Protein AF-0000000077280773 (afdb_homodimer)

Organism: Petrolisthes cinctipes (NCBI:txid88211)

Sequence (980 aa):
MGGEGGVEAYSILENDPLLRAMLQSKGYTAFIPTNEAFNSYNGSKDTKLMEYHLVSLAYKVQDLPDELNSMLPGNPLLYVAKIASGDRAVVRGFEDYHTYINNAKIIDGNFESLAADGSKQYLHIVDQVIAPALQYKIPANTPADYKNPTADKLLLRPHLYGLEGQYSISTFEKRVSKLDLMDVFSMEGKHTFFIPVNQALNDSHHANIQDLIDKQVVHGHVIPDHVLFTRTVEKPTDQFESMAFSDNLKVVLFMENVTRPDSNVMTYYVKSNIVAGDVSHEKGTAMARIPKGNIPVKNGVVHLIDRPLMIVASTIISYLQEKDGQLSKFHNLMREHYQDMIHELMVEKDRTLFAPSNTAFRMVNQERLQKVTLNSERLKRLVRMHIVPNRLTTDEIVARTVTQEDTLSPRRNLYFAVNNPNEPVPIVSLEGGGVNATITTPNIAAKNGVIHIINRILGIPSQTVYEKLATDPMLSATFALSEQNTGTSAMGGEGGVEAYSILENDPLLRAMLQSKGYTAFIPTNEAFNSYNGSKDTKLMEYHLVSLAYKVQDLPDELNSMLPGNPLLYVAKIASGDRAVVRGFEDYHTYINNAKIIDGNFESLAADGSKQYLHIVDQVIAPALQYKIPANTPADYKNPTADKLLLRPHLYGLEGQYSISTFEKRVSKLDLMDVFSMEGKHTFFIPVNQALNDSHHANIQDLIDKQVVHGHVIPDHVLFTRTVEKPTDQFESMAFSDNLKVVLFMENVTRPDSNVMTYYVKSNIVAGDVSHEKGTAMARIPKGNIPVKNGVVHLIDRPLMIVASTIISYLQEKDGQLSKFHNLMREHYQDMIHELMVEKDRTLFAPSNTAFRMVNQERLQKVTLNSERLKRLVRMHIVPNRLTTDEIVARTVTQEDTLSPRRNLYFAVNNPNEPVPIVSLEGGGVNATITTPNIAAKNGVIHIINRILGIPSQTVYEKLATDPMLSATFALSEQNTGTSA

pLDDT: mean 87.11, std 14.59, range [20.41, 98.88]

Radius of gyration: 36.1 Å; Cα contacts (8 Å, |Δi|>4): 2108; chains: 2; bounding box: 68×107×115 Å

Secondary structure (DSSP, 8-state):
--SSB-HHHHHHHHH-HHHHHHHHHS--EEEEEBHHHHHH--S--SHHHHHTTEESS---GGG--SEEEBSSTT--EEEEEEEE------SSS-TTEEEEETTEEEEEEEEEEE-TTS-EEEEEEESS----S--S---TT--GGGTS--HHHHHH-GGGGT--GGG--HHHHHHHHHTT-GGGGT-SS-EEEEEE-HHHH--TT-TTHHHH--HHHHHTTEETT----GGG---TT--EE-TT-SSS-EEEEEEEE---TT-SS--EEEEEEEEE--SSS-SEEEEEE-SEEEEEETTEEEEEESS-SSS----HHHHHT-TT-TTHHHHHHHHHH-HHHHHHHHH--SEEEEEEPHHHHHHB-HHHHHHHHH-HHHHHHHHHHTEESS---HHHHHHTT--EEE-SSTT-EEEEEES-TTSSS--EEEEETTEEEEEEEEEEEETTEEEEEESS-TTSPBP-HHHHHHH-HHHHHHHHHHHHTTSTT-/--SSB-HHHHHHHHH-HHHHHHHHHS--EEEEEBHHHHHH--S--SHHHHHTTEESS---GGG--SEEEBSSTT--EEEEEEEE------SSS-TTEEEEETTEEEEEEEEEEE-TTS-EEEEEEESS----S--S---TT--GGGTS--HHHHHH-GGGGT--GGG--HHHHHHHHHTT-GGGGT-SS-EEEEEE-HHHH--TT-TTHHHH--HHHHHTTEETT----GGG---TT--EE-TT-SSS-EEEEEEEE---TT-SS--EEEEEEEEE--SSS-SEEEEEE-SEEEEEETTEEEEEESS-SSS----HHHHHT-TT-TTHHHHHHHHHH-HHHHHHHHH--SEEEEEEPHHHHHHB-HHHHHHHHH-HHHHHHHHHHTEESS---HHHHHHTT--EEE-SSTT-EEEEEES-TTSSS--EEEEETTEEEEEEEEEEEETTEEEEEESS-TTSPBP-HHHHHHH-HHHHHHHHHHHHHHSTT-

Nearest PDB structures (foldseek):
  5yjh-assembly1_A-2  TM=4.665E-01  e=2.276E-23  Homo sapiens
  7asg-assembly1_A  TM=3.524E-01  e=1.270E-22  Homo sapiens
  7as7-assembly1_A  TM=3.654E-01  e=3.089E-22  Homo sapiens
  7asc-assembly1_A  TM=3.429E-01  e=1.624E-21  Homo sapiens
  5nv6-assembly1_A  TM=3.401E-01  e=4.720E-21  Homo sapiens

InterPro domains:
  IPR000782 FAS1 domain [PF02469] (12-132)
  IPR000782 FAS1 domain [PF02469] (169-310)
  IPR000782 FAS1 domain [PF02469] (326-458)
  IPR000782 FAS1 domain [PS50213] (1-130)
  IPR000782 FAS1 domain [PS50213] (156-309)
  IPR000782 FAS1 domain [PS50213] (314-458)
  IPR000782 FAS1 domain [SM00554] (29-133)
  IPR000782 FAS1 domain [SM00554] (192-312)
  IPR000782 FAS1 domain [SM00554] (352-461)
  IPR036378 FAS1 domain superfamily [G3DSA:2.30.180.10] (8-133)
  IPR036378 FAS1 domain superfamily [G3DSA:2.30.180.10] (166-311)
  IPR036378 FAS1 domain superfamily [G3DSA:2.30.180.10] (322-461)
  IPR036378 FAS1 domain superfamily [SSF82153] (18-132)
  IPR036378 FAS1 domain superfamily [SSF82153] (164-311)
  IPR036378 FAS1 domain superfamily [SSF82153] (288-458)
  IPR050904 Cell adhesion and biosynthesis-related protein [PTHR10900] (180-476)

Solvent-accessible surface area (backbone atoms only — not comparable to full-atom values): 50922 Å² total; per-residue (Å²): 120,81,66,85,46,27,58,68,62,47,49,52,45,66,71,32,64,66,60,40,52,51,60,41,47,41,27,26,21,37,55,39,26,24,43,67,24,52,69,70,49,86,68,64,88,50,65,64,46,52,26,49,31,27,28,48,39,40,47,46,77,77,65,55,59,62,58,44,54,22,59,24,66,59,35,46,64,40,43,42,43,76,40,78,50,83,47,82,74,60,82,83,70,42,45,48,34,47,37,21,49,54,71,16,39,55,79,46,64,63,46,73,48,69,20,74,74,57,20,44,25,21,38,28,33,18,64,31,65,60,65,63,43,64,58,56,92,67,66,65,81,56,57,52,64,65,65,40,22,34,53,34,47,43,52,74,45,32,65,68,49,68,30,46,79,89,48,21,37,59,59,49,37,52,52,37,53,74,66,70,46,52,59,74,40,58,47,86,62,38,19,24,37,54,41,36,19,36,71,34,50,52,46,89,88,48,99,51,51,64,75,67,58,45,71,57,39,56,29,52,31,25,34,67,78,36,68,67,31,83,76,65,55,88,48,63,79,48,75,38,60,19,61,34,44,51,96,67,27,33,33,33,34,32,51,36,80,65,46,48,89,91,45,94,57,84,39,39,34,40,34,26,37,28,69,37,46,48,97,89,36,69,62,34,19,16,69,18,45,43,85,49,60,62,36,48,31,64,32,27,30,37,28,32,20,58,30,51,51,71,45,69,81,41,41,60,55,62,61,26,64,31,84,88,33,61,28,24,58,55,39,48,52,33,61,76,70,36,48,66,54,59,55,46,57,69,70,48,67,36,30,18,36,53,41,32,30,45,66,13,66,68,42,32,36,62,68,60,51,49,56,33,62,73,30,61,70,54,34,52,42,43,59,27,52,34,28,28,85,40,70,68,41,65,64,51,33,59,74,64,63,45,47,65,45,66,29,66,16,86,97,39,52,38,34,45,46,75,78,39,75,83,42,88,69,53,46,40,34,37,33,26,68,89,20,78,30,41,50,77,42,65,34,29,46,23,71,36,26,29,35,28,33,21,61,36,45,58,53,43,60,65,41,49,74,68,50,45,32,71,69,35,71,78,50,31,55,57,47,54,54,51,55,59,62,61,62,66,76,111,119,82,66,87,49,26,58,67,60,46,50,52,44,65,71,33,64,66,60,39,52,52,61,43,47,42,29,26,21,37,53,39,26,24,43,67,22,52,68,68,50,85,68,66,89,48,63,63,46,51,26,48,31,25,28,48,40,41,47,46,76,76,64,55,58,63,58,43,52,21,60,25,66,58,34,43,64,40,44,41,45,75,39,77,50,82,45,80,72,58,84,83,69,43,45,48,34,46,38,22,47,53,72,16,39,56,80,44,64,61,44,74,48,69,19,73,73,56,20,44,26,22,40,28,34,18,65,31,65,59,66,62,43,66,57,56,92,66,67,64,82,56,57,50,63,66,65,43,22,33,53,34,47,44,50,75,45,32,66,66,49,68,30,47,79,88,48,21,36,60,61,48,36,51,51,37,53,74,67,69,45,53,61,74,40,55,48,85,62,39,19,25,38,54,43,36,20,36,72,34,49,51,46,89,86,49,99,52,51,63,76,67,57,44,71,57,40,57,28,50,31,26,34,67,78,37,67,66,30,83,76,64,57,87,48,64,78,49,75,37,60,19,60,35,43,52,96,67,27,34,31,33,34,31,52,36,81,65,47,47,90,91,43,94,57,83,38,37,36,40,32,25,35,29,69,38,45,49,98,90,36,68,61,35,20,17,70,20,46,42,86,48,60,62,36,48,32,62,32,27,32,37,28,32,20,58,30,50,51,71,44,69,82,41,39,59,56,61,60,26,64,31,84,89,34,61,29,25,58,55,37,48,53,32,61,77,71,37,49,66,55,58,53,46,56,68,71,46,66,36,30,21,35,53,40,32,30,44,66,14,66,67,44,33,37,63,68,60,51,49,54,31,63,74,32,61,70,54,33,52,43,44,59,28,53,33,26,28,85,40,70,68,41,66,64,51,34,60,75,64,62,46,46,64,47,65,28,65,15,86,97,39,53,37,35,46,48,77,78,38,77,83,40,88,68,53,46,40,33,36,33,25,69,88,20,76,30,40,50,77,42,64,34,30,46,21,72,37,25,31,35,26,33,21,62,34,46,59,53,44,60,64,41,51,76,66,52,46,35,72,68,34,70,76,50,30,53,55,47,53,52,52,56,55,64,64,59,65,79,109

Foldseek 3Di:
DPDQAAPVVVVQCVVDPVSVVLPQAAAKEFAGEGPVQVVPDDFDRHPLLRQQRMARHADWQVRDDQWTFGRRVVRAIWGKFWAQPPDDDQDPNRNRTFIDGLNWTFPAWQPWDAHPVGHIYIYTYTHHRDAAQQRDDDDPPDDSCLVQDFQLSCLVCVVRRVQDDQNAQVLVSVLCVVQVNSCVRVDAAAKEFEGEHPLQQPVVVDPPSSVLDHPLLRQLRMFGRDADFQNRDHDQPDWTWTRSDDPQWTKIKGKDWLDDPPDPDTKMKMKIATLHDDPSFDGFIAMWIFPDWRHGHRRHTYTYTHHGYRDADAFPLRQQCPDVHQQPVVNVLCVVQPVVVSVVSVPAFAKEFAGETPQQVLQFDPVVVVVQSVPNVSVVLQRQLRMARHADFQCNCVVVVPQWGDTSRPPWIKGKDWDCPPDSHTWMWIATLHDIWTFPGTGHDHPRHTYTYIHHRHNTYGQPPVRSLVVDVVNVVVVVVVVVVVPPPD/DPDQAAPVVVVQCVVDPVSVVLPQAAAKEFAGEGPVQVVPDPFDDHPLLRQQRMARHADWQVRDDQWTFGRRVVRAIWGKFWAQPPDDDQDPNRNRTFIDGLNWTFPAWQDWDAHPVGHIYIYTYTHHRDAAQQRDDDDPPDDSCLVQDFQLSCLVCVVRRVCDDQNAQVLQSVLCVVQVNSCVRVDAAAKEFEGEHPLQQPPVVDPPSSVLDHPLLRQLRMFPRDADFQNRDHDQPDWTWTSSDDPQWTKIKGKDWLDDPPDPDTKMKMKIATLHDDPSFDGFIAMWIFPDWRHGHRRHTYTYTHHGYRDADAFPLRQQCPDVHQQPVVNVLCVPQPVVVSVCSVPAFAKEFAGETPLQVLQFDPVVVVVQSVDNVSVVLQRQLRMARHADFQCNCVVVVPQWGDTSRPPWIKGKDWDCPPDSHTWMWIATLHDIWTFPGTGHDHPRHTYTYIHHRHNTDGQPPVRSLVPDPVNVVVVVVVVVVVPPVD

Structure (mmCIF, N/CA/C/O backbone):
data_AF-0000000077280773-model_v1
#
loop_
_entity.id
_entity.type
_entity.pdbx_description
1 polymer 'FAS1 domain-containing protein'
#
loop_
_atom_site.group_PDB
_atom_site.id
_atom_site.type_symbol
_atom_site.label_atom_id
_atom_site.label_alt_id
_atom_site.label_comp_id
_atom_site.label_asym_id
_atom_site.label_entity_id
_atom_site.label_seq_id
_atom_site.pdbx_PDB_ins_code
_atom_site.Cartn_x
_atom_site.Cartn_y
_atom_site.Cartn_z
_atom_site.occupancy
_atom_site.B_iso_or_equiv
_atom_site.auth_seq_id
_atom_site.auth_comp_id
_atom_site.auth_asym_id
_atom_site.auth_atom_id
_atom_site.pdbx_PDB_model_num
ATOM 1 N N . MET A 1 1 ? -30.172 -7.309 -23.719 1 38.09 1 MET A N 1
ATOM 2 C CA . MET A 1 1 ? -29.125 -8.266 -23.406 1 38.09 1 MET A CA 1
ATOM 3 C C . MET A 1 1 ? -29.438 -9.641 -24 1 38.09 1 MET A C 1
ATOM 5 O O . MET A 1 1 ? -29.188 -10.664 -23.359 1 38.09 1 MET A O 1
ATOM 9 N N . GLY A 1 2 ? -30.062 -9.664 -24.953 1 41.72 2 GLY A N 1
ATOM 10 C CA . GLY A 1 2 ? -30.672 -10.836 -25.578 1 41.72 2 GLY A CA 1
ATOM 11 C C . GLY A 1 2 ? -29.641 -11.859 -26.047 1 41.72 2 GLY A C 1
ATOM 12 O O . GLY A 1 2 ? -30 -13 -26.359 1 41.72 2 GLY A O 1
ATOM 13 N N . GLY A 1 3 ? -28.562 -11.445 -26.562 1 44.16 3 GLY A N 1
ATOM 14 C CA . GLY A 1 3 ? -27.781 -12.453 -27.266 1 44.16 3 GLY A CA 1
ATOM 15 C C . GLY A 1 3 ? -27.062 -13.406 -26.328 1 44.16 3 GLY A C 1
ATOM 16 O O . GLY A 1 3 ? -27.531 -13.672 -25.219 1 44.16 3 GLY A O 1
ATOM 17 N N . GLU A 1 4 ? -25.906 -13.961 -26.781 1 51.22 4 GLU A N 1
ATOM 18 C CA . GLU A 1 4 ? -25 -14.977 -26.234 1 51.22 4 GLU A CA 1
ATOM 19 C C . GLU A 1 4 ? -24.594 -14.648 -24.797 1 51.22 4 GLU A C 1
ATOM 21 O O . GLU A 1 4 ? -24 -15.477 -24.109 1 51.22 4 GLU A O 1
ATOM 26 N N . GLY A 1 5 ? -24.641 -13.5 -24.141 1 54.81 5 GLY A N 1
ATOM 27 C CA . GLY A 1 5 ? -24.078 -13.039 -22.875 1 54.81 5 GLY A CA 1
ATOM 28 C C . GLY A 1 5 ? -25.109 -12.945 -21.766 1 54.81 5 GLY A C 1
ATOM 29 O O . GLY A 1 5 ? -26.312 -12.781 -22.031 1 54.81 5 GLY A O 1
ATOM 30 N N . GLY A 1 6 ? -24.859 -13.18 -20.234 1 70.12 6 GLY A N 1
ATOM 31 C CA . GLY A 1 6 ? -24.953 -12.859 -18.828 1 70.12 6 GLY A CA 1
ATOM 32 C C . GLY A 1 6 ? -26.344 -13.039 -18.25 1 70.12 6 GLY A C 1
ATOM 33 O O . GLY A 1 6 ? -26.719 -12.375 -17.281 1 70.12 6 GLY A O 1
ATOM 34 N N . VAL A 1 7 ? -27.172 -13.93 -19.062 1 72.5 7 VAL A N 1
ATOM 35 C CA . VAL A 1 7 ? -28.562 -14.039 -18.609 1 72.5 7 VAL A CA 1
ATOM 36 C C . VAL A 1 7 ? -28.594 -14.562 -17.172 1 72.5 7 VAL A C 1
ATOM 38 O O . VAL A 1 7 ? -29.359 -14.07 -16.344 1 72.5 7 VAL A O 1
ATOM 41 N N . GLU A 1 8 ? -27.828 -15.523 -16.922 1 83.06 8 GLU A N 1
ATOM 42 C CA . GLU A 1 8 ? -27.812 -16.094 -15.57 1 83.06 8 GLU A CA 1
ATOM 43 C C . GLU A 1 8 ? -27.281 -15.078 -14.555 1 83.06 8 GLU A C 1
ATOM 45 O O . GLU A 1 8 ? -27.859 -14.93 -13.469 1 83.06 8 GLU A O 1
ATOM 50 N N . ALA A 1 9 ? -26.234 -14.484 -14.961 1 86.62 9 ALA A N 1
ATOM 51 C CA . ALA A 1 9 ? -25.688 -13.453 -14.078 1 86.62 9 ALA A CA 1
ATOM 52 C C . ALA A 1 9 ? -26.703 -12.336 -13.844 1 86.62 9 ALA A C 1
ATOM 54 O O . ALA A 1 9 ? -26.859 -11.867 -12.719 1 86.62 9 ALA A O 1
ATOM 55 N N . TYR A 1 10 ? -27.391 -11.953 -14.836 1 83.25 10 TYR A N 1
ATOM 56 C CA . TYR A 1 10 ? -28.391 -10.906 -14.75 1 83.25 10 TYR A CA 1
ATOM 57 C C . TYR A 1 10 ? -29.547 -11.336 -13.852 1 83.25 10 TYR A C 1
ATOM 59 O O . TYR A 1 10 ? -30.109 -10.516 -13.117 1 83.25 10 TYR A O 1
ATOM 67 N N . SER A 1 11 ? -29.844 -12.562 -13.961 1 86.19 11 SER A N 1
ATOM 68 C CA . SER A 1 11 ? -30.938 -13.078 -13.141 1 86.19 11 SER A CA 1
ATOM 69 C C . SER A 1 11 ? -30.609 -12.953 -11.648 1 86.19 11 SER A C 1
ATOM 71 O O . SER A 1 11 ? -31.5 -12.625 -10.852 1 86.19 11 SER A O 1
ATOM 73 N N . ILE A 1 12 ? -29.422 -13.18 -11.32 1 88.12 12 ILE A N 1
ATOM 74 C CA . ILE A 1 12 ? -29.016 -13.055 -9.922 1 88.12 12 ILE A CA 1
ATOM 75 C C . ILE A 1 12 ? -29.125 -11.602 -9.484 1 88.12 12 ILE A C 1
ATOM 77 O O . ILE A 1 12 ? -29.609 -11.312 -8.383 1 88.12 12 ILE A O 1
ATOM 81 N N . LEU A 1 13 ? -28.75 -10.68 -10.273 1 86.06 13 LEU A N 1
ATOM 82 C CA . LEU A 1 13 ? -28.781 -9.25 -9.969 1 86.06 13 LEU A CA 1
ATOM 83 C C . LEU A 1 13 ? -30.219 -8.758 -9.828 1 86.06 13 LEU A C 1
ATOM 85 O O . LEU A 1 13 ? -30.516 -7.961 -8.938 1 86.06 13 LEU A O 1
ATOM 89 N N . GLU A 1 14 ? -31.062 -9.32 -10.625 1 83.06 14 GLU A N 1
ATOM 90 C CA . GLU A 1 14 ? -32.438 -8.883 -10.641 1 83.06 14 GLU A CA 1
ATOM 91 C C . GLU A 1 14 ? -33.219 -9.453 -9.461 1 83.06 14 GLU A C 1
ATOM 93 O O . GLU A 1 14 ? -34.188 -8.844 -8.984 1 83.06 14 GLU A O 1
ATOM 98 N N . ASN A 1 15 ? -32.75 -10.5 -9.008 1 87.44 15 ASN A N 1
ATOM 99 C CA . ASN A 1 15 ? -33.5 -11.188 -7.953 1 87.44 15 ASN A CA 1
ATOM 100 C C . ASN A 1 15 ? -33.125 -10.664 -6.566 1 87.44 15 ASN A C 1
ATOM 102 O O . ASN A 1 15 ? -33.75 -10.992 -5.574 1 87.44 15 ASN A O 1
ATOM 106 N N . ASP A 1 16 ? -32.094 -9.883 -6.48 1 88.12 16 ASP A N 1
ATOM 107 C CA . ASP A 1 16 ? -31.719 -9.211 -5.234 1 88.12 16 ASP A CA 1
ATOM 108 C C . ASP A 1 16 ? -32.219 -7.773 -5.215 1 88.12 16 ASP A C 1
ATOM 110 O O . ASP A 1 16 ? -31.641 -6.898 -5.859 1 88.12 16 ASP A O 1
ATOM 114 N N . PRO A 1 17 ? -33.188 -7.512 -4.438 1 85.69 17 PRO A N 1
ATOM 115 C CA . PRO A 1 17 ? -33.844 -6.191 -4.484 1 85.69 17 PRO A CA 1
ATOM 116 C C . PRO A 1 17 ? -32.875 -5.066 -4.086 1 85.69 17 PRO A C 1
ATOM 118 O O . PRO A 1 17 ? -32.938 -3.975 -4.652 1 85.69 17 PRO A O 1
ATOM 121 N N . LEU A 1 18 ? -32.125 -5.352 -3.143 1 85.5 18 LEU A N 1
ATOM 122 C CA . LEU A 1 18 ? -31.188 -4.328 -2.688 1 85.5 18 LEU A CA 1
ATOM 123 C C . LEU A 1 18 ? -30.156 -4.012 -3.768 1 85.5 18 LEU A C 1
ATOM 125 O O . LEU A 1 18 ? -29.891 -2.842 -4.055 1 85.5 18 LEU A O 1
ATOM 129 N N . LEU A 1 19 ? -29.578 -4.996 -4.301 1 86.38 19 LEU A N 1
ATOM 130 C CA . LEU A 1 19 ? -28.578 -4.805 -5.355 1 86.38 19 LEU A CA 1
ATOM 131 C C . LEU A 1 19 ? -29.203 -4.117 -6.566 1 86.38 19 LEU A C 1
ATOM 133 O O . LEU A 1 19 ? -28.578 -3.256 -7.188 1 86.38 19 LEU A O 1
ATOM 137 N N . ARG A 1 20 ? -30.359 -4.496 -6.902 1 86.75 20 ARG A N 1
ATOM 138 C CA . ARG A 1 20 ? -31.078 -3.863 -8.008 1 86.75 20 ARG A CA 1
ATOM 139 C C . ARG A 1 20 ? -31.281 -2.375 -7.75 1 86.75 20 ARG A C 1
ATOM 141 O O . ARG A 1 20 ? -31.078 -1.551 -8.641 1 86.75 20 ARG A O 1
ATOM 148 N N . ALA A 1 21 ? -31.703 -2.088 -6.551 1 85.88 21 ALA A N 1
ATOM 149 C CA . ALA A 1 21 ? -31.938 -0.692 -6.184 1 85.88 21 ALA A CA 1
ATOM 150 C C . ALA A 1 21 ? -30.641 0.108 -6.262 1 85.88 21 ALA A C 1
ATOM 152 O O . ALA A 1 21 ? -30.625 1.256 -6.711 1 85.88 21 ALA A O 1
ATOM 153 N N . MET A 1 22 ? -29.625 -0.489 -5.824 1 85.5 22 MET A N 1
ATOM 154 C CA . MET A 1 22 ? -28.312 0.162 -5.867 1 85.5 22 MET A CA 1
ATOM 155 C C . MET A 1 22 ? -27.906 0.45 -7.305 1 85.5 22 MET A C 1
ATOM 157 O O . MET A 1 22 ? -27.5 1.569 -7.625 1 85.5 22 MET A O 1
ATOM 161 N N . LEU A 1 23 ? -28.078 -0.467 -8.125 1 86 23 LEU A N 1
ATOM 162 C CA . LEU A 1 23 ? -27.641 -0.366 -9.508 1 86 23 LEU A CA 1
ATOM 163 C C . LEU A 1 23 ? -28.453 0.664 -10.273 1 86 23 LEU A C 1
ATOM 165 O O . LEU A 1 23 ? -28 1.196 -11.289 1 86 23 LEU A O 1
ATOM 169 N N . GLN A 1 24 ? -29.531 0.948 -9.797 1 86.25 24 GLN A N 1
ATOM 170 C CA . GLN A 1 24 ? -30.406 1.917 -10.453 1 86.25 24 GLN A CA 1
ATOM 171 C C . GLN A 1 24 ? -30.109 3.334 -9.969 1 86.25 24 GLN A C 1
ATOM 173 O O . GLN A 1 24 ? -30.484 4.309 -10.633 1 86.25 24 GLN A O 1
ATOM 178 N N . SER A 1 25 ? -29.469 3.412 -8.898 1 84 25 SER A N 1
ATOM 179 C CA . SER A 1 25 ? -29.422 4.699 -8.211 1 84 25 SER A CA 1
ATOM 180 C C . SER A 1 25 ? -28.203 5.508 -8.641 1 84 25 SER A C 1
ATOM 182 O O . SER A 1 25 ? -28.281 6.73 -8.773 1 84 25 SER A O 1
ATOM 184 N N . LYS A 1 26 ? -27.031 4.84 -8.805 1 85.75 26 LYS A N 1
ATOM 185 C CA . LYS A 1 26 ? -25.781 5.566 -9.031 1 85.75 26 LYS A CA 1
ATOM 186 C C . LYS A 1 26 ? -24.969 4.922 -10.148 1 85.75 26 LYS A C 1
ATOM 188 O O . LYS A 1 26 ? -25.453 4.02 -10.836 1 85.75 26 LYS A O 1
ATOM 193 N N . GLY A 1 27 ? -23.828 5.551 -10.367 1 87.88 27 GLY A N 1
ATOM 194 C CA . GLY A 1 27 ? -22.953 5.039 -11.406 1 87.88 27 GLY A CA 1
ATOM 195 C C . GLY A 1 27 ? -22.141 3.834 -10.961 1 87.88 27 GLY A C 1
ATOM 196 O O . GLY A 1 27 ? -21.672 3.785 -9.82 1 87.88 27 GLY A O 1
ATOM 197 N N . TYR A 1 28 ? -22.078 2.84 -11.914 1 92.31 28 TYR A N 1
ATOM 198 C CA . TYR A 1 28 ? -21.375 1.592 -11.641 1 92.31 28 TYR A CA 1
ATOM 199 C C . TYR A 1 28 ? -20.719 1.056 -12.906 1 92.31 28 TYR A C 1
ATOM 201 O O . TYR A 1 28 ? -21.031 1.497 -14.016 1 92.31 28 TYR A O 1
ATOM 209 N N . THR A 1 29 ? -19.844 0.212 -12.703 1 96.25 29 THR A N 1
ATOM 210 C CA . THR A 1 29 ? -19.312 -0.657 -13.75 1 96.25 29 THR A CA 1
ATOM 211 C C . THR A 1 29 ? -19.562 -2.123 -13.422 1 96.25 29 THR A C 1
ATOM 213 O O . THR A 1 29 ? -19.312 -2.566 -12.297 1 96.25 29 THR A O 1
ATOM 216 N N . ALA A 1 30 ? -20.094 -2.809 -14.352 1 95.88 30 ALA A N 1
ATOM 217 C CA . ALA A 1 30 ? -20.359 -4.234 -14.18 1 95.88 30 ALA A CA 1
ATOM 218 C C . ALA A 1 30 ? -19.547 -5.07 -15.148 1 95.88 30 ALA A C 1
ATOM 220 O O . ALA A 1 30 ? -19.453 -4.75 -16.344 1 95.88 30 ALA A O 1
ATOM 221 N N . PHE A 1 31 ? -18.875 -6.059 -14.672 1 97.25 31 PHE A N 1
ATOM 222 C CA . PHE A 1 31 ? -18.188 -7.062 -15.469 1 97.25 31 PHE A CA 1
ATOM 223 C C . PHE A 1 31 ? -18.984 -8.359 -15.516 1 97.25 31 PHE A C 1
ATOM 225 O O . PHE A 1 31 ? -18.875 -9.195 -14.617 1 97.25 31 PHE A O 1
ATOM 232 N N . ILE A 1 32 ? -19.703 -8.641 -16.578 1 95.69 32 ILE A N 1
ATOM 233 C CA . ILE A 1 32 ? -20.656 -9.75 -16.641 1 95.69 32 ILE A CA 1
ATOM 234 C C . ILE A 1 32 ? -20.047 -10.906 -17.422 1 95.69 32 ILE A C 1
ATOM 236 O O . ILE A 1 32 ? -19.672 -10.734 -18.594 1 95.69 32 ILE A O 1
ATOM 240 N N . PRO A 1 33 ? -19.938 -12.086 -16.844 1 95.88 33 PRO A N 1
ATOM 241 C CA . PRO A 1 33 ? -19.406 -13.234 -17.578 1 95.88 33 PRO A CA 1
ATOM 242 C C . PRO A 1 33 ? -20.375 -13.742 -18.641 1 95.88 33 PRO A C 1
ATOM 244 O O . PRO A 1 33 ? -21.594 -13.578 -18.516 1 95.88 33 PRO A O 1
ATOM 247 N N . THR A 1 34 ? -19.844 -14.328 -19.625 1 94.12 34 THR A N 1
ATOM 248 C CA . THR A 1 34 ? -20.672 -15.008 -20.625 1 94.12 34 THR A CA 1
ATOM 249 C C . THR A 1 34 ? -21.422 -16.188 -19.984 1 94.12 34 THR A C 1
ATOM 251 O O . THR A 1 34 ? -21.078 -16.625 -18.891 1 94.12 34 THR A O 1
ATOM 254 N N . ASN A 1 35 ? -22.438 -16.625 -20.688 1 92.25 35 ASN A N 1
ATOM 255 C CA . ASN A 1 35 ? -23.172 -17.797 -20.219 1 92.25 35 ASN A CA 1
ATOM 256 C C . ASN A 1 35 ? -22.266 -19.016 -20.094 1 92.25 35 ASN A C 1
ATOM 258 O O . ASN A 1 35 ? -22.375 -19.797 -19.156 1 92.25 35 ASN A O 1
ATOM 262 N N . GLU A 1 36 ? -21.422 -19.172 -21.047 1 91.56 36 GLU A N 1
ATOM 263 C CA . GLU A 1 36 ? -20.469 -20.281 -21.031 1 91.56 36 GLU A CA 1
ATOM 264 C C . GLU A 1 36 ? -19.562 -20.219 -19.812 1 91.56 36 GLU A C 1
ATOM 266 O O . GLU A 1 36 ? -19.359 -21.219 -19.125 1 91.56 36 GLU A O 1
ATOM 271 N N . ALA A 1 37 ? -19.031 -19.016 -19.594 1 93.19 37 ALA A N 1
ATOM 272 C CA . ALA A 1 37 ? -18.172 -18.812 -18.438 1 93.19 37 ALA A CA 1
ATOM 273 C C . ALA A 1 37 ? -18.906 -19.109 -17.141 1 93.19 37 ALA A C 1
ATOM 275 O O . ALA A 1 37 ? -18.375 -19.781 -16.25 1 93.19 37 ALA A O 1
ATOM 276 N N . PHE A 1 38 ? -20.078 -18.625 -17.016 1 92.69 38 PHE A N 1
ATOM 277 C CA . PHE A 1 38 ? -20.891 -18.781 -15.812 1 92.69 38 PHE A CA 1
ATOM 278 C C . PHE A 1 38 ? -21.25 -20.234 -15.586 1 92.69 38 PHE A C 1
ATOM 280 O O . PHE A 1 38 ? -21.203 -20.719 -14.453 1 92.69 38 PHE A O 1
ATOM 287 N N . ASN A 1 39 ? -21.547 -20.969 -16.641 1 90.44 39 ASN A N 1
ATOM 288 C CA . ASN A 1 39 ? -21.906 -22.391 -16.562 1 90.44 39 ASN A CA 1
ATOM 289 C C . ASN A 1 39 ? -20.703 -23.25 -16.172 1 90.44 39 ASN A C 1
ATOM 291 O O . ASN A 1 39 ? -20.859 -24.266 -15.492 1 90.44 39 ASN A O 1
ATOM 295 N N . SER A 1 40 ? -19.547 -22.797 -16.625 1 89.5 40 SER A N 1
ATOM 296 C CA . SER A 1 40 ? -18.344 -23.562 -16.359 1 89.5 40 SER A CA 1
ATOM 297 C C . SER A 1 40 ? -17.828 -23.344 -14.945 1 89.5 40 SER A C 1
ATOM 299 O O . SER A 1 40 ? -17 -24.109 -14.445 1 89.5 40 SER A O 1
ATOM 301 N N . TYR A 1 41 ? -18.359 -22.328 -14.336 1 91.5 41 TYR A N 1
ATOM 302 C CA . TYR A 1 41 ? -17.922 -22 -12.984 1 91.5 41 TYR A CA 1
ATOM 303 C C . TYR A 1 41 ? -18.547 -22.938 -11.969 1 91.5 41 TYR A C 1
ATOM 305 O O . TYR A 1 41 ? -19.766 -23.094 -11.93 1 91.5 41 TYR A O 1
ATOM 313 N N . ASN A 1 42 ? -17.766 -23.531 -11.109 1 86.38 42 ASN A N 1
ATOM 314 C CA . ASN A 1 42 ? -18.219 -24.547 -10.172 1 86.38 42 ASN A CA 1
ATOM 315 C 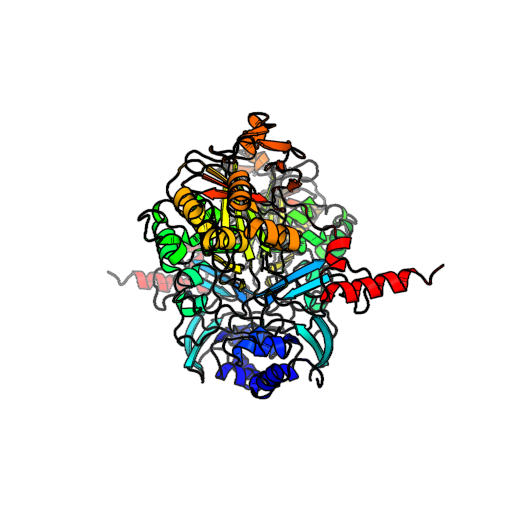C . ASN A 1 42 ? -18.422 -23.984 -8.773 1 86.38 42 ASN A C 1
ATOM 317 O O . ASN A 1 42 ? -18.875 -24.688 -7.867 1 86.38 42 ASN A O 1
ATOM 321 N N . GLY A 1 43 ? -18.203 -22.734 -8.523 1 86.88 43 GLY A N 1
ATOM 322 C CA . GLY A 1 43 ? -18.375 -22.141 -7.207 1 86.88 43 GLY A CA 1
ATOM 323 C C . GLY A 1 43 ? -19.797 -21.656 -6.961 1 86.88 43 GLY A C 1
ATOM 324 O O . GLY A 1 43 ? -20.703 -21.969 -7.734 1 86.88 43 GLY A O 1
ATOM 325 N N . SER A 1 44 ? -20 -20.969 -5.809 1 87.75 44 SER A N 1
ATOM 326 C CA . SER A 1 44 ? -21.312 -20.453 -5.453 1 87.75 44 SER A CA 1
ATOM 327 C C . SER A 1 44 ? -21.719 -19.297 -6.371 1 87.75 44 SER A C 1
ATOM 329 O O . SER A 1 44 ? -20.938 -18.375 -6.59 1 87.75 44 SER A O 1
ATOM 331 N N . LYS A 1 45 ? -22.828 -19.438 -6.902 1 90.5 45 LYS A N 1
ATOM 332 C CA . LYS A 1 45 ? -23.391 -18.422 -7.773 1 90.5 45 LYS A CA 1
ATOM 333 C C . LYS A 1 45 ? -24.469 -17.609 -7.047 1 90.5 45 LYS A C 1
ATOM 335 O O . LYS A 1 45 ? -25.656 -17.891 -7.199 1 90.5 45 LYS A O 1
ATOM 340 N N . ASP A 1 46 ? -24.047 -16.688 -6.246 1 90.25 46 ASP A N 1
ATOM 341 C CA . ASP A 1 46 ? -24.953 -15.898 -5.398 1 90.25 46 ASP A CA 1
ATOM 342 C C . ASP A 1 46 ? -24.688 -14.406 -5.551 1 90.25 46 ASP A C 1
ATOM 344 O O . ASP A 1 46 ? -23.969 -13.984 -6.461 1 90.25 46 ASP A O 1
ATOM 348 N N . THR A 1 47 ? -25.344 -13.664 -4.719 1 89.5 47 THR A N 1
ATOM 349 C CA . THR A 1 47 ? -25.25 -12.211 -4.785 1 89.5 47 THR A CA 1
ATOM 350 C C . THR A 1 47 ? -23.828 -11.734 -4.473 1 89.5 47 THR A C 1
ATOM 352 O O . THR A 1 47 ? -23.359 -10.75 -5.035 1 89.5 47 THR A O 1
ATOM 355 N N . LYS A 1 48 ? -23.188 -12.438 -3.592 1 90 48 LYS A N 1
ATOM 356 C CA . LYS A 1 48 ? -21.828 -12.07 -3.225 1 90 48 LYS A CA 1
ATOM 357 C C . LYS A 1 48 ? -20.891 -12.18 -4.422 1 90 48 LYS A C 1
ATOM 359 O O . LYS A 1 48 ? -20 -11.336 -4.605 1 90 48 LYS A O 1
ATOM 364 N N . LEU A 1 49 ? -21.062 -13.234 -5.156 1 93.62 49 LEU A N 1
ATOM 365 C CA . LEU A 1 49 ? -20.266 -13.383 -6.371 1 93.62 49 LEU A CA 1
ATOM 366 C C . LEU A 1 49 ? -20.469 -12.195 -7.301 1 93.62 49 LEU A C 1
ATOM 368 O O . LEU A 1 49 ? -19.516 -11.656 -7.848 1 93.62 49 LEU A O 1
ATOM 372 N N . MET A 1 50 ? -21.703 -11.766 -7.477 1 93.19 50 MET A N 1
ATOM 373 C CA . MET A 1 50 ? -22 -10.664 -8.383 1 93.19 50 MET A CA 1
ATOM 374 C C . MET A 1 50 ? -21.469 -9.344 -7.84 1 93.19 50 MET A C 1
ATOM 376 O O . MET A 1 50 ? -21.016 -8.492 -8.609 1 93.19 50 MET A O 1
ATOM 380 N N . GLU A 1 51 ? -21.547 -9.195 -6.52 1 94.12 51 GLU A N 1
ATOM 381 C CA . GLU A 1 51 ? -20.984 -7.992 -5.906 1 94.12 51 GLU A CA 1
ATOM 382 C C . GLU A 1 51 ? -19.5 -7.859 -6.191 1 94.12 51 GLU A C 1
ATOM 384 O O . GLU A 1 51 ? -18.984 -6.75 -6.316 1 94.12 51 GLU A O 1
ATOM 389 N N . TYR A 1 52 ? -18.828 -9 -6.352 1 96.56 52 TYR A N 1
ATOM 390 C CA . TYR A 1 52 ? -17.406 -8.984 -6.684 1 96.56 52 TYR A CA 1
ATOM 391 C C . TYR A 1 52 ? -17.203 -8.648 -8.156 1 96.56 52 TYR A C 1
ATOM 393 O O . TYR A 1 52 ? -16.078 -8.352 -8.57 1 96.56 52 TYR A O 1
ATOM 401 N N . HIS A 1 53 ? -18.281 -8.578 -8.914 1 97.19 53 HIS A N 1
ATOM 402 C CA . HIS A 1 53 ? -18.219 -8.227 -10.328 1 97.19 53 HIS A CA 1
ATOM 403 C C . HIS A 1 53 ? -18.625 -6.773 -10.555 1 97.19 53 HIS A C 1
ATOM 405 O O . HIS A 1 53 ? -18.797 -6.348 -11.695 1 97.19 53 HIS A O 1
ATOM 411 N N . LEU A 1 54 ? -18.797 -6.039 -9.469 1 96.56 54 LEU A N 1
ATOM 412 C CA . LEU A 1 54 ? -19.297 -4.672 -9.57 1 96.56 54 LEU A CA 1
ATOM 413 C C . LEU A 1 54 ? -18.328 -3.691 -8.93 1 96.56 54 LEU A C 1
ATOM 415 O O . LEU A 1 54 ? -17.688 -4.012 -7.926 1 96.56 54 LEU A O 1
ATOM 419 N N . VAL A 1 55 ? -18.234 -2.553 -9.531 1 97 55 VAL A N 1
ATOM 420 C CA . VAL A 1 55 ? -17.438 -1.428 -9.047 1 97 55 VAL A CA 1
ATOM 421 C C . VAL A 1 55 ? -18.328 -0.184 -8.945 1 97 55 VAL A C 1
ATOM 423 O O . VAL A 1 55 ? -19.172 0.046 -9.805 1 97 55 VAL A O 1
ATOM 426 N N . SER A 1 56 ? -18.047 0.709 -8.047 1 94.75 56 SER A N 1
ATOM 427 C CA . SER A 1 56 ? -19 1.748 -7.684 1 94.75 56 SER A CA 1
ATOM 428 C C . SER A 1 56 ? -18.766 3.025 -8.484 1 94.75 56 SER A C 1
ATOM 430 O O . SER A 1 56 ? -19.312 4.078 -8.156 1 94.75 56 SER A O 1
ATOM 432 N N . LEU A 1 57 ? -17.969 3.029 -9.445 1 94.25 57 LEU A N 1
ATOM 433 C CA . LEU A 1 57 ? -17.797 4.125 -10.398 1 94.25 57 LEU A CA 1
ATOM 434 C C . LEU A 1 57 ? -17.875 3.611 -11.836 1 94.25 57 LEU A C 1
ATOM 436 O O . LEU A 1 57 ? -17.656 2.424 -12.086 1 94.25 57 LEU A O 1
ATOM 440 N N . ALA A 1 58 ? -18.156 4.504 -12.727 1 94.56 58 ALA A N 1
ATOM 441 C CA . ALA A 1 58 ? -18.281 4.164 -14.141 1 94.56 58 ALA A CA 1
ATOM 442 C C . ALA A 1 58 ? -16.938 4.297 -14.859 1 94.56 58 ALA A C 1
ATOM 444 O O . ALA A 1 58 ? -16.344 5.375 -14.867 1 94.56 58 ALA A O 1
ATOM 445 N N . TYR A 1 59 ? -16.484 3.184 -15.398 1 95.44 59 TYR A N 1
ATOM 446 C CA . TYR A 1 59 ? -15.227 3.176 -16.141 1 95.44 59 TYR A CA 1
ATOM 447 C C . TYR A 1 59 ? -15.414 2.562 -17.531 1 95.44 59 TYR A C 1
ATOM 449 O O . TYR A 1 59 ? -15.914 1.442 -17.656 1 95.44 59 TYR A O 1
ATOM 457 N N . LYS A 1 60 ? -15.031 3.322 -18.516 1 94.44 60 LYS A N 1
ATOM 458 C CA . LYS A 1 60 ? -14.797 2.664 -19.797 1 94.44 60 LYS A CA 1
ATOM 459 C C . LYS A 1 60 ? -13.57 1.757 -19.734 1 94.44 60 LYS A C 1
ATOM 461 O O . LYS A 1 60 ? -12.719 1.922 -18.859 1 94.44 60 LYS A O 1
ATOM 466 N N . VAL A 1 61 ? -13.484 0.803 -20.656 1 95.94 61 VAL A N 1
ATOM 467 C CA . VAL A 1 61 ? -12.398 -0.166 -20.641 1 95.94 61 VAL A CA 1
ATOM 468 C C . VAL A 1 61 ? -11.055 0.564 -20.672 1 95.94 61 VAL A C 1
ATOM 470 O O . VAL A 1 61 ? -10.141 0.246 -19.906 1 95.94 61 VAL A O 1
ATOM 473 N N . GLN A 1 62 ? -10.93 1.585 -21.516 1 92.44 62 GLN A N 1
ATOM 474 C CA . GLN A 1 62 ? -9.664 2.285 -21.734 1 92.44 62 GLN A CA 1
ATOM 475 C C . GLN A 1 62 ? -9.305 3.143 -20.516 1 92.44 62 GLN A C 1
ATOM 477 O O . GLN A 1 62 ? -8.164 3.58 -20.375 1 92.44 62 GLN A O 1
ATOM 482 N N . ASP A 1 63 ? -10.297 3.402 -19.625 1 92.81 63 ASP A N 1
ATOM 483 C CA . ASP A 1 63 ? -10.086 4.309 -18.5 1 92.81 63 ASP A CA 1
ATOM 484 C C . ASP A 1 63 ? -9.883 3.531 -17.203 1 92.81 63 ASP A C 1
ATOM 486 O O . ASP A 1 63 ? -9.734 4.129 -16.141 1 92.81 63 ASP A O 1
ATOM 490 N N . LEU A 1 64 ? -9.898 2.213 -17.297 1 96.25 64 LEU A N 1
ATOM 491 C CA . LEU A 1 64 ? -9.758 1.4 -16.094 1 96.25 64 LEU A CA 1
ATOM 492 C C . LEU A 1 64 ? -8.398 1.641 -15.43 1 96.25 64 LEU A C 1
ATOM 494 O O . LEU A 1 64 ? -7.367 1.62 -16.109 1 96.25 64 LEU A O 1
ATOM 498 N N . PRO A 1 65 ? -8.445 1.961 -14.125 1 94.62 65 PRO A N 1
ATOM 499 C CA . PRO A 1 65 ? -7.164 2.021 -13.414 1 94.62 65 PRO A CA 1
ATOM 500 C C . PRO A 1 65 ? -6.539 0.645 -13.211 1 94.62 65 PRO A C 1
ATOM 502 O O . PRO A 1 65 ? -7.086 -0.362 -13.664 1 94.62 65 PRO A O 1
ATOM 505 N N . ASP A 1 66 ? -5.359 0.568 -12.594 1 94.31 66 ASP A N 1
ATOM 506 C CA . ASP A 1 66 ? -4.621 -0.676 -12.398 1 94.31 66 ASP A CA 1
ATOM 507 C C . ASP A 1 66 ? -5.312 -1.572 -11.375 1 94.31 66 ASP A C 1
ATOM 509 O O . ASP A 1 66 ? -5.078 -2.781 -11.344 1 94.31 66 ASP A O 1
ATOM 513 N N . GLU A 1 67 ? -6.059 -0.958 -10.508 1 95.81 67 GLU A N 1
ATOM 514 C CA . GLU A 1 67 ? -6.809 -1.698 -9.5 1 95.81 67 GLU A CA 1
ATOM 515 C C . GLU A 1 67 ? -8.156 -1.044 -9.227 1 95.81 67 GLU A C 1
ATOM 517 O O . GLU A 1 67 ? -8.312 0.169 -9.383 1 95.81 67 GLU A O 1
ATOM 522 N N . LEU A 1 68 ? -9.094 -1.83 -8.82 1 97.38 68 LEU A N 1
ATOM 523 C CA . LEU A 1 68 ? -10.445 -1.385 -8.5 1 97.38 68 LEU A CA 1
ATOM 524 C C . LEU A 1 68 ? -10.93 -2.004 -7.195 1 97.38 68 LEU A C 1
ATOM 526 O O . LEU A 1 68 ? -10.57 -3.141 -6.871 1 97.38 68 LEU A O 1
ATOM 530 N N . ASN A 1 69 ? -11.711 -1.301 -6.508 1 97.25 69 ASN A N 1
ATOM 531 C CA . ASN A 1 69 ? -12.414 -1.86 -5.355 1 97.25 69 ASN A CA 1
ATOM 532 C C . ASN A 1 69 ? -13.75 -2.465 -5.754 1 97.25 69 ASN A C 1
ATOM 534 O O . ASN A 1 69 ? -14.609 -1.774 -6.312 1 97.25 69 ASN A O 1
ATOM 538 N N . SER A 1 70 ? -13.938 -3.668 -5.434 1 97.56 70 SER A N 1
ATOM 539 C CA . SER A 1 70 ? -15.219 -4.301 -5.723 1 97.56 70 SER A CA 1
ATOM 540 C C . SER A 1 70 ? -16.297 -3.857 -4.734 1 97.56 70 SER A C 1
ATOM 542 O O . SER A 1 70 ? -15.984 -3.207 -3.73 1 97.56 70 SER A O 1
ATOM 544 N N . MET A 1 71 ? -17.484 -4.23 -4.996 1 94.94 71 MET A N 1
ATOM 545 C CA . MET A 1 71 ? -18.594 -3.896 -4.109 1 94.94 71 MET A CA 1
ATOM 546 C C . MET A 1 71 ? -18.844 -5.008 -3.094 1 94.94 71 MET A C 1
ATOM 548 O O . MET A 1 71 ? -19.75 -4.918 -2.27 1 94.94 71 MET A O 1
ATOM 552 N N . LEU A 1 72 ? -18.094 -6.086 -3.219 1 94.31 72 LEU A N 1
ATOM 553 C CA . LEU A 1 72 ? -18.141 -7.113 -2.184 1 94.31 72 LEU A CA 1
ATOM 554 C C . LEU A 1 72 ? -17.734 -6.535 -0.831 1 94.31 72 LEU A C 1
ATOM 556 O O . LEU A 1 72 ? -16.797 -5.742 -0.745 1 94.31 72 LEU A O 1
ATOM 560 N N . PRO A 1 73 ? -18.469 -6.914 0.276 1 91.31 73 PRO A N 1
ATOM 561 C CA . PRO A 1 73 ? -18.109 -6.395 1.595 1 91.31 73 PRO A CA 1
ATOM 562 C C . PRO A 1 73 ? -16.609 -6.547 1.891 1 91.31 73 PRO A C 1
ATOM 564 O O . PRO A 1 73 ? -16.047 -7.621 1.682 1 91.31 73 PRO A O 1
ATOM 567 N N . GLY A 1 74 ? -15.969 -5.457 2.35 1 92.88 74 GLY A N 1
ATOM 568 C CA . GLY A 1 74 ? -14.531 -5.379 2.537 1 92.88 74 GLY A CA 1
ATOM 569 C C . GLY A 1 74 ? -13.805 -4.816 1.332 1 92.88 74 GLY A C 1
ATOM 570 O O . GLY A 1 74 ? -12.617 -4.48 1.416 1 92.88 74 GLY A O 1
ATOM 571 N N . ASN A 1 75 ? -14.469 -4.793 0.215 1 96.38 75 ASN A N 1
ATOM 572 C CA . ASN A 1 75 ? -14.016 -4.215 -1.046 1 96.38 75 ASN A CA 1
ATOM 573 C C . ASN A 1 75 ? -12.727 -4.875 -1.532 1 96.38 75 ASN A C 1
ATOM 575 O O . ASN A 1 75 ? -11.75 -4.188 -1.832 1 96.38 75 ASN A O 1
ATOM 579 N N . PRO A 1 76 ? -12.742 -6.215 -1.557 1 96.75 76 PRO A N 1
ATOM 580 C CA . PRO A 1 76 ? -11.539 -6.836 -2.123 1 96.75 76 PRO A CA 1
ATOM 581 C C . PRO A 1 76 ? -11.211 -6.316 -3.521 1 96.75 76 PRO A C 1
ATOM 583 O O . PRO A 1 76 ? -12.125 -6.031 -4.305 1 96.75 76 PRO A O 1
ATOM 586 N N . LEU A 1 77 ? -10.016 -6.27 -3.805 1 97.31 77 LEU A N 1
ATOM 587 C CA . LEU A 1 77 ? -9.5 -5.625 -5.008 1 97.31 77 LEU A CA 1
ATOM 588 C C . LEU A 1 77 ? -9.766 -6.488 -6.238 1 97.31 77 LEU A C 1
ATOM 590 O O . LEU A 1 77 ? -9.781 -7.719 -6.148 1 97.31 77 LEU A O 1
ATOM 594 N N . LEU A 1 78 ? -10.008 -5.824 -7.305 1 98.38 78 LEU A N 1
ATOM 595 C CA . LEU A 1 78 ? -9.883 -6.34 -8.664 1 98.38 78 LEU A CA 1
ATOM 596 C C . LEU A 1 78 ? -8.633 -5.793 -9.336 1 98.38 78 LEU A C 1
ATOM 598 O O . LEU A 1 78 ? -8.438 -4.578 -9.414 1 98.38 78 LEU A O 1
ATOM 602 N N . TYR A 1 79 ? -7.844 -6.695 -9.781 1 98.25 79 TYR A N 1
ATOM 603 C CA . TYR A 1 79 ? -6.621 -6.285 -10.453 1 98.25 79 TYR A CA 1
ATOM 604 C C . TYR A 1 79 ? -6.836 -6.184 -11.961 1 98.25 79 TYR A C 1
ATOM 606 O O . TYR A 1 79 ? -7.473 -7.051 -12.562 1 98.25 79 TYR A O 1
ATOM 614 N N . VAL A 1 80 ? -6.344 -5.062 -12.539 1 98 80 VAL A N 1
ATOM 615 C CA . VAL A 1 80 ? -6.52 -4.824 -13.969 1 98 80 VAL A CA 1
ATOM 616 C C . VAL A 1 80 ? -5.18 -4.969 -14.688 1 98 80 VAL A C 1
ATOM 618 O O . VAL A 1 80 ? -4.18 -4.387 -14.266 1 98 80 VAL A O 1
ATOM 621 N N . ALA A 1 81 ? -5.137 -5.809 -15.664 1 96.56 81 ALA A N 1
ATOM 622 C CA . ALA A 1 81 ? -3.955 -5.969 -16.5 1 96.56 81 ALA A CA 1
ATOM 623 C C . ALA A 1 81 ? -4.277 -5.645 -17.969 1 96.56 81 ALA A C 1
ATOM 625 O O . ALA A 1 81 ? -5.336 -6.023 -18.469 1 96.56 81 ALA A O 1
ATOM 626 N N . LYS A 1 82 ? -3.51 -4.871 -18.609 1 93.94 82 LYS A N 1
ATOM 627 C CA . LYS A 1 82 ? -3.613 -4.535 -20.031 1 93.94 82 LYS A CA 1
ATOM 628 C C . LYS A 1 82 ? -2.398 -5.035 -20.797 1 93.94 82 LYS A C 1
ATOM 630 O O . LYS A 1 82 ? -1.27 -4.625 -20.531 1 93.94 82 LYS A O 1
ATOM 635 N N . ILE A 1 83 ? -2.633 -5.949 -21.672 1 91.69 83 ILE A N 1
ATOM 636 C CA . ILE A 1 83 ? -1.577 -6.539 -22.484 1 91.69 83 ILE A CA 1
ATOM 637 C C . ILE A 1 83 ? -1.764 -6.129 -23.953 1 91.69 83 ILE A C 1
ATOM 639 O O . ILE A 1 83 ? -2.873 -6.203 -24.484 1 91.69 83 ILE A O 1
ATOM 643 N N . ALA A 1 84 ? -0.702 -5.727 -24.547 1 87.69 84 ALA A N 1
ATOM 644 C CA . ALA A 1 84 ? -0.784 -5.309 -25.953 1 87.69 84 ALA A CA 1
ATOM 645 C C . ALA A 1 84 ? -1.329 -6.43 -26.828 1 87.69 84 ALA A C 1
ATOM 647 O O . ALA A 1 84 ? -0.909 -7.586 -26.703 1 87.69 84 ALA A O 1
ATOM 648 N N . SER A 1 85 ? -2.32 -6.203 -27.578 1 82.38 85 SER A N 1
ATOM 649 C CA . SER A 1 85 ? -2.979 -7.203 -28.406 1 82.38 85 SER A CA 1
ATOM 650 C C . SER A 1 85 ? -2.178 -7.469 -29.688 1 82.38 85 SER A C 1
ATOM 652 O O . SER A 1 85 ? -2.324 -8.523 -30.297 1 82.38 85 SER A O 1
ATOM 654 N N . GLY A 1 86 ? -1.252 -6.695 -29.938 1 71.06 86 GLY A N 1
ATOM 655 C CA . GLY A 1 86 ? -0.556 -6.801 -31.203 1 71.06 86 GLY A CA 1
ATOM 656 C C . GLY A 1 86 ? -1.417 -6.41 -32.406 1 71.06 86 GLY A C 1
ATOM 657 O O . GLY A 1 86 ? -0.918 -6.281 -33.5 1 71.06 86 GLY A O 1
ATOM 658 N N . ASP A 1 87 ? -2.77 -6.379 -32.188 1 66.12 87 ASP A N 1
ATOM 659 C CA . ASP A 1 87 ? -3.691 -6.07 -33.281 1 66.12 87 ASP A CA 1
ATOM 660 C C . ASP A 1 87 ? -3.779 -4.562 -33.5 1 66.12 87 ASP A C 1
ATOM 662 O O . ASP A 1 87 ? -3.742 -3.777 -32.562 1 66.12 87 ASP A O 1
ATOM 666 N N . ARG A 1 88 ? -3.615 -4.121 -34.688 1 60.72 88 ARG A N 1
ATOM 667 C CA . ARG A 1 88 ? -3.574 -2.715 -35.094 1 60.72 88 ARG A CA 1
ATOM 668 C C . ARG A 1 88 ? -4.98 -2.156 -35.281 1 60.72 88 ARG A C 1
ATOM 670 O O . ARG A 1 88 ? -5.188 -0.942 -35.188 1 60.72 88 ARG A O 1
ATOM 677 N N . ALA A 1 89 ? -5.992 -2.928 -35.469 1 55.28 89 ALA A N 1
ATOM 678 C CA . ALA A 1 89 ? -7.27 -2.289 -35.781 1 55.28 89 ALA A CA 1
ATOM 679 C C . ALA A 1 89 ? -8.031 -1.966 -34.5 1 55.28 89 ALA A C 1
ATOM 681 O O . ALA A 1 89 ? -8.305 -2.855 -33.688 1 55.28 89 ALA A O 1
ATOM 682 N N . VAL A 1 90 ? -8.086 -0.656 -34.094 1 56.5 90 VAL A N 1
ATOM 683 C CA . VAL A 1 90 ? -8.805 -0.199 -32.906 1 56.5 90 VAL A CA 1
ATOM 684 C C . VAL A 1 90 ? -10.195 0.303 -33.312 1 56.5 90 VAL A C 1
ATOM 686 O O . VAL A 1 90 ? -10.32 1.356 -33.938 1 56.5 90 VAL A O 1
ATOM 689 N N . VAL A 1 91 ? -11.297 -0.544 -33.25 1 55.44 91 VAL A N 1
ATOM 690 C CA . VAL A 1 91 ? -12.664 -0.131 -33.562 1 55.44 91 VAL A CA 1
ATOM 691 C C . VAL A 1 91 ? -13.344 0.423 -32.312 1 55.44 91 VAL A C 1
ATOM 693 O O . VAL A 1 91 ? -13.969 1.49 -32.375 1 55.44 91 VAL A O 1
ATOM 696 N N . ARG A 1 92 ? -13.211 -0.2 -31.297 1 62.69 92 ARG A N 1
ATOM 697 C CA . ARG A 1 92 ? -13.992 0.173 -30.125 1 62.69 92 ARG A CA 1
ATOM 698 C C . ARG A 1 92 ? -13.148 0.979 -29.141 1 62.69 92 ARG A C 1
ATOM 700 O O . ARG A 1 92 ? -13.594 1.295 -28.031 1 62.69 92 ARG A O 1
ATOM 707 N N . GLY A 1 93 ? -11.977 1.204 -29.484 1 68.88 93 GLY A N 1
ATOM 708 C CA . GLY A 1 93 ? -11.164 2.141 -28.719 1 68.88 93 GLY A CA 1
ATOM 709 C C . GLY A 1 93 ? -10.25 1.46 -27.719 1 68.88 93 GLY A C 1
ATOM 710 O O . GLY A 1 93 ? -9.422 2.113 -27.094 1 68.88 93 GLY A O 1
ATOM 711 N N . PHE A 1 94 ? -10.516 0.145 -27.516 1 75.5 94 PHE A N 1
ATOM 712 C CA . PHE A 1 94 ? -9.656 -0.494 -26.531 1 75.5 94 PHE A CA 1
ATOM 713 C C . PHE A 1 94 ? -9.047 -1.772 -27.078 1 75.5 94 PHE A C 1
ATOM 715 O O . PHE A 1 94 ? -8.414 -2.537 -26.359 1 75.5 94 PHE A O 1
ATOM 722 N N . GLU A 1 95 ? -9.156 -1.932 -28.297 1 75.94 95 GLU A N 1
ATOM 723 C CA . GLU A 1 95 ? -8.766 -3.199 -28.906 1 75.94 95 GLU A CA 1
ATOM 724 C C . GLU A 1 95 ? -7.25 -3.311 -29.031 1 75.94 95 GLU A C 1
ATOM 726 O O . GLU A 1 95 ? -6.719 -4.398 -29.266 1 75.94 95 GLU A O 1
ATOM 731 N N . ASP A 1 96 ? -6.555 -2.211 -28.75 1 82.56 96 ASP A N 1
ATOM 732 C CA . ASP A 1 96 ? -5.098 -2.248 -28.812 1 82.56 96 ASP A CA 1
ATOM 733 C C . ASP A 1 96 ? -4.512 -3.059 -27.672 1 82.56 96 ASP A C 1
ATOM 735 O O . ASP A 1 96 ? -3.359 -3.494 -27.719 1 82.56 96 ASP A O 1
ATOM 739 N N . TYR A 1 97 ? -5.469 -3.303 -26.719 1 89.44 97 TYR A N 1
ATOM 740 C CA . TYR A 1 97 ? -5.027 -4.055 -25.547 1 89.44 97 TYR A CA 1
ATOM 741 C C . TYR A 1 97 ? -6.023 -5.152 -25.203 1 89.44 97 TYR A C 1
ATOM 743 O O . TYR A 1 97 ? -7.234 -4.973 -25.359 1 89.44 97 TYR A O 1
ATOM 751 N N . HIS A 1 98 ? -5.465 -6.281 -24.875 1 92.88 98 HIS A N 1
ATOM 752 C CA . HIS A 1 98 ? -6.262 -7.23 -24.109 1 92.88 98 HIS A CA 1
ATOM 753 C C . HIS A 1 98 ? -6.324 -6.84 -22.641 1 92.88 98 HIS A C 1
ATOM 755 O O . HIS A 1 98 ? -5.297 -6.785 -21.953 1 92.88 98 HIS A O 1
ATOM 761 N N . THR A 1 99 ? -7.508 -6.504 -22.219 1 96.06 99 THR A N 1
ATOM 762 C CA . THR A 1 99 ? -7.68 -6.07 -20.844 1 96.06 99 THR A CA 1
ATOM 763 C C . THR A 1 99 ? -8.266 -7.195 -19.984 1 96.06 99 THR A C 1
ATOM 765 O O . THR A 1 99 ? -9.25 -7.824 -20.375 1 96.06 99 THR A O 1
ATOM 768 N N . TYR A 1 100 ? -7.645 -7.391 -18.875 1 97.56 100 TYR A N 1
ATOM 769 C CA . TYR A 1 100 ? -8.07 -8.453 -17.969 1 97.56 100 TYR A CA 1
ATOM 770 C C . TYR A 1 100 ? -8.477 -7.887 -16.609 1 97.56 100 TYR A C 1
ATOM 772 O O . TYR A 1 100 ? -7.836 -6.965 -16.109 1 97.56 100 TYR A O 1
ATOM 780 N N . ILE A 1 101 ? -9.555 -8.344 -16.047 1 98.62 101 ILE A N 1
ATOM 781 C CA . ILE A 1 101 ? -9.898 -8.195 -14.633 1 98.62 101 ILE A CA 1
ATOM 782 C C . ILE A 1 101 ? -9.57 -9.484 -13.883 1 98.62 101 ILE A C 1
ATOM 784 O O . ILE A 1 101 ? -10.25 -10.492 -14.039 1 98.62 101 ILE A O 1
ATOM 788 N N . ASN A 1 102 ? -8.578 -9.336 -13.008 1 98.31 102 ASN A N 1
ATOM 789 C CA . ASN A 1 102 ? -7.945 -10.547 -12.5 1 98.31 102 ASN A CA 1
ATOM 790 C C . ASN A 1 102 ? -7.508 -11.469 -13.633 1 98.31 102 ASN A C 1
ATOM 792 O O . ASN A 1 102 ? -6.629 -11.109 -14.422 1 98.31 102 ASN A O 1
ATOM 796 N N . ASN A 1 103 ? -8.156 -12.617 -13.789 1 97.38 103 ASN A N 1
ATOM 797 C CA . ASN A 1 103 ? -7.805 -13.555 -14.852 1 97.38 103 ASN A CA 1
ATOM 798 C C . ASN A 1 103 ? -8.852 -13.57 -15.961 1 97.38 103 ASN A C 1
ATOM 800 O O . ASN A 1 103 ? -8.734 -14.32 -16.922 1 97.38 103 ASN A O 1
ATOM 804 N N . ALA A 1 104 ? -9.898 -12.727 -15.922 1 97.81 104 ALA A N 1
ATOM 805 C CA . ALA A 1 104 ? -11 -12.68 -16.875 1 97.81 104 ALA A CA 1
ATOM 806 C C . ALA A 1 104 ? -10.75 -11.609 -17.938 1 97.81 104 ALA A C 1
ATOM 808 O O . ALA A 1 104 ? -10.57 -10.438 -17.625 1 97.81 104 ALA A O 1
ATOM 809 N N . LYS A 1 105 ? -10.789 -11.992 -19.156 1 96.25 105 LYS A N 1
ATOM 810 C CA . LYS A 1 105 ? -10.57 -11.078 -20.281 1 96.25 105 LYS A CA 1
ATOM 811 C C . LYS A 1 105 ? -11.859 -10.352 -20.656 1 96.25 105 LYS A C 1
ATOM 813 O O . LYS A 1 105 ? -12.914 -10.977 -20.75 1 96.25 105 LYS A O 1
ATOM 818 N N . ILE A 1 106 ? -11.773 -9.062 -20.797 1 96.5 106 ILE A N 1
ATOM 819 C CA . ILE A 1 106 ? -12.898 -8.328 -21.359 1 96.5 106 ILE A CA 1
ATOM 820 C C . ILE A 1 106 ? -13 -8.586 -22.859 1 96.5 106 ILE A C 1
ATOM 822 O O . ILE A 1 106 ? -12.07 -8.273 -23.609 1 96.5 106 ILE A O 1
ATOM 826 N N . ILE A 1 107 ? -14.055 -9.133 -23.328 1 94.56 107 ILE A N 1
ATOM 827 C CA . ILE A 1 107 ? -14.172 -9.523 -24.719 1 94.56 107 ILE A CA 1
ATOM 828 C C . ILE A 1 107 ? -15.109 -8.57 -25.453 1 94.56 107 ILE A C 1
ATOM 830 O O . ILE A 1 107 ? -15.125 -8.523 -26.688 1 94.56 107 ILE A O 1
ATOM 834 N N . ASP A 1 108 ? -15.961 -7.895 -24.75 1 92.19 108 ASP A N 1
ATOM 835 C CA . ASP A 1 108 ? -16.844 -6.828 -25.219 1 92.19 108 ASP A CA 1
ATOM 836 C C . ASP A 1 108 ? -17.125 -5.82 -24.109 1 92.19 108 ASP A C 1
ATOM 838 O O . ASP A 1 108 ? -17.047 -6.152 -22.938 1 92.19 108 ASP A O 1
ATOM 842 N N . GLY A 1 109 ? -17.297 -4.555 -24.578 1 93.19 109 GLY A N 1
ATOM 843 C CA . GLY A 1 109 ? -17.469 -3.635 -23.453 1 93.19 109 GLY A CA 1
ATOM 844 C C . GLY A 1 109 ? -17.891 -2.242 -23.891 1 93.19 109 GLY A C 1
ATOM 845 O O . GLY A 1 109 ? -18.234 -2.027 -25.047 1 93.19 109 GLY A O 1
ATOM 846 N N . ASN A 1 110 ? -18.016 -1.422 -22.859 1 93.44 110 ASN A N 1
ATOM 847 C CA . ASN A 1 110 ? -18.391 -0.014 -22.969 1 93.44 110 ASN A CA 1
ATOM 848 C C . ASN A 1 110 ? -19.859 0.155 -23.328 1 93.44 110 ASN A C 1
ATOM 850 O O . ASN A 1 110 ? -20.219 1.06 -24.078 1 93.44 110 ASN A O 1
ATOM 854 N N . PHE A 1 111 ? -20.672 -0.812 -22.969 1 92.69 111 PHE A N 1
ATOM 855 C CA . PHE A 1 111 ? -22.109 -0.612 -23.047 1 92.69 111 PHE A CA 1
ATOM 856 C C . PHE A 1 111 ? -22.578 0.407 -22.016 1 92.69 111 PHE A C 1
ATOM 858 O O . PHE A 1 111 ? -22.453 0.175 -20.812 1 92.69 111 PHE A O 1
ATOM 865 N N . GLU A 1 112 ? -23.094 1.478 -22.422 1 92.5 112 GLU A N 1
ATOM 866 C CA . GLU A 1 112 ? -23.406 2.617 -21.578 1 92.5 112 GLU A CA 1
ATOM 867 C C . GLU A 1 112 ? -24.891 2.645 -21.203 1 92.5 112 GLU A C 1
ATOM 869 O O . GLU A 1 112 ? -25.734 2.338 -22.031 1 92.5 112 GLU A O 1
ATOM 874 N N . SER A 1 113 ? -25.141 2.941 -19.984 1 90.81 113 SER A N 1
ATOM 875 C CA . SER A 1 113 ? -26.469 3.236 -19.484 1 90.81 113 SER A CA 1
ATOM 876 C C . SER A 1 113 ? -26.453 4.387 -18.484 1 90.81 113 SER A C 1
ATOM 878 O O . SER A 1 113 ? -25.375 4.859 -18.109 1 90.81 113 SER A O 1
ATOM 880 N N . LEU A 1 114 ? -27.609 4.895 -18.125 1 90 114 LEU A N 1
ATOM 881 C CA . LEU A 1 114 ? -27.703 6.004 -17.172 1 90 114 LEU A CA 1
ATOM 882 C C . LEU A 1 114 ? -28.5 5.59 -15.938 1 90 114 LEU A C 1
ATOM 884 O O . LEU A 1 114 ? -29.516 4.906 -16.047 1 90 114 LEU A O 1
ATOM 888 N N . ALA A 1 115 ? -27.953 5.988 -14.836 1 88.06 115 ALA A N 1
ATOM 889 C CA . ALA A 1 115 ? -28.656 5.766 -13.57 1 88.06 115 ALA A CA 1
ATOM 890 C C . ALA A 1 115 ? -29.719 6.836 -13.344 1 88.06 115 ALA A C 1
ATOM 892 O O . ALA A 1 115 ? -29.875 7.754 -14.156 1 88.06 115 ALA A O 1
ATOM 893 N N . ALA A 1 116 ? -30.453 6.668 -12.273 1 83.94 116 ALA A N 1
ATOM 894 C CA . ALA A 1 116 ? -31.547 7.586 -11.938 1 83.94 116 ALA A CA 1
ATOM 895 C C . ALA A 1 116 ? -31.016 8.992 -11.672 1 83.94 116 ALA A C 1
ATOM 897 O O . ALA A 1 116 ? -31.672 9.984 -11.977 1 83.94 116 ALA A O 1
ATOM 898 N N . ASP A 1 117 ? -29.859 9.078 -11.148 1 79.56 117 ASP A N 1
ATOM 899 C CA . ASP A 1 117 ? -29.297 10.383 -10.797 1 79.56 117 ASP A CA 1
ATOM 900 C C . ASP A 1 117 ? -28.531 10.984 -11.961 1 79.56 117 ASP A C 1
ATOM 902 O O . ASP A 1 117 ? -27.875 12.016 -11.812 1 79.56 117 ASP A O 1
ATOM 906 N N . GLY A 1 118 ? -28.469 10.281 -13.094 1 83.44 118 GLY A N 1
ATOM 907 C CA . GLY A 1 118 ? -27.828 10.789 -14.289 1 83.44 118 GLY A CA 1
ATOM 908 C C . GLY A 1 118 ? -26.406 10.297 -14.445 1 83.44 118 GLY A C 1
ATOM 909 O O . GLY A 1 118 ? -25.75 10.547 -15.469 1 83.44 118 GLY A O 1
ATOM 910 N N . SER A 1 119 ? -25.953 9.562 -13.516 1 86.56 119 SER A N 1
ATOM 911 C CA . SER A 1 119 ? -24.594 9.039 -13.602 1 86.56 119 SER A CA 1
ATOM 912 C C . SER A 1 119 ? -24.5 7.918 -14.633 1 86.56 119 SER A C 1
ATOM 914 O O . SER A 1 119 ? -25.469 7.176 -14.844 1 86.56 119 SER A O 1
ATOM 916 N N . LYS A 1 120 ? -23.406 7.867 -15.227 1 90.62 120 LYS A N 1
ATOM 917 C CA . LYS A 1 120 ? -23.188 6.836 -16.234 1 90.62 120 LYS A CA 1
ATOM 918 C C . LYS A 1 120 ? -22.906 5.484 -15.586 1 90.62 120 LYS A C 1
ATOM 920 O O . LYS A 1 120 ? -22.422 5.422 -14.445 1 90.62 120 LYS A O 1
ATOM 925 N N . GLN A 1 121 ? -23.25 4.504 -16.297 1 92.81 121 GLN A N 1
ATOM 926 C CA . GLN A 1 121 ? -22.922 3.121 -15.977 1 92.81 121 GLN A CA 1
ATOM 927 C C . GLN A 1 121 ? -22.344 2.402 -17.188 1 92.81 121 GLN A C 1
ATOM 929 O O . GLN A 1 121 ? -22.688 2.711 -18.328 1 92.81 121 GLN A O 1
ATOM 934 N N . TYR A 1 122 ? -21.438 1.536 -16.922 1 94.62 122 TYR A N 1
ATOM 935 C CA . TYR A 1 122 ? -20.875 0.761 -18.016 1 94.62 122 TYR A CA 1
ATOM 936 C C . TYR A 1 122 ? -20.953 -0.733 -17.734 1 94.62 122 TYR A C 1
ATOM 938 O O . TYR A 1 122 ? -20.766 -1.162 -16.594 1 94.62 122 TYR A O 1
ATOM 946 N N . LEU A 1 123 ? -21.234 -1.466 -18.766 1 94.56 123 LEU A N 1
ATOM 947 C CA . LEU A 1 123 ? -21.234 -2.924 -18.734 1 94.56 123 LEU A CA 1
ATOM 948 C C . LEU A 1 123 ? -20.172 -3.488 -19.656 1 94.56 123 LEU A C 1
ATOM 950 O O . LEU A 1 123 ? -20.062 -3.08 -20.812 1 94.56 123 LEU A O 1
ATOM 954 N N . HIS A 1 124 ? -19.359 -4.266 -19.141 1 96 124 HIS A N 1
ATOM 955 C CA . HIS A 1 124 ? -18.344 -5.004 -19.891 1 96 124 HIS A CA 1
ATOM 956 C C . HIS A 1 124 ? -18.578 -6.508 -19.797 1 96 124 HIS A C 1
ATOM 958 O O . HIS A 1 124 ? -19 -7.008 -18.75 1 96 124 HIS A O 1
ATOM 964 N N . ILE A 1 125 ? -18.344 -7.234 -20.859 1 95.44 125 ILE A N 1
ATOM 965 C CA . ILE A 1 125 ? -18.516 -8.68 -20.891 1 95.44 125 ILE A CA 1
ATOM 966 C C . ILE A 1 125 ? -17.172 -9.367 -20.734 1 95.44 125 ILE A C 1
ATOM 968 O O . ILE A 1 125 ? -16.203 -9.023 -21.438 1 95.44 125 ILE A O 1
ATOM 972 N N . VAL A 1 126 ? -17.078 -10.328 -19.844 1 96.62 126 VAL A N 1
ATOM 973 C CA . VAL A 1 126 ? -15.82 -11.039 -19.594 1 96.62 126 VAL A CA 1
ATOM 974 C C . VAL A 1 126 ? -15.992 -12.516 -19.922 1 96.62 126 VAL A C 1
ATOM 976 O O . VAL A 1 126 ? -17.094 -13.055 -19.859 1 96.62 126 VAL A O 1
ATOM 979 N N . ASP A 1 127 ? -14.891 -13.18 -20.188 1 95.06 127 ASP A N 1
ATOM 980 C CA . ASP A 1 127 ? -14.945 -14.547 -20.703 1 95.06 127 ASP A CA 1
ATOM 981 C C . ASP A 1 127 ? -14.766 -15.562 -19.594 1 95.06 127 ASP A C 1
ATOM 983 O O . ASP A 1 127 ? -14.805 -16.766 -19.828 1 95.06 127 ASP A O 1
ATOM 987 N N . GLN A 1 128 ? -14.539 -15.141 -18.375 1 95.62 128 GLN A N 1
ATOM 988 C CA . GLN A 1 128 ? -14.445 -15.992 -17.188 1 95.62 128 GLN A CA 1
ATOM 989 C C . GLN A 1 128 ? -15.109 -15.328 -15.992 1 95.62 128 GLN A C 1
ATOM 991 O O . GLN A 1 128 ? -15.227 -14.102 -15.93 1 95.62 128 GLN A O 1
ATOM 996 N N . VAL A 1 129 ? -15.602 -16.172 -15.062 1 96.25 129 VAL A N 1
ATOM 997 C CA . VAL A 1 129 ? -16.109 -15.672 -13.797 1 96.25 129 VAL A CA 1
ATOM 998 C C . VAL A 1 129 ? -14.961 -15.094 -12.961 1 96.25 129 VAL A C 1
ATOM 1000 O O . VAL A 1 129 ? -13.883 -15.68 -12.906 1 96.25 129 VAL A O 1
ATOM 1003 N N . ILE A 1 130 ? -15.156 -13.945 -12.438 1 97.44 130 ILE A N 1
ATOM 1004 C CA . ILE A 1 130 ? -14.203 -13.336 -11.516 1 97.44 130 ILE A CA 1
ATOM 1005 C C . ILE A 1 130 ? -14.492 -13.797 -10.086 1 97.44 130 ILE A C 1
ATOM 1007 O O . ILE A 1 130 ? -15.367 -13.25 -9.414 1 97.44 130 ILE A O 1
ATOM 1011 N N . ALA A 1 131 ? -13.75 -14.727 -9.664 1 95.81 131 ALA A N 1
ATOM 1012 C CA . ALA A 1 131 ? -14.031 -15.352 -8.375 1 95.81 131 ALA A CA 1
ATOM 1013 C C . ALA A 1 131 ? -13.219 -14.695 -7.258 1 95.81 131 ALA A C 1
ATOM 1015 O O . ALA A 1 131 ? -12.008 -14.484 -7.406 1 95.81 131 ALA A O 1
ATOM 1016 N N . PRO A 1 132 ? -13.906 -14.32 -6.164 1 95.44 132 PRO A N 1
ATOM 1017 C CA . PRO A 1 132 ? -13.148 -13.82 -5.012 1 95.44 132 PRO A CA 1
ATOM 1018 C C . PRO A 1 132 ? -12.438 -14.938 -4.25 1 95.44 132 PRO A C 1
ATOM 1020 O O . PRO A 1 132 ? -12.656 -16.125 -4.523 1 95.44 132 PRO A O 1
ATOM 1023 N N . ALA A 1 133 ? -11.547 -14.531 -3.361 1 93.94 133 ALA A N 1
ATOM 1024 C CA . ALA A 1 133 ? -10.867 -15.516 -2.527 1 93.94 133 ALA A CA 1
ATOM 1025 C C . ALA A 1 133 ? -11.859 -16.281 -1.654 1 93.94 133 ALA A C 1
ATOM 1027 O O . ALA A 1 133 ? -11.758 -17.5 -1.501 1 93.94 133 ALA A O 1
ATOM 1028 N N . LEU A 1 134 ? -12.797 -15.5 -1.092 1 87.25 134 LEU A N 1
ATOM 1029 C CA . LEU A 1 134 ? -13.836 -16.094 -0.261 1 87.25 134 LEU A CA 1
ATOM 1030 C C . LEU A 1 134 ? -15.031 -16.516 -1.109 1 87.25 134 LEU A C 1
ATOM 1032 O O . LEU A 1 134 ? -15.859 -15.688 -1.484 1 87.25 134 LEU A O 1
ATOM 1036 N N . GLN A 1 135 ? -15.133 -17.734 -1.357 1 75.81 135 GLN A N 1
ATOM 1037 C CA . GLN A 1 135 ? -16.141 -18.203 -2.291 1 75.81 135 GLN A CA 1
ATOM 1038 C C . GLN A 1 135 ? -17.297 -18.906 -1.554 1 75.81 135 GLN A C 1
ATOM 1040 O O . GLN A 1 135 ? -18.375 -19.109 -2.117 1 75.81 135 GLN A O 1
ATOM 1045 N N . TYR A 1 136 ? -17.062 -19.125 -0.278 1 73.81 136 TYR A N 1
ATOM 1046 C CA . TYR A 1 136 ? -18.047 -19.906 0.475 1 73.81 136 TYR A CA 1
ATOM 1047 C C . TYR A 1 136 ? -18.562 -19.109 1.668 1 73.81 136 TYR A C 1
ATOM 1049 O O . TYR A 1 136 ? -18.016 -18.047 2.004 1 73.81 136 TYR A O 1
ATOM 1057 N N . LYS A 1 137 ? -19.641 -19.578 2.127 1 76.88 137 LYS A N 1
ATOM 1058 C CA . LYS A 1 137 ? -20.188 -18.984 3.338 1 76.88 137 LYS A CA 1
ATOM 1059 C C . LYS A 1 137 ? -19.281 -19.219 4.531 1 76.88 137 LYS A C 1
ATOM 1061 O O . LYS A 1 137 ? -18.719 -20.297 4.695 1 76.88 137 LYS A O 1
ATOM 1066 N N . ILE A 1 138 ? -19.062 -18.172 5.207 1 80.81 138 ILE A N 1
ATOM 1067 C CA . ILE A 1 138 ? -18.188 -18.25 6.371 1 80.81 138 ILE A CA 1
ATOM 1068 C C . ILE A 1 138 ? -18.969 -17.906 7.633 1 80.81 138 ILE A C 1
ATOM 1070 O O . ILE A 1 138 ? -20.016 -17.266 7.562 1 80.81 138 ILE A O 1
ATOM 1074 N N . PRO A 1 139 ? -18.422 -18.375 8.711 1 79.69 139 PRO A N 1
ATOM 1075 C CA . PRO A 1 139 ? -19.078 -18.031 9.977 1 79.69 139 PRO A CA 1
ATOM 1076 C C . PRO A 1 139 ? -19.203 -16.516 10.18 1 79.69 139 PRO A C 1
ATOM 1078 O O . PRO A 1 139 ? -18.297 -15.766 9.828 1 79.69 139 PRO A O 1
ATOM 1081 N N . ALA A 1 140 ? -20.266 -16.203 10.75 1 74.69 140 ALA A N 1
ATOM 1082 C CA . ALA A 1 140 ? -20.578 -14.797 10.969 1 74.69 140 ALA A CA 1
ATOM 1083 C C . ALA A 1 140 ? -19.531 -14.133 11.852 1 74.69 140 ALA A C 1
ATOM 1085 O O . ALA A 1 140 ? -19.25 -12.938 11.695 1 74.69 140 ALA A O 1
ATOM 1086 N N . ASN A 1 141 ? -18.875 -14.922 12.648 1 78.94 141 ASN A N 1
ATOM 1087 C CA . ASN A 1 141 ? -17.938 -14.359 13.617 1 78.94 141 ASN A CA 1
ATOM 1088 C C . ASN A 1 141 ? -16.516 -14.32 13.078 1 78.94 141 ASN A C 1
ATOM 1090 O O . ASN A 1 141 ? -15.578 -14.016 13.812 1 78.94 141 ASN A O 1
ATOM 1094 N N . THR A 1 142 ? -16.422 -14.594 11.867 1 88.12 142 THR A N 1
ATOM 1095 C CA . THR A 1 142 ? -15.094 -14.508 11.266 1 88.12 142 THR A CA 1
ATOM 1096 C C . THR A 1 142 ? -14.57 -13.07 11.312 1 88.12 142 THR A C 1
ATOM 1098 O O . THR A 1 142 ? -15.273 -12.141 10.922 1 88.12 142 THR A O 1
ATOM 1101 N N . PRO A 1 143 ? -13.344 -12.906 11.812 1 88.62 143 PRO A N 1
ATOM 1102 C CA . PRO A 1 143 ? -12.781 -11.555 11.859 1 88.62 143 PRO A CA 1
ATOM 1103 C C . PRO A 1 143 ? -12.695 -10.898 10.484 1 88.62 143 PRO A C 1
ATOM 1105 O O . PRO A 1 143 ? -12.531 -11.594 9.477 1 88.62 143 PRO A O 1
ATOM 1108 N N . ALA A 1 144 ? -12.789 -9.578 10.477 1 89.81 144 ALA A N 1
ATOM 1109 C CA . ALA A 1 144 ? -12.852 -8.789 9.25 1 89.81 144 ALA A CA 1
ATOM 1110 C C . ALA A 1 144 ? -11.609 -9.023 8.391 1 89.81 144 ALA A C 1
ATOM 1112 O O . ALA A 1 144 ? -11.695 -9.047 7.16 1 89.81 144 ALA A O 1
ATOM 1113 N N . ASP A 1 145 ? -10.445 -9.25 9.031 1 90.62 145 ASP A N 1
ATOM 1114 C CA . ASP A 1 145 ? -9.195 -9.391 8.289 1 90.62 145 ASP A CA 1
ATOM 1115 C C . ASP A 1 145 ? -9.188 -10.664 7.457 1 90.62 145 ASP A C 1
ATOM 1117 O O . ASP A 1 145 ? -8.398 -10.797 6.516 1 90.62 145 ASP A O 1
ATOM 1121 N N . TYR A 1 146 ? -10.047 -11.578 7.734 1 93.81 146 TYR A N 1
ATOM 1122 C CA . TYR A 1 146 ? -10.133 -12.812 6.969 1 93.81 146 TYR A CA 1
ATOM 1123 C C . TYR A 1 146 ? -11.148 -12.688 5.844 1 93.81 146 TYR A C 1
ATOM 1125 O O . TYR A 1 146 ? -11.211 -13.539 4.949 1 93.81 146 TYR A O 1
ATOM 1133 N N . LYS A 1 147 ? -11.938 -11.672 5.824 1 91.94 147 LYS A N 1
ATOM 1134 C CA . LYS A 1 147 ? -12.938 -11.453 4.789 1 91.94 147 LYS A CA 1
ATOM 1135 C C . LYS A 1 147 ? -12.336 -10.742 3.58 1 91.94 147 LYS A C 1
ATOM 1137 O O . LYS A 1 147 ? -12.844 -10.875 2.463 1 91.94 147 LYS A O 1
ATOM 1142 N N . ASN A 1 148 ? -11.383 -9.969 3.73 1 93.62 148 ASN A N 1
ATOM 1143 C CA . ASN A 1 148 ? -10.492 -9.398 2.725 1 93.62 148 ASN A CA 1
ATOM 1144 C C . ASN A 1 148 ? -9.031 -9.711 3.031 1 93.62 148 ASN A C 1
ATOM 1146 O O . ASN A 1 148 ? -8.281 -8.828 3.455 1 93.62 148 ASN A O 1
ATOM 1150 N N . PRO A 1 149 ? -8.664 -10.953 2.748 1 95.94 149 PRO A N 1
ATOM 1151 C CA . PRO A 1 149 ? -7.418 -11.484 3.305 1 95.94 149 PRO A CA 1
ATOM 1152 C C . PRO A 1 149 ? -6.184 -11.031 2.525 1 95.94 149 PRO A C 1
ATOM 1154 O O . PRO A 1 149 ? -6.242 -10.891 1.301 1 95.94 149 PRO A O 1
ATOM 1157 N N . THR A 1 150 ? -5.133 -10.758 3.266 1 97 150 THR A N 1
ATOM 1158 C CA . THR A 1 150 ? -3.797 -10.844 2.686 1 97 150 THR A CA 1
ATOM 1159 C C . THR A 1 150 ? -3.363 -12.305 2.541 1 97 150 THR A C 1
ATOM 1161 O O . THR A 1 150 ? -4.07 -13.211 2.979 1 97 150 THR A O 1
ATOM 1164 N N . ALA A 1 151 ? -2.246 -12.539 1.94 1 98.56 151 ALA A N 1
ATOM 1165 C CA . ALA A 1 151 ? -1.784 -13.898 1.682 1 98.56 151 ALA A CA 1
ATOM 1166 C C . ALA A 1 151 ? -1.557 -14.656 2.986 1 98.56 151 ALA A C 1
ATOM 1168 O O . ALA A 1 151 ? -1.784 -15.867 3.055 1 98.56 151 ALA A O 1
ATOM 1169 N N . ASP A 1 152 ? -1.081 -14.008 4.027 1 98.25 152 ASP A N 1
ATOM 1170 C CA . ASP A 1 152 ? -0.83 -14.68 5.297 1 98.25 152 ASP A CA 1
ATOM 1171 C C . ASP A 1 152 ? -2.127 -15.203 5.91 1 98.25 152 ASP A C 1
ATOM 1173 O O . ASP A 1 152 ? -2.146 -16.281 6.504 1 98.25 152 ASP A O 1
ATOM 1177 N N . LYS A 1 153 ? -3.242 -14.391 5.816 1 96.88 153 LYS A N 1
ATOM 1178 C CA . LYS A 1 153 ? -4.52 -14.836 6.363 1 96.88 153 LYS A CA 1
ATOM 1179 C C . LYS A 1 153 ? -5.02 -16.094 5.645 1 96.88 153 LYS A C 1
ATOM 1181 O O . LYS A 1 153 ? -5.598 -16.984 6.27 1 96.88 153 LYS A O 1
ATOM 1186 N N . LEU A 1 154 ? -4.809 -16.109 4.355 1 96.81 154 LEU A N 1
ATOM 1187 C CA . LEU A 1 154 ? -5.121 -17.297 3.574 1 96.81 154 LEU A CA 1
ATOM 1188 C C . LEU A 1 154 ? -4.312 -18.5 4.059 1 96.81 154 LEU A C 1
ATOM 1190 O O . LEU A 1 154 ? -4.844 -19.609 4.184 1 96.81 154 LEU A O 1
ATOM 1194 N N . LEU A 1 155 ? -3.078 -18.312 4.344 1 97.44 155 LEU A N 1
ATOM 1195 C CA . LEU A 1 155 ? -2.189 -19.375 4.82 1 97.44 155 LEU A CA 1
ATOM 1196 C C . LEU A 1 155 ? -2.631 -19.875 6.191 1 97.44 155 LEU A C 1
ATOM 1198 O O . LEU A 1 155 ? -2.559 -21.078 6.469 1 97.44 155 LEU A O 1
ATOM 1202 N N . LEU A 1 156 ? -3.07 -19 6.977 1 96.62 156 LEU A N 1
ATOM 1203 C CA . LEU A 1 156 ? -3.363 -19.312 8.375 1 96.62 156 LEU A CA 1
ATOM 1204 C C . LEU A 1 156 ? -4.688 -20.062 8.492 1 96.62 156 LEU A C 1
ATOM 1206 O O . LEU A 1 156 ? -4.836 -20.938 9.359 1 96.62 156 LEU A O 1
ATOM 1210 N N . ARG A 1 157 ? -5.629 -19.703 7.648 1 95.12 157 ARG A N 1
ATOM 1211 C CA . ARG A 1 157 ? -6.922 -20.391 7.668 1 95.12 157 ARG A CA 1
ATOM 1212 C C . ARG A 1 157 ? -7.359 -20.766 6.258 1 95.12 157 ARG A C 1
ATOM 1214 O O . ARG A 1 157 ? -8.391 -20.297 5.77 1 95.12 157 ARG A O 1
ATOM 1221 N N . PRO A 1 158 ? -6.633 -21.703 5.695 1 95.69 158 PRO A N 1
ATOM 1222 C CA . PRO A 1 158 ? -6.91 -22.062 4.305 1 95.69 158 PRO A CA 1
ATOM 1223 C C . PRO A 1 158 ? -8.312 -22.641 4.113 1 95.69 158 PRO A C 1
ATOM 1225 O O . PRO A 1 158 ? -8.891 -22.516 3.031 1 95.69 158 PRO A O 1
ATOM 1228 N N . HIS A 1 159 ? -8.945 -23.203 5.078 1 93.06 159 HIS A N 1
ATOM 1229 C CA . HIS A 1 159 ? -10.266 -23.828 4.977 1 93.06 159 HIS A CA 1
ATOM 1230 C C . HIS A 1 159 ? -11.344 -22.781 4.672 1 93.06 159 HIS A C 1
ATOM 1232 O O . HIS A 1 159 ? -12.344 -23.094 4.023 1 93.06 159 HIS A O 1
ATOM 1238 N N . LEU A 1 160 ? -11.164 -21.547 5.133 1 92.69 160 LEU A N 1
ATOM 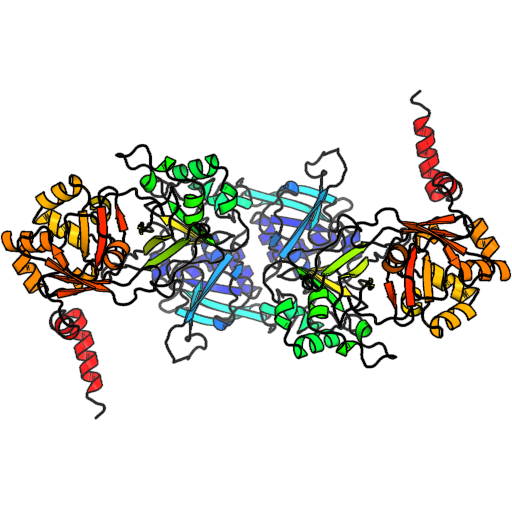1239 C CA . LEU A 1 160 ? -12.117 -20.484 4.863 1 92.69 160 LEU A CA 1
ATOM 1240 C C . LEU A 1 160 ? -12.219 -20.203 3.369 1 92.69 160 LEU A C 1
ATOM 1242 O O . LEU A 1 160 ? -13.234 -19.672 2.898 1 92.69 160 LEU A O 1
ATOM 1246 N N . TYR A 1 161 ? -11.219 -20.641 2.641 1 94.38 161 TYR A N 1
ATOM 1247 C CA . TYR A 1 161 ? -11.133 -20.281 1.229 1 94.38 161 TYR A CA 1
ATOM 1248 C C . TYR A 1 161 ? -11.227 -21.516 0.347 1 94.38 161 TYR A C 1
ATOM 1250 O O . TYR A 1 161 ? -10.812 -21.5 -0.813 1 94.38 161 TYR A O 1
ATOM 1258 N N . GLY A 1 162 ? -11.625 -22.594 0.944 1 91.81 162 GLY A N 1
ATOM 1259 C CA . GLY A 1 162 ? -11.859 -23.828 0.2 1 91.81 162 GLY A CA 1
ATOM 1260 C C . GLY A 1 162 ? -10.586 -24.578 -0.124 1 91.81 162 GLY A C 1
ATOM 1261 O O . GLY A 1 162 ? -10.57 -25.422 -1.021 1 91.81 162 GLY A O 1
ATOM 1262 N N . LEU A 1 163 ? -9.539 -24.266 0.471 1 95.5 163 LEU A N 1
ATOM 1263 C CA . LEU A 1 163 ? -8.266 -24.953 0.226 1 95.5 163 LEU A CA 1
ATOM 1264 C C . LEU A 1 163 ? -8.117 -26.172 1.125 1 95.5 163 LEU A C 1
ATOM 1266 O O . LEU A 1 163 ? -7.305 -26.172 2.051 1 95.5 163 LEU A O 1
ATOM 1270 N N . GLU A 1 164 ? -8.836 -27.188 0.752 1 93.94 164 GLU A N 1
ATOM 1271 C CA . GLU A 1 164 ? -8.883 -28.453 1.474 1 93.94 164 GLU A CA 1
ATOM 1272 C C . GLU A 1 164 ? -8.617 -29.625 0.54 1 93.94 164 GLU A C 1
ATOM 1274 O O . GLU A 1 164 ? -8.445 -29.438 -0.668 1 93.94 164 GLU A O 1
ATOM 1279 N N . GLY A 1 165 ? -8.477 -30.781 1.166 1 94.75 165 GLY A N 1
ATOM 1280 C CA . GLY A 1 165 ? -8.195 -31.953 0.352 1 94.75 165 GLY A CA 1
ATOM 1281 C C . GLY A 1 165 ? -6.895 -31.844 -0.421 1 94.75 165 GLY A C 1
ATOM 1282 O O . GLY A 1 165 ? -5.844 -31.562 0.161 1 94.75 165 GLY A O 1
ATOM 1283 N N . GLN A 1 166 ? -7.07 -31.922 -1.739 1 93.94 166 GLN A N 1
ATOM 1284 C CA . GLN A 1 166 ? -5.891 -31.891 -2.596 1 93.94 166 GLN A CA 1
ATOM 1285 C C . GLN A 1 166 ? -5.266 -30.5 -2.621 1 93.94 166 GLN A C 1
ATOM 1287 O O . GLN A 1 166 ? -4.121 -30.328 -3.057 1 93.94 166 GLN A O 1
ATOM 1292 N N . TYR A 1 167 ? -6 -29.516 -2.082 1 96 167 TYR A N 1
ATOM 1293 C CA . TYR A 1 167 ? -5.508 -28.141 -2.102 1 96 167 TYR A CA 1
ATOM 1294 C C . TYR A 1 167 ? -5.086 -27.703 -0.708 1 96 167 TYR A C 1
ATOM 1296 O O . TYR A 1 167 ? -4.902 -26.5 -0.462 1 96 167 TYR A O 1
ATOM 1304 N N . SER A 1 168 ? -4.922 -28.672 0.205 1 96.75 168 SER A N 1
ATOM 1305 C CA . SER A 1 168 ? -4.457 -28.328 1.547 1 96.75 168 SER A CA 1
ATOM 1306 C C . SER A 1 168 ? -3.033 -27.781 1.519 1 96.75 168 SER A C 1
ATOM 1308 O O . SER A 1 168 ? -2.191 -28.281 0.763 1 96.75 168 SER A O 1
ATOM 1310 N N . ILE A 1 169 ? -2.777 -26.797 2.383 1 97.44 169 ILE A N 1
ATOM 1311 C CA . ILE A 1 169 ? -1.475 -26.125 2.361 1 97.44 169 ILE A CA 1
ATOM 1312 C C . ILE A 1 169 ? -0.925 -26.031 3.781 1 97.44 169 ILE A C 1
ATOM 1314 O O . ILE A 1 169 ? -0.059 -25.188 4.059 1 97.44 169 ILE A O 1
ATOM 1318 N N . SER A 1 170 ? -1.373 -26.828 4.68 1 95.69 170 SER A N 1
ATOM 1319 C CA . SER A 1 170 ? -1.052 -26.734 6.102 1 95.69 170 SER A CA 1
ATOM 1320 C C . SER A 1 170 ? 0.424 -27.031 6.352 1 95.69 170 SER A C 1
ATOM 1322 O O . SER A 1 170 ? 1.035 -26.422 7.242 1 95.69 170 SER A O 1
ATOM 1324 N N . THR A 1 171 ? 1.027 -27.938 5.625 1 94.56 171 THR A N 1
ATOM 1325 C CA . THR A 1 171 ? 2.43 -28.281 5.816 1 94.56 171 THR A CA 1
ATOM 1326 C C . THR A 1 171 ? 3.33 -27.094 5.539 1 94.56 171 THR A C 1
ATOM 1328 O O . THR A 1 171 ? 4.258 -26.812 6.301 1 94.56 171 THR A O 1
ATOM 1331 N N . PHE A 1 172 ? 3.053 -26.453 4.469 1 96.25 172 PHE A N 1
ATOM 1332 C CA . PHE A 1 172 ? 3.826 -25.266 4.145 1 96.25 172 PHE A CA 1
ATOM 1333 C C . PHE A 1 172 ? 3.596 -24.172 5.176 1 96.25 172 PHE A C 1
ATOM 1335 O O . PHE A 1 172 ? 4.539 -23.5 5.602 1 96.25 172 PHE A O 1
ATOM 1342 N N . GLU A 1 173 ? 2.357 -23.922 5.516 1 97.25 173 GLU A N 1
ATOM 1343 C CA . GLU A 1 173 ? 2.016 -22.938 6.539 1 97.25 173 GLU A CA 1
ATOM 1344 C C . GLU A 1 173 ? 2.799 -23.188 7.828 1 97.25 173 GLU A C 1
ATOM 1346 O O . GLU A 1 173 ? 3.344 -22.25 8.414 1 97.25 173 GLU A O 1
ATOM 1351 N N . LYS A 1 174 ? 2.82 -24.422 8.328 1 96 174 LYS A N 1
ATOM 1352 C CA . LYS A 1 174 ? 3.533 -24.781 9.547 1 96 174 LYS A CA 1
ATOM 1353 C C . LYS A 1 174 ? 5.023 -24.469 9.43 1 96 174 LYS A C 1
ATOM 1355 O O . LYS A 1 174 ? 5.645 -24 10.383 1 96 174 LYS A O 1
ATOM 1360 N N . ARG A 1 175 ? 5.566 -24.781 8.305 1 95.94 175 ARG A N 1
ATOM 1361 C CA . ARG A 1 175 ? 6.984 -24.531 8.086 1 95.94 175 ARG A CA 1
ATOM 1362 C C . ARG A 1 175 ? 7.281 -23.031 8.125 1 95.94 175 ARG A C 1
ATOM 1364 O O . ARG A 1 175 ? 8.266 -22.594 8.734 1 95.94 175 ARG A O 1
ATOM 1371 N N . VAL A 1 176 ? 6.5 -22.281 7.418 1 97.81 176 VAL A N 1
ATOM 1372 C CA . VAL A 1 176 ? 6.656 -20.828 7.395 1 97.81 176 VAL A CA 1
ATOM 1373 C C . VAL A 1 176 ? 6.543 -20.281 8.812 1 97.81 176 VAL A C 1
ATOM 1375 O O . VAL A 1 176 ? 7.305 -19.391 9.195 1 97.81 176 VAL A O 1
ATOM 1378 N N . SER A 1 177 ? 5.594 -20.75 9.555 1 97.06 177 SER A N 1
ATOM 1379 C CA . SER A 1 177 ? 5.395 -20.328 10.938 1 97.06 177 SER A CA 1
ATOM 1380 C C . SER A 1 177 ? 6.605 -20.672 11.805 1 97.06 177 SER A C 1
ATOM 1382 O O . SER A 1 177 ? 7.047 -19.844 12.609 1 97.06 177 SER A O 1
ATOM 1384 N N . LYS A 1 178 ? 7.055 -21.891 11.664 1 96.38 178 LYS A N 1
ATOM 1385 C CA . LYS A 1 178 ? 8.227 -22.328 12.422 1 96.38 178 LYS A CA 1
ATOM 1386 C C . LYS A 1 178 ? 9.43 -21.453 12.141 1 96.38 178 LYS A C 1
ATOM 1388 O O . LYS A 1 178 ? 10.25 -21.203 13.031 1 96.38 178 LYS A O 1
ATOM 1393 N N . LEU A 1 179 ? 9.547 -21 10.938 1 97.31 179 LEU A N 1
ATOM 1394 C CA . LEU A 1 179 ? 10.664 -20.156 10.531 1 97.31 179 LEU A CA 1
ATOM 1395 C C . LEU A 1 179 ? 10.406 -18.688 10.891 1 97.31 179 LEU A C 1
ATOM 1397 O O . LEU A 1 179 ? 11.25 -17.828 10.648 1 97.31 179 LEU A O 1
ATOM 1401 N N . ASP A 1 180 ? 9.227 -18.344 11.414 1 97.56 180 ASP A N 1
ATOM 1402 C CA . ASP A 1 180 ? 8.812 -16.984 11.766 1 97.56 180 ASP A CA 1
ATOM 1403 C C . ASP A 1 180 ? 8.859 -16.062 10.547 1 97.56 180 ASP A C 1
ATOM 1405 O O . ASP A 1 180 ? 9.453 -14.984 10.602 1 97.56 180 ASP A O 1
ATOM 1409 N N . LEU A 1 181 ? 8.336 -16.547 9.422 1 98.19 181 LEU A N 1
ATOM 1410 C CA . LEU A 1 181 ? 8.414 -15.797 8.172 1 98.19 181 LEU A CA 1
ATOM 1411 C C . LEU A 1 181 ? 7.02 -15.43 7.668 1 98.19 181 LEU A C 1
ATOM 1413 O O . LEU A 1 181 ? 6.836 -15.164 6.477 1 98.19 181 LEU A O 1
ATOM 1417 N N . MET A 1 182 ? 6.02 -15.383 8.492 1 98 182 MET A N 1
ATOM 1418 C CA . MET A 1 182 ? 4.656 -15.062 8.078 1 98 182 MET A CA 1
ATOM 1419 C C . MET A 1 182 ? 4.57 -13.633 7.547 1 98 182 MET A C 1
ATOM 1421 O O . MET A 1 182 ? 3.721 -13.328 6.711 1 98 182 MET A O 1
ATOM 1425 N N . ASP A 1 183 ? 5.434 -12.781 7.977 1 97.19 183 ASP A N 1
ATOM 1426 C CA . ASP A 1 183 ? 5.465 -11.383 7.547 1 97.19 183 ASP A CA 1
ATOM 1427 C C . ASP A 1 183 ? 5.707 -11.281 6.043 1 97.19 183 ASP A C 1
ATOM 1429 O O . ASP A 1 183 ? 5.301 -10.305 5.41 1 97.19 183 ASP A O 1
ATOM 1433 N N . VAL A 1 184 ? 6.387 -12.25 5.465 1 97.94 184 VAL A N 1
ATOM 1434 C CA . VAL A 1 184 ? 6.629 -12.289 4.023 1 97.94 184 VAL A CA 1
ATOM 1435 C C . VAL A 1 184 ? 5.297 -12.297 3.279 1 97.94 184 VAL A C 1
ATOM 1437 O O . VAL A 1 184 ? 5.18 -11.711 2.199 1 97.94 184 VAL A O 1
ATOM 1440 N N . PHE A 1 185 ? 4.324 -12.883 3.86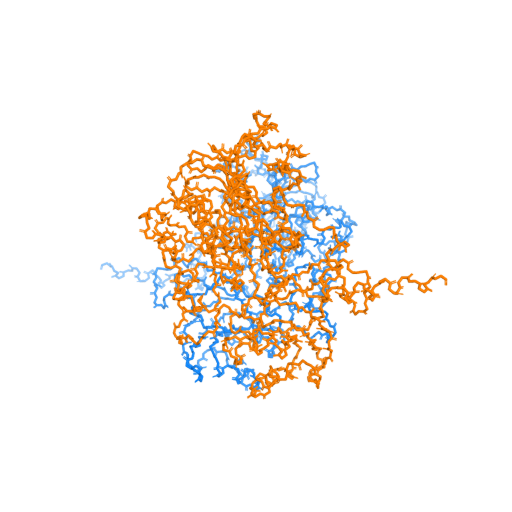7 1 98.44 185 PHE A N 1
ATOM 1441 C CA . PHE A 1 185 ? 3.035 -13.086 3.217 1 98.44 185 PHE A CA 1
ATOM 1442 C C . PHE A 1 185 ? 2.047 -12 3.635 1 98.44 185 PHE A C 1
ATOM 1444 O O . PHE A 1 185 ? 0.918 -11.961 3.143 1 98.44 185 PHE A O 1
ATOM 1451 N N . SER A 1 186 ? 2.406 -11.094 4.508 1 96.69 186 SER A N 1
ATOM 1452 C CA . SER A 1 186 ? 1.561 -9.977 4.926 1 96.69 186 SER A CA 1
ATOM 1453 C C . SER A 1 186 ? 2.152 -8.641 4.488 1 96.69 186 SER A C 1
ATOM 1455 O O . SER A 1 186 ? 1.622 -7.582 4.832 1 96.69 186 SER A O 1
ATOM 1457 N N . MET A 1 187 ? 3.248 -8.688 3.764 1 94.31 187 MET A N 1
ATOM 1458 C CA . MET A 1 187 ? 3.936 -7.461 3.369 1 94.31 187 MET A CA 1
ATOM 1459 C C . MET A 1 187 ? 3.018 -6.562 2.551 1 94.31 187 MET A C 1
ATOM 1461 O O . MET A 1 187 ? 2.217 -7.047 1.749 1 94.31 187 MET A O 1
ATOM 1465 N N . GLU A 1 188 ? 3.158 -5.25 2.764 1 89.31 188 GLU A N 1
ATOM 1466 C CA . GLU A 1 188 ? 2.404 -4.281 1.975 1 89.31 188 GLU A CA 1
ATOM 1467 C C . GLU A 1 188 ? 2.83 -4.309 0.51 1 89.31 188 GLU A C 1
ATOM 1469 O O . GLU A 1 188 ? 3.961 -4.68 0.194 1 89.31 188 GLU A O 1
ATOM 1474 N N . GLY A 1 189 ? 1.923 -3.82 -0.283 1 89.75 189 GLY A N 1
ATOM 1475 C CA . GLY A 1 189 ? 2.184 -3.822 -1.713 1 89.75 189 GLY A CA 1
ATOM 1476 C C . GLY A 1 189 ? 1.395 -4.879 -2.463 1 89.75 189 GLY A C 1
ATOM 1477 O O . GLY A 1 189 ? 0.338 -5.316 -2.002 1 89.75 189 GLY A O 1
ATOM 1478 N N . LYS A 1 190 ? 1.829 -5.191 -3.709 1 95.38 190 LYS A N 1
ATOM 1479 C CA . LYS A 1 190 ? 1.176 -6.152 -4.59 1 95.38 190 LYS A CA 1
ATOM 1480 C C . LYS A 1 190 ? 2.176 -7.176 -5.125 1 95.38 190 LYS A C 1
ATOM 1482 O O . LYS A 1 190 ? 3.131 -6.812 -5.816 1 95.38 190 LYS A O 1
ATOM 1487 N N . HIS A 1 191 ? 1.935 -8.422 -4.812 1 98.06 191 HIS A N 1
ATOM 1488 C CA . HIS A 1 191 ? 2.908 -9.477 -5.066 1 98.06 191 HIS A CA 1
ATOM 1489 C C . HIS A 1 191 ? 2.24 -10.719 -5.648 1 98.06 191 HIS A C 1
ATOM 1491 O O . HIS A 1 191 ? 1.011 -10.781 -5.738 1 98.06 191 HIS A O 1
ATOM 1497 N N . THR A 1 192 ? 3.004 -11.625 -6.105 1 98.75 192 THR A N 1
ATOM 1498 C CA . THR A 1 192 ? 2.555 -12.961 -6.5 1 98.75 192 THR A CA 1
ATOM 1499 C C . THR A 1 192 ? 3.178 -14.023 -5.605 1 98.75 192 THR A C 1
ATOM 1501 O O . THR A 1 192 ? 4.398 -14.055 -5.422 1 98.75 192 THR A O 1
ATOM 1504 N N . PHE A 1 193 ? 2.355 -14.875 -5.043 1 98.81 193 PHE A N 1
ATOM 1505 C CA . PHE A 1 193 ? 2.787 -15.891 -4.09 1 98.81 193 PHE A CA 1
ATOM 1506 C C . PHE A 1 193 ? 2.566 -17.297 -4.656 1 98.81 193 PHE A C 1
ATOM 1508 O O . PHE A 1 193 ? 1.505 -17.578 -5.207 1 98.81 193 PHE A O 1
ATOM 1515 N N . PHE A 1 194 ? 3.547 -18.109 -4.539 1 98.75 194 PHE A N 1
ATOM 1516 C CA . PHE A 1 194 ? 3.436 -19.516 -4.906 1 98.75 194 PHE A CA 1
ATOM 1517 C C . PHE A 1 194 ? 3.5 -20.406 -3.67 1 98.75 194 PHE A C 1
ATOM 1519 O O . PHE A 1 194 ? 4.52 -20.438 -2.979 1 98.75 194 PHE A O 1
ATOM 1526 N N . ILE A 1 195 ? 2.447 -21.156 -3.42 1 98.62 195 ILE A N 1
ATOM 1527 C CA . ILE A 1 195 ? 2.348 -21.938 -2.188 1 98.62 195 ILE A CA 1
ATOM 1528 C C . ILE A 1 195 ? 2.209 -23.422 -2.521 1 98.62 195 ILE A C 1
ATOM 1530 O O . ILE A 1 195 ? 1.245 -23.828 -3.176 1 98.62 195 ILE A O 1
ATOM 1534 N N . PRO A 1 196 ? 3.111 -24.219 -2.07 1 96.81 196 PRO A N 1
ATOM 1535 C CA . PRO A 1 196 ? 3.002 -25.656 -2.332 1 96.81 196 PRO A CA 1
ATOM 1536 C C . PRO A 1 196 ? 1.873 -26.312 -1.545 1 96.81 196 PRO A C 1
ATOM 1538 O O . PRO A 1 196 ? 1.648 -25.984 -0.38 1 96.81 196 PRO A O 1
ATOM 1541 N N . VAL A 1 197 ? 1.173 -27.188 -2.205 1 96.5 197 VAL A N 1
ATOM 1542 C CA . VAL A 1 197 ? 0.172 -28 -1.518 1 96.5 197 VAL A CA 1
ATOM 1543 C C . VAL A 1 197 ? 0.863 -29.062 -0.675 1 96.5 197 VAL A C 1
ATOM 1545 O O . VAL A 1 197 ? 2.057 -29.328 -0.846 1 96.5 197 VAL A O 1
ATOM 1548 N N . ASN A 1 198 ? 0.108 -29.703 0.201 1 94.88 198 ASN A N 1
ATOM 1549 C CA . ASN A 1 198 ? 0.667 -30.688 1.117 1 94.88 198 ASN A CA 1
ATOM 1550 C C . ASN A 1 198 ? 1.336 -31.828 0.364 1 94.88 198 ASN A C 1
ATOM 1552 O O . ASN A 1 198 ? 2.4 -32.312 0.765 1 94.88 198 ASN A O 1
ATOM 1556 N N . GLN A 1 199 ? 0.787 -32.281 -0.679 1 89.25 199 GLN A N 1
ATOM 1557 C CA . GLN A 1 199 ? 1.302 -33.375 -1.454 1 89.25 199 GLN A CA 1
ATOM 1558 C C . GLN A 1 199 ? 2.688 -33.094 -2.016 1 89.25 199 GLN A C 1
ATOM 1560 O O . GLN A 1 199 ? 3.512 -34 -2.176 1 89.25 199 GLN A O 1
ATOM 1565 N N . ALA A 1 200 ? 2.92 -31.812 -2.268 1 89.44 200 ALA A N 1
ATOM 1566 C CA . ALA A 1 200 ? 4.207 -31.375 -2.803 1 89.44 200 ALA A CA 1
ATOM 1567 C C . ALA A 1 200 ? 5.316 -31.547 -1.771 1 89.44 200 ALA A C 1
ATOM 1569 O O . ALA A 1 200 ? 6.496 -31.656 -2.127 1 89.44 200 ALA A O 1
ATOM 1570 N N . LEU A 1 201 ? 4.93 -31.609 -0.557 1 90.19 201 LEU A N 1
ATOM 1571 C CA . LEU A 1 201 ? 5.926 -31.578 0.506 1 90.19 201 LEU A CA 1
ATOM 1572 C C . LEU A 1 201 ? 5.965 -32.906 1.263 1 90.19 201 LEU A C 1
ATOM 1574 O O . LEU A 1 201 ? 6.836 -33.125 2.113 1 90.19 201 LEU A O 1
ATOM 1578 N N . ASN A 1 202 ? 4.938 -33.75 1.096 1 78.69 202 ASN A N 1
ATOM 1579 C CA . ASN A 1 202 ? 4.875 -35.031 1.79 1 78.69 202 ASN A CA 1
ATOM 1580 C C . ASN A 1 202 ? 5.359 -36.156 0.902 1 78.69 202 ASN A C 1
ATOM 1582 O O . ASN A 1 202 ? 5.336 -37.312 1.311 1 78.69 202 ASN A O 1
ATOM 1586 N N . ASP A 1 203 ? 6.191 -35.969 -0.006 1 58.62 203 ASP A N 1
ATOM 1587 C CA . ASP A 1 203 ? 6.512 -37.125 -0.819 1 58.62 203 ASP A CA 1
ATOM 1588 C C . ASP A 1 203 ? 6.93 -38.312 0.057 1 58.62 203 ASP A C 1
ATOM 1590 O O . ASP A 1 203 ? 7.707 -38.156 0.999 1 58.62 203 ASP A O 1
ATOM 1594 N N . SER A 1 204 ? 5.992 -39.375 0.098 1 49.06 204 SER A N 1
ATOM 1595 C CA . SER A 1 204 ? 6.078 -40.656 0.806 1 49.06 204 SER A CA 1
ATOM 1596 C C . SER A 1 204 ? 7.523 -41.125 0.922 1 49.06 204 SER A C 1
ATOM 1598 O O . SER A 1 204 ? 7.871 -41.875 1.853 1 49.06 204 SER A O 1
ATOM 1600 N N . HIS A 1 205 ? 8.266 -40.875 -0.083 1 48.75 205 HIS A N 1
ATOM 1601 C CA . HIS A 1 205 ? 9.531 -41.594 -0.111 1 48.75 205 HIS A CA 1
ATOM 1602 C C . HIS A 1 205 ? 10.641 -40.781 0.559 1 48.75 205 HIS A C 1
ATOM 1604 O O . HIS A 1 205 ? 11.711 -41.312 0.85 1 48.75 205 HIS A O 1
ATOM 1610 N N . HIS A 1 206 ? 10.484 -39.406 0.807 1 51.88 206 HIS A N 1
ATOM 1611 C CA . HIS A 1 206 ? 11.625 -38.719 1.397 1 51.88 206 HIS A CA 1
ATOM 1612 C C . HIS A 1 206 ? 11.18 -37.719 2.457 1 51.88 206 HIS A C 1
ATOM 1614 O O . HIS A 1 206 ? 10.461 -36.75 2.15 1 51.88 206 HIS A O 1
ATOM 1620 N N . ALA A 1 207 ? 11.078 -38.156 3.887 1 53.25 207 ALA A N 1
ATOM 1621 C CA . ALA A 1 207 ? 10.758 -37.594 5.195 1 53.25 207 ALA A CA 1
ATOM 1622 C C . ALA A 1 207 ? 11.359 -36.219 5.352 1 53.25 207 ALA A C 1
ATOM 1624 O O . ALA A 1 207 ? 10.891 -35.406 6.16 1 53.25 207 ALA A O 1
ATOM 1625 N N . ASN A 1 208 ? 11.922 -35.469 4.145 1 74.5 208 ASN A N 1
ATOM 1626 C CA . ASN A 1 208 ? 12.836 -34.406 4.578 1 74.5 208 ASN A CA 1
ATOM 1627 C C . ASN A 1 208 ? 12.742 -33.188 3.68 1 74.5 208 ASN A C 1
ATOM 1629 O O . ASN A 1 208 ? 13.555 -32.281 3.783 1 74.5 208 ASN A O 1
ATOM 1633 N N . ILE A 1 209 ? 11.641 -33.094 2.947 1 84.19 209 ILE A N 1
ATOM 1634 C CA . ILE A 1 209 ? 11.641 -31.953 2.031 1 84.19 209 ILE A CA 1
ATOM 1635 C C . ILE A 1 209 ? 11.352 -30.672 2.801 1 84.19 209 ILE A C 1
ATOM 1637 O O . ILE A 1 209 ? 11.906 -29.609 2.486 1 84.19 209 ILE A O 1
ATOM 1641 N N . GLN A 1 210 ? 10.523 -30.844 3.9 1 86.44 210 GLN A N 1
ATOM 1642 C CA . GLN A 1 210 ? 10.141 -29.672 4.691 1 86.44 210 GLN A CA 1
ATOM 1643 C C . GLN A 1 210 ? 11.367 -29.016 5.32 1 86.44 210 GLN A C 1
ATOM 1645 O O . GLN A 1 210 ? 11.414 -27.781 5.457 1 86.44 210 GLN A O 1
ATOM 1650 N N . ASP A 1 211 ? 12.359 -29.859 5.52 1 87.19 211 ASP A N 1
ATOM 1651 C CA . ASP A 1 211 ? 13.555 -29.344 6.184 1 87.19 211 ASP A CA 1
ATOM 1652 C C . ASP A 1 211 ? 14.422 -28.547 5.211 1 87.19 211 ASP A C 1
ATOM 1654 O O . ASP A 1 211 ? 15.289 -27.781 5.629 1 87.19 211 ASP A O 1
ATOM 1658 N N . LEU A 1 212 ? 14.141 -28.75 3.99 1 89.25 212 LEU A N 1
ATOM 1659 C CA . LEU A 1 212 ? 14.922 -28.062 2.975 1 89.25 212 LEU A CA 1
ATOM 1660 C C . LEU A 1 212 ? 14.375 -26.656 2.736 1 89.25 212 LEU A C 1
ATOM 1662 O O . LEU A 1 212 ? 15.039 -25.828 2.121 1 89.25 212 LEU A O 1
ATOM 1666 N N . ILE A 1 213 ? 13.195 -26.438 3.24 1 93.94 213 ILE A N 1
ATOM 1667 C CA . ILE A 1 213 ? 12.594 -25.125 3.082 1 93.94 213 ILE A CA 1
ATOM 1668 C C . ILE A 1 213 ? 13.141 -24.172 4.141 1 93.94 213 ILE A C 1
ATOM 1670 O O . ILE A 1 213 ? 12.68 -24.172 5.281 1 93.94 213 ILE A O 1
ATOM 1674 N N . ASP A 1 214 ? 14.047 -23.375 3.744 1 95.12 214 ASP A N 1
ATOM 1675 C CA . ASP A 1 214 ? 14.602 -22.344 4.621 1 95.12 214 ASP A CA 1
ATOM 1676 C C . ASP A 1 214 ? 14.102 -20.953 4.215 1 95.12 214 ASP A C 1
ATOM 1678 O O . ASP A 1 214 ? 13.125 -20.844 3.469 1 95.12 214 ASP A O 1
ATOM 1682 N N . LYS A 1 215 ? 14.68 -19.969 4.766 1 96.62 215 LYS A N 1
ATOM 1683 C CA . LYS A 1 215 ? 14.242 -18.594 4.543 1 96.62 215 LYS A CA 1
ATOM 1684 C C . LYS A 1 215 ? 14.336 -18.219 3.068 1 96.62 215 LYS A C 1
ATOM 1686 O O . LYS A 1 215 ? 13.414 -17.609 2.514 1 96.62 215 LYS A O 1
ATOM 1691 N N . GLN A 1 216 ? 15.469 -18.562 2.459 1 96.12 216 GLN A N 1
ATOM 1692 C CA . GLN A 1 216 ? 15.68 -18.219 1.058 1 96.12 216 GLN A CA 1
ATOM 1693 C C . GLN A 1 216 ? 14.672 -18.938 0.158 1 96.12 216 GLN A C 1
ATOM 1695 O O . GLN A 1 216 ? 14.211 -18.359 -0.836 1 96.12 216 GLN A O 1
ATOM 1700 N N . VAL A 1 217 ? 14.367 -20.156 0.504 1 96.31 217 VAL A N 1
ATOM 1701 C CA . VAL A 1 217 ? 13.398 -20.922 -0.279 1 96.31 217 VAL A CA 1
ATOM 1702 C C . VAL A 1 217 ? 12.023 -20.266 -0.174 1 96.31 217 VAL A C 1
ATOM 1704 O O . VAL A 1 217 ? 11.305 -20.141 -1.172 1 96.31 217 VAL A O 1
ATOM 1707 N N . VAL A 1 218 ? 11.656 -19.844 1.007 1 98.06 218 VAL A N 1
ATOM 1708 C CA . VAL A 1 218 ? 10.391 -19.141 1.186 1 98.06 218 VAL A CA 1
ATOM 1709 C C . VAL A 1 218 ? 10.367 -17.875 0.331 1 98.06 218 VAL A C 1
ATOM 1711 O O . VAL A 1 218 ? 9.391 -17.609 -0.369 1 98.06 218 VAL A O 1
ATOM 1714 N N . HIS A 1 219 ? 11.445 -17.109 0.378 1 98.06 219 HIS A N 1
ATOM 1715 C CA . HIS A 1 219 ? 11.57 -15.891 -0.418 1 98.06 219 HIS A CA 1
ATOM 1716 C C . HIS A 1 219 ? 11.508 -16.203 -1.91 1 98.06 219 HIS A C 1
ATOM 1718 O O . HIS A 1 219 ? 10.969 -15.414 -2.691 1 98.06 219 HIS A O 1
ATOM 1724 N N . GLY A 1 220 ? 12.016 -17.344 -2.279 1 97.81 220 GLY A N 1
ATOM 1725 C CA . GLY A 1 220 ? 12.023 -17.766 -3.674 1 97.81 220 GLY A CA 1
ATOM 1726 C C . GLY A 1 220 ? 10.641 -18.125 -4.191 1 97.81 220 GLY A C 1
ATOM 1727 O O . GLY A 1 220 ? 10.461 -18.344 -5.395 1 97.81 220 GLY A O 1
ATOM 1728 N N . HIS A 1 221 ? 9.68 -18.141 -3.346 1 98.56 221 HIS A N 1
ATOM 1729 C CA . HIS A 1 221 ? 8.312 -18.484 -3.719 1 98.56 221 HIS A CA 1
ATOM 1730 C C . HIS A 1 221 ? 7.465 -17.219 -3.898 1 98.56 221 HIS A C 1
ATOM 1732 O O . HIS A 1 221 ? 6.234 -17.297 -3.975 1 98.56 221 HIS A O 1
ATOM 1738 N N . VAL A 1 222 ? 8.125 -16.078 -3.895 1 98.69 222 VAL A N 1
ATOM 1739 C CA . VAL A 1 222 ? 7.387 -14.828 -3.961 1 98.69 222 VAL A CA 1
ATOM 1740 C C . VAL A 1 222 ? 7.984 -13.938 -5.047 1 98.69 222 VAL A C 1
ATOM 1742 O O . VAL A 1 222 ? 9.195 -13.727 -5.09 1 98.69 222 VAL A O 1
ATOM 1745 N N . ILE A 1 223 ? 7.188 -13.445 -5.961 1 98.25 223 ILE A N 1
ATOM 1746 C CA . ILE A 1 223 ? 7.547 -12.367 -6.879 1 98.25 223 ILE A CA 1
ATOM 1747 C C . ILE A 1 223 ? 7.059 -11.031 -6.324 1 98.25 223 ILE A C 1
ATOM 1749 O O . ILE A 1 223 ? 5.852 -10.766 -6.305 1 98.25 223 ILE A O 1
ATOM 1753 N N . PRO A 1 224 ? 7.949 -10.156 -5.91 1 97.62 224 PRO A N 1
ATOM 1754 C CA . PRO A 1 224 ? 7.516 -8.883 -5.324 1 97.62 224 PRO A CA 1
ATOM 1755 C C . PRO A 1 224 ? 7.055 -7.875 -6.375 1 97.62 224 PRO A C 1
ATOM 1757 O O . PRO A 1 224 ? 7.562 -7.879 -7.5 1 97.62 224 PRO A O 1
ATOM 1760 N N . ASP A 1 225 ? 6.031 -7.031 -6.121 1 95 225 ASP A N 1
ATOM 1761 C CA . ASP A 1 225 ? 5.605 -5.816 -6.809 1 95 225 ASP A CA 1
ATOM 1762 C C . ASP A 1 225 ? 4.992 -6.141 -8.164 1 95 225 ASP A C 1
ATOM 1764 O O . ASP A 1 225 ? 4.906 -5.273 -9.039 1 95 225 ASP A O 1
ATOM 1768 N N . HIS A 1 226 ? 4.652 -7.426 -8.359 1 96.06 226 HIS A N 1
ATOM 1769 C CA . HIS A 1 226 ? 3.947 -7.859 -9.562 1 96.06 226 HIS A CA 1
ATOM 1770 C C . HIS A 1 226 ? 2.746 -8.727 -9.203 1 96.06 226 HIS A C 1
ATOM 1772 O O . HIS A 1 226 ? 2.857 -9.648 -8.391 1 96.06 226 HIS A O 1
ATOM 1778 N N . VAL A 1 227 ? 1.72 -8.383 -9.773 1 97.62 227 VAL A N 1
ATOM 1779 C CA . VAL A 1 227 ? 0.545 -9.242 -9.672 1 97.62 227 VAL A CA 1
ATOM 1780 C C . VAL A 1 227 ? 0.349 -10 -10.984 1 97.62 227 VAL A C 1
ATOM 1782 O O . VAL A 1 227 ? -0.087 -9.422 -11.984 1 97.62 227 VAL A O 1
ATOM 1785 N N . LEU A 1 228 ? 0.616 -11.258 -10.945 1 97.5 228 LEU A N 1
ATOM 1786 C CA . LEU A 1 228 ? 0.642 -12.055 -12.172 1 97.5 228 LEU A CA 1
ATOM 1787 C C . LEU A 1 228 ? -0.4 -13.164 -12.117 1 97.5 228 LEU A C 1
ATOM 1789 O O . LEU A 1 228 ? -0.111 -14.273 -11.664 1 97.5 228 LEU A O 1
ATOM 1793 N N . PHE A 1 229 ? -1.547 -12.891 -12.656 1 97.75 229 PHE A N 1
ATOM 1794 C CA . PHE A 1 229 ? -2.484 -13.969 -12.945 1 97.75 229 PHE A CA 1
ATOM 1795 C C . PHE A 1 229 ? -1.999 -14.812 -14.117 1 97.75 229 PHE A C 1
ATOM 1797 O O . PHE A 1 229 ? -1.17 -14.359 -14.914 1 97.75 229 PHE A O 1
ATOM 1804 N N . THR A 1 230 ? -2.531 -15.953 -14.297 1 95.56 230 THR A N 1
ATOM 1805 C CA . THR A 1 230 ? -1.973 -16.906 -15.242 1 95.56 230 THR A CA 1
ATOM 1806 C C . THR A 1 230 ? -2.088 -16.391 -16.672 1 95.56 230 THR A C 1
ATOM 1808 O O . THR A 1 230 ? -1.195 -16.609 -17.5 1 95.56 230 THR A O 1
ATOM 1811 N N . ARG A 1 231 ? -3.107 -15.695 -17 1 93.56 231 ARG A N 1
ATOM 1812 C CA . ARG A 1 231 ? -3.344 -15.242 -18.359 1 93.56 231 ARG A CA 1
ATOM 1813 C C . ARG A 1 231 ? -2.736 -13.859 -18.594 1 93.56 231 ARG A C 1
ATOM 1815 O O . ARG A 1 231 ? -2.795 -13.328 -19.703 1 93.56 231 ARG A O 1
ATOM 1822 N N . THR A 1 232 ? -2.139 -13.289 -17.562 1 94.12 232 THR A N 1
ATOM 1823 C CA . THR A 1 232 ? -1.706 -11.906 -17.719 1 94.12 232 THR A CA 1
ATOM 1824 C C . THR A 1 232 ? -0.191 -11.82 -17.875 1 94.12 232 THR A C 1
ATOM 1826 O O . THR A 1 232 ? 0.382 -10.734 -17.875 1 94.12 232 THR A O 1
ATOM 1829 N N . VAL A 1 233 ? 0.408 -12.922 -17.969 1 89.75 233 VAL A N 1
ATOM 1830 C CA . VAL A 1 233 ? 1.827 -12.961 -18.312 1 89.75 233 VAL A CA 1
ATOM 1831 C C . VAL A 1 233 ? 1.999 -12.844 -19.812 1 89.75 233 VAL A C 1
ATOM 1833 O O . VAL A 1 233 ? 1.467 -13.656 -20.578 1 89.75 233 VAL A O 1
ATOM 1836 N N . GLU A 1 234 ? 2.639 -11.883 -20.266 1 80.69 234 GLU A N 1
ATOM 1837 C CA . GLU A 1 234 ? 2.719 -11.523 -21.688 1 80.69 234 GLU A CA 1
ATOM 1838 C C . GLU A 1 234 ? 3.49 -12.57 -22.484 1 80.69 234 GLU A C 1
ATOM 1840 O O . GLU A 1 234 ? 3.012 -13.047 -23.516 1 80.69 234 GLU A O 1
ATOM 1845 N N . LYS A 1 235 ? 4.734 -12.852 -21.969 1 79.38 235 LYS A N 1
ATOM 1846 C CA . LYS A 1 235 ? 5.598 -13.805 -22.656 1 79.38 235 LYS A CA 1
ATOM 1847 C C . LYS A 1 235 ? 6.09 -14.891 -21.703 1 79.38 235 LYS A C 1
ATOM 1849 O O . LYS A 1 235 ? 6.387 -14.609 -20.547 1 79.38 235 LYS A O 1
ATOM 1854 N N . PRO A 1 236 ? 6.18 -16.062 -22.266 1 76.44 236 PRO A N 1
ATOM 1855 C CA . PRO A 1 236 ? 6.711 -17.141 -21.438 1 76.44 236 PRO A CA 1
ATOM 1856 C C . PRO A 1 236 ? 8.172 -16.938 -21.062 1 76.44 236 PRO A C 1
ATOM 1858 O O . PRO A 1 236 ? 8.68 -17.578 -20.141 1 76.44 236 PRO A O 1
ATOM 1861 N N . THR A 1 237 ? 8.797 -16.094 -21.75 1 76.5 237 THR A N 1
ATOM 1862 C CA . THR A 1 237 ? 10.219 -15.844 -21.516 1 76.5 237 THR A CA 1
ATOM 1863 C C . THR A 1 237 ? 10.414 -14.742 -20.469 1 76.5 237 THR A C 1
ATOM 1865 O O . THR A 1 237 ? 11.539 -14.477 -20.047 1 76.5 237 THR A O 1
ATOM 1868 N N . ASP A 1 238 ? 9.328 -14.172 -20.094 1 85.88 238 ASP A N 1
ATOM 1869 C CA . ASP A 1 238 ? 9.445 -13.117 -19.094 1 85.88 238 ASP A CA 1
ATOM 1870 C C . ASP A 1 238 ? 10 -13.664 -17.781 1 85.88 238 ASP A C 1
ATOM 1872 O O . ASP A 1 238 ? 9.508 -14.672 -17.266 1 85.88 238 ASP A O 1
ATOM 1876 N N . GLN A 1 239 ? 11.047 -13 -17.328 1 89.5 239 GLN A N 1
ATOM 1877 C CA . GLN A 1 239 ? 11.672 -13.375 -16.062 1 89.5 239 GLN A CA 1
ATOM 1878 C C . GLN A 1 239 ? 11.359 -12.359 -14.961 1 89.5 239 GLN A C 1
ATOM 1880 O O . GLN A 1 239 ? 11.352 -11.148 -15.219 1 89.5 239 GLN A O 1
ATOM 1885 N N . PHE A 1 240 ? 11.086 -12.906 -13.812 1 94.75 240 PHE A N 1
ATOM 1886 C CA . PHE A 1 240 ? 10.797 -12.047 -12.672 1 94.75 240 PHE A CA 1
ATOM 1887 C C . PHE A 1 240 ? 11.734 -12.352 -11.508 1 94.75 240 PHE A C 1
ATOM 1889 O O . PHE A 1 240 ? 11.906 -13.508 -11.133 1 94.75 240 PHE A O 1
ATOM 1896 N N . GLU A 1 241 ? 12.297 -11.336 -10.984 1 96.06 241 GLU A N 1
ATOM 1897 C CA . GLU A 1 241 ? 13.141 -11.531 -9.812 1 96.06 241 GLU A CA 1
ATOM 1898 C C . GLU A 1 241 ? 12.305 -11.938 -8.594 1 96.06 241 GLU A C 1
ATOM 1900 O O . GLU A 1 241 ? 11.258 -11.344 -8.328 1 96.06 241 GLU A O 1
ATOM 1905 N N . SER A 1 242 ? 12.734 -13 -7.941 1 97.44 242 SER A N 1
ATOM 1906 C CA . SER A 1 242 ? 12.078 -13.391 -6.699 1 97.44 242 SER A CA 1
ATOM 1907 C C . SER A 1 242 ? 12.586 -12.562 -5.523 1 97.44 242 SER A C 1
ATOM 1909 O O . SER A 1 242 ? 13.523 -11.781 -5.668 1 97.44 242 SER A O 1
ATOM 1911 N N . MET A 1 243 ? 11.953 -12.719 -4.402 1 97.19 243 MET A N 1
ATOM 1912 C CA . MET A 1 243 ? 12.398 -12.039 -3.188 1 97.19 243 MET A CA 1
ATOM 1913 C C . MET A 1 243 ? 13.742 -12.586 -2.721 1 97.19 243 MET A C 1
ATOM 1915 O O . MET A 1 243 ? 14.414 -11.969 -1.894 1 97.19 243 MET A O 1
ATOM 1919 N N . ALA A 1 244 ? 14.141 -13.727 -3.146 1 95.94 244 ALA A N 1
ATOM 1920 C CA . ALA A 1 244 ? 15.43 -14.312 -2.801 1 95.94 244 ALA A CA 1
ATOM 1921 C C . ALA A 1 244 ? 16.547 -13.719 -3.646 1 95.94 244 ALA A C 1
ATOM 1923 O O . ALA A 1 244 ? 17.734 -13.977 -3.396 1 95.94 244 ALA A O 1
ATOM 1924 N N . PHE A 1 245 ? 16.219 -12.906 -4.652 1 94.94 245 PHE A N 1
ATOM 1925 C CA . PHE A 1 245 ? 17.219 -12.32 -5.539 1 94.94 245 PHE A CA 1
ATOM 1926 C C . PHE A 1 245 ? 18.078 -11.297 -4.793 1 94.94 245 PHE A C 1
ATOM 1928 O O . PHE A 1 245 ? 17.578 -10.242 -4.398 1 94.94 245 PHE A O 1
ATOM 1935 N N . SER A 1 246 ? 19.188 -11.531 -4.508 1 92.88 246 SER A N 1
ATOM 1936 C CA . SER A 1 246 ? 20.156 -10.695 -3.82 1 92.88 246 SER A CA 1
ATOM 1937 C C . SER A 1 246 ? 21.531 -10.773 -4.492 1 92.88 246 SER A C 1
ATOM 1939 O O . SER A 1 246 ? 21.656 -11.328 -5.586 1 92.88 246 SER A O 1
ATOM 1941 N N . ASP A 1 247 ? 22.547 -10.164 -3.865 1 88.31 247 ASP A N 1
ATOM 1942 C CA . ASP A 1 247 ? 23.891 -10.18 -4.422 1 88.31 247 ASP A CA 1
ATOM 1943 C C . ASP A 1 247 ? 24.484 -11.586 -4.387 1 88.31 247 ASP A C 1
ATOM 1945 O O . ASP A 1 247 ? 25.234 -11.977 -5.293 1 88.31 247 ASP A O 1
ATOM 1949 N N . ASN A 1 248 ? 24.172 -12.383 -3.455 1 90.62 248 ASN A N 1
ATOM 1950 C CA . ASN A 1 248 ? 24.812 -13.672 -3.246 1 90.62 248 ASN A CA 1
ATOM 1951 C C . ASN A 1 248 ? 23.938 -14.82 -3.76 1 90.62 248 ASN A C 1
ATOM 1953 O O . ASN A 1 248 ? 24.406 -15.953 -3.861 1 90.62 248 ASN A O 1
ATOM 1957 N N . LEU A 1 249 ? 22.797 -14.594 -4.082 1 92.25 249 LEU A N 1
ATOM 1958 C CA . LEU A 1 249 ? 21.828 -15.578 -4.562 1 92.25 249 LEU A CA 1
ATOM 1959 C C . LEU A 1 249 ? 20.844 -14.945 -5.543 1 92.25 249 LEU A C 1
ATOM 1961 O O . LEU A 1 249 ? 20.156 -13.984 -5.199 1 92.25 249 LEU A O 1
ATOM 1965 N N . LYS A 1 250 ? 20.828 -15.43 -6.734 1 92.69 250 LYS A N 1
ATOM 1966 C CA . LYS A 1 250 ? 19.953 -14.867 -7.766 1 92.69 250 LYS A CA 1
ATOM 1967 C C . LYS A 1 250 ? 18.922 -15.891 -8.234 1 92.69 250 LYS A C 1
ATOM 1969 O O . LYS A 1 250 ? 19.266 -16.828 -8.969 1 92.69 250 LYS A O 1
ATOM 1974 N N . VAL A 1 251 ? 17.734 -15.719 -7.844 1 94.75 251 VAL A N 1
ATOM 1975 C CA . VAL A 1 251 ? 16.641 -16.609 -8.18 1 94.75 251 VAL A CA 1
ATOM 1976 C C . VAL A 1 251 ? 15.594 -15.867 -9.008 1 94.75 251 VAL A C 1
ATOM 1978 O O . VAL A 1 251 ? 15.047 -14.859 -8.555 1 94.75 251 VAL A O 1
ATOM 1981 N N . VAL A 1 252 ? 15.312 -16.344 -10.156 1 93.69 252 VAL A N 1
ATOM 1982 C CA . VAL A 1 252 ? 14.297 -15.734 -11.016 1 93.69 252 VAL A CA 1
ATOM 1983 C C . VAL A 1 252 ? 13.172 -16.734 -11.258 1 93.69 252 VAL A C 1
ATOM 1985 O O . VAL A 1 252 ? 13.398 -17.953 -11.242 1 93.69 252 VAL A O 1
ATOM 1988 N N . LEU A 1 253 ? 11.984 -16.25 -11.43 1 94.81 253 LEU A N 1
ATOM 1989 C CA . LEU A 1 253 ? 10.805 -17.078 -11.664 1 94.81 253 LEU A CA 1
ATOM 1990 C C . LEU A 1 253 ? 10.219 -16.812 -13.039 1 94.81 253 LEU A C 1
ATOM 1992 O O . LEU A 1 253 ? 10.336 -15.695 -13.562 1 94.81 253 LEU A O 1
ATOM 1996 N N . PHE A 1 254 ? 9.594 -17.906 -13.562 1 91.69 254 PHE A N 1
ATOM 1997 C CA . PHE A 1 254 ? 8.898 -17.875 -14.844 1 91.69 254 PHE A CA 1
ATOM 1998 C C . PHE A 1 254 ? 7.535 -18.547 -14.727 1 91.69 254 PHE A C 1
ATOM 2000 O O . PHE A 1 254 ? 7.375 -19.531 -14.016 1 91.69 254 PHE A O 1
ATOM 2007 N N . MET A 1 255 ? 6.664 -17.953 -15.438 1 92.31 255 MET A N 1
ATOM 2008 C CA . MET A 1 255 ? 5.371 -18.625 -15.594 1 92.31 255 MET A CA 1
ATOM 2009 C C . MET A 1 255 ? 5.105 -18.953 -17.062 1 92.31 255 MET A C 1
ATOM 2011 O O . MET A 1 255 ? 5.387 -18.141 -17.938 1 92.31 255 MET A O 1
ATOM 2015 N N . GLU A 1 256 ? 4.59 -20.125 -17.266 1 87.75 256 GLU A N 1
ATOM 2016 C CA . GLU A 1 256 ? 4.398 -20.562 -18.641 1 87.75 256 GLU A CA 1
ATOM 2017 C C . GLU A 1 256 ? 3.061 -21.281 -18.812 1 87.75 256 GLU A C 1
ATOM 2019 O O . GLU A 1 256 ? 2.67 -22.094 -17.969 1 87.75 256 GLU A O 1
ATOM 2024 N N . ASN A 1 257 ? 2.402 -20.906 -19.859 1 86.38 257 ASN A N 1
ATOM 2025 C CA . ASN A 1 257 ? 1.21 -21.625 -20.297 1 86.38 257 ASN A CA 1
ATOM 2026 C C . ASN A 1 257 ? 1.564 -22.797 -21.203 1 86.38 257 ASN A C 1
ATOM 2028 O O . ASN A 1 257 ? 2.104 -22.609 -22.297 1 86.38 257 ASN A O 1
ATOM 2032 N N . VAL A 1 258 ? 1.285 -23.984 -20.797 1 80.12 258 VAL A N 1
ATOM 2033 C CA . VAL A 1 258 ? 1.608 -25.156 -21.594 1 80.12 258 VAL A CA 1
ATOM 2034 C C . VAL A 1 258 ? 0.325 -25.891 -21.969 1 80.12 258 VAL A C 1
ATOM 2036 O O . VAL A 1 258 ? 0.336 -27.109 -22.172 1 80.12 258 VAL A O 1
ATOM 2039 N N . THR A 1 259 ? -0.705 -25.188 -22.016 1 77.69 259 THR A N 1
ATOM 2040 C CA . THR A 1 259 ? -2.006 -25.766 -22.328 1 77.69 259 THR A CA 1
ATOM 2041 C C . THR A 1 259 ? -1.979 -26.453 -23.703 1 77.69 259 THR A C 1
ATOM 2043 O O . THR A 1 259 ? -1.463 -25.891 -24.672 1 77.69 259 THR A O 1
ATOM 2046 N N . ARG A 1 260 ? -2.525 -27.656 -23.672 1 73.44 260 ARG A N 1
ATOM 2047 C CA . ARG A 1 260 ? -2.682 -28.406 -24.922 1 73.44 260 ARG A CA 1
ATOM 2048 C C . ARG A 1 260 ? -3.82 -27.844 -25.766 1 73.44 260 ARG A C 1
ATOM 2050 O O . ARG A 1 260 ? -4.887 -27.516 -25.234 1 73.44 260 ARG A O 1
ATOM 2057 N N . PRO A 1 261 ? -3.541 -27.641 -26.984 1 67.81 261 PRO A N 1
ATOM 2058 C CA . PRO A 1 261 ? -4.617 -27.125 -27.828 1 67.81 261 PRO A CA 1
ATOM 2059 C C . PRO A 1 261 ? -5.871 -27.984 -27.797 1 67.81 261 PRO A C 1
ATOM 2061 O O . PRO A 1 261 ? -6.984 -27.484 -27.953 1 67.81 261 PRO A O 1
ATOM 2064 N N . ASP A 1 262 ? -5.711 -29.281 -27.609 1 66 262 ASP A N 1
ATOM 2065 C CA . ASP A 1 262 ? -6.832 -30.219 -27.656 1 66 262 ASP A CA 1
ATOM 2066 C C . ASP A 1 262 ? -7.461 -30.391 -26.281 1 66 262 ASP A C 1
ATOM 2068 O O . ASP A 1 262 ? -8.398 -31.188 -26.109 1 66 262 ASP A O 1
ATOM 2072 N N . SER A 1 263 ? -6.91 -29.672 -25.391 1 69.19 263 SER A N 1
ATOM 2073 C CA . SER A 1 263 ? -7.43 -29.797 -24.031 1 69.19 263 SER A CA 1
ATOM 2074 C C . SER A 1 263 ? -8.25 -28.578 -23.641 1 69.19 263 SER A C 1
ATOM 2076 O O . SER A 1 263 ? -7.945 -27.453 -24.047 1 69.19 263 SER A O 1
ATOM 2078 N N . ASN A 1 264 ? -9.305 -28.844 -22.906 1 68.56 264 ASN A N 1
ATOM 2079 C CA . ASN A 1 264 ? -10.117 -27.766 -22.359 1 68.56 264 ASN A CA 1
ATOM 2080 C C . ASN A 1 264 ? -9.578 -27.297 -21.016 1 68.56 264 ASN A C 1
ATOM 2082 O O . ASN A 1 264 ? -10.094 -26.344 -20.438 1 68.56 264 ASN A O 1
ATOM 2086 N N . VAL A 1 265 ? -8.539 -27.984 -20.641 1 73.94 265 VAL A N 1
ATOM 2087 C CA . VAL A 1 265 ? -7.98 -27.625 -19.344 1 73.94 265 VAL A CA 1
ATOM 2088 C C . VAL A 1 265 ? -6.684 -26.844 -19.547 1 73.94 265 VAL A C 1
ATOM 2090 O O . VAL A 1 265 ? -5.766 -27.312 -20.234 1 73.94 265 VAL A O 1
ATOM 2093 N N . MET A 1 266 ? -6.676 -25.672 -18.953 1 80.81 266 MET A N 1
ATOM 2094 C CA . MET A 1 266 ? -5.465 -24.859 -19.031 1 80.81 266 MET A CA 1
ATOM 2095 C C . MET A 1 266 ? -4.418 -25.359 -18.031 1 80.81 266 MET A C 1
ATOM 2097 O O . MET A 1 266 ? -4.746 -25.656 -16.891 1 80.81 266 MET A O 1
ATOM 2101 N N . THR A 1 267 ? -3.258 -25.562 -18.5 1 87.38 267 THR A N 1
ATOM 2102 C CA . THR A 1 267 ? -2.156 -26.031 -17.672 1 87.38 267 THR A CA 1
ATOM 2103 C C . THR A 1 267 ? -1.05 -24.969 -17.609 1 87.38 267 THR A C 1
ATOM 2105 O O . THR A 1 267 ? -0.527 -24.562 -18.641 1 87.38 267 THR A O 1
ATOM 2108 N N . TYR A 1 268 ? -0.772 -24.594 -16.406 1 91.19 268 TYR A N 1
ATOM 2109 C CA . TYR A 1 268 ? 0.263 -23.594 -16.203 1 91.19 268 TYR A CA 1
ATOM 2110 C C . TYR A 1 268 ? 1.361 -24.109 -15.281 1 91.19 268 TYR A C 1
ATOM 2112 O O . TYR A 1 268 ? 1.088 -24.875 -14.344 1 91.19 268 TYR A O 1
ATOM 2120 N N . TYR A 1 269 ? 2.58 -23.734 -15.625 1 92.81 269 TYR A N 1
ATOM 2121 C CA . TYR A 1 269 ? 3.738 -24.062 -14.797 1 92.81 269 TYR A CA 1
ATOM 2122 C C . TYR A 1 269 ? 4.43 -22.797 -14.305 1 92.81 269 TYR A C 1
ATOM 2124 O O . TYR A 1 269 ? 4.359 -21.75 -14.953 1 92.81 269 TYR A O 1
ATOM 2132 N N . VAL A 1 270 ? 4.957 -22.906 -13.133 1 95.44 270 VAL A N 1
ATOM 2133 C CA . VAL A 1 270 ? 5.93 -21.938 -12.656 1 95.44 270 VAL A CA 1
ATOM 2134 C C . VAL A 1 270 ? 7.293 -22.594 -12.492 1 95.44 270 VAL A C 1
ATOM 2136 O O . VAL A 1 270 ? 7.375 -23.766 -12.102 1 95.44 270 VAL A O 1
ATOM 2139 N N . LYS A 1 271 ? 8.336 -21.828 -12.82 1 93.25 271 LYS A N 1
ATOM 2140 C CA . LYS A 1 271 ? 9.711 -22.312 -12.719 1 93.25 271 LYS A CA 1
ATOM 2141 C C . LYS A 1 271 ? 10.578 -21.359 -11.914 1 93.25 271 LYS A C 1
ATOM 2143 O O . LYS A 1 271 ? 10.414 -20.141 -12.016 1 93.25 271 LYS A O 1
ATOM 2148 N N . SER A 1 272 ? 11.336 -21.922 -11.07 1 94.5 272 SER A N 1
ATOM 2149 C CA . SER A 1 272 ? 12.383 -21.156 -10.422 1 94.5 272 SER A CA 1
ATOM 2150 C C . SER A 1 272 ? 13.766 -21.531 -10.961 1 94.5 272 SER A C 1
ATOM 2152 O O . SER A 1 272 ? 14.086 -22.719 -11.07 1 94.5 272 SER A O 1
ATOM 2154 N N . ASN A 1 273 ? 14.5 -20.547 -11.32 1 90.75 273 ASN A N 1
ATOM 2155 C CA . ASN A 1 273 ? 15.867 -20.75 -11.789 1 90.75 273 ASN A CA 1
ATOM 2156 C C . ASN A 1 273 ? 16.875 -20.047 -10.883 1 90.75 273 ASN A C 1
ATOM 2158 O O . ASN A 1 273 ? 16.844 -18.828 -10.727 1 90.75 273 ASN A O 1
ATOM 2162 N N . ILE A 1 274 ? 17.703 -20.844 -10.258 1 91.69 274 ILE A N 1
ATOM 2163 C CA . ILE A 1 274 ? 18.828 -20.297 -9.516 1 91.69 274 ILE A CA 1
ATOM 2164 C C . ILE A 1 274 ? 20 -20.031 -10.469 1 91.69 274 ILE A C 1
ATOM 2166 O O . ILE A 1 274 ? 20.719 -20.969 -10.836 1 91.69 274 ILE A O 1
ATOM 2170 N N . VAL A 1 275 ? 20.219 -18.844 -10.781 1 85.5 275 VAL A N 1
ATOM 2171 C CA . VAL A 1 275 ? 21.219 -18.469 -11.781 1 85.5 275 VAL A CA 1
ATOM 2172 C C . VAL A 1 275 ? 22.594 -18.344 -11.117 1 85.5 275 VAL A C 1
ATOM 2174 O O . VAL A 1 275 ? 23.625 -18.594 -11.75 1 85.5 275 VAL A O 1
ATOM 2177 N N . ALA A 1 276 ? 22.547 -17.891 -9.906 1 84.56 276 ALA A N 1
ATOM 2178 C CA . ALA A 1 276 ? 23.734 -17.875 -9.039 1 84.56 276 ALA A CA 1
ATOM 2179 C C . ALA A 1 276 ? 23.406 -18.469 -7.672 1 84.56 276 ALA A C 1
ATOM 2181 O O . ALA A 1 276 ? 22.547 -17.953 -6.949 1 84.56 276 ALA A O 1
ATOM 2182 N N . GLY A 1 277 ? 24.094 -19.625 -7.43 1 85.69 277 GLY A N 1
ATOM 2183 C CA . GLY A 1 277 ? 23.781 -20.344 -6.207 1 85.69 277 GLY A CA 1
ATOM 2184 C C . GLY A 1 277 ? 24.672 -19.969 -5.043 1 85.69 277 GLY A C 1
ATOM 2185 O O . GLY A 1 277 ? 25.656 -19.234 -5.215 1 85.69 277 GLY A O 1
ATOM 2186 N N . ASP A 1 278 ? 24.203 -20.406 -3.838 1 85.06 278 ASP A N 1
ATOM 2187 C CA . ASP A 1 278 ? 25.031 -20.312 -2.639 1 85.06 278 ASP A CA 1
ATOM 2188 C C . ASP A 1 278 ? 25.281 -21.703 -2.047 1 85.06 278 ASP A C 1
ATOM 2190 O O . ASP A 1 278 ? 25.125 -22.719 -2.729 1 85.06 278 ASP A O 1
ATOM 2194 N N . VAL A 1 279 ? 25.828 -21.797 -0.871 1 81.25 279 VAL A N 1
ATOM 2195 C CA . VAL A 1 279 ? 26.312 -23.031 -0.264 1 81.25 279 VAL A CA 1
ATOM 2196 C C . VAL A 1 279 ? 25.156 -24.016 -0.122 1 81.25 279 VAL A C 1
ATOM 2198 O O . VAL A 1 279 ? 25.344 -25.219 -0.303 1 81.25 279 VAL A O 1
ATOM 2201 N N . SER A 1 280 ? 23.969 -23.547 0.063 1 83.81 280 SER A N 1
ATOM 2202 C CA . SER A 1 280 ? 22.844 -24.406 0.4 1 83.81 280 SER A CA 1
ATOM 2203 C C . SER A 1 280 ? 21.891 -24.562 -0.777 1 83.81 280 SER A C 1
ATOM 2205 O O . SER A 1 280 ? 21.016 -25.422 -0.771 1 83.81 280 SER A O 1
ATOM 2207 N N . HIS A 1 281 ? 22.109 -23.766 -1.811 1 89.62 281 HIS A N 1
ATOM 2208 C CA . HIS A 1 281 ? 21.188 -23.734 -2.941 1 89.62 281 HIS A CA 1
ATOM 2209 C C . HIS A 1 281 ? 21.938 -23.797 -4.266 1 89.62 281 HIS A C 1
ATOM 2211 O O . HIS A 1 281 ? 22.438 -22.781 -4.758 1 89.62 281 HIS A O 1
ATOM 2217 N N . GLU A 1 282 ? 21.844 -24.938 -4.84 1 84.19 282 GLU A N 1
ATOM 2218 C CA . GLU A 1 282 ? 22.609 -25.172 -6.059 1 84.19 282 GLU A CA 1
ATOM 2219 C C . GLU A 1 282 ? 21.875 -24.625 -7.281 1 84.19 282 GLU A C 1
ATOM 2221 O O . GLU A 1 282 ? 20.641 -24.547 -7.301 1 84.19 282 GLU A O 1
ATOM 2226 N N . LYS A 1 283 ? 22.672 -24.281 -8.258 1 85.88 283 LYS A N 1
ATOM 2227 C CA . LYS A 1 283 ? 22.109 -23.828 -9.523 1 85.88 283 LYS A CA 1
ATOM 2228 C C . LYS A 1 283 ? 21.188 -24.891 -10.133 1 85.88 283 LYS A C 1
ATOM 2230 O O . LYS A 1 283 ? 21.484 -26.078 -10.039 1 85.88 283 LYS A O 1
ATOM 2235 N N . GLY A 1 284 ? 20.125 -24.406 -10.781 1 88.06 284 GLY A N 1
ATOM 2236 C CA . GLY A 1 284 ? 19.172 -25.312 -11.414 1 88.06 284 GLY A CA 1
ATOM 2237 C C . GLY A 1 284 ? 17.766 -24.766 -11.469 1 88.06 284 GLY A C 1
ATOM 2238 O O . GLY A 1 284 ? 17.5 -23.672 -10.961 1 88.06 284 GLY A O 1
ATOM 2239 N N . THR A 1 285 ? 16.984 -25.531 -12.172 1 91.38 285 THR A N 1
ATOM 2240 C CA . THR A 1 285 ? 15.586 -25.141 -12.344 1 91.38 285 THR A CA 1
ATOM 2241 C C . THR A 1 285 ? 14.656 -26.094 -11.617 1 91.38 285 THR A C 1
ATOM 2243 O O . THR A 1 285 ? 14.867 -27.312 -11.641 1 91.38 285 THR A O 1
ATOM 2246 N N . ALA A 1 286 ? 13.852 -25.562 -10.852 1 92.56 286 ALA A N 1
ATOM 2247 C CA . ALA A 1 286 ? 12.719 -26.312 -10.312 1 92.56 286 ALA A CA 1
ATOM 2248 C C . ALA A 1 286 ? 11.43 -25.938 -11.031 1 92.56 286 ALA A C 1
ATOM 2250 O O . ALA A 1 286 ? 11.18 -24.766 -11.305 1 92.56 286 ALA A O 1
ATOM 2251 N N . MET A 1 287 ? 10.656 -26.875 -11.391 1 92.81 287 MET A N 1
ATOM 2252 C CA . MET A 1 287 ? 9.422 -26.656 -12.148 1 92.81 287 MET A CA 1
ATOM 2253 C C . MET A 1 287 ? 8.219 -27.219 -11.398 1 92.81 287 MET A C 1
ATOM 2255 O O . MET A 1 287 ? 8.273 -28.328 -10.875 1 92.81 287 MET A O 1
ATOM 2259 N N . ALA A 1 288 ? 7.18 -26.453 -11.312 1 93.94 288 ALA A N 1
ATOM 2260 C CA . ALA A 1 288 ? 5.977 -26.875 -10.602 1 93.94 288 ALA A CA 1
ATOM 2261 C C . ALA A 1 288 ? 4.723 -26.531 -11.398 1 93.94 288 ALA A C 1
ATOM 2263 O O . ALA A 1 288 ? 4.629 -25.453 -12 1 93.94 288 ALA A O 1
ATOM 2264 N N . ARG A 1 289 ? 3.84 -27.469 -11.461 1 93.25 289 ARG A N 1
ATOM 2265 C CA . ARG A 1 289 ? 2.529 -27.203 -12.047 1 93.25 289 ARG A CA 1
ATOM 2266 C C . ARG A 1 289 ? 1.655 -26.406 -11.094 1 93.25 289 ARG A C 1
ATOM 2268 O O . ARG A 1 289 ? 1.818 -26.484 -9.875 1 93.25 289 ARG A O 1
ATOM 2275 N N . ILE A 1 290 ? 0.699 -25.641 -11.664 1 95.19 290 ILE A N 1
ATOM 2276 C CA . ILE A 1 290 ? -0.256 -24.859 -10.875 1 95.19 290 ILE A CA 1
ATOM 2277 C C . ILE A 1 290 ? -1.623 -25.547 -10.906 1 95.19 290 ILE A C 1
ATOM 2279 O O . ILE A 1 290 ? -2.424 -25.297 -11.812 1 95.19 290 ILE A O 1
ATOM 2283 N N . PRO A 1 291 ? -1.896 -26.344 -9.945 1 93.62 291 PRO A N 1
ATOM 2284 C CA . PRO A 1 291 ? -3.184 -27.031 -9.953 1 93.62 291 PRO A CA 1
ATOM 2285 C C . PRO A 1 291 ? -4.359 -26.109 -9.648 1 93.62 291 PRO A C 1
ATOM 2287 O O . PRO A 1 291 ? -5.48 -26.359 -10.094 1 93.62 291 PRO A O 1
ATOM 2290 N N . LYS A 1 292 ? -4.133 -25.125 -8.836 1 95.31 292 LYS A N 1
ATOM 2291 C CA . LYS A 1 292 ? -5.109 -24.094 -8.523 1 95.31 292 LYS A CA 1
ATOM 2292 C C . LYS A 1 292 ? -4.453 -22.719 -8.461 1 95.31 292 LYS A C 1
ATOM 2294 O O . LYS A 1 292 ? -3.639 -22.453 -7.57 1 95.31 292 LYS A O 1
ATOM 2299 N N . GLY A 1 293 ? -4.777 -21.922 -9.383 1 96.69 293 GLY A N 1
ATOM 2300 C CA . GLY A 1 293 ? -4.191 -20.594 -9.438 1 96.69 293 GLY A CA 1
ATOM 2301 C C . GLY A 1 293 ? -5.219 -19.484 -9.359 1 96.69 293 GLY A C 1
ATOM 2302 O O . GLY A 1 293 ? -6.398 -19.734 -9.117 1 96.69 293 GLY A O 1
ATOM 2303 N N . ASN A 1 294 ? -4.66 -18.234 -9.344 1 97.56 294 ASN A N 1
ATOM 2304 C CA . ASN A 1 294 ? -5.469 -17.031 -9.516 1 97.56 294 ASN A CA 1
ATOM 2305 C C . ASN A 1 294 ? -6.367 -16.781 -8.312 1 97.56 294 ASN A C 1
ATOM 2307 O O . ASN A 1 294 ? -7.551 -16.484 -8.469 1 97.56 294 ASN A O 1
ATOM 2311 N N . ILE A 1 295 ? -5.895 -16.969 -7.121 1 98 295 ILE A N 1
ATOM 2312 C CA . ILE A 1 295 ? -6.602 -16.609 -5.895 1 98 295 ILE A CA 1
ATOM 2313 C C . ILE A 1 295 ? -6.262 -15.172 -5.508 1 98 295 ILE A C 1
ATOM 2315 O O . ILE A 1 295 ? -5.168 -14.906 -5.004 1 98 295 ILE A O 1
ATOM 2319 N N . PRO A 1 296 ? -7.16 -14.305 -5.715 1 98.19 296 PRO A N 1
ATOM 2320 C CA . PRO A 1 296 ? -6.848 -12.906 -5.41 1 98.19 296 PRO A CA 1
ATOM 2321 C C . PRO A 1 296 ? -6.816 -12.625 -3.908 1 98.19 296 PRO A C 1
ATOM 2323 O O . PRO A 1 296 ? -7.656 -13.125 -3.162 1 98.19 296 PRO A O 1
ATOM 2326 N N . VAL A 1 297 ? -5.855 -11.914 -3.428 1 98 297 VAL A N 1
ATOM 2327 C CA . VAL A 1 297 ? -5.75 -11.438 -2.053 1 98 297 VAL A CA 1
ATOM 2328 C C . VAL A 1 297 ? -5.473 -9.938 -2.047 1 98 297 VAL A C 1
ATOM 2330 O O . VAL A 1 297 ? -5.203 -9.344 -3.094 1 98 297 VAL A O 1
ATOM 2333 N N . LYS A 1 298 ? -5.594 -9.383 -0.903 1 96.69 298 LYS A N 1
ATOM 2334 C CA . LYS A 1 298 ? -5.477 -7.934 -0.754 1 96.69 298 LYS A CA 1
ATOM 2335 C C . LYS A 1 298 ? -4.117 -7.441 -1.235 1 96.69 298 LYS A C 1
ATOM 2337 O O . LYS A 1 298 ? -4.008 -6.34 -1.785 1 96.69 298 LYS A O 1
ATOM 2342 N N . ASN A 1 299 ? -3.107 -8.211 -0.979 1 97.19 299 ASN A N 1
ATOM 2343 C CA . ASN A 1 299 ? -1.757 -7.797 -1.349 1 97.19 299 ASN A CA 1
ATOM 2344 C C . ASN A 1 299 ? -1.248 -8.57 -2.562 1 97.19 299 ASN A C 1
ATOM 2346 O O . ASN A 1 299 ? -0.05 -8.836 -2.678 1 97.19 299 ASN A O 1
ATOM 2350 N N . GLY A 1 300 ? -2.176 -9.047 -3.424 1 98.25 300 GLY A N 1
ATOM 2351 C CA . GLY A 1 300 ? -1.73 -9.617 -4.684 1 98.25 300 GLY A CA 1
ATOM 2352 C C . GLY A 1 300 ? -2.516 -10.852 -5.09 1 98.25 300 GLY A C 1
ATOM 2353 O O . GLY A 1 300 ? -3.748 -10.836 -5.09 1 98.25 300 GLY A O 1
ATOM 2354 N N . VAL A 1 301 ? -1.771 -11.906 -5.547 1 98.75 301 VAL A N 1
ATOM 2355 C CA . VAL A 1 301 ? -2.406 -13.125 -6.035 1 98.75 301 VAL A CA 1
ATOM 2356 C C . VAL A 1 301 ? -1.625 -14.344 -5.547 1 98.75 301 VAL A C 1
ATOM 2358 O O . VAL A 1 301 ? -0.399 -14.297 -5.422 1 98.75 301 VAL A O 1
ATOM 2361 N N . VAL A 1 302 ? -2.357 -15.406 -5.281 1 98.75 302 VAL A N 1
ATOM 2362 C CA . VAL A 1 302 ? -1.775 -16.656 -4.805 1 98.75 302 VAL A CA 1
ATOM 2363 C C . VAL A 1 302 ? -2.02 -17.766 -5.824 1 98.75 302 VAL A C 1
ATOM 2365 O O . VAL A 1 302 ? -3.117 -17.891 -6.371 1 98.75 302 VAL A O 1
ATOM 2368 N N . HIS A 1 303 ? -1.011 -18.5 -6.141 1 98.56 303 HIS A N 1
ATOM 2369 C CA . HIS A 1 303 ? -1.076 -19.734 -6.91 1 98.56 303 HIS A CA 1
ATOM 2370 C C . HIS A 1 303 ? -0.617 -20.938 -6.078 1 98.56 303 HIS A C 1
ATOM 2372 O O . HIS A 1 303 ? 0.433 -20.875 -5.434 1 98.56 303 HIS A O 1
ATOM 2378 N N . LEU A 1 304 ? -1.415 -22 -6.066 1 98.38 304 LEU A N 1
ATOM 2379 C CA . LEU A 1 304 ? -0.962 -23.25 -5.469 1 98.38 304 LEU A CA 1
ATOM 2380 C C . LEU A 1 304 ? -0.12 -24.047 -6.457 1 98.38 304 LEU A C 1
ATOM 2382 O O . LEU A 1 304 ? -0.425 -24.094 -7.652 1 98.38 304 LEU A O 1
ATOM 2386 N N . ILE A 1 305 ? 0.912 -24.688 -5.914 1 96.88 305 ILE A N 1
ATOM 2387 C CA . ILE A 1 305 ? 1.816 -25.422 -6.793 1 96.88 305 ILE A CA 1
ATOM 2388 C C . ILE A 1 305 ? 2.031 -26.844 -6.25 1 96.88 305 ILE A C 1
ATOM 2390 O O . ILE A 1 305 ? 1.906 -27.078 -5.047 1 96.88 305 ILE A O 1
ATOM 2394 N N . ASP A 1 306 ? 2.359 -27.766 -7.09 1 93.44 306 ASP A N 1
ATOM 2395 C CA . ASP A 1 306 ? 2.385 -29.172 -6.695 1 93.44 306 ASP A CA 1
ATOM 2396 C C . ASP A 1 306 ? 3.816 -29.656 -6.457 1 93.44 306 ASP A C 1
ATOM 2398 O O . ASP A 1 306 ? 4.051 -30.844 -6.242 1 93.44 306 ASP A O 1
ATOM 2402 N N . ARG A 1 307 ? 4.816 -28.766 -6.566 1 92.19 307 ARG A N 1
ATOM 2403 C CA . ARG A 1 307 ? 6.211 -28.984 -6.188 1 92.19 307 ARG A CA 1
ATOM 2404 C C . ARG A 1 307 ? 6.82 -27.703 -5.617 1 92.19 307 ARG A C 1
ATOM 2406 O O . ARG A 1 307 ? 6.477 -26.594 -6.047 1 92.19 307 ARG A O 1
ATOM 2413 N N . PRO A 1 308 ? 7.691 -27.859 -4.676 1 94.12 308 PRO A N 1
ATOM 2414 C CA . PRO A 1 308 ? 8.328 -26.641 -4.168 1 94.12 308 PRO A CA 1
ATOM 2415 C C . PRO A 1 308 ? 9.328 -26.047 -5.156 1 94.12 308 PRO A C 1
ATOM 2417 O O . PRO A 1 308 ? 9.922 -26.766 -5.961 1 94.12 308 PRO A O 1
ATOM 2420 N N . LEU A 1 309 ? 9.477 -24.797 -5.059 1 95.75 309 LEU A N 1
ATOM 2421 C CA . LEU A 1 309 ? 10.469 -24.109 -5.871 1 95.75 309 LEU A CA 1
ATOM 2422 C C . LEU A 1 309 ? 11.828 -24.094 -5.172 1 95.75 309 LEU A C 1
ATOM 2424 O O . LEU A 1 309 ? 11.898 -24.219 -3.949 1 95.75 309 LEU A O 1
ATOM 2428 N N . MET A 1 310 ? 12.836 -24.062 -5.945 1 93.94 310 MET A N 1
ATOM 2429 C CA . MET A 1 310 ? 14.211 -23.875 -5.508 1 93.94 310 MET A CA 1
ATOM 2430 C C . MET A 1 310 ? 14.758 -25.156 -4.871 1 93.94 310 MET A C 1
ATOM 2432 O O . MET A 1 310 ? 15.922 -25.203 -4.465 1 93.94 310 MET A O 1
ATOM 2436 N N . ILE A 1 311 ? 13.945 -26.156 -4.73 1 89.81 311 ILE A N 1
ATOM 2437 C CA . ILE A 1 311 ? 14.375 -27.391 -4.098 1 89.81 311 ILE A CA 1
ATOM 2438 C C . ILE A 1 311 ? 14.312 -28.531 -5.109 1 89.81 311 ILE A C 1
ATOM 2440 O O . ILE A 1 311 ? 13.391 -28.609 -5.926 1 89.81 311 ILE A O 1
ATOM 2444 N N . VAL A 1 312 ? 15.414 -29.344 -4.969 1 83.44 312 VAL A N 1
ATOM 2445 C CA . VAL A 1 312 ? 15.398 -30.578 -5.75 1 83.44 312 VAL A CA 1
ATOM 2446 C C . VAL A 1 312 ? 14.68 -31.672 -4.973 1 83.44 312 VAL A C 1
ATOM 2448 O O . VAL A 1 312 ? 15.266 -32.312 -4.098 1 83.44 312 VAL A O 1
ATOM 2451 N N . ALA A 1 313 ? 13.445 -31.828 -5.297 1 74.75 313 ALA A N 1
ATOM 2452 C CA . ALA A 1 313 ? 12.633 -32.719 -4.48 1 74.75 313 ALA A CA 1
ATOM 2453 C C . ALA A 1 313 ? 12.133 -33.906 -5.305 1 74.75 313 ALA A C 1
ATOM 2455 O O . ALA A 1 313 ? 11.719 -34.938 -4.746 1 74.75 313 ALA A O 1
ATOM 2456 N N . SER A 1 314 ? 12.32 -33.906 -6.57 1 82.94 314 SER A N 1
ATOM 2457 C CA . SER A 1 314 ? 11.688 -34.906 -7.441 1 82.94 314 SER A CA 1
ATOM 2458 C C . SER A 1 314 ? 12.727 -35.656 -8.273 1 82.94 314 SER A C 1
ATOM 2460 O O . SER A 1 314 ? 13.844 -35.156 -8.469 1 82.94 314 SER A O 1
ATOM 2462 N N . THR A 1 315 ? 12.367 -36.812 -8.625 1 88.5 315 THR A N 1
ATOM 2463 C CA . THR A 1 315 ? 13.188 -37.594 -9.539 1 88.5 315 THR A CA 1
ATOM 2464 C C . THR A 1 315 ? 12.789 -37.344 -10.984 1 88.5 315 THR A C 1
ATOM 2466 O O . THR A 1 315 ? 11.781 -36.656 -11.25 1 88.5 315 THR A O 1
ATOM 2469 N N . ILE A 1 316 ? 13.594 -37.844 -11.852 1 92.38 316 ILE A N 1
ATOM 2470 C CA . ILE A 1 316 ? 13.328 -37.656 -13.281 1 92.38 316 ILE A CA 1
ATOM 2471 C C . ILE A 1 316 ? 11.953 -38.219 -13.625 1 92.38 316 ILE A C 1
ATOM 2473 O O . ILE A 1 316 ? 11.141 -37.562 -14.266 1 92.38 316 ILE A O 1
ATOM 2477 N N . ILE A 1 317 ? 11.688 -39.375 -13.094 1 92.06 317 ILE A N 1
ATOM 2478 C CA . ILE A 1 317 ? 10.453 -40.062 -13.469 1 92.06 317 ILE A CA 1
ATOM 2479 C C . ILE A 1 317 ? 9.25 -39.312 -12.883 1 92.06 317 ILE A C 1
ATOM 2481 O O . ILE A 1 317 ? 8.188 -39.25 -13.5 1 92.06 317 ILE A O 1
ATOM 2485 N N . SER A 1 318 ? 9.422 -38.781 -11.734 1 88.62 318 SER A N 1
ATOM 2486 C CA . SER A 1 318 ? 8.344 -38.031 -11.102 1 88.62 318 SER A CA 1
ATOM 2487 C C . SER A 1 318 ? 7.902 -36.875 -11.984 1 88.62 318 SER A C 1
ATOM 2489 O O . SER A 1 318 ? 6.715 -36.531 -12.039 1 88.62 318 SER A O 1
ATOM 2491 N N . TYR A 1 319 ? 8.844 -36.219 -12.672 1 90.25 319 TYR A N 1
ATOM 2492 C CA . TYR A 1 319 ? 8.516 -35.156 -13.602 1 90.25 319 TYR A CA 1
ATOM 2493 C C . TYR A 1 319 ? 7.797 -35.688 -14.828 1 90.25 319 TYR A C 1
ATOM 2495 O O . TYR A 1 319 ? 6.871 -35.062 -15.344 1 90.25 319 TYR A O 1
ATOM 2503 N N . LEU A 1 320 ? 8.141 -36.844 -15.25 1 92.69 320 LEU A N 1
ATOM 2504 C CA . LEU A 1 320 ? 7.621 -37.406 -16.484 1 92.69 320 LEU A CA 1
ATOM 2505 C C . LEU A 1 320 ? 6.211 -37.938 -16.281 1 92.69 320 LEU A C 1
ATOM 2507 O O . LEU A 1 320 ? 5.379 -37.875 -17.203 1 92.69 320 LEU A O 1
ATOM 2511 N N . GLN A 1 321 ? 5.941 -38.469 -15.172 1 89.44 321 GLN A N 1
ATOM 2512 C CA . GLN A 1 321 ? 4.715 -39.219 -14.945 1 89.44 321 GLN A CA 1
ATOM 2513 C C . GLN A 1 321 ? 3.568 -38.312 -14.539 1 89.44 321 GLN A C 1
ATOM 2515 O O . GLN A 1 321 ? 2.449 -38.781 -14.305 1 89.44 321 GLN A O 1
ATOM 2520 N N . GLU A 1 322 ? 3.793 -37.094 -14.508 1 86.06 322 GLU A N 1
ATOM 2521 C CA . GLU A 1 322 ? 2.732 -36.156 -14.164 1 86.06 322 GLU A CA 1
ATOM 2522 C C . GLU A 1 322 ? 1.544 -36.281 -15.109 1 86.06 322 GLU A C 1
ATOM 2524 O O . GLU A 1 322 ? 1.701 -36.188 -16.328 1 86.06 322 GLU A O 1
ATOM 2529 N N . LYS A 1 323 ? 0.4 -36.5 -14.438 1 80.19 323 LYS A N 1
ATOM 2530 C CA . LYS A 1 323 ? -0.803 -36.625 -15.25 1 80.19 323 LYS A CA 1
ATOM 2531 C C . LYS A 1 323 ? -1.084 -35.344 -16.031 1 80.19 323 LYS A C 1
ATOM 2533 O O . LYS A 1 323 ? -1.164 -34.281 -15.453 1 80.19 323 LYS A O 1
ATOM 2538 N N . ASP A 1 324 ? -1.15 -35.5 -17.328 1 77.44 324 ASP A N 1
ATOM 2539 C CA . ASP A 1 324 ? -1.425 -34.406 -18.25 1 77.44 324 ASP A CA 1
ATOM 2540 C C . ASP A 1 324 ? -0.318 -33.344 -18.188 1 77.44 324 ASP A C 1
ATOM 2542 O O . ASP A 1 324 ? -0.559 -32.188 -18.453 1 77.44 324 ASP A O 1
ATOM 2546 N N . GLY A 1 325 ? 0.799 -33.844 -17.719 1 86.25 325 GLY A N 1
ATOM 2547 C CA . GLY A 1 325 ? 1.953 -32.969 -17.688 1 86.25 325 GLY A CA 1
ATOM 2548 C C . GLY A 1 325 ? 2.557 -32.719 -19.062 1 86.25 325 GLY A C 1
ATOM 2549 O O . GLY A 1 325 ? 2.176 -33.375 -20.031 1 86.25 325 GLY A O 1
ATOM 2550 N N . GLN A 1 326 ? 3.461 -31.781 -19.125 1 87.56 326 GLN A N 1
ATOM 2551 C CA . GLN A 1 326 ? 4.004 -31.359 -20.422 1 87.56 326 GLN A CA 1
ATOM 2552 C C . GLN A 1 326 ? 4.918 -32.438 -21 1 87.56 326 GLN A C 1
ATOM 2554 O O . GLN A 1 326 ? 5.266 -32.375 -22.188 1 87.56 326 GLN A O 1
ATOM 2559 N N . LEU A 1 327 ? 5.258 -33.438 -20.156 1 93.44 327 LEU A N 1
ATOM 2560 C CA . LEU A 1 327 ? 6.129 -34.5 -20.625 1 93.44 327 LEU A CA 1
ATOM 2561 C C . LEU A 1 327 ? 5.395 -35.844 -20.641 1 93.44 327 LEU A C 1
ATOM 2563 O O . LEU A 1 327 ? 6.02 -36.875 -20.766 1 93.44 327 LEU A O 1
ATOM 2567 N N . SER A 1 328 ? 4.137 -35.812 -20.578 1 91 328 SER A N 1
ATOM 2568 C CA . SER A 1 328 ? 3.336 -37.031 -20.391 1 91 328 SER A CA 1
ATOM 2569 C C . SER A 1 328 ? 3.383 -37.938 -21.625 1 91 328 SER A C 1
ATOM 2571 O O . SER A 1 328 ? 3.371 -39.156 -21.5 1 91 328 SER A O 1
ATOM 2573 N N . LYS A 1 329 ? 3.418 -37.406 -22.828 1 92.19 329 LYS A N 1
ATOM 2574 C CA . LYS A 1 329 ? 3.436 -38.25 -24.031 1 92.19 329 LYS A CA 1
ATOM 2575 C C . LYS A 1 329 ? 4.719 -39.062 -24.109 1 92.19 329 LYS A C 1
ATOM 2577 O O . LYS A 1 329 ? 4.688 -40.219 -24.516 1 92.19 329 LYS A O 1
ATOM 2582 N N . PHE A 1 330 ? 5.828 -38.438 -23.75 1 95.38 330 PHE A N 1
ATOM 2583 C CA . PHE A 1 330 ? 7.09 -39.188 -23.719 1 95.38 330 PHE A CA 1
ATOM 2584 C C . PHE A 1 330 ? 7.055 -40.281 -22.688 1 95.38 330 PHE A C 1
ATOM 2586 O O . PHE A 1 330 ? 7.504 -41.406 -22.953 1 95.38 330 PHE A O 1
ATOM 2593 N N . HIS A 1 331 ? 6.598 -39.969 -21.531 1 95.12 331 HIS A N 1
ATOM 2594 C CA . HIS A 1 331 ? 6.438 -40.969 -20.484 1 95.12 331 HIS A CA 1
ATOM 2595 C C . HIS A 1 331 ? 5.555 -42.125 -20.953 1 95.12 331 HIS A C 1
ATOM 2597 O O . HIS A 1 331 ? 5.887 -43.312 -20.75 1 95.12 331 HIS A O 1
ATOM 2603 N N . ASN A 1 332 ? 4.391 -41.812 -21.547 1 94.38 332 ASN A N 1
ATOM 2604 C CA . ASN A 1 332 ? 3.447 -42.812 -22 1 94.38 332 ASN A CA 1
ATOM 2605 C C . ASN A 1 332 ? 4.07 -43.719 -23.062 1 94.38 332 ASN A C 1
ATOM 2607 O O . ASN A 1 332 ? 3.814 -44.938 -23.078 1 94.38 332 ASN A O 1
ATOM 2611 N N . LEU A 1 333 ? 4.824 -43.156 -23.969 1 94.75 333 LEU A N 1
ATOM 2612 C CA . LEU A 1 333 ? 5.527 -43.906 -24.969 1 94.75 333 LEU A CA 1
ATOM 2613 C C . LEU A 1 333 ? 6.402 -45 -24.328 1 94.75 333 LEU A C 1
ATOM 2615 O O . LEU A 1 333 ? 6.375 -46.156 -24.734 1 94.75 333 LEU A O 1
ATOM 2619 N N . MET A 1 334 ? 7.172 -44.594 -23.266 1 95.38 334 MET A N 1
ATOM 2620 C CA . MET A 1 334 ? 8.039 -45.531 -22.578 1 95.38 334 MET A CA 1
ATOM 2621 C C . MET A 1 334 ? 7.223 -46.562 -21.781 1 95.38 334 MET A C 1
ATOM 2623 O O . MET A 1 334 ? 7.531 -47.75 -21.797 1 95.38 334 MET A O 1
ATOM 2627 N N . ARG A 1 335 ? 6.254 -46.062 -21.125 1 94.31 335 ARG A N 1
ATOM 2628 C CA . ARG A 1 335 ? 5.422 -46.938 -20.297 1 94.31 335 ARG A CA 1
ATOM 2629 C C . ARG A 1 335 ? 4.762 -48.031 -21.125 1 94.31 335 ARG A C 1
ATOM 2631 O O . ARG A 1 335 ? 4.695 -49.188 -20.688 1 94.31 335 ARG A O 1
ATOM 2638 N N . GLU A 1 336 ? 4.32 -47.75 -22.297 1 94.56 336 GLU A N 1
ATOM 2639 C CA . GLU A 1 336 ? 3.564 -48.688 -23.141 1 94.56 336 GLU A CA 1
ATOM 2640 C C . GLU A 1 336 ? 4.496 -49.594 -23.922 1 94.56 336 GLU A C 1
ATOM 2642 O O . GLU A 1 336 ? 4.16 -50.75 -24.188 1 94.56 336 GLU A O 1
ATOM 2647 N N . HIS A 1 337 ? 5.738 -49.094 -24.312 1 93.94 337 HIS A N 1
ATOM 2648 C CA . HIS A 1 337 ? 6.492 -49.844 -25.312 1 93.94 337 HIS A CA 1
ATOM 2649 C C . HIS A 1 337 ? 7.906 -50.156 -24.828 1 93.94 337 HIS A C 1
ATOM 2651 O O . HIS A 1 337 ? 8.625 -50.938 -25.453 1 93.94 337 HIS A O 1
ATOM 2657 N N . TYR A 1 338 ? 8.289 -49.531 -23.719 1 95.12 338 TYR A N 1
ATOM 2658 C CA . TYR A 1 338 ? 9.641 -49.719 -23.219 1 95.12 338 TYR A CA 1
ATOM 2659 C C . TYR A 1 338 ? 9.695 -49.562 -21.703 1 95.12 338 TYR A C 1
ATOM 2661 O O . TYR A 1 338 ? 10.469 -48.781 -21.172 1 95.12 338 TYR A O 1
ATOM 2669 N N . GLN A 1 339 ? 9.023 -50.344 -20.938 1 93.69 339 GLN A N 1
ATOM 2670 C CA . GLN A 1 339 ? 8.852 -50.25 -19.484 1 93.69 339 GLN A CA 1
ATOM 2671 C C . GLN A 1 339 ? 10.195 -50.375 -18.766 1 93.69 339 GLN A C 1
ATOM 2673 O O . GLN A 1 339 ? 10.406 -49.781 -17.719 1 93.69 339 GLN A O 1
ATOM 2678 N N . ASP A 1 340 ? 11.07 -51.125 -19.297 1 94.19 340 ASP A N 1
ATOM 2679 C CA . ASP A 1 340 ? 12.383 -51.312 -18.688 1 94.19 340 ASP A CA 1
ATOM 2680 C C . ASP A 1 340 ? 13.133 -50 -18.531 1 94.19 340 ASP A C 1
ATOM 2682 O O . ASP A 1 340 ? 13.906 -49.812 -17.594 1 94.19 340 ASP A O 1
ATOM 2686 N N . MET A 1 341 ? 12.938 -49.188 -19.484 1 94.44 341 MET A N 1
ATOM 2687 C CA . MET A 1 341 ? 13.602 -47.906 -19.422 1 94.44 341 MET A CA 1
ATOM 2688 C C . MET A 1 341 ? 13.094 -47.094 -18.234 1 94.44 341 MET A C 1
ATOM 2690 O O . MET A 1 341 ? 13.852 -46.344 -17.609 1 94.44 341 MET A O 1
ATOM 2694 N N . ILE A 1 342 ? 11.805 -47.094 -17.906 1 94.12 342 ILE A N 1
ATOM 2695 C CA . ILE A 1 342 ? 11.234 -46.406 -16.75 1 94.12 342 ILE A CA 1
ATOM 2696 C C . ILE A 1 342 ? 11.93 -46.875 -15.477 1 94.12 342 ILE A C 1
ATOM 2698 O O . ILE A 1 342 ? 12.328 -46.094 -14.633 1 94.12 342 ILE A O 1
ATOM 2702 N N . HIS A 1 343 ? 12.141 -48.188 -15.391 1 92.69 343 HIS A N 1
ATOM 2703 C CA . HIS A 1 343 ? 12.844 -48.75 -14.242 1 92.69 343 HIS A CA 1
ATOM 2704 C C . HIS A 1 343 ? 14.289 -48.281 -14.18 1 92.69 343 HIS A C 1
ATOM 2706 O O . HIS A 1 343 ? 14.789 -47.969 -13.094 1 92.69 343 HIS A O 1
ATOM 2712 N N . GLU A 1 344 ? 14.883 -48.25 -15.289 1 92.94 344 GLU A N 1
ATOM 2713 C CA . GLU A 1 344 ? 16.266 -47.781 -15.336 1 92.94 344 GLU A CA 1
ATOM 2714 C C . GLU A 1 344 ? 16.391 -46.344 -14.867 1 92.94 344 GLU A C 1
ATOM 2716 O O . GLU A 1 344 ? 17.312 -46 -14.141 1 92.94 344 GLU A O 1
ATOM 2721 N N . LEU A 1 345 ? 15.477 -45.562 -15.297 1 93.25 345 LEU A N 1
ATOM 2722 C CA . LEU A 1 345 ? 15.492 -44.156 -14.945 1 93.25 345 LEU A CA 1
ATOM 2723 C C . LEU A 1 345 ? 15.18 -43.938 -13.469 1 93.25 345 LEU A C 1
ATOM 2725 O O . LEU A 1 345 ? 15.477 -42.906 -12.898 1 93.25 345 LEU A O 1
ATOM 2729 N N . MET A 1 346 ? 14.586 -44.875 -12.836 1 89.81 346 MET A N 1
ATOM 2730 C CA . MET A 1 346 ? 14.266 -44.781 -11.414 1 89.81 346 MET A CA 1
ATOM 2731 C C . MET A 1 346 ? 15.477 -45.156 -10.562 1 89.81 346 MET A C 1
ATOM 2733 O O . MET A 1 346 ? 15.656 -44.656 -9.461 1 89.81 346 MET A O 1
ATOM 2737 N N . VAL A 1 347 ? 16.312 -46.062 -11.086 1 87.94 347 VAL A N 1
ATOM 2738 C CA . VAL A 1 347 ? 17.344 -46.656 -10.258 1 87.94 347 VAL A CA 1
ATOM 2739 C C . VAL A 1 347 ? 18.688 -46 -10.547 1 87.94 347 VAL A C 1
ATOM 2741 O O . VAL A 1 347 ? 19.5 -45.812 -9.641 1 87.94 347 VAL A O 1
ATOM 2744 N N . GLU A 1 348 ? 18.906 -45.625 -11.742 1 84.56 348 GLU A N 1
ATOM 2745 C CA . GLU A 1 348 ? 20.203 -45.094 -12.125 1 84.56 348 GLU A CA 1
ATOM 2746 C C . GLU A 1 348 ? 20.359 -43.656 -11.648 1 84.56 348 GLU A C 1
ATOM 2748 O O . GLU A 1 348 ? 19.375 -42.938 -11.484 1 84.56 348 GLU A O 1
ATOM 2753 N N . LYS A 1 349 ? 21.625 -43.344 -11.438 1 89.88 349 LYS A N 1
ATOM 2754 C CA . LYS A 1 349 ? 21.953 -42 -10.961 1 89.88 349 LYS A CA 1
ATOM 2755 C C . LYS A 1 349 ? 22.719 -41.219 -12.016 1 89.88 349 LYS A C 1
ATOM 2757 O O . LYS A 1 349 ? 23.328 -41.812 -12.914 1 89.88 349 LYS A O 1
ATOM 2762 N N . ASP A 1 350 ? 22.609 -39.906 -11.938 1 91.44 350 ASP A N 1
ATOM 2763 C CA . ASP A 1 350 ? 23.406 -38.938 -12.703 1 91.44 350 ASP A CA 1
ATOM 2764 C C . ASP A 1 350 ? 23.141 -39.094 -14.203 1 91.44 350 ASP A C 1
ATOM 2766 O O . ASP A 1 350 ? 24.062 -39.281 -14.984 1 91.44 350 ASP A O 1
ATOM 2770 N N . ARG A 1 351 ? 21.922 -39.031 -14.555 1 94.88 351 ARG A N 1
ATOM 2771 C CA . ARG A 1 351 ? 21.5 -39.031 -15.953 1 94.88 351 ARG A CA 1
ATOM 2772 C C . ARG A 1 351 ? 21.031 -37.656 -16.406 1 94.88 351 ARG A C 1
ATOM 2774 O O . ARG A 1 351 ? 20.578 -36.844 -15.586 1 94.88 351 ARG A O 1
ATOM 2781 N N . THR A 1 352 ? 21.25 -37.375 -17.609 1 96.94 352 THR A N 1
ATOM 2782 C CA . THR A 1 352 ? 20.641 -36.219 -18.25 1 96.94 352 THR A CA 1
ATOM 2783 C C . THR A 1 352 ? 19.625 -36.625 -19.297 1 96.94 352 THR A C 1
ATOM 2785 O O . THR A 1 352 ? 19.953 -37.344 -20.234 1 96.94 352 THR A O 1
ATOM 2788 N N . LEU A 1 353 ? 18.484 -36.312 -19.031 1 97.56 353 LEU A N 1
ATOM 2789 C CA . LEU A 1 353 ? 17.406 -36.625 -19.953 1 97.56 353 LEU A CA 1
ATOM 2790 C C . LEU A 1 353 ? 17.031 -35.438 -20.797 1 97.56 353 LEU A C 1
ATOM 2792 O O . LEU A 1 353 ? 16.688 -34.375 -20.266 1 97.56 353 LEU A O 1
ATOM 2796 N N . PHE A 1 354 ? 17.141 -35.5 -22.078 1 97.56 354 PHE A N 1
ATOM 2797 C CA . PHE A 1 354 ? 16.578 -34.531 -23.016 1 97.56 354 PHE A CA 1
ATOM 2798 C C . PHE A 1 354 ? 15.164 -34.938 -23.422 1 97.56 354 PHE A C 1
ATOM 2800 O O . PHE A 1 354 ? 14.977 -35.656 -24.406 1 97.56 354 PHE A O 1
ATOM 2807 N N . ALA A 1 355 ? 14.242 -34.406 -22.719 1 97.25 355 ALA A N 1
ATOM 2808 C CA . ALA A 1 355 ? 12.859 -34.875 -22.797 1 97.25 355 ALA A CA 1
ATOM 2809 C C . ALA A 1 355 ? 12.062 -34.031 -23.797 1 97.25 355 ALA A C 1
ATOM 2811 O O . ALA A 1 355 ? 11.914 -32.812 -23.609 1 97.25 355 ALA A O 1
ATOM 2812 N N . PRO A 1 356 ? 11.523 -34.656 -24.875 1 96.44 356 PRO A N 1
ATOM 2813 C CA . PRO A 1 356 ? 10.641 -33.875 -25.75 1 96.44 356 PRO A CA 1
ATOM 2814 C C . PRO A 1 356 ? 9.312 -33.531 -25.094 1 96.44 356 PRO A C 1
ATOM 2816 O O . PRO A 1 356 ? 8.734 -34.344 -24.359 1 96.44 356 PRO A O 1
ATOM 2819 N N . SER A 1 357 ? 8.883 -32.375 -25.328 1 93.25 357 SER A N 1
ATOM 2820 C CA . SER A 1 357 ? 7.613 -31.906 -24.781 1 93.25 357 SER A CA 1
ATOM 2821 C C . SER A 1 357 ? 6.434 -32.531 -25.531 1 93.25 357 SER A C 1
ATOM 2823 O O . SER A 1 357 ? 6.609 -33.156 -26.578 1 93.25 357 SER A O 1
ATOM 2825 N N . ASN A 1 358 ? 5.242 -32.344 -24.969 1 90.56 358 ASN A N 1
ATOM 2826 C CA . ASN A 1 358 ? 4.027 -32.75 -25.656 1 90.56 358 ASN A CA 1
ATOM 2827 C C . ASN A 1 358 ? 3.873 -32.031 -27 1 90.56 358 ASN A C 1
ATOM 2829 O O . ASN A 1 358 ? 3.348 -32.625 -27.953 1 90.56 358 ASN A O 1
ATOM 2833 N N . THR A 1 359 ? 4.312 -30.859 -27.062 1 88.06 359 THR A N 1
ATOM 2834 C CA . THR A 1 359 ? 4.27 -30.109 -28.297 1 88.06 359 THR A CA 1
ATOM 2835 C C . THR A 1 359 ? 5.152 -30.766 -29.359 1 88.06 359 THR A C 1
ATOM 2837 O O . THR A 1 359 ? 4.777 -30.828 -30.531 1 88.06 359 THR A O 1
ATOM 2840 N N . ALA A 1 360 ? 6.293 -31.234 -28.969 1 91.56 360 ALA A N 1
ATOM 2841 C CA . ALA A 1 360 ? 7.18 -31.938 -29.891 1 91.56 360 ALA A CA 1
ATOM 2842 C C . ALA A 1 360 ? 6.48 -33.156 -30.484 1 91.56 360 ALA A C 1
ATOM 2844 O O . ALA A 1 360 ? 6.648 -33.469 -31.656 1 91.56 360 ALA A O 1
ATOM 2845 N N . PHE A 1 361 ? 5.727 -33.812 -29.688 1 91.88 361 PHE A N 1
ATOM 2846 C CA . PHE A 1 361 ? 5.004 -35 -30.125 1 91.88 361 PHE A CA 1
ATOM 2847 C C . PHE A 1 361 ? 3.895 -34.656 -31.094 1 91.88 361 PHE A C 1
ATOM 2849 O O . PHE A 1 361 ? 3.504 -35.469 -31.938 1 91.88 361 PHE A O 1
ATOM 2856 N N . ARG A 1 362 ? 3.418 -33.469 -31.016 1 87.88 362 ARG A N 1
ATOM 2857 C CA . ARG A 1 362 ? 2.383 -33 -31.922 1 87.88 362 ARG A CA 1
ATOM 2858 C C . ARG A 1 362 ? 2.982 -32.594 -33.281 1 87.88 362 ARG A C 1
ATOM 2860 O O . ARG A 1 362 ? 2.338 -32.719 -34.312 1 87.88 362 ARG A O 1
ATOM 2867 N N . MET A 1 363 ? 4.156 -32.156 -33.219 1 87.69 363 MET A N 1
ATOM 2868 C CA . MET A 1 363 ? 4.781 -31.594 -34.406 1 87.69 363 MET A CA 1
ATOM 2869 C C . MET A 1 363 ? 5.48 -32.688 -35.219 1 87.69 363 MET A C 1
ATOM 2871 O O . MET A 1 363 ? 5.762 -32.5 -36.406 1 87.69 363 MET A O 1
ATOM 2875 N N . VAL A 1 364 ? 5.707 -33.812 -34.625 1 90.94 364 VAL A N 1
ATOM 2876 C CA . VAL A 1 364 ? 6.48 -34.875 -35.25 1 90.94 364 VAL A CA 1
ATOM 2877 C C . VAL A 1 364 ? 5.668 -35.531 -36.344 1 90.94 364 VAL A C 1
ATOM 2879 O O . VAL A 1 364 ? 4.438 -35.438 -36.375 1 90.94 364 VAL A O 1
ATOM 2882 N N . ASN A 1 365 ? 6.379 -36.125 -37.375 1 89.19 365 ASN A N 1
ATOM 2883 C CA . ASN A 1 365 ? 5.711 -36.969 -38.375 1 89.19 365 ASN A CA 1
ATOM 2884 C C . ASN A 1 365 ? 5.078 -38.188 -37.75 1 89.19 365 ASN A C 1
ATOM 2886 O O . ASN A 1 365 ? 5.785 -39.125 -37.344 1 89.19 365 ASN A O 1
ATOM 2890 N N . GLN A 1 366 ? 3.807 -38.281 -37.781 1 90.38 366 GLN A N 1
ATOM 2891 C CA . GLN A 1 366 ? 3.076 -39.312 -37.062 1 90.38 366 GLN A CA 1
ATOM 2892 C C . GLN A 1 366 ? 3.309 -40.688 -37.625 1 90.38 366 GLN A C 1
ATOM 2894 O O . GLN A 1 366 ? 3.375 -41.688 -36.906 1 90.38 366 GLN A O 1
ATOM 2899 N N . GLU A 1 367 ? 3.43 -40.75 -38.938 1 90.94 367 GLU A N 1
ATOM 2900 C CA . GLU A 1 367 ? 3.68 -42.031 -39.594 1 90.94 367 GLU A CA 1
ATOM 2901 C C . GLU A 1 367 ? 5.043 -42.594 -39.188 1 90.94 367 GLU A C 1
ATOM 2903 O O . GLU A 1 367 ? 5.168 -43.781 -38.875 1 90.94 367 GLU A O 1
ATOM 2908 N N . ARG A 1 368 ? 5.984 -41.75 -39.188 1 91.06 368 ARG A N 1
ATOM 2909 C CA . ARG A 1 368 ? 7.328 -42.156 -38.812 1 91.06 368 ARG A CA 1
ATOM 2910 C C . ARG A 1 368 ? 7.379 -42.562 -37.344 1 91.06 368 ARG A C 1
ATOM 2912 O O . ARG A 1 368 ? 8.047 -43.531 -36.969 1 91.06 368 ARG A O 1
ATOM 2919 N N . LEU A 1 369 ? 6.715 -41.781 -36.5 1 93.94 369 LEU A N 1
ATOM 2920 C CA . LEU A 1 369 ? 6.664 -42.125 -35.094 1 93.94 369 LEU A CA 1
ATOM 2921 C C . LEU A 1 369 ? 6.016 -43.469 -34.844 1 93.94 369 LEU A C 1
ATOM 2923 O O . LEU A 1 369 ? 6.496 -44.281 -34.062 1 93.94 369 LEU A O 1
ATOM 2927 N N . GLN A 1 370 ? 4.969 -43.75 -35.625 1 93.5 370 GLN A N 1
ATOM 2928 C CA . GLN A 1 370 ? 4.281 -45.031 -35.5 1 93.5 370 GLN A CA 1
ATOM 2929 C C . GLN A 1 370 ? 5.18 -46.188 -35.938 1 93.5 370 GLN A C 1
ATOM 2931 O O . GLN A 1 370 ? 5.199 -47.25 -35.281 1 93.5 370 GLN A O 1
ATOM 2936 N N . LYS A 1 371 ? 5.871 -45.969 -36.969 1 93.75 371 LYS A N 1
ATOM 2937 C CA . LYS A 1 371 ? 6.777 -47 -37.469 1 93.75 371 LYS A CA 1
ATOM 2938 C C . LYS A 1 371 ? 7.863 -47.312 -36.469 1 93.75 371 LYS A C 1
ATOM 2940 O O . LYS A 1 371 ? 8.195 -48.5 -36.25 1 93.75 371 LYS A O 1
ATOM 2945 N N . VAL A 1 372 ? 8.352 -46.281 -35.875 1 93.88 372 VAL A N 1
ATOM 2946 C CA . VAL A 1 372 ? 9.406 -46.469 -34.875 1 93.88 372 VAL A CA 1
ATOM 2947 C C . VAL A 1 372 ? 8.828 -47.125 -33.656 1 93.88 372 VAL A C 1
ATOM 2949 O O . VAL A 1 372 ? 9.477 -48 -33.062 1 93.88 372 VAL A O 1
ATOM 2952 N N . THR A 1 373 ? 7.645 -46.75 -33.25 1 94.38 373 THR A N 1
ATOM 2953 C CA . THR A 1 373 ? 7 -47.281 -32.062 1 94.38 373 THR A CA 1
ATOM 2954 C C . THR A 1 373 ? 6.691 -48.781 -32.219 1 94.38 373 THR A C 1
ATOM 2956 O O . THR A 1 373 ? 6.766 -49.531 -31.234 1 94.38 373 THR A O 1
ATOM 2959 N N . LEU A 1 374 ? 6.387 -49.188 -33.469 1 93.75 374 LEU A N 1
ATOM 2960 C CA . LEU A 1 374 ? 6.004 -50.562 -33.719 1 93.75 374 LEU A CA 1
ATOM 2961 C C . LEU A 1 374 ? 7.234 -51.438 -33.875 1 93.75 374 LEU A C 1
ATOM 2963 O O . LEU A 1 374 ? 7.125 -52.688 -33.812 1 93.75 374 LEU A O 1
ATOM 2967 N N . ASN A 1 375 ? 8.383 -50.844 -34.031 1 94.75 375 ASN A N 1
ATOM 2968 C CA . ASN A 1 375 ? 9.648 -51.562 -34.031 1 94.75 375 ASN A CA 1
ATOM 2969 C C . ASN A 1 375 ? 10.406 -51.406 -32.719 1 94.75 375 ASN A C 1
ATOM 2971 O O . ASN A 1 375 ? 11.039 -50.406 -32.469 1 94.75 375 ASN A O 1
ATOM 2975 N N . SER A 1 376 ? 10.375 -52.438 -31.938 1 94.25 376 SER A N 1
ATOM 2976 C CA . SER A 1 376 ? 10.898 -52.406 -30.578 1 94.25 376 SER A CA 1
ATOM 2977 C C . SER A 1 376 ? 12.359 -51.969 -30.562 1 94.25 376 SER A C 1
ATOM 2979 O O . SER A 1 376 ? 12.758 -51.156 -29.734 1 94.25 376 SER A O 1
ATOM 2981 N N . GLU A 1 377 ? 13.148 -52.5 -31.422 1 94.56 377 GLU A N 1
ATOM 2982 C CA . GLU A 1 377 ? 14.57 -52.188 -31.453 1 94.56 377 GLU A CA 1
ATOM 2983 C C . GLU A 1 377 ? 14.789 -50.719 -31.828 1 94.56 377 GLU A C 1
ATOM 2985 O O . GLU A 1 377 ? 15.648 -50.031 -31.25 1 94.56 377 GLU A O 1
ATOM 2990 N N . ARG A 1 378 ? 14.055 -50.25 -32.781 1 94.12 378 ARG A N 1
ATOM 2991 C CA . ARG A 1 378 ? 14.172 -48.844 -33.188 1 94.12 378 ARG A CA 1
ATOM 2992 C C . ARG A 1 378 ? 13.711 -47.906 -32.094 1 94.12 378 ARG A C 1
ATOM 2994 O O . ARG A 1 378 ? 14.297 -46.844 -31.891 1 94.12 378 ARG A O 1
ATOM 3001 N N . LEU A 1 379 ? 12.664 -48.312 -31.406 1 96.44 379 LEU A N 1
ATOM 3002 C CA . LEU A 1 379 ? 12.148 -47.5 -30.312 1 96.44 379 LEU A CA 1
ATOM 3003 C C . LEU A 1 379 ? 13.164 -47.406 -29.188 1 96.44 379 LEU A C 1
ATOM 3005 O O . LEU A 1 379 ? 13.375 -46.344 -28.625 1 96.44 379 LEU A O 1
ATOM 3009 N N . LYS A 1 380 ? 13.742 -48.5 -28.844 1 96.12 380 LYS A N 1
ATOM 3010 C CA . LYS A 1 380 ? 14.75 -48.5 -27.781 1 96.12 380 LYS A CA 1
ATOM 3011 C C . LYS A 1 380 ? 15.922 -47.594 -28.125 1 96.12 380 LYS A C 1
ATOM 3013 O O . LYS A 1 380 ? 16.375 -46.812 -27.281 1 96.12 380 LYS A O 1
ATOM 3018 N N . ARG A 1 381 ? 16.375 -47.688 -29.375 1 95.31 381 ARG A N 1
ATOM 3019 C CA . ARG A 1 381 ? 17.484 -46.844 -29.828 1 95.31 381 ARG A CA 1
ATOM 3020 C C . ARG A 1 381 ? 17.094 -45.375 -29.766 1 95.31 381 ARG A C 1
ATOM 3022 O O . ARG A 1 381 ? 17.906 -44.531 -29.359 1 95.31 381 ARG A O 1
ATOM 3029 N N . LEU A 1 382 ? 15.914 -45.094 -30.156 1 95.81 382 LEU A N 1
ATOM 3030 C CA . LEU A 1 382 ? 15.43 -43.719 -30.156 1 95.81 382 LEU A CA 1
ATOM 3031 C C . LEU A 1 382 ? 15.391 -43.156 -28.734 1 95.81 382 LEU A C 1
ATOM 3033 O O . LEU A 1 382 ? 15.914 -42.094 -28.469 1 95.81 382 LEU A O 1
ATOM 3037 N N . VAL A 1 383 ? 14.742 -43.875 -27.797 1 97.38 383 VAL A N 1
ATOM 3038 C CA . VAL A 1 383 ? 14.57 -43.406 -26.422 1 97.38 383 VAL A CA 1
ATOM 3039 C C . VAL A 1 383 ? 15.938 -43.25 -25.75 1 97.38 383 VAL A C 1
ATOM 3041 O O . VAL A 1 383 ? 16.203 -42.25 -25.078 1 97.38 383 VAL A O 1
ATOM 3044 N N . ARG A 1 384 ? 16.797 -44.156 -25.938 1 96.56 384 ARG A N 1
ATOM 3045 C CA . ARG A 1 384 ? 18.109 -44.156 -25.328 1 96.56 384 ARG A CA 1
ATOM 3046 C C . ARG A 1 384 ? 18.969 -43.031 -25.859 1 96.56 384 ARG A C 1
ATOM 3048 O O . ARG A 1 384 ? 19.844 -42.5 -25.156 1 96.56 384 ARG A O 1
ATOM 3055 N N . MET A 1 385 ? 18.688 -42.562 -27.062 1 97.12 385 MET A N 1
ATOM 3056 C CA . MET A 1 385 ? 19.406 -41.438 -27.656 1 97.12 385 MET A CA 1
ATOM 3057 C C . MET A 1 385 ? 19.078 -40.156 -26.906 1 97.12 385 MET A C 1
ATOM 3059 O O . MET A 1 385 ? 19.859 -39.188 -26.969 1 97.12 385 MET A O 1
ATOM 3063 N N . HIS A 1 386 ? 18.016 -40.156 -26.203 1 98.12 386 HIS A N 1
ATOM 3064 C CA . HIS A 1 386 ? 17.594 -38.969 -25.469 1 98.12 386 HIS A CA 1
ATOM 3065 C C . HIS A 1 386 ? 18.234 -38.906 -24.094 1 98.12 386 HIS A C 1
ATOM 3067 O O . HIS A 1 386 ? 17.906 -38.031 -23.281 1 98.12 386 HIS A O 1
ATOM 3073 N N . ILE A 1 387 ? 19.094 -39.844 -23.75 1 97.38 387 ILE A N 1
ATOM 3074 C CA . ILE A 1 387 ? 19.641 -39.938 -22.391 1 97.38 387 ILE A CA 1
ATOM 3075 C C . ILE A 1 387 ? 21.172 -39.938 -22.469 1 97.38 387 ILE A C 1
ATOM 3077 O O . ILE A 1 387 ? 21.766 -40.781 -23.156 1 97.38 387 ILE A O 1
ATOM 3081 N N . VAL A 1 388 ? 21.734 -39 -21.781 1 96.31 388 VAL A N 1
ATOM 3082 C CA . VAL A 1 388 ? 23.188 -38.969 -21.594 1 96.31 388 VAL A CA 1
ATOM 3083 C C . VAL A 1 388 ? 23.562 -39.531 -20.234 1 96.31 388 VAL A C 1
ATOM 3085 O O . VAL A 1 388 ? 22.953 -39.156 -19.219 1 96.31 388 VAL A O 1
ATOM 3088 N N . PRO A 1 389 ? 24.531 -40.438 -20.094 1 94.56 389 PRO A N 1
ATOM 3089 C CA . PRO A 1 389 ? 24.844 -41.156 -18.844 1 94.56 389 PRO A CA 1
ATOM 3090 C C . PRO A 1 389 ? 25.719 -40.312 -17.906 1 94.56 389 PRO A C 1
ATOM 3092 O O . PRO A 1 389 ? 26.672 -40.844 -17.328 1 94.56 389 PRO A O 1
ATOM 3095 N N . ASN A 1 390 ? 25.594 -39.125 -17.75 1 93.44 390 ASN A N 1
ATOM 3096 C CA . ASN A 1 390 ? 26.219 -38.188 -16.812 1 93.44 390 ASN A CA 1
ATOM 3097 C C . ASN A 1 390 ? 25.391 -36.906 -16.641 1 93.44 390 ASN A C 1
ATOM 3099 O O . ASN A 1 390 ? 24.484 -36.656 -17.438 1 93.44 390 ASN A O 1
ATOM 3103 N N . ARG A 1 391 ? 25.688 -36.219 -15.625 1 92 391 ARG A N 1
ATOM 3104 C CA . ARG A 1 391 ? 25.031 -34.938 -15.414 1 92 391 ARG A CA 1
ATOM 3105 C C . ARG A 1 391 ? 25.609 -33.875 -16.328 1 92 391 ARG A C 1
ATOM 3107 O O . ARG A 1 391 ? 26.812 -33.656 -16.344 1 92 391 ARG A O 1
ATOM 3114 N N . LEU A 1 392 ? 24.75 -33.281 -17.094 1 93.25 392 LEU A N 1
ATOM 3115 C CA . LEU A 1 392 ? 25.156 -32.281 -18.062 1 93.25 392 LEU A CA 1
ATOM 3116 C C . LEU A 1 392 ? 24.219 -31.078 -18.047 1 93.25 392 LEU A C 1
ATOM 3118 O O . LEU A 1 392 ? 23.188 -31.094 -18.734 1 93.25 392 LEU A O 1
ATOM 3122 N N . THR A 1 393 ? 24.609 -30.031 -17.375 1 90.69 393 THR A N 1
ATOM 3123 C CA . THR A 1 393 ? 23.844 -28.797 -17.375 1 90.69 393 THR A CA 1
ATOM 3124 C C . THR A 1 393 ? 24.281 -27.859 -18.5 1 90.69 393 THR A C 1
ATOM 3126 O O . THR A 1 393 ? 25.312 -28.109 -19.141 1 90.69 393 THR A O 1
ATOM 3129 N N . THR A 1 394 ? 23.484 -26.891 -18.797 1 89 394 THR A N 1
ATOM 3130 C CA . THR A 1 394 ? 23.875 -25.938 -19.828 1 89 394 THR A CA 1
ATOM 3131 C C . THR A 1 394 ? 25.156 -25.219 -19.438 1 89 394 THR A C 1
ATOM 3133 O O . THR A 1 394 ? 25.969 -24.875 -20.297 1 89 394 THR A O 1
ATOM 3136 N N . ASP A 1 395 ? 25.344 -24.953 -18.188 1 83 395 ASP A N 1
ATOM 3137 C CA . ASP A 1 395 ? 26.594 -24.359 -17.703 1 83 395 ASP A CA 1
ATOM 3138 C C . ASP A 1 395 ? 27.781 -25.266 -18.016 1 83 395 ASP A C 1
ATOM 3140 O O . ASP A 1 395 ? 28.844 -24.797 -18.422 1 83 395 ASP A O 1
ATOM 3144 N N . GLU A 1 396 ? 27.578 -26.531 -17.719 1 86.62 396 GLU A N 1
ATOM 3145 C CA . GLU A 1 396 ? 28.641 -27.5 -18 1 86.62 396 GLU A CA 1
ATOM 3146 C C . GLU A 1 396 ? 28.922 -27.594 -19.484 1 86.62 396 GLU A C 1
ATOM 3148 O O . GLU A 1 396 ? 30.078 -27.734 -19.891 1 86.62 396 GLU A O 1
ATOM 3153 N N . ILE A 1 397 ? 27.875 -27.531 -20.25 1 88 397 ILE A N 1
ATOM 3154 C CA . ILE A 1 397 ? 28.016 -27.578 -21.703 1 88 397 ILE A CA 1
ATOM 3155 C C . ILE A 1 397 ? 28.875 -26.406 -22.188 1 88 397 ILE A C 1
ATOM 3157 O O . ILE A 1 397 ? 29.75 -26.578 -23.031 1 88 397 ILE A O 1
ATOM 3161 N N . VAL A 1 398 ? 28.625 -25.266 -21.656 1 84.31 398 VAL A N 1
ATOM 3162 C CA . VAL A 1 398 ? 29.344 -24.062 -22.047 1 84.31 398 VAL A CA 1
ATOM 3163 C C . VAL A 1 398 ? 30.766 -24.109 -21.469 1 84.31 398 VAL A C 1
ATOM 3165 O O . VAL A 1 398 ? 31.734 -23.891 -22.188 1 84.31 398 VAL A O 1
ATOM 3168 N N . ALA A 1 399 ? 30.859 -24.375 -20.172 1 82.88 399 ALA A N 1
ATOM 3169 C CA . ALA A 1 399 ? 32.125 -24.344 -19.469 1 82.88 399 ALA A CA 1
ATOM 3170 C C . ALA A 1 399 ? 33.125 -25.344 -20.078 1 82.88 399 ALA A C 1
ATOM 3172 O O . ALA A 1 399 ? 34.312 -25.062 -20.188 1 82.88 399 ALA A O 1
ATOM 3173 N N . ARG A 1 400 ? 32.625 -26.5 -20.375 1 84.69 400 ARG A N 1
ATOM 3174 C CA . ARG A 1 400 ? 33.469 -27.562 -20.891 1 84.69 400 ARG A CA 1
ATOM 3175 C C . ARG A 1 400 ? 33.531 -27.531 -22.406 1 84.69 400 ARG A C 1
ATOM 3177 O O . ARG A 1 400 ? 34.156 -28.391 -23.031 1 84.69 400 ARG A O 1
ATOM 3184 N N . THR A 1 401 ? 32.906 -26.547 -23.047 1 84.62 401 THR A N 1
ATOM 3185 C CA . THR A 1 401 ? 32.812 -26.453 -24.5 1 84.62 401 THR A CA 1
ATOM 3186 C C . THR A 1 401 ? 32.406 -27.781 -25.109 1 84.62 401 THR A C 1
ATOM 3188 O O . THR A 1 401 ? 33.062 -28.281 -26.016 1 84.62 401 THR A O 1
ATOM 3191 N N . VAL A 1 402 ? 31.453 -28.359 -24.453 1 82.94 402 VAL A N 1
ATOM 3192 C CA . VAL A 1 402 ? 30.953 -29.656 -24.906 1 82.94 402 VAL A CA 1
ATOM 3193 C C . VAL A 1 402 ? 30.344 -29.516 -26.297 1 82.94 402 VAL A C 1
ATOM 3195 O O . VAL A 1 402 ? 29.344 -28.797 -26.469 1 82.94 402 VAL A O 1
ATOM 3198 N N . THR A 1 403 ? 30.875 -30.172 -27.312 1 88.62 403 THR A N 1
ATOM 3199 C CA . THR A 1 403 ? 30.344 -30.125 -28.672 1 88.62 403 THR A CA 1
ATOM 3200 C C . THR A 1 403 ? 29.641 -31.438 -29 1 88.62 403 THR A C 1
ATOM 3202 O O . THR A 1 403 ? 28.766 -31.469 -29.875 1 88.62 403 THR A O 1
ATOM 3205 N N . GLN A 1 404 ? 30.078 -32.469 -28.312 1 93 404 GLN A N 1
ATOM 3206 C CA . GLN A 1 404 ? 29.484 -33.781 -28.547 1 93 404 GLN A CA 1
ATOM 3207 C C . GLN A 1 404 ? 29.484 -34.625 -27.281 1 93 404 GLN A C 1
ATOM 3209 O O . GLN A 1 404 ? 30.391 -34.5 -26.453 1 93 404 GLN A O 1
ATOM 3214 N N . GLU A 1 405 ? 28.484 -35.438 -27.094 1 94.44 405 GLU A N 1
ATOM 3215 C CA . GLU A 1 405 ? 28.391 -36.375 -25.969 1 94.44 405 GLU A CA 1
ATOM 3216 C C . GLU A 1 405 ? 27.781 -37.688 -26.406 1 94.44 405 GLU A C 1
ATOM 3218 O O . GLU A 1 405 ? 26.859 -37.719 -27.234 1 94.44 405 GLU A O 1
ATOM 3223 N N . ASP A 1 406 ? 28.281 -38.781 -25.781 1 95 406 ASP A N 1
ATOM 3224 C CA . ASP A 1 406 ? 27.688 -40.094 -26.016 1 95 406 ASP A CA 1
ATOM 3225 C C . ASP A 1 406 ? 26.328 -40.219 -25.328 1 95 406 ASP A C 1
ATOM 3227 O O . ASP A 1 406 ? 26.094 -39.625 -24.266 1 95 406 ASP A O 1
ATOM 3231 N N . THR A 1 407 ? 25.453 -40.969 -25.938 1 97 407 THR A N 1
ATOM 3232 C CA . THR A 1 407 ? 24.156 -41.281 -25.328 1 97 407 THR A CA 1
ATOM 3233 C C . THR A 1 407 ? 24.109 -42.75 -24.906 1 97 407 THR A C 1
ATOM 3235 O O . THR A 1 407 ? 25.094 -43.469 -25.016 1 97 407 THR A O 1
ATOM 3238 N N . LEU A 1 408 ? 23.016 -43.156 -24.375 1 95.75 408 LEU A N 1
ATOM 3239 C CA . LEU A 1 408 ? 22.828 -44.562 -24.016 1 95.75 408 LEU A CA 1
ATOM 3240 C C . LEU A 1 408 ? 22.594 -45.406 -25.25 1 95.75 408 LEU A C 1
ATOM 3242 O O . LEU A 1 408 ? 22.672 -46.625 -25.188 1 95.75 408 LEU A O 1
ATOM 3246 N N . SER A 1 409 ? 22.25 -44.781 -26.391 1 95.25 409 SER A N 1
ATOM 3247 C CA . SER A 1 409 ? 22.156 -45.5 -27.656 1 95.25 409 SER A CA 1
ATOM 3248 C C . SER A 1 409 ? 23.531 -45.719 -28.281 1 95.25 409 SER A C 1
ATOM 3250 O O . SER A 1 409 ? 24.234 -44.75 -28.578 1 95.25 409 SER A O 1
ATOM 3252 N N . PRO A 1 410 ? 23.906 -46.938 -28.5 1 91.75 410 PRO A N 1
ATOM 3253 C CA . PRO A 1 410 ? 25.234 -47.188 -29.016 1 91.75 410 PRO A CA 1
ATOM 3254 C C . PRO A 1 410 ? 25.516 -46.469 -30.344 1 91.75 410 PRO A C 1
ATOM 3256 O O . PRO A 1 410 ? 24.672 -46.5 -31.25 1 91.75 410 PRO A O 1
ATOM 3259 N N . ARG A 1 411 ? 26.656 -45.812 -30.469 1 89.25 411 ARG A N 1
ATOM 3260 C CA . ARG A 1 411 ? 27.172 -45.156 -31.656 1 89.25 411 ARG A CA 1
ATOM 3261 C C . ARG A 1 411 ? 26.312 -43.938 -32.031 1 89.25 411 ARG A C 1
ATOM 3263 O O . ARG A 1 411 ? 26.266 -43.562 -33.219 1 89.25 411 ARG A O 1
ATOM 3270 N N . ARG A 1 412 ? 25.578 -43.5 -31.125 1 91.81 412 ARG A N 1
ATOM 3271 C CA . ARG A 1 412 ? 24.797 -42.281 -31.344 1 91.81 412 ARG A CA 1
ATOM 3272 C C . ARG A 1 412 ? 25.219 -41.156 -30.391 1 91.81 412 ARG A C 1
ATOM 3274 O O . ARG A 1 412 ? 25.172 -41.344 -29.172 1 91.81 412 ARG A O 1
ATOM 3281 N N . ASN A 1 413 ? 25.578 -40.062 -31 1 94.19 413 ASN A N 1
ATOM 3282 C CA . ASN A 1 413 ? 26 -38.906 -30.219 1 94.19 413 ASN A CA 1
ATOM 3283 C C . ASN A 1 413 ? 25.031 -37.75 -30.344 1 94.19 413 ASN A C 1
ATOM 3285 O O . ASN A 1 413 ? 24.266 -37.688 -31.312 1 94.19 413 ASN A O 1
ATOM 3289 N N . LEU A 1 414 ? 25.031 -36.938 -29.328 1 95.88 414 LEU A N 1
ATOM 3290 C CA . LEU A 1 414 ? 24.406 -35.625 -29.406 1 95.88 414 LEU A CA 1
ATOM 3291 C C . LEU A 1 414 ? 25.438 -34.531 -29.656 1 95.88 414 LEU A C 1
ATOM 3293 O O . LEU A 1 414 ? 26.547 -34.594 -29.109 1 95.88 414 LEU A O 1
ATOM 3297 N N . TYR A 1 415 ? 25.094 -33.625 -30.562 1 94.12 415 TYR A N 1
ATOM 3298 C CA . TYR A 1 415 ? 25.938 -32.469 -30.859 1 94.12 415 TYR A CA 1
ATOM 3299 C C . TYR A 1 415 ? 25.297 -31.172 -30.344 1 94.12 415 TYR A C 1
ATOM 3301 O O . TYR A 1 415 ? 24.094 -30.969 -30.484 1 94.12 415 TYR A O 1
ATOM 3309 N N . PHE A 1 416 ? 26.094 -30.375 -29.688 1 94 416 PHE A N 1
ATOM 3310 C CA . PHE A 1 416 ? 25.562 -29.188 -29.016 1 94 416 PHE A CA 1
ATOM 3311 C C . PHE A 1 416 ? 26.094 -27.922 -29.672 1 94 416 PHE A C 1
ATOM 3313 O O . PHE A 1 416 ? 27.234 -27.891 -30.141 1 94 416 PHE A O 1
ATOM 3320 N N . ALA A 1 417 ? 25.234 -26.906 -29.766 1 90.88 417 ALA A N 1
ATOM 3321 C CA . ALA A 1 417 ? 25.547 -25.547 -30.188 1 90.88 417 ALA A CA 1
ATOM 3322 C C . ALA A 1 417 ? 25.031 -24.531 -29.188 1 90.88 417 ALA A C 1
ATOM 3324 O O . ALA A 1 417 ? 23.859 -24.578 -28.781 1 90.88 417 ALA A O 1
ATOM 3325 N N . VAL A 1 418 ? 25.922 -23.641 -28.812 1 87.94 418 VAL A N 1
ATOM 3326 C CA . VAL A 1 418 ? 25.547 -22.609 -27.844 1 87.94 418 VAL A CA 1
ATOM 3327 C C . VAL A 1 418 ? 25.281 -21.297 -28.562 1 87.94 418 VAL A C 1
ATOM 3329 O O . VAL A 1 418 ? 26.141 -20.797 -29.297 1 87.94 418 VAL A O 1
ATOM 3332 N N . ASN A 1 419 ? 24.156 -20.672 -28.656 1 75.75 419 ASN A N 1
ATOM 3333 C CA . ASN A 1 419 ? 23.781 -19.484 -29.391 1 75.75 419 ASN A CA 1
ATOM 3334 C C . ASN A 1 419 ? 23.906 -18.219 -28.547 1 75.75 419 ASN A C 1
ATOM 3336 O O . ASN A 1 419 ? 24.297 -17.172 -29.047 1 75.75 419 ASN A O 1
ATOM 3340 N N . ASN A 1 420 ? 23.578 -18.062 -27.219 1 71.44 420 ASN A N 1
ATOM 3341 C CA . ASN A 1 420 ? 23.641 -16.891 -26.344 1 71.44 420 ASN A CA 1
ATOM 3342 C C . ASN A 1 420 ? 24.375 -17.203 -25.047 1 71.44 420 ASN A C 1
ATOM 3344 O O . ASN A 1 420 ? 23.766 -17.188 -23.969 1 71.44 420 ASN A O 1
ATOM 3348 N N . PRO A 1 421 ? 25.641 -17.156 -25.234 1 69.94 421 PRO A N 1
ATOM 3349 C CA . PRO A 1 421 ? 26.406 -17.625 -24.062 1 69.94 421 PRO A CA 1
ATOM 3350 C C . PRO A 1 421 ? 26.438 -16.594 -22.938 1 69.94 421 PRO A C 1
ATOM 3352 O O . PRO A 1 421 ? 26.719 -16.938 -21.797 1 69.94 421 PRO A O 1
ATOM 3355 N N . ASN A 1 422 ? 26.016 -15.453 -23.281 1 67.38 422 ASN A N 1
ATOM 3356 C CA . ASN A 1 422 ? 26.172 -14.398 -22.297 1 67.38 422 ASN A CA 1
ATOM 3357 C C . ASN A 1 422 ? 24.906 -14.219 -21.469 1 67.38 422 ASN A C 1
ATOM 3359 O O . ASN A 1 422 ? 24.891 -13.445 -20.5 1 67.38 422 ASN A O 1
ATOM 3363 N N . GLU A 1 423 ? 23.984 -14.969 -21.797 1 69.31 423 GLU A N 1
ATOM 3364 C CA . GLU A 1 423 ? 22.766 -14.883 -20.984 1 69.31 423 GLU A CA 1
ATOM 3365 C C . GLU A 1 423 ? 22.891 -15.695 -19.703 1 69.31 423 GLU A C 1
ATOM 3367 O O . GLU A 1 423 ? 23.672 -16.656 -19.656 1 69.31 423 GLU A O 1
ATOM 3372 N N . PRO A 1 424 ? 22.297 -15.25 -18.641 1 66.81 424 PRO A N 1
ATOM 3373 C CA . PRO A 1 424 ? 22.375 -16 -17.391 1 66.81 424 PRO A CA 1
ATOM 3374 C 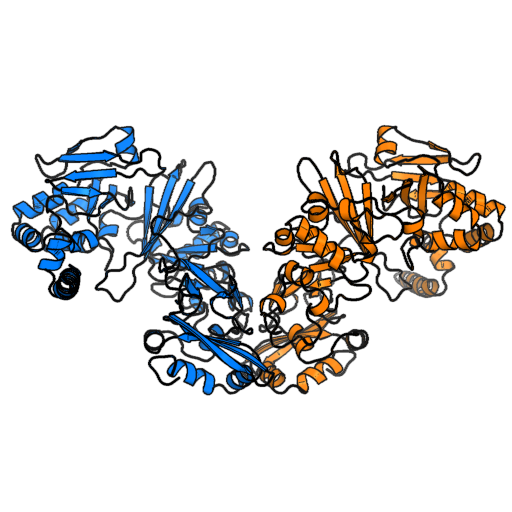C . PRO A 1 424 ? 22.078 -17.484 -17.578 1 66.81 424 PRO A C 1
ATOM 3376 O O . PRO A 1 424 ? 22.688 -18.328 -16.922 1 66.81 424 PRO A O 1
ATOM 3379 N N . VAL A 1 425 ? 21.203 -17.75 -18.453 1 69.94 425 VAL A N 1
ATOM 3380 C CA . VAL A 1 425 ? 20.953 -19.109 -18.891 1 69.94 425 VAL A CA 1
ATOM 3381 C C . VAL A 1 425 ? 21.125 -19.219 -20.406 1 69.94 425 VAL A C 1
ATOM 3383 O O . VAL A 1 425 ? 20.281 -18.734 -21.156 1 69.94 425 VAL A O 1
ATOM 3386 N N . PRO A 1 426 ? 22.188 -19.875 -20.766 1 74.44 426 PRO A N 1
ATOM 3387 C CA . PRO A 1 426 ? 22.453 -19.938 -22.203 1 74.44 426 PRO A CA 1
ATOM 3388 C C . PRO A 1 426 ? 21.375 -20.719 -22.953 1 74.44 426 PRO A C 1
ATOM 3390 O O . PRO A 1 426 ? 20.812 -21.688 -22.438 1 74.44 426 PRO A O 1
ATOM 3393 N N . ILE A 1 427 ? 21.141 -20.266 -24.109 1 78.88 427 ILE A N 1
ATOM 3394 C CA . ILE A 1 427 ? 20.297 -21.016 -25.016 1 78.88 427 ILE A CA 1
ATOM 3395 C C . ILE A 1 427 ? 21.125 -22.047 -25.766 1 78.88 427 ILE A C 1
ATOM 3397 O O . ILE A 1 427 ? 22.109 -21.703 -26.438 1 78.88 427 ILE A O 1
ATOM 3401 N N . VAL A 1 428 ? 20.781 -23.297 -25.609 1 87.56 428 VAL A N 1
ATOM 3402 C CA . VAL A 1 428 ? 21.547 -24.406 -26.203 1 87.56 428 VAL A CA 1
ATOM 3403 C C . VAL A 1 428 ? 20.656 -25.172 -27.172 1 87.56 428 VAL A C 1
ATOM 3405 O O . VAL A 1 428 ? 19.484 -25.438 -26.875 1 87.56 428 VAL A O 1
ATOM 3408 N N . SER A 1 429 ? 21.141 -25.375 -28.297 1 91.94 429 SER A N 1
ATOM 3409 C CA . SER A 1 429 ? 20.531 -26.297 -29.25 1 91.94 429 SER A CA 1
ATOM 3410 C C . SER A 1 429 ? 21.344 -27.594 -29.344 1 91.94 429 SER A C 1
ATOM 3412 O O . SER A 1 429 ? 22.516 -27.625 -28.984 1 91.94 429 SER A O 1
ATOM 3414 N N . LEU A 1 430 ? 20.625 -28.672 -29.703 1 93.06 430 LEU A N 1
ATOM 3415 C CA . LEU A 1 430 ? 21.297 -29.938 -29.875 1 93.06 430 LEU A CA 1
ATOM 3416 C C . LEU A 1 430 ? 20.797 -30.672 -31.109 1 93.06 430 LEU A C 1
ATOM 3418 O O . LEU A 1 430 ? 19.703 -30.375 -31.609 1 93.06 430 LEU A O 1
ATOM 3422 N N . GLU A 1 431 ? 21.703 -31.516 -31.641 1 93.25 431 GLU A N 1
ATOM 3423 C CA . GLU A 1 431 ? 21.375 -32.375 -32.781 1 93.25 431 GLU A CA 1
ATOM 3424 C C . GLU A 1 431 ? 21.578 -33.844 -32.406 1 93.25 431 GLU A C 1
ATOM 3426 O O . GLU A 1 431 ? 22.578 -34.219 -31.812 1 93.25 431 GLU A O 1
ATOM 3431 N N . GLY A 1 432 ? 20.594 -34.625 -32.75 1 93.31 432 GLY A N 1
ATOM 3432 C CA . GLY A 1 432 ? 20.656 -36.094 -32.594 1 93.31 432 GLY A CA 1
ATOM 3433 C C . GLY A 1 432 ? 19.797 -36.812 -33.625 1 93.31 432 GLY A C 1
ATOM 3434 O O . GLY A 1 432 ? 18.656 -36.438 -33.875 1 93.31 432 GLY A O 1
ATOM 3435 N N . GLY A 1 433 ? 20.469 -37.875 -34.188 1 92.06 433 GLY A N 1
ATOM 3436 C CA . GLY A 1 433 ? 19.734 -38.656 -35.188 1 92.06 433 GLY A CA 1
ATOM 3437 C C . GLY A 1 433 ? 19.266 -37.844 -36.375 1 92.06 433 GLY A C 1
ATOM 3438 O O . GLY A 1 433 ? 18.188 -38.094 -36.906 1 92.06 433 GLY A O 1
ATOM 3439 N N . GLY A 1 434 ? 19.906 -36.781 -36.656 1 90.38 434 GLY A N 1
ATOM 3440 C CA . GLY A 1 434 ? 19.594 -36 -37.844 1 90.38 434 GLY A CA 1
ATOM 3441 C C . GLY A 1 434 ? 18.562 -34.906 -37.562 1 90.38 434 GLY A C 1
ATOM 3442 O O . GLY A 1 434 ? 18.078 -34.281 -38.5 1 90.38 434 GLY A O 1
ATOM 3443 N N . VAL A 1 435 ? 18.188 -34.719 -36.375 1 93.56 435 VAL A N 1
ATOM 3444 C CA . VAL A 1 435 ? 17.172 -33.719 -36.031 1 93.56 435 VAL A CA 1
ATOM 3445 C C . VAL A 1 435 ? 17.781 -32.656 -35.094 1 93.56 435 VAL A C 1
ATOM 3447 O O . VAL A 1 435 ? 18.438 -33 -34.094 1 93.56 435 VAL A O 1
ATOM 3450 N N . ASN A 1 436 ? 17.578 -31.438 -35.5 1 92 436 ASN A N 1
ATOM 3451 C CA . ASN A 1 436 ? 17.984 -30.312 -34.656 1 92 436 ASN A CA 1
ATOM 3452 C C . ASN A 1 436 ? 16.875 -29.906 -33.688 1 92 436 ASN A C 1
ATOM 3454 O O . ASN A 1 436 ? 15.719 -29.75 -34.062 1 92 436 ASN A O 1
ATOM 3458 N N . ALA A 1 437 ? 17.188 -29.875 -32.375 1 93.94 437 ALA A N 1
ATOM 3459 C CA . ALA A 1 437 ? 16.25 -29.469 -31.328 1 93.94 437 ALA A CA 1
ATOM 3460 C C . ALA A 1 437 ? 16.828 -28.328 -30.484 1 93.94 437 ALA A C 1
ATOM 3462 O O . ALA A 1 437 ? 18.031 -28.109 -30.469 1 93.94 437 ALA A O 1
ATOM 3463 N N . THR A 1 438 ? 15.969 -27.562 -29.875 1 91.88 438 THR A N 1
ATOM 3464 C CA . THR A 1 438 ? 16.359 -26.516 -28.938 1 91.88 438 THR A CA 1
ATOM 3465 C C . THR A 1 438 ? 15.875 -26.828 -27.531 1 91.88 438 THR A C 1
ATOM 3467 O O . THR A 1 438 ? 14.758 -27.328 -27.344 1 91.88 438 THR A O 1
ATOM 3470 N N . ILE A 1 439 ? 16.719 -26.578 -26.531 1 92 439 ILE A N 1
ATOM 3471 C CA . ILE A 1 439 ? 16.297 -26.703 -25.141 1 92 439 ILE A CA 1
ATOM 3472 C C . ILE A 1 439 ? 15.383 -25.547 -24.766 1 92 439 ILE A C 1
ATOM 3474 O O . ILE A 1 439 ? 15.797 -24.375 -24.812 1 92 439 ILE A O 1
ATOM 3478 N N . THR A 1 440 ? 14.156 -25.844 -24.438 1 88.19 440 THR A N 1
ATOM 3479 C CA . THR A 1 440 ? 13.195 -24.797 -24.094 1 88.19 440 THR A CA 1
ATOM 3480 C C . THR A 1 440 ? 13.18 -24.547 -22.594 1 88.19 440 THR A C 1
ATOM 3482 O O . THR A 1 440 ? 12.898 -23.422 -22.156 1 88.19 440 THR A O 1
ATOM 3485 N N . THR A 1 441 ? 13.367 -25.578 -21.812 1 89.69 441 THR A N 1
ATOM 3486 C CA . THR A 1 441 ? 13.516 -25.484 -20.375 1 89.69 441 THR A CA 1
ATOM 3487 C C . THR A 1 441 ? 14.773 -26.219 -19.906 1 89.69 441 THR A C 1
ATOM 3489 O O . THR A 1 441 ? 14.781 -27.453 -19.812 1 89.69 441 THR A O 1
ATOM 3492 N N . PRO A 1 442 ? 15.711 -25.391 -19.594 1 90.56 442 PRO A N 1
ATOM 3493 C CA . PRO A 1 442 ? 16.984 -26.031 -19.219 1 90.56 442 PRO A CA 1
ATOM 3494 C C . PRO A 1 442 ? 17.062 -26.375 -17.734 1 90.56 442 PRO A C 1
ATOM 3496 O O . PRO A 1 442 ? 16.359 -25.766 -16.922 1 90.56 442 PRO A O 1
ATOM 3499 N N . ASN A 1 443 ? 17.844 -27.406 -17.453 1 92.44 443 ASN A N 1
ATOM 3500 C CA . ASN A 1 443 ? 18.438 -27.641 -16.141 1 92.44 443 ASN A CA 1
ATOM 3501 C C . ASN A 1 443 ? 17.375 -27.906 -15.078 1 92.44 443 ASN A C 1
ATOM 3503 O O . ASN A 1 443 ? 17.438 -27.359 -13.977 1 92.44 443 ASN A O 1
ATOM 3507 N N . ILE A 1 444 ? 16.359 -28.609 -15.461 1 93.88 444 ILE A N 1
ATOM 3508 C CA . ILE A 1 444 ? 15.453 -29.078 -14.414 1 93.88 444 ILE A CA 1
ATOM 3509 C C . ILE A 1 444 ? 16.188 -30.078 -13.516 1 93.88 444 ILE A C 1
ATOM 3511 O O . ILE A 1 444 ? 16.578 -31.156 -13.961 1 93.88 444 ILE A O 1
ATOM 3515 N N . ALA A 1 445 ? 16.375 -29.656 -12.328 1 91.62 445 ALA A N 1
ATOM 3516 C CA . ALA A 1 445 ? 17.141 -30.469 -11.383 1 91.62 445 ALA A CA 1
ATOM 3517 C C . ALA A 1 445 ? 16.281 -31.594 -10.812 1 91.62 445 ALA A C 1
ATOM 3519 O O . ALA A 1 445 ? 15.148 -31.375 -10.398 1 91.62 445 ALA A O 1
ATOM 3520 N N . ALA A 1 446 ? 16.812 -32.75 -10.852 1 91.31 446 ALA A N 1
ATOM 3521 C CA . ALA A 1 446 ? 16.234 -33.938 -10.227 1 91.31 446 ALA A CA 1
ATOM 3522 C C . ALA A 1 446 ? 17.219 -34.625 -9.297 1 91.31 446 ALA A C 1
ATOM 3524 O O . ALA A 1 446 ? 18.438 -34.438 -9.438 1 91.31 446 ALA A O 1
ATOM 3525 N N . LYS A 1 447 ? 16.719 -35.344 -8.367 1 86.25 447 LYS A N 1
ATOM 3526 C CA . LYS A 1 447 ? 17.578 -36.031 -7.395 1 86.25 447 LYS A CA 1
ATOM 3527 C C . LYS A 1 447 ? 18.578 -36.969 -8.086 1 86.25 447 LYS A C 1
ATOM 3529 O O . LYS A 1 447 ? 19.703 -37.125 -7.629 1 86.25 447 LYS A O 1
ATOM 3534 N N . ASN A 1 448 ? 18.125 -37.594 -9.133 1 91.75 448 ASN A N 1
ATOM 3535 C CA . ASN A 1 448 ? 18.969 -38.562 -9.789 1 91.75 448 ASN A CA 1
ATOM 3536 C C . ASN A 1 448 ? 19.438 -38.094 -11.164 1 91.75 448 ASN A C 1
ATOM 3538 O O . ASN A 1 448 ? 19.766 -38.906 -12.031 1 91.75 448 ASN A O 1
ATOM 3542 N N . GLY A 1 449 ? 19.422 -36.75 -11.367 1 93.62 449 GLY A N 1
ATOM 3543 C CA . GLY A 1 449 ? 19.938 -36.281 -12.633 1 93.62 449 GLY A CA 1
ATOM 3544 C C . GLY A 1 449 ? 19.391 -34.906 -13.008 1 93.62 449 GLY A C 1
ATOM 3545 O O . GLY A 1 449 ? 19.109 -34.094 -12.133 1 93.62 449 GLY A O 1
ATOM 3546 N N . VAL A 1 450 ? 19.422 -34.656 -14.383 1 95.06 450 VAL A N 1
ATOM 3547 C CA . VAL A 1 450 ? 18.984 -33.375 -14.938 1 95.06 450 VAL A CA 1
ATOM 3548 C C . VAL A 1 450 ? 18.047 -33.625 -16.125 1 95.06 450 VAL A C 1
ATOM 3550 O O . VAL A 1 450 ? 18.25 -34.562 -16.891 1 95.06 450 VAL A O 1
ATOM 3553 N N . ILE A 1 451 ? 17.016 -32.812 -16.172 1 95.94 451 ILE A N 1
ATOM 3554 C CA . ILE A 1 451 ? 16.125 -32.875 -17.328 1 95.94 451 ILE A CA 1
ATOM 3555 C C . ILE A 1 451 ? 16.234 -31.562 -18.125 1 95.94 451 ILE A C 1
ATOM 3557 O O . ILE A 1 451 ? 16.234 -30.469 -17.547 1 95.94 451 ILE A O 1
ATOM 3561 N N . HIS A 1 452 ? 16.406 -31.672 -19.406 1 95.75 452 HIS A N 1
ATOM 3562 C CA . HIS A 1 452 ? 16.203 -30.578 -20.359 1 95.75 452 HIS A CA 1
ATOM 3563 C C . HIS A 1 452 ? 14.992 -30.844 -21.234 1 95.75 452 HIS A C 1
ATOM 3565 O O . HIS A 1 452 ? 14.93 -31.859 -21.938 1 95.75 452 HIS A O 1
ATOM 3571 N N . ILE A 1 453 ? 14.086 -29.922 -21.219 1 94.62 453 ILE A N 1
ATOM 3572 C CA . ILE A 1 453 ? 12.953 -30.062 -22.125 1 94.62 453 ILE A CA 1
ATOM 3573 C C . ILE A 1 453 ? 13.328 -29.547 -23.5 1 94.62 453 ILE A C 1
ATOM 3575 O O . ILE A 1 453 ? 13.898 -28.453 -23.625 1 94.62 453 ILE A O 1
ATOM 3579 N N . ILE A 1 454 ? 13.023 -30.328 -24.516 1 94.81 454 ILE A N 1
ATOM 3580 C CA . ILE A 1 454 ? 13.391 -29.938 -25.891 1 94.81 454 ILE A CA 1
ATOM 3581 C C . ILE A 1 454 ? 12.141 -29.891 -26.75 1 94.81 454 ILE A C 1
ATOM 3583 O O . ILE A 1 454 ? 11.125 -30.5 -26.438 1 94.81 454 ILE A O 1
ATOM 3587 N N . ASN A 1 455 ? 12.227 -29.188 -27.906 1 92.94 455 ASN A N 1
ATOM 3588 C CA . ASN A 1 455 ? 11.039 -28.859 -28.688 1 92.94 455 ASN A CA 1
ATOM 3589 C C . ASN A 1 455 ? 10.875 -29.812 -29.875 1 92.94 455 ASN A C 1
ATOM 3591 O O . ASN A 1 455 ? 9.953 -29.656 -30.672 1 92.94 455 ASN A O 1
ATOM 3595 N N . ARG A 1 456 ? 11.734 -30.844 -29.984 1 94.69 456 ARG A N 1
ATOM 3596 C CA . ARG A 1 456 ? 11.656 -31.844 -31.047 1 94.69 456 ARG A CA 1
ATOM 3597 C C . ARG A 1 456 ? 12.008 -33.219 -30.516 1 94.69 456 ARG A C 1
ATOM 3599 O O . ARG A 1 456 ? 12.695 -33.344 -29.484 1 94.69 456 ARG A O 1
ATOM 3606 N N . ILE A 1 457 ? 11.523 -34.281 -31.188 1 95.94 457 ILE A N 1
ATOM 3607 C CA . ILE A 1 457 ? 11.945 -35.625 -30.891 1 95.94 457 ILE A CA 1
ATOM 3608 C C . ILE A 1 457 ? 13.195 -35.969 -31.703 1 95.94 457 ILE A C 1
ATOM 3610 O O . ILE A 1 457 ? 13.172 -35.938 -32.938 1 95.94 457 ILE A O 1
ATOM 3614 N N . LEU A 1 458 ? 14.219 -36.281 -31 1 95.25 458 LEU A N 1
ATOM 3615 C CA . LEU A 1 458 ? 15.461 -36.625 -31.703 1 95.25 458 LEU A CA 1
ATOM 3616 C C . LEU A 1 458 ? 15.281 -37.875 -32.531 1 95.25 458 LEU A C 1
ATOM 3618 O O . LEU A 1 458 ? 14.648 -38.844 -32.125 1 95.25 458 LEU A O 1
ATOM 3622 N N . GLY A 1 459 ? 15.812 -37.844 -33.844 1 93.06 459 GLY A N 1
ATOM 3623 C CA . GLY A 1 459 ? 15.797 -39.031 -34.688 1 93.06 459 GLY A CA 1
ATOM 3624 C C . GLY A 1 459 ? 14.555 -39.125 -35.562 1 93.06 459 GLY A C 1
ATOM 3625 O O . GLY A 1 459 ? 14.477 -39.969 -36.469 1 93.06 459 GLY A O 1
ATOM 3626 N N . ILE A 1 460 ? 13.57 -38.312 -35.188 1 92.56 460 ILE A N 1
ATOM 3627 C CA . ILE A 1 460 ? 12.367 -38.281 -36.031 1 92.56 460 ILE A CA 1
ATOM 3628 C C . ILE A 1 460 ? 12.117 -36.875 -36.531 1 92.56 460 ILE A C 1
ATOM 3630 O O . ILE A 1 460 ? 11.75 -36 -35.75 1 92.56 460 ILE A O 1
ATOM 3634 N N . PRO A 1 461 ? 12.289 -36.688 -37.844 1 82 461 PRO A N 1
ATOM 3635 C CA . PRO A 1 461 ? 12.109 -35.344 -38.375 1 82 461 PRO A CA 1
ATOM 3636 C C . PRO A 1 461 ? 10.711 -34.781 -38.125 1 82 461 PRO A C 1
ATOM 3638 O O . PRO A 1 461 ? 9.766 -35.562 -37.906 1 82 461 PRO A O 1
ATOM 3641 N N . SER A 1 462 ? 10.711 -33.438 -37.906 1 76.56 462 SER A N 1
ATOM 3642 C CA . SER A 1 462 ? 9.445 -32.75 -37.688 1 76.56 462 SER A CA 1
ATOM 3643 C C . SER A 1 462 ? 8.75 -32.469 -39.031 1 76.56 462 SER A C 1
ATOM 3645 O O . SER A 1 462 ? 9.383 -32.5 -40.094 1 76.56 462 SER A O 1
ATOM 3647 N N . GLN A 1 463 ? 7.512 -32.531 -39 1 64.88 463 GLN A N 1
ATOM 3648 C CA . GLN A 1 463 ? 6.75 -32.188 -40.219 1 64.88 463 GLN A CA 1
ATOM 3649 C C . GLN A 1 463 ? 6.715 -30.672 -40.406 1 64.88 463 GLN A C 1
ATOM 3651 O O . GLN A 1 463 ? 6.605 -29.906 -39.438 1 64.88 463 GLN A O 1
ATOM 3656 N N . THR A 1 464 ? 7.273 -30.109 -41.469 1 55 464 THR A N 1
ATOM 3657 C CA . THR A 1 464 ? 7.113 -28.688 -41.812 1 55 464 THR A CA 1
ATOM 3658 C C . THR A 1 464 ? 5.664 -28.25 -41.625 1 55 464 THR A C 1
ATOM 3660 O O . THR A 1 464 ? 4.754 -29.078 -41.594 1 55 464 THR A O 1
ATOM 3663 N N . VAL A 1 465 ? 5.547 -26.969 -41.25 1 50.22 465 VAL A N 1
ATOM 3664 C CA . VAL A 1 465 ? 4.211 -26.375 -41.219 1 50.22 465 VAL A CA 1
ATOM 3665 C C . VAL A 1 465 ? 3.367 -26.891 -42.375 1 50.22 465 VAL A C 1
ATOM 3667 O O . VAL A 1 465 ? 2.191 -27.219 -42.188 1 50.22 465 VAL A O 1
ATOM 3670 N N . TYR A 1 466 ? 4.031 -26.938 -43.5 1 45.25 466 TYR A N 1
ATOM 3671 C CA . TYR A 1 466 ? 3.359 -27.359 -44.75 1 45.25 466 TYR A CA 1
ATOM 3672 C C . TYR A 1 466 ? 2.959 -28.828 -44.656 1 45.25 466 TYR A C 1
ATOM 3674 O O . TYR A 1 466 ? 1.849 -29.203 -45.031 1 45.25 466 TYR A O 1
ATOM 3682 N N . GLU A 1 467 ? 3.691 -29.578 -44.156 1 48.03 467 GLU A N 1
ATOM 3683 C CA . GLU A 1 467 ? 3.4 -31 -44.094 1 48.03 467 GLU A CA 1
ATOM 3684 C C . GLU A 1 467 ? 2.367 -31.312 -43.031 1 48.03 467 GLU A C 1
ATOM 3686 O O . GLU A 1 467 ? 1.528 -32.188 -43.188 1 48.03 467 GLU A O 1
ATOM 3691 N N . LYS A 1 468 ? 2.387 -30.547 -41.938 1 51.19 468 LYS A N 1
ATOM 3692 C CA . LYS A 1 468 ? 1.365 -30.656 -40.875 1 51.19 468 LYS A CA 1
ATOM 3693 C C . LYS A 1 468 ? -0.01 -30.281 -41.438 1 51.19 468 LYS A C 1
ATOM 3695 O O . LYS A 1 468 ? -1.009 -30.938 -41.125 1 51.19 468 LYS A O 1
ATOM 3700 N N . LEU A 1 469 ? -0.004 -29.188 -42.125 1 50.31 469 LEU A N 1
ATOM 3701 C CA . LEU A 1 469 ? -1.246 -28.797 -42.781 1 50.31 469 LEU A CA 1
ATOM 3702 C C . LEU A 1 469 ? -1.735 -29.906 -43.719 1 50.31 469 LEU A C 1
ATOM 3704 O O . LEU A 1 469 ? -2.941 -30.125 -43.844 1 50.31 469 LEU A O 1
ATOM 3708 N N . ALA A 1 470 ? -0.891 -30.656 -44.344 1 48.12 470 ALA A N 1
ATOM 3709 C CA . ALA A 1 470 ? -1.242 -31.656 -45.344 1 48.12 470 ALA A CA 1
ATOM 3710 C C . ALA A 1 470 ? -1.788 -32.938 -44.688 1 48.12 470 ALA A C 1
ATOM 3712 O O . ALA A 1 470 ? -2.619 -33.625 -45.25 1 48.12 470 ALA A O 1
ATOM 3713 N N . THR A 1 471 ? -1.45 -33.125 -43.5 1 48.66 471 THR A N 1
ATOM 3714 C CA . THR A 1 471 ? -1.852 -34.406 -42.906 1 48.66 471 THR A CA 1
ATOM 3715 C C . THR A 1 471 ? -2.949 -34.188 -41.875 1 48.66 471 THR A C 1
ATOM 3717 O O . THR A 1 471 ? -3.584 -35.156 -41.438 1 48.66 471 THR A O 1
ATOM 3720 N N . ASP A 1 472 ? -3.068 -33 -41.312 1 45.16 472 ASP A N 1
ATOM 3721 C CA . ASP A 1 472 ? -4.156 -32.719 -40.375 1 45.16 472 ASP A CA 1
ATOM 3722 C C . ASP A 1 472 ? -5.426 -32.312 -41.125 1 45.16 472 ASP A C 1
ATOM 3724 O O . ASP A 1 472 ? -5.465 -31.219 -41.719 1 45.16 472 ASP A O 1
ATOM 3728 N N . PRO A 1 473 ? -6.359 -33.094 -41.219 1 46.12 473 PRO A N 1
ATOM 3729 C CA . PRO A 1 473 ? -7.57 -32.75 -41.969 1 46.12 473 PRO A CA 1
ATOM 3730 C C . PRO A 1 473 ? -8.203 -31.438 -41.469 1 46.12 473 PRO A C 1
ATOM 3732 O O . PRO A 1 473 ? -8.781 -30.688 -42.25 1 46.12 473 PRO A O 1
ATOM 3735 N N . MET A 1 474 ? -8.164 -31.219 -40.156 1 43.78 474 MET A N 1
ATOM 3736 C CA . MET A 1 474 ? -8.867 -30.062 -39.656 1 43.78 474 MET A CA 1
ATOM 3737 C C . MET A 1 474 ? -8.141 -28.766 -40 1 43.78 474 MET A C 1
ATOM 3739 O O . MET A 1 474 ? -8.773 -27.766 -40.312 1 43.78 474 MET A O 1
ATOM 3743 N N . LEU A 1 475 ? -6.82 -28.719 -40.031 1 45.38 475 LEU A N 1
ATOM 3744 C CA . LEU A 1 475 ? -6.043 -27.547 -40.406 1 45.38 475 LEU A CA 1
ATOM 3745 C C . LEU A 1 475 ? -5.859 -27.453 -41.906 1 45.38 475 LEU A C 1
ATOM 3747 O O . LEU A 1 475 ? -5.715 -26.359 -42.469 1 45.38 475 LEU A O 1
ATOM 3751 N N . SER A 1 476 ? -5.879 -28.562 -42.656 1 43.81 476 SER A N 1
ATOM 3752 C CA . SER A 1 476 ? -5.844 -28.609 -44.094 1 43.81 476 SER A CA 1
ATOM 3753 C C . SER A 1 476 ? -6.973 -27.766 -44.719 1 43.81 476 SER A C 1
ATOM 3755 O O . SER A 1 476 ? -6.84 -27.25 -45.812 1 43.81 476 SER A O 1
ATOM 3757 N N . ALA A 1 477 ? -8.055 -27.797 -44.031 1 45.22 477 ALA A N 1
ATOM 3758 C CA . ALA A 1 477 ? -9.195 -27.031 -44.531 1 45.22 477 ALA A CA 1
ATOM 3759 C C . ALA A 1 477 ? -8.945 -25.531 -44.406 1 45.22 477 ALA A C 1
ATOM 3761 O O . ALA A 1 477 ? -9.266 -24.766 -45.312 1 45.22 477 ALA A O 1
ATOM 3762 N N . THR A 1 478 ? -8.328 -25.125 -43.344 1 43.03 478 THR A N 1
ATOM 3763 C CA . THR A 1 478 ? -8.102 -23.688 -43.156 1 43.03 478 THR A CA 1
ATOM 3764 C C . THR A 1 478 ? -6.945 -23.219 -44.031 1 43.03 478 THR A C 1
ATOM 3766 O O . THR A 1 478 ? -7.008 -22.125 -44.625 1 43.03 478 THR A O 1
ATOM 3769 N N . PHE A 1 479 ? -5.973 -24.062 -44.312 1 40.84 479 PHE A N 1
ATOM 3770 C CA . PHE A 1 479 ? -4.848 -23.75 -45.188 1 40.84 479 PHE A CA 1
ATOM 3771 C C . PHE A 1 479 ? -5.281 -23.703 -46.656 1 40.84 479 PHE A C 1
ATOM 3773 O O . PHE A 1 479 ? -4.875 -22.797 -47.406 1 40.84 479 PHE A O 1
ATOM 3780 N N . ALA A 1 480 ? -5.992 -24.656 -47.125 1 41.81 480 ALA A N 1
ATOM 3781 C CA . ALA A 1 480 ? -6.551 -24.625 -48.469 1 41.81 480 ALA A CA 1
ATOM 3782 C C . ALA A 1 480 ? -7.375 -23.359 -48.688 1 41.81 480 ALA A C 1
ATOM 3784 O O . ALA A 1 480 ? -7.367 -22.781 -49.781 1 41.81 480 ALA A O 1
ATOM 3785 N N . LEU A 1 481 ? -7.98 -22.969 -47.656 1 41.09 481 LEU A N 1
ATOM 3786 C CA . LEU A 1 481 ? -8.766 -21.75 -47.75 1 41.09 481 LEU A CA 1
ATOM 3787 C C . LEU A 1 481 ? -7.859 -20.516 -47.812 1 41.09 481 LEU A C 1
ATOM 3789 O O . LEU A 1 481 ? -8.141 -19.562 -48.562 1 41.09 481 LEU A O 1
ATOM 3793 N N . SER A 1 482 ? -6.703 -20.656 -47.188 1 39.19 482 SER A N 1
ATOM 3794 C CA . SER A 1 482 ? -5.797 -19.516 -47.25 1 39.19 482 SER A CA 1
ATOM 3795 C C . SER A 1 482 ? -5.039 -19.484 -48.562 1 39.19 482 SER A C 1
ATOM 3797 O O . SER A 1 482 ? -4.77 -18.406 -49.094 1 39.19 482 SER A O 1
ATOM 3799 N N . GLU A 1 483 ? -4.629 -20.641 -49.125 1 41.12 483 GLU A N 1
ATOM 3800 C CA . GLU A 1 483 ? -3.969 -20.672 -50.406 1 41.12 483 GLU A CA 1
ATOM 3801 C C . GLU A 1 483 ? -4.906 -20.219 -51.531 1 41.12 483 GLU A C 1
ATOM 3803 O O . GLU A 1 483 ? -4.465 -19.625 -52.531 1 41.12 483 GLU A O 1
ATOM 3808 N N . GLN A 1 484 ? -6.141 -20.625 -51.438 1 37.94 484 GLN A N 1
ATOM 3809 C CA . GLN A 1 484 ? -7.062 -20.172 -52.469 1 37.94 484 GLN A CA 1
ATOM 3810 C C . GLN A 1 484 ? -7.16 -18.656 -52.5 1 37.94 484 GLN A C 1
ATOM 3812 O O . GLN A 1 484 ? -7.332 -18.062 -53.594 1 37.94 484 GLN A O 1
ATOM 3817 N N . ASN A 1 485 ? -7.004 -18.094 -51.344 1 36.47 485 ASN A N 1
ATOM 3818 C CA . ASN A 1 485 ? -7.207 -16.656 -51.406 1 36.47 485 ASN A CA 1
ATOM 3819 C C . ASN A 1 485 ? -5.949 -15.93 -51.875 1 36.47 485 ASN A C 1
ATOM 3821 O O . ASN A 1 485 ? -5.926 -14.695 -51.969 1 36.47 485 ASN A O 1
ATOM 3825 N N . THR A 1 486 ? -4.809 -16.656 -51.812 1 37.69 486 THR A N 1
ATOM 3826 C CA . THR A 1 486 ? -3.666 -15.906 -52.344 1 37.69 486 THR A CA 1
ATOM 3827 C C . THR A 1 486 ? -3.641 -15.922 -53.844 1 37.69 486 THR A C 1
ATOM 3829 O O . THR A 1 486 ? -2.807 -15.258 -54.469 1 37.69 486 THR A O 1
ATOM 3832 N N . GLY A 1 487 ? -4.375 -16.812 -54.562 1 30.73 487 GLY A N 1
ATOM 3833 C CA . GLY A 1 487 ? -4.285 -16.859 -56.031 1 30.73 487 GLY A CA 1
ATOM 3834 C C . GLY A 1 487 ? -4.895 -15.633 -56.688 1 30.73 487 GLY A C 1
ATOM 3835 O O . GLY A 1 487 ? -4.758 -15.445 -57.906 1 30.73 487 GLY A O 1
ATOM 3836 N N . THR A 1 488 ? -5.934 -15.117 -56.219 1 30.25 488 THR A N 1
ATOM 3837 C CA . THR A 1 488 ? -6.637 -14.219 -57.125 1 30.25 488 THR A CA 1
ATOM 3838 C C . THR A 1 488 ? -5.941 -12.859 -57.188 1 30.25 488 THR A C 1
ATOM 3840 O O . THR A 1 488 ? -6.371 -11.969 -57.938 1 30.25 488 THR A O 1
ATOM 3843 N N . SER A 1 489 ? -5.133 -12.516 -56.156 1 26.11 489 SER A N 1
ATOM 3844 C CA . SER A 1 489 ? -4.672 -11.164 -56.469 1 26.11 489 SER A CA 1
ATOM 3845 C C . SER A 1 489 ? -3.428 -11.195 -57.344 1 26.11 489 SER A C 1
ATOM 3847 O O . SER A 1 489 ? -2.682 -10.219 -57.406 1 26.11 489 SER A O 1
ATOM 3849 N N . ALA A 1 490 ? -3.451 -11.984 -58.438 1 21.53 490 ALA A N 1
ATOM 3850 C CA . ALA A 1 490 ? -2.586 -11.523 -59.5 1 21.53 490 ALA A CA 1
ATOM 3851 C C . ALA A 1 490 ? -3.193 -10.312 -60.219 1 21.53 490 ALA A C 1
ATOM 3853 O O . ALA A 1 490 ? -4.402 -10.273 -60.469 1 21.53 490 ALA A O 1
ATOM 3854 N N . MET B 1 1 ? -29.781 5.789 21.266 1 38.66 1 MET B N 1
ATOM 3855 C CA . MET B 1 1 ? -28.828 6.828 20.922 1 38.66 1 MET B CA 1
ATOM 3856 C C . MET B 1 1 ? -29.234 8.172 21.531 1 38.66 1 MET B C 1
ATOM 3858 O O . MET B 1 1 ? -29.078 9.211 20.891 1 38.66 1 MET B O 1
ATOM 3862 N N . GLY B 1 2 ? -29.828 8.148 22.484 1 42.31 2 GLY B N 1
ATOM 3863 C CA . GLY B 1 2 ? -30.5 9.266 23.141 1 42.31 2 GLY B CA 1
ATOM 3864 C C . GLY B 1 2 ? -29.562 10.359 23.578 1 42.31 2 GLY B C 1
ATOM 3865 O O . GLY B 1 2 ? -30 11.469 23.906 1 42.31 2 GLY B O 1
ATOM 3866 N N . GLY B 1 3 ? -28.406 10.047 24.047 1 44.59 3 GLY B N 1
ATOM 3867 C CA . GLY B 1 3 ? -27.672 11.102 24.734 1 44.59 3 GLY B CA 1
ATOM 3868 C C . GLY B 1 3 ? -27.062 12.109 23.781 1 44.59 3 GLY B C 1
ATOM 3869 O O . GLY B 1 3 ? -27.594 12.344 22.688 1 44.59 3 GLY B O 1
ATOM 3870 N N . GLU B 1 4 ? -25.922 12.766 24.188 1 51.47 4 GLU B N 1
ATOM 3871 C CA . GLU B 1 4 ? -25.125 13.836 23.594 1 51.47 4 GLU B CA 1
ATOM 3872 C C . GLU B 1 4 ? -24.75 13.531 22.156 1 51.47 4 GLU B C 1
ATOM 3874 O O . GLU B 1 4 ? -24.234 14.391 21.438 1 51.47 4 GLU B O 1
ATOM 3879 N N . GLY B 1 5 ? -24.766 12.383 21.484 1 54.72 5 GLY B N 1
ATOM 3880 C CA . GLY B 1 5 ? -24.234 11.961 20.203 1 54.72 5 GLY B CA 1
ATOM 3881 C C . GLY B 1 5 ? -25.297 11.781 19.141 1 54.72 5 GLY B C 1
ATOM 3882 O O . GLY B 1 5 ? -26.469 11.508 19.453 1 54.72 5 GLY B O 1
ATOM 3883 N N . GLY B 1 6 ? -25.109 12.039 17.578 1 70 6 GLY B N 1
ATOM 3884 C CA . GLY B 1 6 ? -25.25 11.695 16.172 1 70 6 GLY B CA 1
ATOM 3885 C C . GLY B 1 6 ? -26.672 11.766 15.68 1 70 6 GLY B C 1
ATOM 3886 O O . GLY B 1 6 ? -27.031 11.07 14.727 1 70 6 GLY B O 1
ATOM 3887 N N . VAL B 1 7 ? -27.547 12.594 16.5 1 73.06 7 VAL B N 1
ATOM 3888 C CA . VAL B 1 7 ? -28.953 12.594 16.109 1 73.06 7 VAL B CA 1
ATOM 3889 C C . VAL B 1 7 ? -29.078 13.102 14.68 1 73.06 7 VAL B C 1
ATOM 3891 O O . VAL B 1 7 ? -29.844 12.555 13.883 1 73.06 7 VAL B O 1
ATOM 3894 N N . GLU B 1 8 ? -28.391 14.141 14.391 1 82.94 8 GLU B N 1
ATOM 3895 C CA . GLU B 1 8 ? -28.484 14.703 13.047 1 82.94 8 GLU B CA 1
ATOM 3896 C C . GLU B 1 8 ? -27.922 13.734 12.008 1 82.94 8 GLU B C 1
ATOM 3898 O O . GLU B 1 8 ? -28.516 13.539 10.945 1 82.94 8 GLU B O 1
ATOM 3903 N N . ALA B 1 9 ? -26.812 13.203 12.367 1 86.62 9 ALA B N 1
ATOM 3904 C CA . ALA B 1 9 ? -26.219 12.219 11.469 1 86.62 9 ALA B CA 1
ATOM 3905 C C . ALA B 1 9 ? -27.156 11.023 11.273 1 86.62 9 ALA B C 1
ATOM 3907 O O . ALA B 1 9 ? -27.328 10.539 10.148 1 86.62 9 ALA B O 1
ATOM 3908 N N . TYR B 1 10 ? -27.781 10.625 12.281 1 83.69 10 TYR B N 1
ATOM 3909 C CA . TYR B 1 10 ? -28.703 9.5 12.234 1 83.69 10 TYR B CA 1
ATOM 3910 C C . TYR B 1 10 ? -29.922 9.836 11.383 1 83.69 10 TYR B C 1
ATOM 3912 O O . TYR B 1 10 ? -30.438 8.977 10.664 1 83.69 10 TYR B O 1
ATOM 3920 N N . SER B 1 11 ? -30.297 11.008 11.523 1 86.19 11 SER B N 1
ATOM 3921 C CA . SER B 1 11 ? -31.453 11.445 10.75 1 86.19 11 SER B CA 1
ATOM 3922 C C . SER B 1 11 ? -31.188 11.336 9.25 1 86.19 11 SER B C 1
ATOM 3924 O O . SER B 1 11 ? -32.062 10.938 8.484 1 86.19 11 SER B O 1
ATOM 3926 N N . ILE B 1 12 ? -30.031 11.656 8.852 1 88.19 12 ILE B N 1
ATOM 3927 C CA . ILE B 1 12 ? -29.672 11.562 7.441 1 88.19 12 ILE B CA 1
ATOM 3928 C C . ILE B 1 12 ? -29.688 10.102 7.004 1 88.19 12 ILE B C 1
ATOM 3930 O O . ILE B 1 12 ? -30.188 9.773 5.93 1 88.19 12 ILE B O 1
ATOM 3934 N N . LEU B 1 13 ? -29.203 9.227 7.781 1 86.19 13 LEU B N 1
ATOM 3935 C CA . LEU B 1 13 ? -29.125 7.801 7.484 1 86.19 13 LEU B CA 1
ATOM 3936 C C . LEU B 1 13 ? -30.531 7.195 7.398 1 86.19 13 LEU B C 1
ATOM 3938 O O . LEU B 1 13 ? -30.797 6.375 6.516 1 86.19 13 LEU B O 1
ATOM 3942 N N . GLU B 1 14 ? -31.375 7.68 8.227 1 83.38 14 GLU B N 1
ATOM 3943 C CA . GLU B 1 14 ? -32.719 7.125 8.305 1 83.38 14 GLU B CA 1
ATOM 3944 C C . GLU B 1 14 ? -33.594 7.629 7.148 1 83.38 14 GLU B C 1
ATOM 3946 O O . GLU B 1 14 ? -34.5 6.941 6.715 1 83.38 14 GLU B O 1
ATOM 3951 N N . ASN B 1 15 ? -33.219 8.719 6.676 1 87.62 15 ASN B N 1
ATOM 3952 C CA . ASN B 1 15 ? -34.062 9.344 5.652 1 87.62 15 ASN B CA 1
ATOM 3953 C C . ASN B 1 15 ? -33.688 8.852 4.254 1 87.62 15 ASN B C 1
ATOM 3955 O O . ASN B 1 15 ? -34.406 9.117 3.287 1 87.62 15 ASN B O 1
ATOM 3959 N N . ASP B 1 16 ? -32.594 8.141 4.125 1 88.31 16 ASP B N 1
ATOM 3960 C CA . ASP B 1 16 ? -32.219 7.504 2.867 1 88.31 16 ASP B CA 1
ATOM 3961 C C . ASP B 1 16 ? -32.594 6.023 2.867 1 88.31 16 ASP B C 1
ATOM 3963 O O . ASP B 1 16 ? -31.922 5.203 3.48 1 88.31 16 ASP B O 1
ATOM 3967 N N . PRO B 1 17 ? -33.594 5.703 2.125 1 85.75 17 PRO B N 1
ATOM 3968 C CA . PRO B 1 17 ? -34.125 4.332 2.193 1 85.75 17 PRO B CA 1
ATOM 3969 C C . PRO B 1 17 ? -33.094 3.291 1.754 1 85.75 17 PRO B C 1
ATOM 3971 O O . PRO B 1 17 ? -33.031 2.199 2.324 1 85.75 17 PRO B O 1
ATOM 3974 N N . LEU B 1 18 ? -32.406 3.627 0.783 1 85.5 18 LEU B N 1
ATOM 3975 C CA . LEU B 1 18 ? -31.406 2.684 0.29 1 85.5 18 LEU B CA 1
ATOM 3976 C C . LEU B 1 18 ? -30.312 2.455 1.329 1 85.5 18 LEU B C 1
ATOM 3978 O O . LEU B 1 18 ? -29.938 1.312 1.606 1 85.5 18 LEU B O 1
ATOM 3982 N N . LEU B 1 19 ? -29.797 3.479 1.839 1 86.44 19 LEU B N 1
ATOM 3983 C CA . LEU B 1 19 ? -28.75 3.371 2.85 1 86.44 19 LEU B CA 1
ATOM 3984 C C . LEU B 1 19 ? -29.25 2.637 4.086 1 86.44 19 LEU B C 1
ATOM 3986 O O . LEU B 1 19 ? -28.531 1.83 4.676 1 86.44 19 LEU B O 1
ATOM 3990 N N . ARG B 1 20 ? -30.438 2.924 4.457 1 86.81 20 ARG B N 1
ATOM 3991 C CA . ARG B 1 20 ? -31.047 2.238 5.59 1 86.81 20 ARG B CA 1
ATOM 3992 C C . ARG B 1 20 ? -31.141 0.736 5.34 1 86.81 20 ARG B C 1
ATOM 3994 O O . ARG B 1 20 ? -30.828 -0.065 6.223 1 86.81 20 ARG B O 1
ATOM 4001 N N . ALA B 1 21 ? -31.594 0.423 4.172 1 85.94 21 ALA B N 1
ATOM 4002 C CA . ALA B 1 21 ? -31.719 -0.987 3.812 1 85.94 21 ALA B CA 1
ATOM 4003 C C . ALA B 1 21 ? -30.344 -1.68 3.834 1 85.94 21 ALA B C 1
ATOM 4005 O O . ALA B 1 21 ? -30.234 -2.822 4.285 1 85.94 21 ALA B O 1
ATOM 4006 N N . MET B 1 22 ? -29.422 -1.025 3.346 1 85.44 22 MET B N 1
ATOM 4007 C CA . MET B 1 22 ? -28.062 -1.57 3.334 1 85.44 22 MET B CA 1
ATOM 4008 C C . MET B 1 22 ? -27.562 -1.821 4.754 1 85.44 22 MET B C 1
ATOM 4010 O O . MET B 1 22 ? -27.062 -2.902 5.055 1 85.44 22 MET B O 1
ATOM 4014 N N . LEU B 1 23 ? -27.781 -0.899 5.586 1 86 23 LEU B N 1
ATOM 4015 C CA . LEU B 1 23 ? -27.281 -0.962 6.953 1 86 23 LEU B CA 1
ATOM 4016 C C . LEU B 1 23 ? -27.984 -2.059 7.746 1 86 23 LEU B C 1
ATOM 4018 O O . LEU B 1 23 ? -27.438 -2.551 8.742 1 86 23 LEU B O 1
ATOM 4022 N N . GLN B 1 24 ? -29.047 -2.434 7.293 1 86.25 24 GLN B N 1
ATOM 4023 C CA . GLN B 1 24 ? -29.812 -3.471 7.988 1 86.25 24 GLN B CA 1
ATOM 4024 C C . GLN B 1 24 ? -29.422 -4.859 7.492 1 86.25 24 GLN B C 1
ATOM 4026 O O . GLN B 1 24 ? -29.688 -5.859 8.164 1 86.25 24 GLN B O 1
ATOM 4031 N N . SER B 1 25 ? -28.812 -4.887 6.414 1 83.94 25 SER B N 1
ATOM 4032 C CA . SER B 1 25 ? -28.688 -6.164 5.723 1 83.94 25 SER B CA 1
ATOM 4033 C C . SER B 1 25 ? -27.391 -6.875 6.098 1 83.94 25 SER B C 1
ATOM 4035 O O . SER B 1 25 ? -27.359 -8.102 6.227 1 83.94 25 SER B O 1
ATOM 4037 N N . LYS B 1 26 ? -26.281 -6.117 6.215 1 85.62 26 LYS B N 1
ATOM 4038 C CA . LYS B 1 26 ? -24.984 -6.738 6.395 1 85.62 26 LYS B CA 1
ATOM 4039 C C . LYS B 1 26 ? -24.172 -6.023 7.48 1 85.62 26 LYS B C 1
ATOM 4041 O O . LYS B 1 26 ? -24.703 -5.152 8.172 1 85.62 26 LYS B O 1
ATOM 4046 N N . GLY B 1 27 ? -22.984 -6.547 7.656 1 87.81 27 GLY B N 1
ATOM 4047 C CA . GLY B 1 27 ? -22.109 -5.961 8.656 1 87.81 27 GLY B CA 1
ATOM 4048 C C . GLY B 1 27 ? -21.422 -4.691 8.18 1 87.81 27 GLY B C 1
ATOM 4049 O O . GLY B 1 27 ? -21 -4.605 7.027 1 87.81 27 GLY B O 1
ATOM 4050 N N . TYR B 1 28 ? -21.391 -3.699 9.133 1 92.44 28 TYR B N 1
ATOM 4051 C CA . TYR B 1 28 ? -20.797 -2.4 8.836 1 92.44 28 TYR B CA 1
ATOM 4052 C C . TYR B 1 28 ? -20.125 -1.807 10.07 1 92.44 28 TYR B C 1
ATOM 4054 O O . TYR B 1 28 ? -20.359 -2.266 11.188 1 92.44 28 TYR B O 1
ATOM 4062 N N . THR B 1 29 ? -19.344 -0.891 9.836 1 96.31 29 THR B N 1
ATOM 4063 C CA . THR B 1 29 ? -18.844 0.018 10.859 1 96.31 29 THR B CA 1
ATOM 4064 C C . THR B 1 29 ? -19.234 1.459 10.539 1 96.31 29 THR B C 1
ATOM 4066 O O . THR B 1 29 ? -19.062 1.921 9.414 1 96.31 29 THR B O 1
ATOM 4069 N N . ALA B 1 30 ? -19.766 2.113 11.484 1 96 30 ALA B N 1
ATOM 4070 C CA . ALA B 1 30 ? -20.172 3.51 11.328 1 96 30 ALA B CA 1
ATOM 4071 C C . ALA B 1 30 ? -19.375 4.414 12.266 1 96 30 ALA B C 1
ATOM 4073 O O . ALA B 1 30 ? -19.219 4.105 13.445 1 96 30 ALA B O 1
ATOM 4074 N N . PHE B 1 31 ? -18.812 5.449 11.766 1 97.25 31 PHE B N 1
ATOM 4075 C CA . PHE B 1 31 ? -18.172 6.508 12.539 1 97.25 31 PHE B CA 1
ATOM 4076 C C . PHE B 1 31 ? -19.062 7.734 12.617 1 97.25 31 PHE B C 1
ATOM 4078 O O . PHE B 1 31 ? -19.062 8.57 11.711 1 97.25 31 PHE B O 1
ATOM 4085 N N . ILE B 1 32 ? -19.766 7.945 13.695 1 95.69 32 ILE B N 1
ATOM 4086 C CA . ILE B 1 32 ? -20.797 8.977 13.789 1 95.69 32 ILE B CA 1
ATOM 4087 C C . ILE B 1 32 ? -20.25 10.172 14.562 1 95.69 32 ILE B C 1
ATOM 4089 O O . ILE B 1 32 ? -19.812 10.039 15.711 1 95.69 32 ILE B O 1
ATOM 4093 N N . PRO B 1 33 ? -20.25 11.359 13.969 1 95.88 33 PRO B N 1
ATOM 4094 C CA . PRO B 1 33 ? -19.797 12.555 14.688 1 95.88 33 PRO B CA 1
ATOM 4095 C C . PRO B 1 33 ? -20.75 12.984 15.797 1 95.88 33 PRO B C 1
ATOM 4097 O O . PRO B 1 33 ? -21.953 12.719 15.711 1 95.88 33 PRO B O 1
ATOM 4100 N N . THR B 1 34 ? -20.219 13.617 16.75 1 94.06 34 THR B N 1
ATOM 4101 C CA . THR B 1 34 ? -21.062 14.227 17.781 1 94.06 34 THR B CA 1
ATOM 4102 C C . THR B 1 34 ? -21.922 15.328 17.172 1 94.06 34 THR B C 1
ATOM 4104 O O . THR B 1 34 ? -21.672 15.797 16.062 1 94.06 34 THR B O 1
ATOM 4107 N N . ASN B 1 35 ? -22.969 15.688 17.922 1 92.25 35 ASN B N 1
ATOM 4108 C CA . ASN B 1 35 ? -23.812 16.797 17.469 1 92.25 35 ASN B CA 1
ATOM 4109 C C . ASN B 1 35 ? -23.016 18.094 17.328 1 92.25 35 ASN B C 1
ATOM 4111 O O . ASN B 1 35 ? -23.234 18.844 16.375 1 92.25 35 ASN B O 1
ATOM 4115 N N . GLU B 1 36 ? -22.141 18.328 18.234 1 91.56 36 GLU B N 1
ATOM 4116 C CA . GLU B 1 36 ? -21.281 19.516 18.188 1 91.56 36 GLU B CA 1
ATOM 4117 C C . GLU B 1 36 ? -20.422 19.516 16.922 1 91.56 36 GLU B C 1
ATOM 4119 O O . GLU B 1 36 ? -20.312 20.531 16.234 1 91.56 36 GLU B O 1
ATOM 4124 N N . ALA B 1 37 ? -19.812 18.344 16.688 1 93.25 37 ALA B N 1
ATOM 4125 C CA . ALA B 1 37 ? -18.984 18.203 15.492 1 93.25 37 ALA B CA 1
ATOM 4126 C C . ALA B 1 37 ? -19.812 18.438 14.227 1 93.25 37 ALA B C 1
ATOM 4128 O O . ALA B 1 37 ? -19.375 19.156 13.32 1 93.25 37 ALA B O 1
ATOM 4129 N N . PHE B 1 38 ? -20.922 17.875 14.172 1 92.75 38 PHE B N 1
ATOM 4130 C CA . PHE B 1 38 ? -21.781 17.953 13 1 92.75 38 PHE B CA 1
ATOM 4131 C C . PHE B 1 38 ? -22.266 19.375 12.781 1 92.75 38 PHE B C 1
ATOM 4133 O O . PHE B 1 38 ? -22.312 19.859 11.648 1 92.75 38 PHE B O 1
ATOM 4140 N N . ASN B 1 39 ? -22.594 20.094 13.844 1 90.5 39 ASN B N 1
ATOM 4141 C CA . ASN B 1 39 ? -23.078 21.469 13.766 1 90.5 39 ASN B CA 1
ATOM 4142 C C . ASN B 1 39 ? -21.969 22.422 13.336 1 90.5 39 ASN B C 1
ATOM 4144 O O . ASN B 1 39 ? -22.219 23.422 12.656 1 90.5 39 ASN B O 1
ATOM 4148 N N . SER B 1 40 ? -20.766 22.078 13.734 1 89.56 40 SER B N 1
ATOM 4149 C CA . SER B 1 40 ? -19.625 22.938 13.43 1 89.56 40 SER B CA 1
ATOM 4150 C C . SER B 1 40 ? -19.156 22.75 11.992 1 89.56 40 SER B C 1
ATOM 4152 O O . SER B 1 40 ? -18.406 23.578 11.461 1 89.56 40 SER B O 1
ATOM 4154 N N . TYR B 1 41 ? -19.609 21.672 11.406 1 91.56 41 TYR B N 1
ATOM 4155 C CA . TYR B 1 41 ? -19.203 21.375 10.039 1 91.56 41 TYR B CA 1
ATOM 4156 C C . TYR B 1 41 ? -19.953 22.266 9.047 1 91.56 41 TYR B C 1
ATOM 4158 O O . TYR B 1 41 ? -21.188 22.328 9.062 1 91.56 41 TYR B O 1
ATOM 4166 N N . ASN B 1 42 ? -19.25 22.938 8.141 1 86.5 42 ASN B N 1
ATOM 4167 C CA . ASN B 1 42 ? -19.844 23.922 7.227 1 86.5 42 ASN B CA 1
ATOM 4168 C C . ASN B 1 42 ? -20.047 23.328 5.836 1 86.5 42 ASN B C 1
ATOM 4170 O O . ASN B 1 42 ? -20.594 23.984 4.953 1 86.5 42 ASN B O 1
ATOM 4174 N N . GLY B 1 43 ? -19.734 22.062 5.602 1 86.94 43 GLY B N 1
ATOM 4175 C CA . GLY B 1 43 ? -19.922 21.453 4.293 1 86.94 43 GLY B CA 1
ATOM 4176 C C . GLY B 1 43 ? -21.312 20.859 4.109 1 86.94 43 GLY B C 1
ATOM 4177 O O . GLY B 1 43 ? -22.203 21.109 4.91 1 86.94 43 GLY B O 1
ATOM 4178 N N . SER B 1 44 ? -21.484 20.203 2.967 1 87.75 44 SER B N 1
ATOM 4179 C CA . SER B 1 44 ? -22.75 19.562 2.664 1 87.75 44 SER B CA 1
ATOM 4180 C C . SER B 1 44 ? -23.031 18.391 3.6 1 87.75 44 SER B C 1
ATOM 4182 O O . SER B 1 44 ? -22.156 17.531 3.789 1 87.75 44 SER B O 1
ATOM 4184 N N . LYS B 1 45 ? -24.141 18.422 4.168 1 90.56 45 LYS B N 1
ATOM 4185 C CA . LYS B 1 45 ? -24.594 17.359 5.059 1 90.56 45 LYS B CA 1
ATOM 4186 C C . LYS B 1 45 ? -25.625 16.469 4.379 1 90.56 45 LYS B C 1
ATOM 4188 O O . LYS B 1 45 ? -26.828 16.656 4.566 1 90.56 45 LYS B O 1
ATOM 4193 N N . ASP B 1 46 ? -25.156 15.57 3.566 1 90.25 46 ASP B N 1
ATOM 4194 C CA . ASP B 1 46 ? -26.031 14.719 2.754 1 90.25 46 ASP B CA 1
ATOM 4195 C C . ASP B 1 46 ? -25.641 13.25 2.896 1 90.25 46 ASP 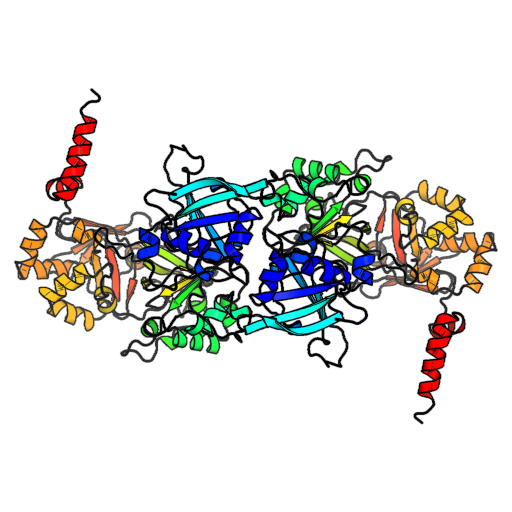B C 1
ATOM 4197 O O . ASP B 1 46 ? -24.844 12.891 3.775 1 90.25 46 ASP B O 1
ATOM 4201 N N . THR B 1 47 ? -26.266 12.469 2.096 1 89.5 47 THR B N 1
ATOM 4202 C CA . THR B 1 47 ? -26.062 11.023 2.156 1 89.5 47 THR B CA 1
ATOM 4203 C C . THR B 1 47 ? -24.625 10.672 1.785 1 89.5 47 THR B C 1
ATOM 4205 O O . THR B 1 47 ? -24.047 9.727 2.328 1 89.5 47 THR B O 1
ATOM 4208 N N . LYS B 1 48 ? -24.062 11.406 0.882 1 90 48 LYS B N 1
ATOM 4209 C CA . LYS B 1 48 ? -22.688 11.148 0.459 1 90 48 LYS B CA 1
ATOM 4210 C C . LYS B 1 48 ? -21.719 11.336 1.617 1 90 48 LYS B C 1
ATOM 4212 O O . LYS B 1 48 ? -20.766 10.57 1.766 1 90 48 LYS B O 1
ATOM 4217 N N . LEU B 1 49 ? -21.953 12.383 2.354 1 93.62 49 LEU B N 1
ATOM 4218 C CA . LEU B 1 49 ? -21.125 12.602 3.535 1 93.62 49 LEU B CA 1
ATOM 4219 C C . LEU B 1 49 ? -21.188 11.398 4.473 1 93.62 49 LEU B C 1
ATOM 4221 O O . LEU B 1 49 ? -20.172 10.938 4.977 1 93.62 49 LEU B O 1
ATOM 4225 N N . MET B 1 50 ? -22.375 10.883 4.691 1 93.25 50 MET B N 1
ATOM 4226 C CA . MET B 1 50 ? -22.547 9.758 5.605 1 93.25 50 MET B CA 1
ATOM 4227 C C . MET B 1 50 ? -21.922 8.492 5.039 1 93.25 50 MET B C 1
ATOM 4229 O O . MET B 1 50 ? -21.375 7.672 5.785 1 93.25 50 MET B O 1
ATOM 4233 N N . GLU B 1 51 ? -22.047 8.336 3.734 1 94.06 51 GLU B N 1
ATOM 4234 C CA . GLU B 1 51 ? -21.422 7.184 3.092 1 94.06 51 GLU B CA 1
ATOM 4235 C C . GLU B 1 51 ? -19.906 7.176 3.318 1 94.06 51 GLU B C 1
ATOM 4237 O O . GLU B 1 51 ? -19.297 6.109 3.418 1 94.06 51 GLU B O 1
ATOM 4242 N N . TYR B 1 52 ? -19.344 8.344 3.439 1 96.56 52 TYR B N 1
ATOM 4243 C CA . TYR B 1 52 ? -17.906 8.445 3.713 1 96.56 52 TYR B CA 1
ATOM 4244 C C . TYR B 1 52 ? -17.609 8.125 5.172 1 96.56 52 TYR B C 1
ATOM 4246 O O . TYR B 1 52 ? -16.453 7.906 5.543 1 96.56 52 TYR B O 1
ATOM 4254 N N . HIS B 1 53 ? -18.656 7.996 5.98 1 97.19 53 HIS B N 1
ATOM 4255 C CA . HIS B 1 53 ? -18.5 7.656 7.391 1 97.19 53 HIS B CA 1
ATOM 4256 C C . HIS B 1 53 ? -18.766 6.176 7.633 1 97.19 53 HIS B C 1
ATOM 4258 O O . HIS B 1 53 ? -18.859 5.738 8.781 1 97.19 53 HIS B O 1
ATOM 4264 N N . LEU B 1 54 ? -18.938 5.426 6.562 1 96.62 54 LEU B N 1
ATOM 4265 C CA . LEU B 1 54 ? -19.312 4.023 6.688 1 96.62 54 LEU B CA 1
ATOM 4266 C C . LEU B 1 54 ? -18.297 3.121 6.004 1 96.62 54 LEU B C 1
ATOM 4268 O O . LEU B 1 54 ? -17.734 3.486 4.973 1 96.62 54 LEU B O 1
ATOM 4272 N N . VAL B 1 55 ? -18.094 1.992 6.602 1 97.06 55 VAL B N 1
ATOM 4273 C CA . VAL B 1 55 ? -17.234 0.931 6.078 1 97.06 55 VAL B CA 1
ATOM 4274 C C . VAL B 1 55 ? -18.016 -0.379 6.02 1 97.06 55 VAL B C 1
ATOM 4276 O O . VAL B 1 55 ? -18.812 -0.674 6.91 1 97.06 55 VAL B O 1
ATOM 4279 N N . SER B 1 56 ? -17.703 -1.243 5.102 1 94.69 56 SER B N 1
ATOM 4280 C CA . SER B 1 56 ? -18.594 -2.357 4.777 1 94.69 56 SER B CA 1
ATOM 4281 C C . SER B 1 56 ? -18.219 -3.609 5.562 1 94.69 56 SER B C 1
ATOM 4283 O O . SER B 1 56 ? -18.688 -4.707 5.258 1 94.69 56 SER B O 1
ATOM 4285 N N . LEU B 1 57 ? -17.391 -3.559 6.5 1 94.25 57 LEU B N 1
ATOM 4286 C CA . LEU B 1 57 ? -17.094 -4.633 7.441 1 94.25 57 LEU B CA 1
ATOM 4287 C C . LEU B 1 57 ? -17.156 -4.125 8.883 1 94.25 57 LEU B C 1
ATOM 4289 O O . LEU B 1 57 ? -17.031 -2.924 9.125 1 94.25 57 LEU B O 1
ATOM 4293 N N . ALA B 1 58 ? -17.328 -5.031 9.773 1 94.5 58 ALA B N 1
ATOM 4294 C CA . ALA B 1 58 ? -17.422 -4.703 11.195 1 94.5 58 ALA B CA 1
ATOM 4295 C C . ALA B 1 58 ? -16.047 -4.727 11.852 1 94.5 58 ALA B C 1
ATOM 4297 O O . ALA B 1 58 ? -15.352 -5.754 11.844 1 94.5 58 ALA B O 1
ATOM 4298 N N . TYR B 1 59 ? -15.648 -3.584 12.383 1 95.38 59 TYR B N 1
ATOM 4299 C CA . TYR B 1 59 ? -14.367 -3.473 13.07 1 95.38 59 TYR B CA 1
ATOM 4300 C C . TYR B 1 59 ? -14.547 -2.873 14.461 1 95.38 59 TYR B C 1
ATOM 4302 O O . TYR B 1 59 ? -15.133 -1.796 14.609 1 95.38 59 TYR B O 1
ATOM 4310 N N . LYS B 1 60 ? -14.07 -3.574 15.422 1 94.38 60 LYS B N 1
ATOM 4311 C CA . LYS B 1 60 ? -13.836 -2.898 16.703 1 94.38 60 LYS B CA 1
ATOM 4312 C C . LYS B 1 60 ? -12.695 -1.895 16.578 1 94.38 60 LYS B C 1
ATOM 4314 O O . LYS B 1 60 ? -11.867 -1.988 15.68 1 94.38 60 LYS B O 1
ATOM 4319 N N . VAL B 1 61 ? -12.656 -0.955 17.5 1 95.88 61 VAL B N 1
ATOM 4320 C CA . VAL B 1 61 ? -11.648 0.1 17.438 1 95.88 61 VAL B CA 1
ATOM 4321 C C . VAL B 1 61 ? -10.25 -0.518 17.422 1 95.88 61 VAL B C 1
ATOM 4323 O O . VAL B 1 61 ? -9.406 -0.128 16.609 1 95.88 61 VAL B O 1
ATOM 4326 N N . GLN B 1 62 ? -10 -1.514 18.25 1 92.44 62 GLN B N 1
ATOM 4327 C CA . GLN B 1 62 ? -8.68 -2.109 18.406 1 92.44 62 GLN B CA 1
ATOM 4328 C C . GLN B 1 62 ? -8.297 -2.936 17.188 1 92.44 62 GLN B C 1
ATOM 4330 O O . GLN B 1 62 ? -7.129 -3.281 17 1 92.44 62 GLN B O 1
ATOM 4335 N N . ASP B 1 63 ? -9.289 -3.279 16.344 1 92.75 63 ASP B N 1
ATOM 4336 C CA . ASP B 1 63 ? -9.047 -4.164 15.219 1 92.75 63 ASP B CA 1
ATOM 4337 C C . ASP B 1 63 ? -8.969 -3.375 13.914 1 92.75 63 ASP B C 1
ATOM 4339 O O . ASP B 1 63 ? -8.805 -3.957 12.836 1 92.75 63 ASP B O 1
ATOM 4343 N N . LEU B 1 64 ? -9.102 -2.07 13.992 1 96.19 64 LEU B N 1
ATOM 4344 C CA . LEU B 1 64 ? -9.07 -1.251 12.789 1 96.19 64 LEU B CA 1
ATOM 4345 C C . LEU B 1 64 ? -7.727 -1.382 12.078 1 96.19 64 LEU B C 1
ATOM 4347 O O . LEU B 1 64 ? -6.672 -1.27 12.703 1 96.19 64 LEU B O 1
ATOM 4351 N N . PRO B 1 65 ? -7.781 -1.699 10.781 1 94.62 65 PRO B N 1
ATOM 4352 C CA . PRO B 1 65 ? -6.531 -1.661 10.016 1 94.62 65 PRO B CA 1
ATOM 4353 C C . PRO B 1 65 ? -6.027 -0.239 9.781 1 94.62 65 PRO B C 1
ATOM 4355 O O . PRO B 1 65 ? -6.641 0.723 10.25 1 94.62 65 PRO B O 1
ATOM 4358 N N . ASP B 1 66 ? -4.891 -0.063 9.125 1 94.31 66 ASP B N 1
ATOM 4359 C CA . ASP B 1 66 ? -4.266 1.235 8.906 1 94.31 66 ASP B CA 1
ATOM 4360 C C . ASP B 1 66 ? -5.066 2.07 7.906 1 94.31 66 ASP B C 1
ATOM 4362 O O . ASP B 1 66 ? -4.926 3.295 7.863 1 94.31 66 ASP B O 1
ATOM 4366 N N . GLU B 1 67 ? -5.797 1.379 7.074 1 95.81 67 GLU B N 1
ATOM 4367 C CA . GLU B 1 67 ? -6.645 2.051 6.094 1 95.81 67 GLU B CA 1
ATOM 4368 C C . GLU B 1 67 ? -7.949 1.286 5.875 1 95.81 67 GLU B C 1
ATOM 4370 O O . GLU B 1 67 ? -7.992 0.065 6.039 1 95.81 67 GLU B O 1
ATOM 4375 N N . LEU B 1 68 ? -8.945 2.01 5.52 1 97.38 68 LEU B N 1
ATOM 4376 C CA . LEU B 1 68 ? -10.266 1.459 5.258 1 97.38 68 LEU B CA 1
ATOM 4377 C C . LEU B 1 68 ? -10.852 2.035 3.971 1 97.38 68 LEU B C 1
ATOM 4379 O O . LEU B 1 68 ? -10.594 3.191 3.633 1 97.38 68 LEU B O 1
ATOM 4383 N N . ASN B 1 69 ? -11.633 1.248 3.287 1 97.25 69 ASN B N 1
ATOM 4384 C CA . ASN B 1 69 ? -12.422 1.738 2.164 1 97.25 69 ASN B CA 1
ATOM 4385 C C . ASN B 1 69 ? -13.797 2.23 2.615 1 97.25 69 ASN B C 1
ATOM 4387 O O . ASN B 1 69 ? -14.562 1.477 3.213 1 97.25 69 ASN B O 1
ATOM 4391 N N . SER B 1 70 ? -14.07 3.447 2.336 1 97.56 70 SER B N 1
ATOM 4392 C CA . SER B 1 70 ? -15.383 3.973 2.678 1 97.56 70 SER B CA 1
ATOM 4393 C C . SER B 1 70 ? -16.453 3.439 1.73 1 97.56 70 SER B C 1
ATOM 4395 O O . SER B 1 70 ? -16.141 2.814 0.717 1 97.56 70 SER B O 1
ATOM 4397 N N . MET B 1 71 ? -17.672 3.697 2.033 1 94.88 71 MET B N 1
ATOM 4398 C CA . MET B 1 71 ? -18.781 3.273 1.193 1 94.88 71 MET B CA 1
ATOM 4399 C C . MET B 1 71 ? -19.156 4.359 0.188 1 94.88 71 MET B C 1
ATOM 4401 O O . MET B 1 71 ? -20.094 4.191 -0.598 1 94.88 71 MET B O 1
ATOM 4405 N N . LEU B 1 72 ? -18.5 5.523 0.274 1 94.31 72 LEU B N 1
ATOM 4406 C CA . LEU B 1 72 ? -18.672 6.543 -0.756 1 94.31 72 LEU B CA 1
ATOM 4407 C C . LEU B 1 72 ? -18.281 6 -2.125 1 94.31 72 LEU B C 1
ATOM 4409 O O . LEU B 1 72 ? -17.281 5.289 -2.254 1 94.31 72 LEU B O 1
ATOM 4413 N N . PRO B 1 73 ? -19.078 6.285 -3.184 1 91.31 73 PRO B N 1
ATOM 4414 C CA . PRO B 1 73 ? -18.719 5.793 -4.516 1 91.31 73 PRO B CA 1
ATOM 4415 C C . PRO B 1 73 ? -17.25 6.062 -4.867 1 91.31 73 PRO B C 1
ATOM 4417 O O . PRO B 1 73 ? -16.766 7.18 -4.68 1 91.31 73 PRO B O 1
ATOM 4420 N N . GLY B 1 74 ? -16.547 5.027 -5.371 1 93 74 GLY B N 1
ATOM 4421 C CA . GLY B 1 74 ? -15.117 5.066 -5.613 1 93 74 GLY B CA 1
ATOM 4422 C C . GLY B 1 74 ? -14.297 4.566 -4.438 1 93 74 GLY B C 1
ATOM 4423 O O . GLY B 1 74 ? -13.094 4.328 -4.57 1 93 74 GLY B O 1
ATOM 4424 N N . ASN B 1 75 ? -14.914 4.488 -3.287 1 96.38 75 ASN B N 1
ATOM 4425 C CA . ASN B 1 75 ? -14.367 3.953 -2.047 1 96.38 75 ASN B CA 1
ATOM 4426 C C . ASN B 1 75 ? -13.117 4.711 -1.611 1 96.38 75 ASN B C 1
ATOM 4428 O O . ASN B 1 75 ? -12.078 4.105 -1.35 1 96.38 75 ASN B O 1
ATOM 4432 N N . PRO B 1 76 ? -13.242 6.059 -1.594 1 96.75 76 PRO B N 1
ATOM 4433 C CA . PRO B 1 76 ? -12.07 6.773 -1.078 1 96.75 76 PRO B CA 1
ATOM 4434 C C . PRO B 1 76 ? -11.641 6.285 0.303 1 96.75 76 PRO B C 1
ATOM 4436 O O . PRO B 1 76 ? -12.492 5.93 1.127 1 96.75 76 PRO B O 1
ATOM 4439 N N . LEU B 1 77 ? -10.438 6.332 0.532 1 97.31 77 LEU B N 1
ATOM 4440 C CA . LEU B 1 77 ? -9.828 5.738 1.715 1 97.31 77 LEU B CA 1
ATOM 4441 C C . LEU B 1 77 ? -10.109 6.578 2.955 1 97.31 77 LEU B C 1
ATOM 4443 O O . LEU B 1 77 ? -10.227 7.805 2.863 1 97.31 77 LEU B O 1
ATOM 4447 N N . LEU B 1 78 ? -10.242 5.918 4.035 1 98.38 78 LEU B N 1
ATOM 4448 C CA . LEU B 1 78 ? -10.109 6.445 5.387 1 98.38 78 LEU B CA 1
ATOM 4449 C C . LEU B 1 78 ? -8.789 6.004 6.016 1 98.38 78 LEU B C 1
ATOM 4451 O O . LEU B 1 78 ? -8.5 4.809 6.082 1 98.38 78 LEU B O 1
ATOM 4455 N N . TYR B 1 79 ? -8.055 6.949 6.406 1 98.25 79 TYR B N 1
ATOM 4456 C CA . TYR B 1 79 ? -6.777 6.637 7.039 1 98.25 79 TYR B CA 1
ATOM 4457 C C . TYR B 1 79 ? -6.926 6.527 8.547 1 98.25 79 TYR B C 1
ATOM 4459 O O . TYR B 1 79 ? -7.602 7.348 9.18 1 98.25 79 TYR B O 1
ATOM 4467 N N . VAL B 1 80 ? -6.328 5.48 9.117 1 97.94 80 VAL B N 1
ATOM 4468 C CA . VAL B 1 80 ? -6.426 5.227 10.555 1 97.94 80 VAL B CA 1
ATOM 4469 C C . VAL B 1 80 ? -5.074 5.48 11.219 1 97.94 80 VAL B C 1
ATOM 4471 O O . VAL B 1 80 ? -4.043 4.988 10.75 1 97.94 80 VAL B O 1
ATOM 4474 N N . ALA B 1 81 ? -5.062 6.301 12.188 1 96.56 81 ALA B N 1
ATOM 4475 C CA . ALA B 1 81 ? -3.865 6.555 12.984 1 96.56 81 ALA B CA 1
ATOM 4476 C C . ALA B 1 81 ? -4.098 6.211 14.453 1 96.56 81 ALA B C 1
ATOM 4478 O O . ALA B 1 81 ? -5.16 6.508 15 1 96.56 81 ALA B O 1
ATOM 4479 N N . LYS B 1 82 ? -3.236 5.539 15.062 1 93.94 82 LYS B N 1
ATOM 4480 C CA . LYS B 1 82 ? -3.256 5.199 16.484 1 93.94 82 LYS B CA 1
ATOM 4481 C C . LYS B 1 82 ? -2.055 5.797 17.203 1 93.94 82 LYS B C 1
ATOM 4483 O O . LYS B 1 82 ? -0.907 5.48 16.891 1 93.94 82 LYS B O 1
ATOM 4488 N N . ILE B 1 83 ? -2.33 6.672 18.078 1 91.62 83 ILE B N 1
ATOM 4489 C CA . ILE B 1 83 ? -1.293 7.348 18.844 1 91.62 83 ILE B CA 1
ATOM 4490 C C . ILE B 1 83 ? -1.388 6.93 20.312 1 91.62 83 ILE B C 1
ATOM 4492 O O . ILE B 1 83 ? -2.477 6.91 20.891 1 91.62 83 ILE B O 1
ATOM 4496 N N . ALA B 1 84 ? -0.283 6.621 20.875 1 87.62 84 ALA B N 1
ATOM 4497 C CA . ALA B 1 84 ? -0.275 6.203 22.266 1 87.62 84 ALA B CA 1
ATOM 4498 C C . ALA B 1 84 ? -0.871 7.285 23.172 1 87.62 84 ALA B C 1
ATOM 4500 O O . ALA B 1 84 ? -0.553 8.469 23.016 1 87.62 84 ALA B O 1
ATOM 4501 N N . SER B 1 85 ? -1.805 6.98 23.969 1 82.25 85 SER B N 1
ATOM 4502 C CA . SER B 1 85 ? -2.502 7.93 24.828 1 82.25 85 SER B CA 1
ATOM 4503 C C . SER B 1 85 ? -1.676 8.258 26.062 1 82.25 85 SER B C 1
ATOM 4505 O O . SER B 1 85 ? -1.879 9.305 26.688 1 82.25 85 SER B O 1
ATOM 4507 N N . GLY B 1 86 ? -0.68 7.559 26.266 1 70.12 86 GLY B N 1
ATOM 4508 C CA . GLY B 1 86 ? 0.054 7.719 27.516 1 70.12 86 GLY B CA 1
ATOM 4509 C C . GLY B 1 86 ? -0.729 7.262 28.734 1 70.12 86 GLY B C 1
ATOM 4510 O O . GLY B 1 86 ? -0.18 7.176 29.828 1 70.12 86 GLY B O 1
ATOM 4511 N N . ASP B 1 87 ? -2.086 7.117 28.562 1 65.94 87 ASP B N 1
ATOM 4512 C CA . ASP B 1 87 ? -2.941 6.738 29.688 1 65.94 87 ASP B CA 1
ATOM 4513 C C . ASP B 1 87 ? -2.891 5.23 29.922 1 65.94 87 ASP B C 1
ATOM 4515 O O . ASP B 1 87 ? -2.822 4.445 28.984 1 65.94 87 ASP B O 1
ATOM 4519 N N . ARG B 1 88 ? -2.637 4.824 31.109 1 60.47 88 ARG B N 1
ATOM 4520 C CA . ARG B 1 88 ? -2.469 3.43 31.5 1 60.47 88 ARG B CA 1
ATOM 4521 C C . ARG B 1 88 ? -3.82 2.762 31.734 1 60.47 88 ARG B C 1
ATOM 4523 O O . ARG B 1 88 ? -3.928 1.534 31.688 1 60.47 88 ARG B O 1
ATOM 4530 N N . ALA B 1 89 ? -4.879 3.432 32 1 55.38 89 ALA B N 1
ATOM 4531 C CA . ALA B 1 89 ? -6.09 2.695 32.344 1 55.38 89 ALA B CA 1
ATOM 4532 C C . ALA B 1 89 ? -6.875 2.309 31.094 1 55.38 89 ALA B C 1
ATOM 4534 O O . ALA B 1 89 ? -7.238 3.17 30.281 1 55.38 89 ALA B O 1
ATOM 4535 N N . VAL B 1 90 ? -6.848 0.986 30.719 1 56.38 90 VAL B N 1
ATOM 4536 C CA . VAL B 1 90 ? -7.57 0.467 29.562 1 56.38 90 VAL B CA 1
ATOM 4537 C C . VAL B 1 90 ? -8.898 -0.145 30.016 1 56.38 90 VAL B C 1
ATOM 4539 O O . VAL B 1 90 ? -8.914 -1.208 30.641 1 56.38 90 VAL B O 1
ATOM 4542 N N . VAL B 1 91 ? -10.078 0.618 30 1 55.78 91 VAL B N 1
ATOM 4543 C CA . VAL B 1 91 ? -11.383 0.098 30.391 1 55.78 91 VAL B CA 1
ATOM 4544 C C . VAL B 1 91 ? -12.078 -0.506 29.172 1 55.78 91 VAL B C 1
ATOM 4546 O O . VAL B 1 91 ? -12.609 -1.615 29.234 1 55.78 91 VAL B O 1
ATOM 4549 N N . ARG B 1 92 ? -12.031 0.127 28.125 1 62.44 92 ARG B N 1
ATOM 4550 C CA . ARG B 1 92 ? -12.828 -0.306 26.984 1 62.44 92 ARG B CA 1
ATOM 4551 C C . ARG B 1 92 ? -11.961 -1.047 25.969 1 62.44 92 ARG B C 1
ATOM 4553 O O . ARG B 1 92 ? -12.438 -1.396 24.891 1 62.44 92 ARG B O 1
ATOM 4560 N N . GLY B 1 93 ? -10.766 -1.181 26.266 1 68.94 93 GLY B N 1
ATOM 4561 C CA . GLY B 1 93 ? -9.914 -2.053 25.469 1 68.94 93 GLY B CA 1
ATOM 4562 C C . GLY B 1 93 ? -9.102 -1.307 24.438 1 68.94 93 GLY B C 1
ATOM 4563 O O . GLY B 1 93 ? -8.25 -1.895 23.766 1 68.94 93 GLY B O 1
ATOM 4564 N N . PHE B 1 94 ? -9.469 -0.027 24.234 1 75.69 94 PHE B N 1
ATOM 4565 C CA . PHE B 1 94 ? -8.703 0.677 23.203 1 75.69 94 PHE B CA 1
ATOM 4566 C C . PHE B 1 94 ? -8.18 2.004 23.75 1 75.69 94 PHE B C 1
ATOM 4568 O O . PHE B 1 94 ? -7.652 2.822 22.984 1 75.69 94 PHE B O 1
ATOM 4575 N N . GLU B 1 95 ? -8.242 2.172 24.969 1 76.12 95 GLU B N 1
ATOM 4576 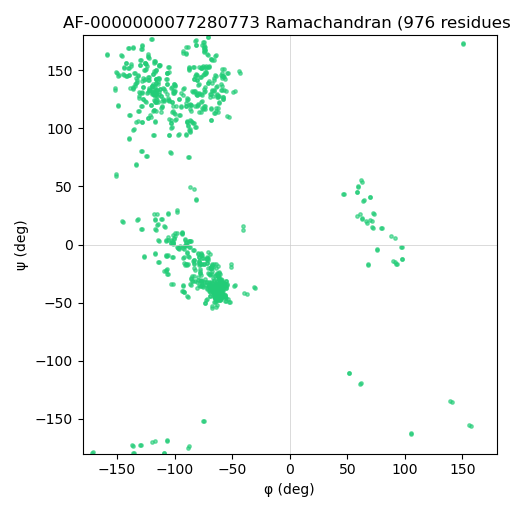C CA . GLU B 1 95 ? -7.934 3.469 25.562 1 76.12 95 GLU B CA 1
ATOM 4577 C C . GLU B 1 95 ? -6.43 3.703 25.625 1 76.12 95 GLU B C 1
ATOM 4579 O O . GLU B 1 95 ? -5.977 4.828 25.844 1 76.12 95 GLU B O 1
ATOM 4584 N N . ASP B 1 96 ? -5.672 2.658 25.312 1 82.75 96 ASP B N 1
ATOM 4585 C CA . ASP B 1 96 ? -4.219 2.814 25.328 1 82.75 96 ASP B CA 1
ATOM 4586 C C . ASP B 1 96 ? -3.748 3.662 24.141 1 82.75 96 ASP B C 1
ATOM 4588 O O . ASP B 1 96 ? -2.633 4.184 24.156 1 82.75 96 ASP B O 1
ATOM 4592 N N . TYR B 1 97 ? -4.754 3.818 23.25 1 89.38 97 TYR B N 1
ATOM 4593 C CA . TYR B 1 97 ? -4.418 4.594 22.047 1 89.38 97 TYR B CA 1
ATOM 4594 C C . TYR B 1 97 ? -5.512 5.605 21.734 1 89.38 97 TYR B C 1
ATOM 4596 O O . TYR B 1 97 ? -6.699 5.332 21.938 1 89.38 97 TYR B O 1
ATOM 4604 N N . HIS B 1 98 ? -5.062 6.793 21.406 1 92.81 98 HIS B N 1
ATOM 4605 C CA . HIS B 1 98 ? -5.965 7.672 20.672 1 92.81 98 HIS B CA 1
ATOM 4606 C C . HIS B 1 98 ? -6.051 7.27 19.203 1 92.81 98 HIS B C 1
ATOM 4608 O O . HIS B 1 98 ? -5.047 7.289 18.5 1 92.81 98 HIS B O 1
ATOM 4614 N N . THR B 1 99 ? -7.223 6.82 18.828 1 96 99 THR B N 1
ATOM 4615 C CA . THR B 1 99 ? -7.414 6.371 17.453 1 96 99 THR B CA 1
ATOM 4616 C C . THR B 1 99 ? -8.125 7.441 16.625 1 96 99 THR B C 1
ATOM 4618 O O . THR B 1 99 ? -9.141 7.992 17.062 1 96 99 THR B O 1
ATOM 4621 N N . TYR B 1 100 ? -7.551 7.707 15.492 1 97.62 100 TYR B N 1
ATOM 4622 C CA . TYR B 1 100 ? -8.094 8.734 14.609 1 97.62 100 TYR B CA 1
ATOM 4623 C C . TYR B 1 100 ? -8.516 8.125 13.273 1 97.62 100 TYR B C 1
ATOM 4625 O O . TYR B 1 100 ? -7.824 7.262 12.734 1 97.62 100 TYR B O 1
ATOM 4633 N N . ILE B 1 101 ? -9.648 8.477 12.742 1 98.62 101 ILE B N 1
ATOM 4634 C CA . ILE B 1 101 ? -10.039 8.297 11.352 1 98.62 101 ILE B CA 1
ATOM 4635 C C . ILE B 1 101 ? -9.844 9.602 10.586 1 98.62 101 ILE B C 1
ATOM 4637 O O . ILE B 1 101 ? -10.602 10.555 10.773 1 98.62 101 ILE B O 1
ATOM 4641 N N . ASN B 1 102 ? -8.875 9.547 9.672 1 98.31 102 ASN B N 1
ATOM 4642 C CA . ASN B 1 102 ? -8.359 10.805 9.141 1 98.31 102 ASN B CA 1
ATOM 4643 C C . ASN B 1 102 ? -7.953 11.758 10.258 1 98.31 102 ASN B C 1
ATOM 4645 O O . ASN B 1 102 ? -7.016 11.484 11.008 1 98.31 102 ASN B O 1
ATOM 4649 N N . ASN B 1 103 ? -8.688 12.844 10.438 1 97.31 103 ASN B N 1
ATOM 4650 C CA . ASN B 1 103 ? -8.375 13.812 11.484 1 97.31 103 ASN B CA 1
ATOM 4651 C C . ASN B 1 103 ? -9.375 13.742 12.633 1 97.31 103 ASN B C 1
ATOM 4653 O O . ASN B 1 103 ? -9.281 14.516 13.586 1 97.31 103 ASN B O 1
ATOM 4657 N N . ALA B 1 104 ? -10.352 12.82 12.633 1 97.81 104 ALA B N 1
ATOM 4658 C CA . ALA B 1 104 ? -11.398 12.688 13.641 1 97.81 104 ALA B CA 1
ATOM 4659 C C . ALA B 1 104 ? -11.023 11.648 14.695 1 97.81 104 ALA B C 1
ATOM 4661 O O . ALA B 1 104 ? -10.758 10.492 14.367 1 97.81 104 ALA B O 1
ATOM 4662 N N . LYS B 1 105 ? -11.047 12.023 15.906 1 96.25 105 LYS B N 1
ATOM 4663 C CA . LYS B 1 105 ? -10.703 11.133 17.016 1 96.25 105 LYS B CA 1
ATOM 4664 C C . LYS B 1 105 ? -11.914 10.312 17.438 1 96.25 105 LYS B C 1
ATOM 4666 O O . LYS B 1 105 ? -13.023 10.844 17.578 1 96.25 105 LYS B O 1
ATOM 4671 N N . ILE B 1 106 ? -11.719 9.023 17.594 1 96.44 106 ILE B N 1
ATOM 4672 C CA . ILE B 1 106 ? -12.758 8.203 18.188 1 96.44 106 ILE B CA 1
ATOM 4673 C C . ILE B 1 106 ? -12.812 8.461 19.703 1 96.44 106 ILE B C 1
ATOM 4675 O O . ILE B 1 106 ? -11.836 8.219 20.406 1 96.44 106 ILE B O 1
ATOM 4679 N N . ILE B 1 107 ? -13.906 8.93 20.203 1 94.56 107 ILE B N 1
ATOM 4680 C CA . ILE B 1 107 ? -13.984 9.312 21.609 1 94.56 107 ILE B CA 1
ATOM 4681 C C . ILE B 1 107 ? -14.812 8.281 22.375 1 94.56 107 ILE B C 1
ATOM 4683 O O . ILE B 1 107 ? -14.781 8.242 23.609 1 94.56 107 ILE B O 1
ATOM 4687 N N . ASP B 1 108 ? -15.633 7.531 21.703 1 92.12 108 ASP B N 1
ATOM 4688 C CA . ASP B 1 108 ? -16.391 6.398 22.219 1 92.12 108 ASP B CA 1
ATOM 4689 C C . ASP B 1 108 ? -16.656 5.367 21.125 1 92.12 108 ASP B C 1
ATOM 4691 O O . ASP B 1 108 ? -16.641 5.703 19.938 1 92.12 108 ASP B O 1
ATOM 4695 N N . GLY B 1 109 ? -16.719 4.082 21.594 1 93.12 109 GLY B N 1
ATOM 4696 C CA . GLY B 1 109 ? -16.859 3.148 20.484 1 93.12 109 GLY B CA 1
ATOM 4697 C C . GLY B 1 109 ? -17.141 1.729 20.938 1 93.12 109 GLY B C 1
ATOM 4698 O O . GLY B 1 109 ? -17.422 1.487 22.109 1 93.12 109 GLY B O 1
ATOM 4699 N N . ASN B 1 110 ? -17.25 0.914 19.906 1 93.5 110 ASN B N 1
ATOM 4700 C CA . ASN B 1 110 ? -17.5 -0.52 20.016 1 93.5 110 ASN B CA 1
ATOM 4701 C C . ASN B 1 110 ? -18.938 -0.807 20.422 1 93.5 110 ASN B C 1
ATOM 4703 O O . ASN B 1 110 ? -19.203 -1.738 21.188 1 93.5 110 ASN B O 1
ATOM 4707 N N . PHE B 1 111 ? -19.828 0.074 20.109 1 92.69 111 PHE B N 1
ATOM 4708 C CA . PHE B 1 111 ? -21.234 -0.24 20.25 1 92.69 111 PHE B CA 1
ATOM 4709 C C . PHE B 1 111 ? -21.672 -1.295 19.234 1 92.69 111 PHE B C 1
ATOM 4711 O O . PHE B 1 111 ? -21.609 -1.059 18.031 1 92.69 111 PHE B O 1
ATOM 4718 N N . GLU B 1 112 ? -22.094 -2.396 19.672 1 92.5 112 GLU B N 1
ATOM 4719 C CA . GLU B 1 112 ? -22.344 -3.559 18.828 1 92.5 112 GLU B CA 1
ATOM 4720 C C . GLU B 1 112 ? -23.828 -3.709 18.516 1 92.5 112 GLU B C 1
ATOM 4722 O O . GLU B 1 112 ? -24.672 -3.471 19.391 1 92.5 112 GLU B O 1
ATOM 4727 N N . SER B 1 113 ? -24.109 -4.031 17.328 1 90.94 113 SER B N 1
ATOM 4728 C CA . SER B 1 113 ? -25.438 -4.434 16.875 1 90.94 113 SER B CA 1
ATOM 4729 C C . SER B 1 113 ? -25.359 -5.582 15.875 1 90.94 113 SER B C 1
ATOM 4731 O O . SER B 1 113 ? -24.266 -5.965 15.453 1 90.94 113 SER B O 1
ATOM 4733 N N . LEU B 1 114 ? -26.469 -6.191 15.539 1 90.12 114 LEU B N 1
ATOM 4734 C CA . LEU B 1 114 ? -26.516 -7.309 14.602 1 90.12 114 LEU B CA 1
ATOM 4735 C C . LEU B 1 114 ? -27.391 -6.965 13.398 1 90.12 114 LEU B C 1
ATOM 4737 O O . LEU B 1 114 ? -28.453 -6.363 13.547 1 90.12 114 LEU B O 1
ATOM 4741 N N . ALA B 1 115 ? -26.859 -7.34 12.297 1 88.06 115 ALA B N 1
ATOM 4742 C CA . ALA B 1 115 ? -27.625 -7.18 11.062 1 88.06 115 ALA B CA 1
ATOM 4743 C C . ALA B 1 115 ? -28.609 -8.336 10.867 1 88.06 115 ALA B C 1
ATOM 4745 O O . ALA B 1 115 ? -28.656 -9.258 11.68 1 88.06 115 ALA B O 1
ATOM 4746 N N . ALA B 1 116 ? -29.422 -8.211 9.805 1 83.88 116 ALA B N 1
ATOM 4747 C CA . ALA B 1 116 ? -30.438 -9.219 9.516 1 83.88 116 ALA B CA 1
ATOM 4748 C C . ALA B 1 116 ? -29.797 -10.57 9.219 1 83.88 116 ALA B C 1
ATOM 4750 O O . ALA B 1 116 ? -30.375 -11.617 9.555 1 83.88 116 ALA B O 1
ATOM 4751 N N . ASP B 1 117 ? -28.656 -10.578 8.672 1 79.44 117 ASP B N 1
ATOM 4752 C CA . ASP B 1 117 ? -28.016 -11.836 8.297 1 79.44 117 ASP B CA 1
ATOM 4753 C C . ASP B 1 117 ? -27.156 -12.367 9.43 1 79.44 117 ASP B C 1
ATOM 4755 O O . ASP B 1 117 ? -26.422 -13.352 9.258 1 79.44 117 ASP B O 1
ATOM 4759 N N . GLY B 1 118 ? -27.109 -11.648 10.539 1 83.56 118 GLY B N 1
ATOM 4760 C CA . GLY B 1 118 ? -26.375 -12.094 11.711 1 83.56 118 GLY B CA 1
ATOM 4761 C C . GLY B 1 118 ? -24.984 -11.484 11.812 1 83.56 118 GLY B C 1
ATOM 4762 O O . GLY B 1 118 ? -24.281 -11.688 12.805 1 83.56 118 GLY B O 1
ATOM 4763 N N . SER B 1 119 ? -24.641 -10.734 10.875 1 86.44 119 SER B N 1
ATOM 4764 C CA . SER B 1 119 ? -23.312 -10.094 10.914 1 86.44 119 SER B CA 1
ATOM 4765 C C . SER B 1 119 ? -23.281 -8.969 11.938 1 86.44 119 SER B C 1
ATOM 4767 O O . SER B 1 119 ? -24.297 -8.305 12.18 1 86.44 119 SER B O 1
ATOM 4769 N N . LYS B 1 120 ? -22.172 -8.805 12.484 1 90.62 120 LYS B N 1
ATOM 4770 C CA . LYS B 1 120 ? -22 -7.754 13.484 1 90.62 120 LYS B CA 1
ATOM 4771 C C . LYS B 1 120 ? -21.844 -6.387 12.828 1 90.62 120 LYS B C 1
ATOM 4773 O O . LYS B 1 120 ? -21.438 -6.285 11.672 1 90.62 120 LYS B O 1
ATOM 4778 N N . GLN B 1 121 ? -22.234 -5.445 13.555 1 92.88 121 GLN B N 1
ATOM 4779 C CA . GLN B 1 121 ? -22.031 -4.039 13.227 1 92.88 121 GLN B CA 1
ATOM 4780 C C . GLN B 1 121 ? -21.469 -3.275 14.422 1 92.88 121 GLN B C 1
ATOM 4782 O O . GLN B 1 121 ? -21.75 -3.611 15.57 1 92.88 121 GLN B O 1
ATOM 4787 N N . TYR B 1 122 ? -20.656 -2.33 14.109 1 94.56 122 TYR B N 1
ATOM 4788 C CA . TYR B 1 122 ? -20.109 -1.512 15.18 1 94.56 122 TYR B CA 1
ATOM 4789 C C . TYR B 1 122 ? -20.312 -0.029 14.898 1 94.56 122 TYR B C 1
ATOM 4791 O O . TYR B 1 122 ? -20.203 0.412 13.75 1 94.56 122 TYR B O 1
ATOM 4799 N N . LEU B 1 123 ? -20.625 0.686 15.945 1 94.69 123 LEU B N 1
ATOM 4800 C CA . LEU B 1 123 ? -20.75 2.139 15.914 1 94.69 123 LEU B CA 1
ATOM 4801 C C . LEU B 1 123 ? -19.688 2.791 16.797 1 94.69 123 LEU B C 1
ATOM 4803 O O . LEU B 1 123 ? -19.5 2.391 17.953 1 94.69 123 LEU B O 1
ATOM 4807 N N . HIS B 1 124 ? -18.953 3.629 16.25 1 96 124 HIS B N 1
ATOM 4808 C CA . HIS B 1 124 ? -17.984 4.449 16.953 1 96 124 HIS B CA 1
ATOM 4809 C C . HIS B 1 124 ? -18.328 5.93 16.875 1 96 124 HIS B C 1
ATOM 4811 O O . HIS B 1 124 ? -18.828 6.391 15.836 1 96 124 HIS B O 1
ATOM 4817 N N . ILE B 1 125 ? -18.109 6.68 17.922 1 95.38 125 ILE B N 1
ATOM 4818 C CA . ILE B 1 125 ? -18.406 8.109 17.969 1 95.38 125 ILE B CA 1
ATOM 4819 C C . ILE B 1 125 ? -17.109 8.898 17.75 1 95.38 125 ILE B C 1
ATOM 4821 O O . ILE B 1 125 ? -16.109 8.641 18.406 1 95.38 125 ILE B O 1
ATOM 4825 N N . VAL B 1 126 ? -17.141 9.859 16.844 1 96.62 126 VAL B N 1
ATOM 4826 C CA . VAL B 1 126 ? -15.961 10.664 16.547 1 96.62 126 VAL B CA 1
ATOM 4827 C C . VAL B 1 126 ? -16.234 12.125 16.891 1 96.62 126 VAL B C 1
ATOM 4829 O O . VAL B 1 126 ? -17.375 12.57 16.875 1 96.62 126 VAL B O 1
ATOM 4832 N N . ASP B 1 127 ? -15.18 12.883 17.125 1 94.94 127 ASP B N 1
ATOM 4833 C CA . ASP B 1 127 ? -15.32 14.242 17.641 1 94.94 127 ASP B CA 1
ATOM 4834 C C . ASP B 1 127 ? -15.281 15.266 16.5 1 94.94 127 ASP B C 1
ATOM 4836 O O . ASP B 1 127 ? -15.414 16.469 16.75 1 94.94 127 ASP B O 1
ATOM 4840 N N . GLN B 1 128 ? -15.055 14.852 15.281 1 95.62 128 GLN B N 1
ATOM 4841 C CA . GLN B 1 128 ? -15.086 15.703 14.094 1 95.62 128 GLN B CA 1
ATOM 4842 C C . GLN B 1 128 ? -15.742 14.984 12.922 1 95.62 128 GLN B C 1
ATOM 4844 O O . GLN B 1 128 ? -15.766 13.758 12.867 1 95.62 128 GLN B O 1
ATOM 4849 N N . VAL B 1 129 ? -16.344 15.789 12.023 1 96.19 129 VAL B N 1
ATOM 4850 C CA . VAL B 1 129 ? -16.875 15.234 10.781 1 96.19 129 VAL B CA 1
ATOM 4851 C C . VAL B 1 129 ? -15.711 14.758 9.898 1 96.19 129 VAL B C 1
ATOM 4853 O O . VAL B 1 129 ? -14.688 15.43 9.797 1 96.19 129 VAL B O 1
ATOM 4856 N N . ILE B 1 130 ? -15.836 13.578 9.375 1 97.44 130 ILE B N 1
ATOM 4857 C CA . ILE B 1 130 ? -14.875 13.047 8.422 1 97.44 130 ILE B CA 1
ATOM 4858 C C . ILE B 1 130 ? -15.258 13.477 7.004 1 97.44 130 ILE B C 1
ATOM 4860 O O . ILE B 1 130 ? -16.109 12.859 6.367 1 97.44 130 ILE B O 1
ATOM 4864 N N . ALA B 1 131 ? -14.602 14.508 6.551 1 95.88 131 ALA B N 1
ATOM 4865 C CA . ALA B 1 131 ? -14.977 15.102 5.273 1 95.88 131 ALA B CA 1
ATOM 4866 C C . ALA B 1 131 ? -14.164 14.516 4.125 1 95.88 131 ALA B C 1
ATOM 4868 O O . ALA B 1 131 ? -12.938 14.398 4.219 1 95.88 131 ALA B O 1
ATOM 4869 N N . PRO B 1 132 ? -14.852 14.062 3.059 1 95.5 132 PRO B N 1
ATOM 4870 C CA . PRO B 1 132 ? -14.109 13.625 1.873 1 95.5 132 PRO B CA 1
ATOM 4871 C C . PRO B 1 132 ? -13.523 14.789 1.081 1 95.5 132 PRO B C 1
ATOM 4873 O O . PRO B 1 132 ? -13.828 15.953 1.365 1 95.5 132 PRO B O 1
ATOM 4876 N N . ALA B 1 133 ? -12.641 14.445 0.161 1 94 133 ALA B N 1
ATOM 4877 C CA . ALA B 1 133 ? -12.078 15.484 -0.704 1 94 133 ALA B CA 1
ATOM 4878 C C . ALA B 1 133 ? -13.172 16.156 -1.534 1 94 133 ALA B C 1
ATOM 4880 O O . ALA B 1 133 ? -13.172 17.375 -1.694 1 94 133 ALA B O 1
ATOM 4881 N N . LEU B 1 134 ? -14.062 15.312 -2.049 1 87.38 134 LEU B N 1
ATOM 4882 C CA . LEU B 1 134 ? -15.188 15.812 -2.834 1 87.38 134 LEU B CA 1
ATOM 4883 C C . LEU B 1 134 ? -16.375 16.141 -1.938 1 87.38 134 LEU B C 1
ATOM 4885 O O . LEU B 1 134 ? -17.125 15.25 -1.526 1 87.38 134 LEU B O 1
ATOM 4889 N N . GLN B 1 135 ? -16.547 17.359 -1.684 1 76.25 135 GLN B N 1
ATOM 4890 C CA . GLN B 1 135 ? -17.562 17.734 -0.708 1 76.25 135 GLN B CA 1
ATOM 4891 C C . GLN B 1 135 ? -18.781 18.328 -1.394 1 76.25 135 GLN B C 1
ATOM 4893 O O . GLN B 1 135 ? -19.859 18.453 -0.784 1 76.25 135 GLN B O 1
ATOM 4898 N N . TYR B 1 136 ? -18.641 18.578 -2.676 1 74.44 136 TYR B N 1
ATOM 4899 C CA . TYR B 1 136 ? -19.719 19.266 -3.383 1 74.44 136 TYR B CA 1
ATOM 4900 C C . TYR B 1 136 ? -20.203 18.422 -4.559 1 74.44 136 TYR B C 1
ATOM 4902 O O . TYR B 1 136 ? -19.594 17.422 -4.922 1 74.44 136 TYR B O 1
ATOM 4910 N N . LYS B 1 137 ? -21.344 18.812 -4.992 1 77.69 137 LYS B N 1
ATOM 4911 C CA . LYS B 1 137 ? -21.891 18.156 -6.18 1 77.69 137 LYS B CA 1
ATOM 4912 C C . LYS B 1 137 ? -21.031 18.453 -7.41 1 77.69 137 LYS B C 1
ATOM 4914 O O . LYS B 1 137 ? -20.578 19.594 -7.598 1 77.69 137 LYS B O 1
ATOM 4919 N N . ILE B 1 138 ? -20.781 17.422 -8.078 1 81 138 ILE B N 1
ATOM 4920 C CA . ILE B 1 138 ? -19.953 17.562 -9.273 1 81 138 ILE B CA 1
ATOM 4921 C C . ILE B 1 138 ? -20.766 17.156 -10.5 1 81 138 ILE B C 1
ATOM 4923 O O . ILE B 1 138 ? -21.75 16.422 -10.391 1 81 138 ILE B O 1
ATOM 4927 N N . PRO B 1 139 ? -20.297 17.703 -11.609 1 79.56 139 PRO B N 1
ATOM 4928 C CA . PRO B 1 139 ? -20.969 17.297 -12.852 1 79.56 139 PRO B CA 1
ATOM 4929 C C . PRO B 1 139 ? -20.969 15.781 -13.055 1 79.56 139 PRO B C 1
ATOM 4931 O O . PRO B 1 139 ? -19.984 15.109 -12.734 1 79.56 139 PRO B O 1
ATOM 4934 N N . ALA B 1 140 ? -22.031 15.344 -13.57 1 74.75 140 ALA B N 1
ATOM 4935 C CA . ALA B 1 140 ? -22.25 13.914 -13.766 1 74.75 140 ALA B CA 1
ATOM 4936 C C . ALA B 1 140 ? -21.172 13.328 -14.695 1 74.75 140 ALA B C 1
ATOM 4938 O O . ALA B 1 140 ? -20.797 12.164 -14.555 1 74.75 140 ALA B O 1
ATOM 4939 N N . ASN B 1 141 ? -20.625 14.195 -15.531 1 79 141 ASN B N 1
ATOM 4940 C CA . ASN B 1 141 ? -19.703 13.703 -16.547 1 79 141 ASN B CA 1
ATOM 4941 C C . ASN B 1 141 ? -18.25 13.789 -16.062 1 79 141 ASN B C 1
ATOM 4943 O O . ASN B 1 141 ? -17.328 13.547 -16.828 1 79 141 ASN B O 1
ATOM 4947 N N . THR B 1 142 ? -18.125 14.07 -14.844 1 88.19 142 THR B N 1
ATOM 4948 C CA . THR B 1 142 ? -16.766 14.094 -14.297 1 88.19 142 THR B CA 1
ATOM 4949 C C . THR B 1 142 ? -16.125 12.711 -14.367 1 88.19 142 THR B C 1
ATOM 4951 O O . THR B 1 142 ? -16.75 11.719 -13.953 1 88.19 142 THR B O 1
ATOM 4954 N N . PRO B 1 143 ? -14.93 12.648 -14.93 1 88.69 143 PRO B N 1
ATOM 4955 C CA . PRO B 1 143 ? -14.258 11.344 -15 1 88.69 143 PRO B CA 1
ATOM 4956 C C . PRO B 1 143 ? -14.07 10.703 -13.625 1 88.69 143 PRO B C 1
ATOM 4958 O O . PRO B 1 143 ? -13.914 11.406 -12.625 1 88.69 143 PRO B O 1
ATOM 4961 N N . ALA B 1 144 ? -14.047 9.383 -13.609 1 89.94 144 ALA B N 1
ATOM 4962 C CA . ALA B 1 144 ? -13.992 8.594 -12.383 1 89.94 144 ALA B CA 1
ATOM 4963 C C . ALA B 1 144 ? -12.742 8.922 -11.57 1 89.94 144 ALA B C 1
ATOM 4965 O O . ALA B 1 144 ? -12.773 8.945 -10.344 1 89.94 144 ALA B O 1
ATOM 4966 N N . ASP B 1 145 ? -11.625 9.234 -12.258 1 90.75 145 ASP B 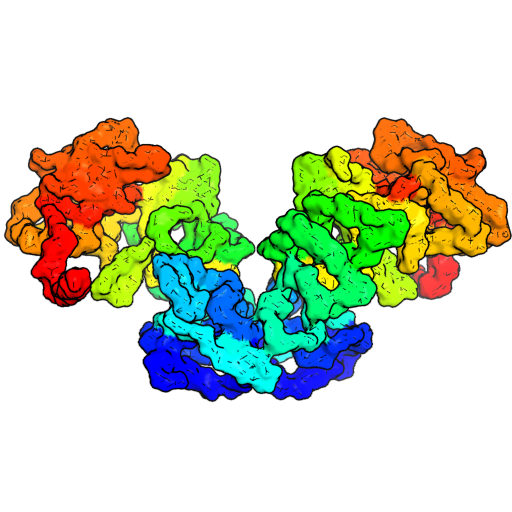N 1
ATOM 4967 C CA . ASP B 1 145 ? -10.359 9.469 -11.57 1 90.75 145 ASP B CA 1
ATOM 4968 C C . ASP B 1 145 ? -10.414 10.75 -10.734 1 90.75 145 ASP B C 1
ATOM 4970 O O . ASP B 1 145 ? -9.602 10.945 -9.836 1 90.75 145 ASP B O 1
ATOM 4974 N N . TYR B 1 146 ? -11.352 11.617 -10.984 1 93.88 146 TYR B N 1
ATOM 4975 C CA . TYR B 1 146 ? -11.508 12.844 -10.211 1 93.88 146 TYR B CA 1
ATOM 4976 C C . TYR B 1 146 ? -12.469 12.641 -9.047 1 93.88 146 TYR B C 1
ATOM 4978 O O . TYR B 1 146 ? -12.562 13.492 -8.164 1 93.88 146 TYR B O 1
ATOM 4986 N N . LYS B 1 147 ? -13.18 11.539 -9 1 92 147 LYS B N 1
ATOM 4987 C CA . LYS B 1 147 ? -14.117 11.25 -7.922 1 92 147 LYS B CA 1
ATOM 4988 C C . LYS B 1 147 ? -13.414 10.594 -6.738 1 92 147 LYS B C 1
ATOM 4990 O O . LYS B 1 147 ? -13.883 10.688 -5.602 1 92 147 LYS B O 1
ATOM 4995 N N . ASN B 1 148 ? -12.398 9.906 -6.922 1 93.75 148 ASN B N 1
ATOM 4996 C CA . ASN B 1 148 ? -11.43 9.414 -5.953 1 93.75 148 ASN B CA 1
ATOM 4997 C C . ASN B 1 148 ? -10.008 9.836 -6.32 1 93.75 148 ASN B C 1
ATOM 4999 O O . ASN B 1 148 ? -9.211 9.016 -6.773 1 93.75 148 ASN B O 1
ATOM 5003 N N . PRO B 1 149 ? -9.727 11.109 -6.059 1 95.94 149 PRO B N 1
ATOM 5004 C CA . PRO B 1 149 ? -8.547 11.734 -6.672 1 95.94 149 PRO B CA 1
ATOM 5005 C C . PRO B 1 149 ? -7.25 11.391 -5.941 1 95.94 149 PRO B C 1
ATOM 5007 O O . PRO B 1 149 ? -7.242 11.258 -4.715 1 95.94 149 PRO B O 1
ATOM 5010 N N . THR B 1 150 ? -6.211 11.188 -6.715 1 97 150 THR B N 1
ATOM 5011 C CA . THR B 1 150 ? -4.867 11.391 -6.191 1 97 150 THR B CA 1
ATOM 5012 C C . THR B 1 150 ? -4.551 12.875 -6.062 1 97 150 THR B C 1
ATOM 5014 O O . THR B 1 150 ? -5.348 13.719 -6.469 1 97 150 THR B O 1
ATOM 5017 N N . ALA B 1 151 ? -3.43 13.211 -5.508 1 98.56 151 ALA B N 1
ATOM 5018 C CA . ALA B 1 151 ? -3.07 14.609 -5.266 1 98.56 151 ALA B CA 1
ATOM 5019 C C . ALA B 1 151 ? -2.959 15.383 -6.578 1 98.56 151 ALA B C 1
ATOM 5021 O O . ALA B 1 151 ? -3.293 16.562 -6.637 1 98.56 151 ALA B O 1
ATOM 5022 N N . ASP B 1 152 ? -2.488 14.75 -7.652 1 98.25 152 ASP B N 1
ATOM 5023 C CA . ASP B 1 152 ? -2.342 15.438 -8.93 1 98.25 152 ASP B CA 1
ATOM 5024 C C . ASP B 1 152 ? -3.699 15.852 -9.492 1 98.25 152 ASP B C 1
ATOM 5026 O O . ASP B 1 152 ? -3.828 16.922 -10.086 1 98.25 152 ASP B O 1
ATOM 5030 N N . LYS B 1 153 ? -4.719 14.977 -9.336 1 96.81 153 LYS B N 1
ATOM 5031 C CA . LYS B 1 153 ? -6.051 15.312 -9.828 1 96.81 153 LYS B CA 1
ATOM 5032 C C . LYS B 1 153 ? -6.625 16.516 -9.086 1 96.81 153 LYS B C 1
ATOM 5034 O O . LYS B 1 153 ? -7.297 17.359 -9.688 1 96.81 153 LYS B O 1
ATOM 5039 N N . LEU B 1 154 ? -6.375 16.547 -7.828 1 96.81 154 LEU B N 1
ATOM 5040 C CA . LEU B 1 154 ? -6.754 17.703 -7.031 1 96.81 154 LEU B CA 1
ATOM 5041 C C . LEU B 1 154 ? -6.066 18.969 -7.543 1 96.81 154 LEU B C 1
ATOM 5043 O O . LEU B 1 154 ? -6.691 20.016 -7.645 1 96.81 154 LEU B O 1
ATOM 5047 N N . LEU B 1 155 ? -4.832 18.875 -7.879 1 97.5 155 LEU B N 1
ATOM 5048 C CA . LEU B 1 155 ? -4.051 20 -8.391 1 97.5 155 LEU B CA 1
ATOM 5049 C C . LEU B 1 155 ? -4.582 20.453 -9.742 1 97.5 155 LEU B C 1
ATOM 5051 O O . LEU B 1 155 ? -4.613 21.656 -10.023 1 97.5 155 LEU B O 1
ATOM 5055 N N . LEU B 1 156 ? -4.984 19.562 -10.508 1 96.62 156 LEU B N 1
ATOM 5056 C CA . LEU B 1 156 ? -5.355 19.844 -11.891 1 96.62 156 LEU B CA 1
ATOM 5057 C C . LEU B 1 156 ? -6.738 20.469 -11.969 1 96.62 156 LEU B C 1
ATOM 5059 O O . LEU B 1 156 ? -6.988 21.328 -12.82 1 96.62 156 LEU B O 1
ATOM 5063 N N . ARG B 1 157 ? -7.621 20.047 -11.078 1 95.19 157 ARG B N 1
ATOM 5064 C CA . ARG B 1 157 ? -8.969 20.625 -11.047 1 95.19 157 ARG B CA 1
ATOM 5065 C C . ARG B 1 157 ? -9.375 20.969 -9.625 1 95.19 157 ARG B C 1
ATOM 5067 O O . ARG B 1 157 ? -10.352 20.422 -9.102 1 95.19 157 ARG B O 1
ATOM 5074 N N . PRO B 1 158 ? -8.688 21.969 -9.078 1 95.69 158 PRO B N 1
ATOM 5075 C CA . PRO B 1 158 ? -8.938 22.312 -7.68 1 95.69 158 PRO B CA 1
ATOM 5076 C C . PRO B 1 158 ? -10.375 22.766 -7.43 1 95.69 158 PRO B C 1
ATOM 5078 O O . PRO B 1 158 ? -10.898 22.609 -6.324 1 95.69 158 PRO B O 1
ATOM 5081 N N . HIS B 1 159 ? -11.109 23.266 -8.391 1 93.06 159 HIS B N 1
ATOM 5082 C CA . HIS B 1 159 ? -12.469 23.781 -8.234 1 93.06 159 HIS B CA 1
ATOM 5083 C C . HIS B 1 159 ? -13.445 22.656 -7.883 1 93.06 159 HIS B C 1
ATOM 5085 O O . HIS B 1 159 ? -14.438 22.891 -7.188 1 93.06 159 HIS B O 1
ATOM 5091 N N . LEU B 1 160 ? -13.164 21.438 -8.32 1 92.69 160 LEU B N 1
ATOM 5092 C CA . LEU B 1 160 ? -14.016 20.297 -8.023 1 92.69 160 LEU B CA 1
ATOM 5093 C C . LEU B 1 160 ? -14.039 20.016 -6.523 1 92.69 160 LEU B C 1
ATOM 5095 O O . LEU B 1 160 ? -14.977 19.406 -6.012 1 92.69 160 LEU B O 1
ATOM 5099 N N . TYR B 1 161 ? -13.055 20.516 -5.855 1 94.38 161 TYR B N 1
ATOM 5100 C CA . TYR B 1 161 ? -12.883 20.172 -4.449 1 94.38 161 TYR B CA 1
ATOM 5101 C C . TYR B 1 161 ? -13.047 21.406 -3.562 1 94.38 161 TYR B C 1
ATOM 5103 O O . TYR B 1 161 ? -12.578 21.422 -2.422 1 94.38 161 TYR B O 1
ATOM 5111 N N . GLY B 1 162 ? -13.547 22.453 -4.145 1 91.94 162 GLY B N 1
ATOM 5112 C CA . GLY B 1 162 ? -13.859 23.656 -3.391 1 91.94 162 GLY B CA 1
ATOM 5113 C C . GLY B 1 162 ? -12.641 24.516 -3.117 1 91.94 162 GLY B C 1
ATOM 5114 O O . GLY B 1 162 ? -12.656 25.359 -2.221 1 91.94 162 GLY B O 1
ATOM 5115 N N . LEU B 1 163 ? -11.578 24.281 -3.766 1 95.5 163 LEU B N 1
ATOM 5116 C CA . LEU B 1 163 ? -10.359 25.062 -3.57 1 95.5 163 LEU B CA 1
ATOM 5117 C C . LEU B 1 163 ? -10.344 26.281 -4.477 1 95.5 163 LEU B C 1
ATOM 5119 O O . LEU B 1 163 ? -9.562 26.344 -5.43 1 95.5 163 LEU B O 1
ATOM 5123 N N . GLU B 1 164 ? -11.141 27.25 -4.07 1 93.94 164 GLU B N 1
ATOM 5124 C CA . GLU B 1 164 ? -11.32 28.5 -4.793 1 93.94 164 GLU B CA 1
ATOM 5125 C C . GLU B 1 164 ? -11.109 29.703 -3.873 1 93.94 164 GLU B C 1
ATOM 5127 O O . GLU B 1 164 ? -10.883 29.531 -2.674 1 93.94 164 GLU B O 1
ATOM 5132 N N . GLY B 1 165 ? -11.078 30.859 -4.516 1 94.75 165 GLY B N 1
ATOM 5133 C CA . GLY B 1 165 ? -10.859 32.062 -3.715 1 94.75 165 GLY B CA 1
ATOM 5134 C C . GLY B 1 165 ? -9.523 32.062 -2.994 1 94.75 165 GLY B C 1
ATOM 5135 O O . GLY B 1 165 ? -8.477 31.859 -3.615 1 94.75 165 GLY B O 1
ATOM 5136 N N . GLN B 1 166 ? -9.656 32.125 -1.654 1 93.94 166 GLN B N 1
ATOM 5137 C CA . GLN B 1 166 ? -8.445 32.188 -0.843 1 93.94 166 GLN B CA 1
ATOM 5138 C C . GLN B 1 166 ? -7.707 30.844 -0.843 1 93.94 166 GLN B C 1
ATOM 5140 O O . GLN B 1 166 ? -6.543 30.781 -0.444 1 93.94 166 GLN B O 1
ATOM 5145 N N . TYR B 1 167 ? -8.383 29.812 -1.366 1 96 167 TYR B N 1
ATOM 5146 C CA . TYR B 1 167 ? -7.777 28.484 -1.365 1 96 167 TYR B CA 1
ATOM 5147 C C . TYR B 1 167 ? -7.375 28.062 -2.775 1 96 167 TYR B C 1
ATOM 5149 O O . TYR B 1 167 ? -7.109 26.891 -3.027 1 96 167 TYR B O 1
ATOM 5157 N N . SER B 1 168 ? -7.332 29.047 -3.672 1 96.75 168 SER B N 1
ATOM 5158 C CA . SER B 1 168 ? -6.898 28.75 -5.031 1 96.75 168 SER B CA 1
ATOM 5159 C C . SER B 1 168 ? -5.434 28.328 -5.062 1 96.75 168 SER B C 1
ATOM 5161 O O . SER B 1 168 ? -4.605 28.875 -4.344 1 96.75 168 SER B O 1
ATOM 5163 N N . ILE B 1 169 ? -5.141 27.328 -5.945 1 97.44 169 ILE B N 1
ATOM 5164 C CA . ILE B 1 169 ? -3.789 26.781 -5.977 1 97.44 169 ILE B CA 1
ATOM 5165 C C . ILE B 1 169 ? -3.291 26.719 -7.422 1 97.44 169 ILE B C 1
ATOM 5167 O O . ILE B 1 169 ? -2.373 25.969 -7.734 1 97.44 169 ILE B O 1
ATOM 5171 N N . SER B 1 170 ? -3.834 27.484 -8.289 1 95.69 170 SER B N 1
ATOM 5172 C CA . SER B 1 170 ? -3.564 27.422 -9.727 1 95.69 170 SER B CA 1
ATOM 5173 C C . SER B 1 170 ? -2.127 27.828 -10.039 1 95.69 170 SER B C 1
ATOM 5175 O O . SER B 1 170 ? -1.507 27.281 -10.953 1 95.69 170 SER B O 1
ATOM 5177 N N . THR B 1 171 ? -1.57 28.797 -9.336 1 94.56 171 THR B N 1
ATOM 5178 C CA . THR B 1 171 ? -0.209 29.25 -9.586 1 94.56 171 THR B CA 1
ATOM 5179 C C . THR B 1 171 ? 0.796 28.141 -9.344 1 94.56 171 THR B C 1
ATOM 5181 O O . THR B 1 171 ? 1.708 27.922 -10.148 1 94.56 171 THR B O 1
ATOM 5184 N N . PHE B 1 172 ? 0.602 27.484 -8.258 1 96.25 172 PHE B N 1
ATOM 5185 C CA . PHE B 1 172 ? 1.484 26.359 -7.965 1 96.25 172 PHE B CA 1
ATOM 5186 C C . PHE B 1 172 ? 1.303 25.25 -8.984 1 96.25 172 PHE B C 1
ATOM 5188 O O . PHE B 1 172 ? 2.281 24.656 -9.445 1 96.25 172 PHE B O 1
ATOM 5195 N N . GLU B 1 173 ? 0.079 24.906 -9.289 1 97.19 173 GLU B N 1
ATOM 5196 C CA . GLU B 1 173 ? -0.222 23.891 -10.297 1 97.19 173 GLU B CA 1
ATOM 5197 C C . GLU B 1 173 ? 0.486 24.203 -11.617 1 97.19 173 GLU B C 1
ATOM 5199 O O . GLU B 1 173 ? 1.085 23.312 -12.227 1 97.19 173 GLU B O 1
ATOM 5204 N N . LYS B 1 174 ? 0.38 25.406 -12.109 1 95.94 174 LYS B N 1
ATOM 5205 C CA . LYS B 1 174 ? 1.007 25.828 -13.359 1 95.94 174 LYS B CA 1
ATOM 5206 C C . LYS B 1 174 ? 2.521 25.641 -13.297 1 95.94 174 LYS B C 1
ATOM 5208 O O . LYS B 1 174 ? 3.139 25.203 -14.273 1 95.94 174 LYS B O 1
ATOM 5213 N N . ARG B 1 175 ? 3.098 26.016 -12.188 1 95.94 175 ARG B N 1
ATOM 5214 C CA . ARG B 1 175 ? 4.543 25.875 -12.031 1 95.94 175 ARG B CA 1
ATOM 5215 C C . ARG B 1 175 ? 4.961 24.406 -12.078 1 95.94 175 ARG B C 1
ATOM 5217 O O . ARG B 1 175 ? 5.941 24.062 -12.734 1 95.94 175 ARG B O 1
ATOM 5224 N N . VAL B 1 176 ? 4.25 23.578 -11.359 1 97.81 176 VAL B N 1
ATOM 5225 C CA . VAL B 1 176 ? 4.523 22.141 -11.344 1 97.81 176 VAL B CA 1
ATOM 5226 C C . VAL B 1 176 ? 4.398 21.562 -12.75 1 97.81 176 VAL B C 1
ATOM 5228 O O . VAL B 1 176 ? 5.219 20.75 -13.172 1 97.81 176 VAL B O 1
ATOM 5231 N N . SER B 1 177 ? 3.383 22 -13.438 1 97.06 177 SER B N 1
ATOM 5232 C CA . SER B 1 177 ? 3.164 21.547 -14.812 1 97.06 177 SER B CA 1
ATOM 5233 C C . SER B 1 177 ? 4.305 21.984 -15.727 1 97.06 177 SER B C 1
ATOM 5235 O O . SER B 1 177 ? 4.785 21.188 -16.547 1 97.06 177 SER B O 1
ATOM 5237 N N . LYS B 1 178 ? 4.684 23.219 -15.609 1 96.38 178 LYS B N 1
ATOM 5238 C CA . LYS B 1 178 ? 5.777 23.75 -16.406 1 96.38 178 LYS B CA 1
ATOM 5239 C C . LYS B 1 178 ? 7.066 22.969 -16.172 1 96.38 178 LYS B C 1
ATOM 5241 O O . LYS B 1 178 ? 7.863 22.781 -17.094 1 96.38 178 LYS B O 1
ATOM 5246 N N . LEU B 1 179 ? 7.242 22.531 -14.977 1 97.31 179 LEU B N 1
ATOM 5247 C CA . LEU B 1 179 ? 8.445 21.781 -14.617 1 97.31 179 LEU B CA 1
ATOM 5248 C C . LEU B 1 179 ? 8.289 20.312 -14.969 1 97.31 179 LEU B C 1
ATOM 5250 O O . LEU B 1 179 ? 9.211 19.516 -14.758 1 97.31 179 LEU B O 1
ATOM 5254 N N . ASP B 1 180 ? 7.129 19.875 -15.445 1 97.56 180 ASP B N 1
ATOM 5255 C CA . ASP B 1 180 ? 6.812 18.5 -15.781 1 97.56 180 ASP B CA 1
ATOM 5256 C C . ASP B 1 180 ? 6.984 17.578 -14.57 1 97.56 180 ASP B C 1
ATOM 5258 O O . ASP B 1 180 ? 7.656 16.547 -14.648 1 97.56 180 ASP B O 1
ATOM 5262 N N . LEU B 1 181 ? 6.484 18 -13.414 1 98.19 181 LEU B N 1
ATOM 5263 C CA . LEU B 1 181 ? 6.672 17.266 -12.172 1 98.19 181 LEU B CA 1
ATOM 5264 C C . LEU B 1 181 ? 5.336 16.797 -11.617 1 98.19 181 LEU B C 1
ATOM 5266 O O . LEU B 1 181 ? 5.223 16.516 -10.422 1 98.19 181 LEU B O 1
ATOM 5270 N N . MET B 1 182 ? 4.297 16.688 -12.406 1 98 182 MET B N 1
ATOM 5271 C CA . MET B 1 182 ? 2.98 16.25 -11.938 1 98 182 MET B CA 1
ATOM 5272 C C . MET B 1 182 ? 3.033 14.82 -11.406 1 98 182 MET B C 1
ATOM 5274 O O . MET B 1 182 ? 2.248 14.453 -10.531 1 98 182 MET B O 1
ATOM 5278 N N . ASP B 1 183 ? 3.953 14.031 -11.844 1 97.19 183 ASP B N 1
ATOM 5279 C CA . ASP B 1 183 ? 4.109 12.648 -11.414 1 97.19 183 ASP B CA 1
ATOM 5280 C C . ASP B 1 183 ? 4.422 12.562 -9.922 1 97.19 183 ASP B C 1
ATOM 5282 O O . ASP B 1 183 ? 4.117 11.562 -9.273 1 97.19 183 ASP B O 1
ATOM 5286 N N . VAL B 1 184 ? 5.035 13.594 -9.383 1 98 184 VAL B N 1
ATOM 5287 C CA . VAL B 1 184 ? 5.328 13.656 -7.957 1 98 184 VAL B CA 1
ATOM 5288 C C . VAL B 1 184 ? 4.031 13.555 -7.156 1 98 184 VAL B C 1
ATOM 5290 O O . VAL B 1 184 ? 4.004 12.969 -6.074 1 98 184 VAL B O 1
ATOM 5293 N N . PHE B 1 185 ? 3 14.062 -7.699 1 98.44 185 PHE B N 1
ATOM 5294 C CA . PHE B 1 185 ? 1.726 14.148 -6.996 1 98.44 185 PHE B CA 1
ATOM 5295 C C . PHE B 1 185 ? 0.813 12.992 -7.375 1 98.44 185 PHE B C 1
ATOM 5297 O O . PHE B 1 185 ? -0.29 12.859 -6.84 1 98.44 185 PHE B O 1
ATOM 5304 N N . SER B 1 186 ? 1.222 12.156 -8.258 1 96.75 186 SER B N 1
ATOM 5305 C CA . SER B 1 186 ? 0.451 10.977 -8.633 1 96.75 186 SER B CA 1
ATOM 5306 C C . SER B 1 186 ? 1.166 9.695 -8.219 1 96.75 186 SER B C 1
ATOM 5308 O O . SER B 1 186 ? 0.71 8.594 -8.539 1 96.75 186 SER B O 1
ATOM 5310 N N . MET B 1 187 ? 2.264 9.812 -7.566 1 94.38 187 MET B N 1
ATOM 5311 C CA . MET B 1 187 ? 3.066 8.648 -7.203 1 94.38 187 MET B CA 1
ATOM 5312 C C . MET B 1 187 ? 2.26 7.672 -6.352 1 94.38 187 MET B C 1
ATOM 5314 O O . MET B 1 187 ? 1.458 8.094 -5.516 1 94.38 187 MET B O 1
ATOM 5318 N N . GLU B 1 188 ? 2.518 6.391 -6.551 1 89.5 188 GLU B N 1
ATOM 5319 C CA . GLU B 1 188 ? 1.88 5.363 -5.734 1 89.5 188 GLU B CA 1
ATOM 5320 C C . GLU B 1 188 ? 2.361 5.43 -4.289 1 89.5 188 GLU B C 1
ATOM 5322 O O . GLU B 1 188 ? 3.471 5.891 -4.02 1 89.5 188 GLU B O 1
ATOM 5327 N N . GLY B 1 189 ? 1.517 4.859 -3.463 1 89.88 189 GLY B N 1
ATOM 5328 C CA . GLY B 1 189 ? 1.834 4.883 -2.043 1 89.88 189 GLY B CA 1
ATOM 5329 C C . GLY B 1 189 ? 0.992 5.875 -1.263 1 89.88 189 GLY B C 1
ATOM 5330 O O . GLY B 1 189 ? -0.112 6.227 -1.685 1 89.88 189 GLY B O 1
ATOM 5331 N N . LYS B 1 190 ? 1.455 6.227 -0.037 1 95.38 190 LYS B N 1
ATOM 5332 C CA . LYS B 1 190 ? 0.759 7.133 0.871 1 95.38 190 LYS B CA 1
ATOM 5333 C C . LYS B 1 190 ? 1.691 8.234 1.366 1 95.38 190 LYS B C 1
ATOM 5335 O O . LYS B 1 190 ? 2.697 7.957 2.021 1 95.38 190 LYS B O 1
ATOM 5340 N N . HIS B 1 191 ? 1.337 9.469 1.062 1 98.06 191 HIS B N 1
ATOM 5341 C CA . HIS B 1 191 ? 2.234 10.594 1.28 1 98.06 191 HIS B CA 1
ATOM 5342 C C . HIS B 1 191 ? 1.491 11.781 1.894 1 98.06 191 HIS B C 1
ATOM 5344 O O . HIS B 1 191 ? 0.267 11.742 2.037 1 98.06 191 HIS B O 1
ATOM 5350 N N . THR B 1 192 ? 2.188 12.734 2.307 1 98.75 192 THR B N 1
ATOM 5351 C CA . THR B 1 192 ? 1.646 14.031 2.717 1 98.75 192 THR B CA 1
ATOM 5352 C C . THR B 1 192 ? 2.143 15.141 1.797 1 98.75 192 THR B C 1
ATOM 5354 O O . THR B 1 192 ? 3.346 15.266 1.562 1 98.75 192 THR B O 1
ATOM 5357 N N . PHE B 1 193 ? 1.253 15.93 1.271 1 98.88 193 PHE B N 1
ATOM 5358 C CA . PHE B 1 193 ? 1.558 16.969 0.302 1 98.88 193 PHE B CA 1
ATOM 5359 C C . PHE B 1 193 ? 1.25 18.344 0.876 1 98.88 193 PHE B C 1
ATOM 5361 O O . PHE B 1 193 ? 0.191 18.562 1.472 1 98.88 193 PHE B O 1
ATOM 5368 N N . PHE B 1 194 ? 2.146 19.234 0.72 1 98.75 194 PHE B N 1
ATOM 5369 C CA . PHE B 1 194 ? 1.938 20.641 1.089 1 98.75 194 PHE B CA 1
ATOM 5370 C C . PHE B 1 194 ? 1.877 21.516 -0.15 1 98.75 194 PHE B C 1
ATOM 5372 O O . PHE B 1 194 ? 2.857 21.641 -0.888 1 98.75 194 PHE B O 1
ATOM 5379 N N . ILE B 1 195 ? 0.76 22.172 -0.362 1 98.62 195 ILE B N 1
ATOM 5380 C CA . ILE B 1 195 ? 0.542 22.938 -1.589 1 98.62 195 ILE B CA 1
ATOM 5381 C C . ILE B 1 195 ? 0.295 24.406 -1.251 1 98.62 195 ILE B C 1
ATOM 5383 O O . ILE B 1 195 ? -0.672 24.734 -0.562 1 98.62 195 ILE B O 1
ATOM 5387 N N . PRO B 1 196 ? 1.113 25.281 -1.728 1 96.75 196 PRO B N 1
ATOM 5388 C CA . PRO B 1 196 ? 0.898 26.703 -1.46 1 96.75 196 PRO B CA 1
ATOM 5389 C C . PRO B 1 196 ? -0.312 27.266 -2.201 1 96.75 196 PRO B C 1
ATOM 5391 O O . PRO B 1 196 ? -0.558 26.891 -3.354 1 96.75 196 PRO B O 1
ATOM 5394 N N . VAL B 1 197 ? -1.043 28.078 -1.524 1 96.5 197 VAL B N 1
ATOM 5395 C CA . VAL B 1 197 ? -2.133 28.797 -2.174 1 96.5 197 VAL B CA 1
ATOM 5396 C C . VAL B 1 197 ? -1.568 29.922 -3.039 1 96.5 197 VAL B C 1
ATOM 5398 O O . VAL B 1 197 ? -0.397 30.281 -2.912 1 96.5 197 VAL B O 1
ATOM 5401 N N . ASN B 1 198 ? -2.406 30.469 -3.895 1 94.94 198 ASN B N 1
ATOM 5402 C CA . ASN B 1 198 ? -1.968 31.5 -4.832 1 94.94 198 ASN B CA 1
ATOM 5403 C C . ASN B 1 198 ? -1.369 32.688 -4.102 1 94.94 198 ASN B C 1
ATOM 5405 O O . ASN B 1 198 ? -0.362 33.25 -4.543 1 94.94 198 ASN B O 1
ATOM 5409 N N . GLN B 1 199 ? -1.906 33.094 -3.023 1 89.19 199 GLN B N 1
ATOM 5410 C CA . GLN B 1 199 ? -1.454 34.25 -2.27 1 89.19 199 GLN B CA 1
ATOM 5411 C C . GLN B 1 199 ? -0.026 34.062 -1.768 1 89.19 199 GLN B C 1
ATOM 5413 O O . GLN B 1 199 ? 0.727 35.031 -1.639 1 89.19 199 GLN B O 1
ATOM 5418 N N . ALA B 1 200 ? 0.315 32.812 -1.542 1 89.44 200 ALA B N 1
ATOM 5419 C CA . ALA B 1 200 ? 1.655 32.469 -1.063 1 89.44 200 ALA B CA 1
ATOM 5420 C C . ALA B 1 200 ? 2.703 32.75 -2.141 1 89.44 200 ALA B C 1
ATOM 5422 O O . ALA B 1 200 ? 3.881 32.938 -1.834 1 89.44 200 ALA B O 1
ATOM 5423 N N . LEU B 1 201 ? 2.266 32.781 -3.33 1 90.19 201 LEU B N 1
ATOM 5424 C CA . LEU B 1 201 ? 3.217 32.812 -4.434 1 90.19 201 LEU B CA 1
ATOM 5425 C C . LEU B 1 201 ? 3.113 34.125 -5.191 1 90.19 201 LEU B C 1
ATOM 5427 O O . LEU B 1 201 ? 3.928 34.406 -6.074 1 90.19 201 LEU B O 1
ATOM 5431 N N . ASN B 1 202 ? 2.027 34.906 -4.996 1 78.62 202 ASN B N 1
ATOM 5432 C CA . ASN B 1 202 ? 1.832 36.156 -5.688 1 78.62 202 ASN B CA 1
ATOM 5433 C C . ASN B 1 202 ? 2.252 37.344 -4.816 1 78.62 202 ASN B C 1
ATOM 5435 O O . ASN B 1 202 ? 2.135 38.5 -5.234 1 78.62 202 ASN B O 1
ATOM 5439 N N . ASP B 1 203 ? 3.164 37.219 -3.961 1 58.44 203 ASP B N 1
ATOM 5440 C CA . ASP B 1 203 ? 3.42 38.438 -3.168 1 58.44 203 ASP B CA 1
ATOM 5441 C C . ASP B 1 203 ? 3.691 39.625 -4.066 1 58.44 203 ASP B C 1
ATOM 5443 O O . ASP B 1 203 ? 4.422 39.531 -5.051 1 58.44 203 ASP B O 1
ATOM 5447 N N . SER B 1 204 ? 2.68 40.625 -4.074 1 49.16 204 SER B N 1
ATOM 5448 C CA . SER B 1 204 ? 2.631 41.906 -4.789 1 49.16 204 SER B CA 1
ATOM 5449 C C . SER B 1 204 ? 4.027 42.469 -4.977 1 49.16 204 SER B C 1
ATOM 5451 O O . SER B 1 204 ? 4.27 43.219 -5.922 1 49.16 204 SER B O 1
ATOM 5453 N N . HIS B 1 205 ? 4.848 42.281 -3.998 1 48.91 205 HIS B N 1
ATOM 5454 C CA . HIS B 1 205 ? 6.047 43.094 -4.035 1 48.91 205 HIS B CA 1
ATOM 5455 C C . HIS B 1 205 ? 7.184 42.406 -4.758 1 48.91 205 HIS B C 1
ATOM 5457 O O . HIS B 1 205 ? 8.188 43.031 -5.113 1 48.91 205 HIS B O 1
ATOM 5463 N N . HIS B 1 206 ? 7.129 41 -4.977 1 51.94 206 HIS B N 1
ATOM 5464 C CA . HIS B 1 206 ? 8.305 40.438 -5.617 1 51.94 206 HIS B CA 1
ATOM 5465 C C . HIS B 1 206 ? 7.898 39.375 -6.648 1 51.94 206 HIS B C 1
ATOM 5467 O O . HIS B 1 206 ? 7.289 38.375 -6.301 1 51.94 206 HIS B O 1
ATOM 5473 N N . ALA B 1 207 ? 7.684 39.812 -8.086 1 53.31 207 ALA B N 1
ATOM 5474 C CA . ALA B 1 207 ? 7.359 39.188 -9.367 1 53.31 207 ALA B CA 1
ATOM 5475 C C . ALA B 1 207 ? 8.086 37.875 -9.547 1 53.31 207 ALA B C 1
ATOM 5477 O O . ALA B 1 207 ? 7.664 37.031 -10.344 1 53.31 207 ALA B O 1
ATOM 5478 N N . ASN B 1 208 ? 8.734 37.156 -8.328 1 74.62 208 ASN B N 1
ATOM 5479 C CA . ASN B 1 208 ? 9.719 36.188 -8.789 1 74.62 208 ASN B CA 1
ATOM 5480 C C . ASN B 1 208 ? 9.758 34.969 -7.891 1 74.62 208 ASN B C 1
ATOM 5482 O O . ASN B 1 208 ? 10.648 34.125 -8.023 1 74.62 208 ASN B O 1
ATOM 5486 N N . ILE B 1 209 ? 8.664 34.781 -7.137 1 84.25 209 ILE B N 1
ATOM 5487 C CA . ILE B 1 209 ? 8.789 33.656 -6.219 1 84.25 209 ILE B CA 1
ATOM 5488 C C . ILE B 1 209 ? 8.57 32.344 -6.98 1 84.25 209 ILE B C 1
ATOM 5490 O O . ILE B 1 209 ? 9.219 31.344 -6.688 1 84.25 209 ILE B O 1
ATOM 5494 N N . GLN B 1 210 ? 7.73 32.469 -7.98 1 86.38 210 GLN B N 1
ATOM 5495 C CA . GLN B 1 210 ? 7.414 31.281 -8.758 1 86.38 210 GLN B CA 1
ATOM 5496 C C . GLN B 1 210 ? 8.664 30.719 -9.438 1 86.38 210 GLN B C 1
ATOM 5498 O O . GLN B 1 210 ? 8.805 29.5 -9.57 1 86.38 210 GLN B O 1
ATOM 5503 N N . ASP B 1 211 ? 9.531 31.625 -9.719 1 87 211 ASP B N 1
ATOM 5504 C CA . ASP B 1 211 ? 10.734 31.203 -10.43 1 87 211 ASP B CA 1
ATOM 5505 C C . ASP B 1 211 ? 11.703 30.484 -9.492 1 87 211 ASP B C 1
ATOM 5507 O O . ASP B 1 211 ? 12.609 29.781 -9.945 1 87 211 ASP B O 1
ATOM 5511 N N . LEU B 1 212 ? 11.461 30.688 -8.25 1 89.19 212 LEU B N 1
ATOM 5512 C CA . LEU B 1 212 ? 12.344 30.062 -7.266 1 89.19 212 LEU B CA 1
ATOM 5513 C C . LEU B 1 212 ? 11.922 28.609 -7.004 1 89.19 212 LEU B C 1
ATOM 5515 O O . LEU B 1 212 ? 12.68 27.844 -6.414 1 89.19 212 LEU B O 1
ATOM 5519 N N . ILE B 1 213 ? 10.766 28.281 -7.453 1 93.94 213 ILE B N 1
ATOM 5520 C CA . ILE B 1 213 ? 10.281 26.922 -7.266 1 93.94 213 ILE B CA 1
ATOM 5521 C C . ILE B 1 213 ? 10.867 26.016 -8.344 1 93.94 213 ILE B C 1
ATOM 5523 O O . ILE B 1 213 ? 10.375 25.984 -9.477 1 93.94 213 ILE B O 1
ATOM 5527 N N . ASP B 1 214 ? 11.828 25.312 -7.984 1 95.06 214 ASP B N 1
ATOM 5528 C CA . ASP B 1 214 ? 12.422 24.328 -8.883 1 95.06 214 ASP B CA 1
ATOM 5529 C C . ASP B 1 214 ? 12.047 22.906 -8.453 1 95.06 214 ASP B C 1
ATOM 5531 O O . ASP B 1 214 ? 11.125 22.719 -7.664 1 95.06 214 ASP B O 1
ATOM 5535 N N . LYS B 1 215 ? 12.695 21.953 -9.031 1 96.56 215 LYS B N 1
ATOM 5536 C CA . LYS B 1 215 ? 12.383 20.547 -8.789 1 96.56 215 LYS B CA 1
ATOM 5537 C C . LYS B 1 215 ? 12.57 20.188 -7.32 1 96.56 215 LYS B C 1
ATOM 5539 O O . LYS B 1 215 ? 11.719 19.516 -6.727 1 96.56 215 LYS B O 1
ATOM 5544 N N . GLN B 1 216 ? 13.68 20.625 -6.758 1 96.06 216 GLN B N 1
ATOM 5545 C CA . GLN B 1 216 ? 13.977 20.312 -5.363 1 96.06 216 GLN B CA 1
ATOM 5546 C C . GLN B 1 216 ? 12.953 20.938 -4.426 1 96.06 216 GLN B C 1
ATOM 5548 O O . GLN B 1 216 ? 12.578 20.344 -3.414 1 96.06 216 GLN B O 1
ATOM 5553 N N . VAL B 1 217 ? 12.539 22.141 -4.746 1 96.25 217 VAL B N 1
ATOM 5554 C CA . VAL B 1 217 ? 11.547 22.828 -3.924 1 96.25 217 VAL B CA 1
ATOM 5555 C C . VAL B 1 217 ? 10.227 22.062 -3.973 1 96.25 217 VAL B C 1
ATOM 5557 O O . VAL B 1 217 ? 9.57 21.875 -2.945 1 96.25 217 VAL B O 1
ATOM 5560 N N . VAL B 1 218 ? 9.859 21.594 -5.152 1 98.06 218 VAL B N 1
ATOM 5561 C CA . VAL B 1 218 ? 8.641 20.797 -5.277 1 98.06 218 VAL B CA 1
ATOM 5562 C C . VAL B 1 218 ? 8.766 19.547 -4.426 1 98.06 218 VAL B C 1
ATOM 5564 O O . VAL B 1 218 ? 7.844 19.203 -3.682 1 98.06 218 VAL B O 1
ATOM 5567 N N . HIS B 1 219 ? 9.883 18.859 -4.52 1 98 219 HIS B N 1
ATOM 5568 C CA . HIS B 1 219 ? 10.141 17.672 -3.727 1 98 219 HIS B CA 1
ATOM 5569 C C . HIS B 1 219 ? 10.117 17.984 -2.234 1 98 219 HIS B C 1
ATOM 5571 O O . HIS B 1 219 ? 9.68 17.156 -1.432 1 98 219 HIS B O 1
ATOM 5577 N N . GLY B 1 220 ? 10.555 19.156 -1.883 1 97.81 220 GLY B N 1
ATOM 5578 C CA . GLY B 1 220 ? 10.578 19.578 -0.49 1 97.81 220 GLY B CA 1
ATOM 5579 C C . GLY B 1 220 ? 9.195 19.812 0.085 1 97.81 220 GLY B C 1
ATOM 5580 O O . GLY B 1 220 ? 9.047 20.031 1.291 1 97.81 220 GLY B O 1
ATOM 5581 N N . HIS B 1 221 ? 8.195 19.781 -0.719 1 98.5 221 HIS B N 1
ATOM 5582 C CA . HIS B 1 221 ? 6.82 20 -0.289 1 98.5 221 HIS B CA 1
ATOM 5583 C C . HIS B 1 221 ? 6.09 18.672 -0.079 1 98.5 221 HIS B C 1
ATOM 5585 O O . HIS B 1 221 ? 4.863 18.656 0.047 1 98.5 221 HIS B O 1
ATOM 5591 N N . VAL B 1 222 ? 6.84 17.594 -0.107 1 98.69 222 VAL B N 1
ATOM 5592 C CA . VAL B 1 222 ? 6.215 16.281 -0.01 1 98.69 222 VAL B CA 1
ATOM 5593 C C . VAL B 1 222 ? 6.926 15.438 1.051 1 98.69 222 VAL B C 1
ATOM 5595 O O . VAL B 1 222 ? 8.156 15.336 1.046 1 98.69 222 VAL B O 1
ATOM 5598 N N . ILE B 1 223 ? 6.203 14.914 1.989 1 98.25 223 ILE B N 1
ATOM 5599 C CA . ILE B 1 223 ? 6.684 13.875 2.891 1 98.25 223 ILE B CA 1
ATOM 5600 C C . ILE B 1 223 ? 6.281 12.5 2.359 1 98.25 223 ILE B C 1
ATOM 5602 O O . ILE B 1 223 ? 5.102 12.141 2.381 1 98.25 223 ILE B O 1
ATOM 5606 N N . PRO B 1 224 ? 7.242 11.688 1.917 1 97.62 224 PRO B N 1
ATOM 5607 C CA . PRO B 1 224 ? 6.887 10.383 1.347 1 97.62 224 PRO B CA 1
ATOM 5608 C C . PRO B 1 224 ? 6.559 9.344 2.414 1 97.62 224 PRO B C 1
ATOM 5610 O O . PRO B 1 224 ? 7.105 9.391 3.52 1 97.62 224 PRO B O 1
ATOM 5613 N N . ASP B 1 225 ? 5.586 8.43 2.199 1 94.94 225 ASP B N 1
ATOM 5614 C CA . ASP B 1 225 ? 5.289 7.188 2.902 1 94.94 225 ASP B CA 1
ATOM 5615 C C . ASP B 1 225 ? 4.699 7.461 4.285 1 94.94 225 ASP B C 1
ATOM 5617 O O . ASP B 1 225 ? 4.711 6.59 5.152 1 94.94 225 ASP B O 1
ATOM 5621 N N . HIS B 1 226 ? 4.281 8.711 4.496 1 96.19 226 HIS B N 1
ATOM 5622 C CA . HIS B 1 226 ? 3.59 9.078 5.723 1 96.19 226 HIS B CA 1
ATOM 5623 C C . HIS B 1 226 ? 2.307 9.844 5.422 1 96.19 226 HIS B C 1
ATOM 5625 O O . HIS B 1 226 ? 2.307 10.766 4.602 1 96.19 226 HIS B O 1
ATOM 5631 N N . VAL B 1 227 ? 1.319 9.406 6.016 1 97.62 227 VAL B N 1
ATOM 5632 C CA . VAL B 1 227 ? 0.075 10.172 5.965 1 97.62 227 VAL B CA 1
ATOM 5633 C C . VAL B 1 227 ? -0.131 10.906 7.285 1 97.62 227 VAL B C 1
ATOM 5635 O O . VAL B 1 227 ? -0.475 10.297 8.305 1 97.62 227 VAL B O 1
ATOM 5638 N N . LEU B 1 228 ? 0.057 12.219 7.234 1 97.44 228 LEU B N 1
ATOM 5639 C CA . LEU B 1 228 ? 0.065 13.008 8.461 1 97.44 228 LEU B CA 1
ATOM 5640 C C . LEU B 1 228 ? -1.064 14.031 8.453 1 97.44 228 LEU B C 1
ATOM 5642 O O . LEU B 1 228 ? -0.885 15.156 7.984 1 97.44 228 LEU B O 1
ATOM 5646 N N . PHE B 1 229 ? -2.178 13.656 9.039 1 97.75 229 PHE B N 1
ATOM 5647 C CA . PHE B 1 229 ? -3.188 14.656 9.367 1 97.75 229 PHE B CA 1
ATOM 5648 C C . PHE B 1 229 ? -2.725 15.539 10.523 1 97.75 229 PHE B C 1
ATOM 5650 O O . PHE B 1 229 ? -1.826 15.164 11.273 1 97.75 229 PHE B O 1
ATOM 5657 N N . THR B 1 230 ? -3.33 16.641 10.703 1 95.56 230 THR B N 1
ATOM 5658 C CA . THR B 1 230 ? -2.812 17.641 11.633 1 95.56 230 THR B CA 1
ATOM 5659 C C . THR B 1 230 ? -2.822 17.109 13.062 1 95.56 230 THR B C 1
ATOM 5661 O O . THR B 1 230 ? -1.918 17.406 13.844 1 95.56 230 THR B O 1
ATOM 5664 N N . ARG B 1 231 ? -3.775 16.344 13.422 1 93.5 231 ARG B N 1
ATOM 5665 C CA . ARG B 1 231 ? -3.914 15.875 14.789 1 93.5 231 ARG B CA 1
ATOM 5666 C C . ARG B 1 231 ? -3.189 14.547 14.992 1 93.5 231 ARG B C 1
ATOM 5668 O O . ARG B 1 231 ? -3.156 14.016 16.109 1 93.5 231 ARG B O 1
ATOM 5675 N N . THR B 1 232 ? -2.6 14.016 13.961 1 94.19 232 THR B N 1
ATOM 5676 C CA . THR B 1 232 ? -2.049 12.664 14.086 1 94.19 232 THR B CA 1
ATOM 5677 C C . THR B 1 232 ? -0.526 12.711 14.188 1 94.19 232 THR B C 1
ATOM 5679 O O . THR B 1 232 ? 0.135 11.672 14.156 1 94.19 232 THR B O 1
ATOM 5682 N N . VAL B 1 233 ? 0.007 13.867 14.234 1 89.75 233 VAL B N 1
ATOM 5683 C CA . VAL B 1 233 ? 1.431 14.016 14.523 1 89.75 233 VAL B CA 1
ATOM 5684 C C . VAL B 1 233 ? 1.672 13.914 16.031 1 89.75 233 VAL B C 1
ATOM 5686 O O . VAL B 1 233 ? 1.105 14.68 16.812 1 89.75 233 VAL B O 1
ATOM 5689 N N . GLU B 1 234 ? 2.387 13.031 16.453 1 81.06 234 GLU B N 1
ATOM 5690 C CA . GLU B 1 234 ? 2.553 12.68 17.859 1 81.06 234 GLU B CA 1
ATOM 5691 C C . GLU B 1 234 ? 3.271 13.789 18.625 1 81.06 234 GLU B C 1
ATOM 5693 O O . GLU B 1 234 ? 2.799 14.227 19.672 1 81.06 234 GLU B O 1
ATOM 5698 N N . LYS B 1 235 ? 4.48 14.141 18.078 1 79.94 235 LYS B N 1
ATOM 5699 C CA . LYS B 1 235 ? 5.289 15.164 18.734 1 79.94 235 LYS B CA 1
ATOM 5700 C C . LYS B 1 235 ? 5.652 16.281 17.75 1 79.94 235 LYS B C 1
ATOM 5702 O O . LYS B 1 235 ? 5.93 16.031 16.578 1 79.94 235 LYS B O 1
ATOM 5707 N N . PRO B 1 236 ? 5.648 17.484 18.312 1 76.62 236 PRO B N 1
ATOM 5708 C CA . PRO B 1 236 ? 6.059 18.609 17.469 1 76.62 236 PRO B CA 1
ATOM 5709 C C . PRO B 1 236 ? 7.516 18.516 17.031 1 76.62 236 PRO B C 1
ATOM 5711 O O . PRO B 1 236 ? 7.926 19.188 16.078 1 76.62 236 PRO B O 1
ATOM 5714 N N . THR B 1 237 ? 8.242 17.719 17.688 1 76.5 237 THR B N 1
ATOM 5715 C CA . THR B 1 237 ? 9.664 17.578 17.391 1 76.5 237 THR B CA 1
ATOM 5716 C C . THR B 1 237 ? 9.898 16.5 16.344 1 76.5 237 THR B C 1
ATOM 5718 O O . THR B 1 237 ? 11.023 16.328 15.867 1 76.5 237 THR B O 1
ATOM 5721 N N . ASP B 1 238 ? 8.844 15.836 16.031 1 86 238 ASP B N 1
ATOM 5722 C CA . ASP B 1 238 ? 9.008 14.789 15.016 1 86 238 ASP B CA 1
ATOM 5723 C C . ASP B 1 238 ? 9.461 15.375 13.688 1 86 238 ASP B C 1
ATOM 5725 O O . ASP B 1 238 ? 8.883 16.344 13.195 1 86 238 ASP B O 1
ATOM 5729 N N . GLN B 1 239 ? 10.547 14.797 13.18 1 89.31 239 GLN B N 1
ATOM 5730 C CA . GLN B 1 239 ? 11.086 15.219 11.891 1 89.31 239 GLN B CA 1
ATOM 5731 C C . GLN B 1 239 ? 10.812 14.18 10.812 1 89.31 239 GLN B C 1
ATOM 5733 O O . GLN B 1 239 ? 10.914 12.977 11.062 1 89.31 239 GLN B O 1
ATOM 5738 N N . PHE B 1 240 ? 10.445 14.688 9.68 1 94.75 240 PHE B N 1
ATOM 5739 C CA . PHE B 1 240 ? 10.18 13.805 8.555 1 94.75 240 PHE B CA 1
ATOM 5740 C C . PHE B 1 240 ? 11.047 14.172 7.355 1 94.75 240 PHE B C 1
ATOM 5742 O O . PHE B 1 240 ? 11.117 15.344 6.969 1 94.75 240 PHE B O 1
ATOM 5749 N N . GLU B 1 241 ? 11.656 13.227 6.805 1 96.06 241 GLU B N 1
ATOM 5750 C CA . GLU B 1 241 ? 12.438 13.492 5.598 1 96.06 241 GLU B CA 1
ATOM 5751 C C . GLU B 1 241 ? 11.523 13.82 4.418 1 96.06 241 GLU B C 1
ATOM 5753 O O . GLU B 1 241 ? 10.523 13.141 4.191 1 96.06 241 GLU B O 1
ATOM 5758 N N . SER B 1 242 ? 11.844 14.914 3.762 1 97.38 242 SER B N 1
ATOM 5759 C CA . SER B 1 242 ? 11.102 15.242 2.549 1 97.38 242 SER B CA 1
ATOM 5760 C C . SER B 1 242 ? 11.625 14.453 1.352 1 97.38 242 SER B C 1
ATOM 5762 O O . SER B 1 242 ? 12.633 13.75 1.457 1 97.38 242 SER B O 1
ATOM 5764 N N . MET B 1 243 ? 10.938 14.539 0.238 1 97.12 243 MET B N 1
ATOM 5765 C CA . MET B 1 243 ? 11.391 13.898 -0.991 1 97.12 243 MET B CA 1
ATOM 5766 C C . MET B 1 243 ? 12.672 14.547 -1.509 1 97.12 243 MET B C 1
ATOM 5768 O O . MET B 1 243 ? 13.352 13.992 -2.371 1 97.12 243 MET B O 1
ATOM 5772 N N . ALA B 1 244 ? 12.992 15.727 -1.096 1 95.94 244 ALA B N 1
ATOM 5773 C CA . ALA B 1 244 ? 14.219 16.422 -1.495 1 95.94 244 ALA B CA 1
ATOM 5774 C C . ALA B 1 244 ? 15.414 15.922 -0.695 1 95.94 244 ALA B C 1
ATOM 5776 O O . ALA B 1 244 ? 16.562 16.281 -0.987 1 95.94 244 ALA B O 1
ATOM 5777 N N . PHE B 1 245 ? 15.188 15.086 0.325 1 94.88 245 PHE B N 1
ATOM 5778 C CA . PHE B 1 245 ? 16.266 14.586 1.171 1 94.88 245 PHE B CA 1
ATOM 5779 C C . PHE B 1 245 ? 17.172 13.633 0.392 1 94.88 245 PHE B C 1
ATOM 5781 O O . PHE B 1 245 ? 16.75 12.539 0.011 1 94.88 245 PHE B O 1
ATOM 5788 N N . SER B 1 246 ? 18.234 13.953 0.065 1 92.81 246 SER B N 1
ATOM 5789 C CA . SER B 1 246 ? 19.25 13.188 -0.66 1 92.81 246 SER B CA 1
ATOM 5790 C C . SER B 1 246 ? 20.625 13.383 -0.042 1 92.81 246 SER B C 1
ATOM 5792 O O . SER B 1 246 ? 20.75 13.945 1.046 1 92.81 246 SER B O 1
ATOM 5794 N N . ASP B 1 247 ? 21.672 12.859 -0.682 1 88.44 247 ASP B N 1
ATOM 5795 C CA . ASP B 1 247 ? 23.031 12.984 -0.179 1 88.44 247 ASP B CA 1
ATOM 5796 C C . ASP B 1 247 ? 23.516 14.438 -0.238 1 88.44 247 ASP B C 1
ATOM 5798 O O . ASP B 1 247 ? 24.25 14.883 0.635 1 88.44 247 ASP B O 1
ATOM 5802 N N . ASN B 1 248 ? 23.109 15.195 -1.173 1 90.44 248 ASN B N 1
ATOM 5803 C CA . ASN B 1 248 ? 23.641 16.531 -1.406 1 90.44 248 ASN B CA 1
ATOM 5804 C C . ASN B 1 248 ? 22.703 17.609 -0.863 1 90.44 248 ASN B C 1
ATOM 5806 O O . ASN B 1 248 ? 23.062 18.781 -0.783 1 90.44 248 ASN B O 1
ATOM 5810 N N . LEU B 1 249 ? 21.578 17.297 -0.491 1 92.12 249 LEU B N 1
ATOM 5811 C CA . LEU B 1 249 ? 20.562 18.203 0.028 1 92.12 249 LEU B CA 1
ATOM 5812 C C . LEU B 1 249 ? 19.672 17.484 1.043 1 92.12 249 LEU B C 1
ATOM 5814 O O . LEU B 1 249 ? 19.031 16.484 0.725 1 92.12 249 LEU B O 1
ATOM 5818 N N . LYS B 1 250 ? 19.656 17.969 2.223 1 92.62 250 LYS B N 1
ATOM 5819 C CA . LYS B 1 250 ? 18.875 17.344 3.283 1 92.62 250 LYS B CA 1
ATOM 5820 C C . LYS B 1 250 ? 17.781 18.281 3.795 1 92.62 250 LYS B C 1
ATOM 5822 O O . LYS B 1 250 ? 18.078 19.234 4.516 1 92.62 250 LYS B O 1
ATOM 5827 N N . VAL B 1 251 ? 16.609 18.031 3.449 1 94.69 251 VAL B N 1
ATOM 5828 C CA . VAL B 1 251 ? 15.453 18.828 3.832 1 94.69 251 VAL B CA 1
ATOM 5829 C C . VAL B 1 251 ? 14.508 18 4.699 1 94.69 251 VAL B C 1
ATOM 5831 O O . VAL B 1 251 ? 14.016 16.953 4.27 1 94.69 251 VAL B O 1
ATOM 5834 N N . VAL B 1 252 ? 14.234 18.438 5.848 1 93.56 252 VAL B N 1
ATOM 5835 C CA . VAL B 1 252 ? 13.305 17.766 6.75 1 93.56 252 VAL B CA 1
ATOM 5836 C C . VAL B 1 252 ? 12.117 18.672 7.035 1 93.56 252 VAL B C 1
ATOM 5838 O O . VAL B 1 252 ? 12.242 19.906 7.008 1 93.56 252 VAL B O 1
ATOM 5841 N N . LEU B 1 253 ? 10.984 18.094 7.254 1 94.69 253 LEU B N 1
ATOM 5842 C CA . LEU B 1 253 ? 9.758 18.828 7.535 1 94.69 253 LEU B CA 1
ATOM 5843 C C . LEU B 1 253 ? 9.242 18.516 8.938 1 94.69 253 LEU B C 1
ATOM 5845 O O . LEU B 1 253 ? 9.469 17.406 9.453 1 94.69 253 LEU B O 1
ATOM 5849 N N . PHE B 1 254 ? 8.555 19.562 9.484 1 91.62 254 PHE B N 1
ATOM 5850 C CA . PHE B 1 254 ? 7.922 19.5 10.797 1 91.62 254 PHE B CA 1
ATOM 5851 C C . PHE B 1 254 ? 6.5 20.047 10.734 1 91.62 254 PHE B C 1
ATOM 5853 O O . PHE B 1 254 ? 6.234 21.031 10.031 1 91.62 254 PHE B O 1
ATOM 5860 N N . MET B 1 255 ? 5.699 19.375 11.469 1 92.25 255 MET B N 1
ATOM 5861 C CA . MET B 1 255 ? 4.367 19.922 11.68 1 92.25 255 MET B CA 1
ATOM 5862 C C . MET B 1 255 ? 4.133 20.234 13.156 1 92.25 255 MET B C 1
ATOM 5864 O O . MET B 1 255 ? 4.52 19.469 14.023 1 92.25 255 MET B O 1
ATOM 5868 N N . GLU B 1 256 ? 3.557 21.391 13.367 1 87.69 256 GLU B N 1
ATOM 5869 C CA . GLU B 1 256 ? 3.387 21.828 14.75 1 87.69 256 GLU B CA 1
ATOM 5870 C C . GLU B 1 256 ? 2.002 22.422 14.977 1 87.69 256 GLU B C 1
ATOM 5872 O O . GLU B 1 256 ? 1.513 23.203 14.148 1 87.69 256 GLU B O 1
ATOM 5877 N N . ASN B 1 257 ? 1.402 21.984 16.062 1 86.25 257 ASN B N 1
ATOM 5878 C CA . ASN B 1 257 ? 0.174 22.609 16.547 1 86.25 257 ASN B CA 1
ATOM 5879 C C . ASN B 1 257 ? 0.466 23.812 17.438 1 86.25 257 ASN B C 1
ATOM 5881 O O . ASN B 1 257 ? 1.062 23.672 18.516 1 86.25 257 ASN B O 1
ATOM 5885 N N . VAL B 1 258 ? 0.095 24.969 17.016 1 79.75 258 VAL B N 1
ATOM 5886 C CA . VAL B 1 258 ? 0.353 26.172 17.812 1 79.75 258 VAL B CA 1
ATOM 5887 C C . VAL B 1 258 ? -0.97 26.797 18.25 1 79.75 258 VAL B C 1
ATOM 5889 O O . VAL B 1 258 ? -1.05 28.016 18.453 1 79.75 258 VAL B O 1
ATOM 5892 N N . THR B 1 259 ? -1.942 26 18.344 1 77.56 259 THR B N 1
ATOM 5893 C CA . THR B 1 259 ? -3.271 26.484 18.703 1 77.56 259 THR B CA 1
ATOM 5894 C C . THR B 1 259 ? -3.242 27.156 20.078 1 77.56 259 THR B C 1
ATOM 5896 O O . THR B 1 259 ? -2.637 26.656 21.016 1 77.56 259 THR B O 1
ATOM 5899 N N . ARG B 1 260 ? -3.875 28.328 20.047 1 73.38 260 ARG B N 1
ATOM 5900 C CA . ARG B 1 260 ? -4.035 29.062 21.297 1 73.38 260 ARG B CA 1
ATOM 5901 C C . ARG B 1 260 ? -5.086 28.406 22.188 1 73.38 260 ARG B C 1
ATOM 5903 O O . ARG B 1 260 ? -6.145 28 21.719 1 73.38 260 ARG B O 1
ATOM 5910 N N . PRO B 1 261 ? -4.746 28.234 23.391 1 67.75 261 PRO B N 1
ATOM 5911 C CA . PRO B 1 261 ? -5.742 27.625 24.281 1 67.75 261 PRO B CA 1
ATOM 5912 C C . PRO B 1 261 ? -7.062 28.391 24.297 1 67.75 261 PRO B C 1
ATOM 5914 O O . PRO B 1 261 ? -8.125 27.797 24.516 1 67.75 261 PRO B O 1
ATOM 5917 N N . ASP B 1 262 ? -7.012 29.688 24.109 1 65.94 262 ASP B N 1
ATOM 5918 C CA . ASP B 1 262 ? -8.203 30.531 24.203 1 65.94 262 ASP B CA 1
ATOM 5919 C C . ASP B 1 262 ? -8.906 30.656 22.859 1 65.94 262 ASP B C 1
ATOM 5921 O O . ASP B 1 262 ? -9.914 31.344 22.734 1 65.94 262 ASP B O 1
ATOM 5925 N N . SER B 1 263 ? -8.328 29.969 21.953 1 68.62 263 SER B N 1
ATOM 5926 C CA . SER B 1 263 ? -8.914 30.062 20.625 1 68.62 263 SER B CA 1
ATOM 5927 C C . SER B 1 263 ? -9.656 28.781 20.25 1 68.62 263 SER B C 1
ATOM 5929 O O . SER B 1 263 ? -9.25 27.688 20.641 1 68.62 263 SER B O 1
ATOM 5931 N N . ASN B 1 264 ? -10.758 28.969 19.578 1 68.38 264 ASN B N 1
ATOM 5932 C CA . ASN B 1 264 ? -11.508 27.828 19.062 1 68.38 264 ASN B CA 1
ATOM 5933 C C . ASN B 1 264 ? -10.984 27.391 17.688 1 68.38 264 ASN B C 1
ATOM 5935 O O . ASN B 1 264 ? -11.453 26.391 17.141 1 68.38 264 ASN B O 1
ATOM 5939 N N . VAL B 1 265 ? -10.031 28.156 17.297 1 74 265 VAL B N 1
ATOM 5940 C CA . VAL B 1 265 ? -9.5 27.828 15.969 1 74 265 VAL B CA 1
ATOM 5941 C C . VAL B 1 265 ? -8.133 27.156 16.125 1 74 265 VAL B C 1
ATOM 5943 O O . VAL B 1 265 ? -7.234 27.703 16.766 1 74 265 VAL B O 1
ATOM 5946 N N . MET B 1 266 ? -8.062 26 15.516 1 80.81 266 MET B N 1
ATOM 5947 C CA . MET B 1 266 ? -6.785 25.297 15.547 1 80.81 266 MET B CA 1
ATOM 5948 C C . MET B 1 266 ? -5.832 25.859 14.5 1 80.81 266 MET B C 1
ATOM 5950 O O . MET B 1 266 ? -6.234 26.141 13.367 1 80.81 266 MET B O 1
ATOM 5954 N N . THR B 1 267 ? -4.66 26.188 14.945 1 87.38 267 THR B N 1
ATOM 5955 C CA . THR B 1 267 ? -3.637 26.719 14.062 1 87.38 267 THR B CA 1
ATOM 5956 C C . THR B 1 267 ? -2.451 25.766 13.953 1 87.38 267 THR B C 1
ATOM 5958 O O . THR B 1 267 ? -1.854 25.391 14.961 1 87.38 267 THR B O 1
ATOM 5961 N N . TYR B 1 268 ? -2.199 25.391 12.727 1 91.12 268 TYR B N 1
ATOM 5962 C CA . TYR B 1 268 ? -1.095 24.469 12.484 1 91.12 268 TYR B CA 1
ATOM 5963 C C . TYR B 1 268 ? -0.079 25.078 11.523 1 91.12 268 TYR B C 1
ATOM 5965 O O . TYR B 1 268 ? -0.449 25.812 10.594 1 91.12 268 TYR B O 1
ATOM 5973 N N . TYR B 1 269 ? 1.178 24.812 11.82 1 92.75 269 TYR B N 1
ATOM 5974 C CA . TYR B 1 269 ? 2.271 25.234 10.945 1 92.75 269 TYR B CA 1
ATOM 5975 C C . TYR B 1 269 ? 3.045 24.031 10.43 1 92.75 269 TYR B C 1
ATOM 5977 O O . TYR B 1 269 ? 3.09 22.984 11.086 1 92.75 269 TYR B O 1
ATOM 5985 N N . VAL B 1 270 ? 3.518 24.172 9.242 1 95.38 270 VAL B N 1
ATOM 5986 C CA . VAL B 1 270 ? 4.547 23.266 8.727 1 95.38 270 VAL B CA 1
ATOM 5987 C C . VAL B 1 270 ? 5.844 24.047 8.508 1 95.38 270 VAL B C 1
ATOM 5989 O O . VAL B 1 270 ? 5.816 25.219 8.117 1 95.38 270 VAL B O 1
ATOM 5992 N N . LYS B 1 271 ? 6.953 23.391 8.789 1 93.19 271 LYS B N 1
ATOM 5993 C CA . LYS B 1 271 ? 8.281 23.969 8.633 1 93.19 271 LYS B CA 1
ATOM 5994 C C . LYS B 1 271 ? 9.18 23.078 7.789 1 93.19 271 LYS B C 1
ATOM 5996 O O . LYS B 1 271 ? 9.125 21.859 7.898 1 93.19 271 LYS B O 1
ATOM 6001 N N . SER B 1 272 ? 9.859 23.688 6.93 1 94.44 272 SER B N 1
ATOM 6002 C CA . SER B 1 272 ? 10.945 22.984 6.242 1 94.44 272 SER B CA 1
ATOM 6003 C C . SER B 1 272 ? 12.305 23.484 6.723 1 94.44 272 SER B C 1
ATOM 6005 O O . SER B 1 272 ? 12.539 24.688 6.828 1 94.44 272 SER B O 1
ATOM 6007 N N . ASN B 1 273 ? 13.133 22.594 7.027 1 90.5 273 ASN B N 1
ATOM 6008 C CA . ASN B 1 273 ? 14.492 22.891 7.449 1 90.5 273 ASN B CA 1
ATOM 6009 C C . ASN B 1 273 ? 15.523 22.281 6.504 1 90.5 273 ASN B C 1
ATOM 6011 O O . ASN B 1 273 ? 15.578 21.062 6.352 1 90.5 273 ASN B O 1
ATOM 6015 N N . ILE B 1 274 ? 16.25 23.125 5.855 1 91.5 274 ILE B N 1
ATOM 6016 C CA . ILE B 1 274 ? 17.391 22.672 5.07 1 91.5 274 ILE B CA 1
ATOM 6017 C C . ILE B 1 274 ? 18.609 22.5 5.977 1 91.5 274 ILE B C 1
ATOM 6019 O O . ILE B 1 274 ? 19.266 23.484 6.32 1 91.5 274 ILE B O 1
ATOM 6023 N N . VAL B 1 275 ? 18.953 21.344 6.281 1 85.12 275 VAL B N 1
ATOM 6024 C CA . VAL B 1 275 ? 20.016 21.062 7.238 1 85.12 275 VAL B CA 1
ATOM 6025 C C . VAL B 1 275 ? 21.359 21.047 6.52 1 85.12 275 VAL B C 1
ATOM 6027 O O . VAL B 1 275 ? 22.391 21.375 7.113 1 85.12 275 VAL B O 1
ATOM 6030 N N . ALA B 1 276 ? 21.297 20.594 5.32 1 84.38 276 ALA B N 1
ATOM 6031 C CA . ALA B 1 276 ? 22.438 20.672 4.41 1 84.38 276 ALA B CA 1
ATOM 6032 C C . ALA B 1 276 ? 22.016 21.234 3.053 1 84.38 276 ALA B C 1
ATOM 6034 O O . ALA B 1 276 ? 21.188 20.641 2.363 1 84.38 276 ALA B O 1
ATOM 6035 N N . GLY B 1 277 ? 22.609 22.438 2.801 1 85.5 277 GLY B N 1
ATOM 6036 C CA . GLY B 1 277 ? 22.188 23.125 1.59 1 85.5 277 GLY B CA 1
ATOM 6037 C C . GLY B 1 277 ? 23.062 22.812 0.394 1 85.5 277 GLY B C 1
ATOM 6038 O O . GLY B 1 277 ? 24.109 22.172 0.533 1 85.5 277 GLY B O 1
ATOM 6039 N N . ASP B 1 278 ? 22.5 23.172 -0.819 1 84.88 278 ASP B N 1
ATOM 6040 C CA . ASP B 1 278 ? 23.297 23.141 -2.049 1 84.88 278 ASP B CA 1
ATOM 6041 C C . ASP B 1 278 ? 23.422 24.547 -2.652 1 84.88 278 ASP B C 1
ATOM 6043 O O . ASP B 1 278 ? 23.203 25.547 -1.965 1 84.88 278 ASP B O 1
ATOM 6047 N N . VAL B 1 279 ? 23.891 24.703 -3.83 1 81.25 279 VAL B N 1
ATOM 6048 C CA . VAL B 1 279 ? 24.25 25.969 -4.453 1 81.25 279 VAL B CA 1
ATOM 6049 C C . VAL B 1 279 ? 23.016 26.859 -4.555 1 81.25 279 VAL B C 1
ATOM 6051 O O . VAL B 1 279 ? 23.109 28.078 -4.379 1 81.25 279 VAL B O 1
ATOM 6054 N N . SER B 1 280 ? 21.859 26.281 -4.699 1 83.62 280 SER B N 1
ATOM 6055 C CA . SER B 1 280 ? 20.656 27.062 -4.992 1 83.62 280 SER B CA 1
ATOM 6056 C C . SER B 1 280 ? 19.734 27.141 -3.777 1 83.62 280 SER B C 1
ATOM 6058 O O . SER B 1 280 ? 18.797 27.938 -3.748 1 83.62 280 SER B O 1
ATOM 6060 N N . HIS B 1 281 ? 20.062 26.359 -2.762 1 89.38 281 HIS B N 1
ATOM 6061 C CA . HIS B 1 281 ? 19.203 26.25 -1.597 1 89.38 281 HIS B CA 1
ATOM 6062 C C . HIS B 1 281 ? 20 26.406 -0.302 1 89.38 281 HIS B C 1
ATOM 6064 O O . HIS B 1 281 ? 20.609 25.438 0.164 1 89.38 281 HIS B O 1
ATOM 6070 N N . GLU B 1 282 ? 19.812 27.531 0.272 1 84 282 GLU B N 1
ATOM 6071 C CA . GLU B 1 282 ? 20.609 27.828 1.459 1 84 282 GLU B CA 1
ATOM 6072 C C . GLU B 1 282 ? 19.984 27.234 2.711 1 84 282 GLU B C 1
ATOM 6074 O O . GLU B 1 282 ? 18.766 27.062 2.779 1 84 282 GLU B O 1
ATOM 6079 N N . LYS B 1 283 ? 20.828 26.953 3.648 1 85.75 283 LYS B N 1
ATOM 6080 C CA . LYS B 1 283 ? 20.359 26.453 4.941 1 85.75 283 LYS B CA 1
ATOM 6081 C C . LYS B 1 283 ? 19.391 27.438 5.586 1 85.75 283 LYS B C 1
ATOM 6083 O O . LYS B 1 283 ? 19.562 28.656 5.48 1 85.75 283 LYS B O 1
ATOM 6088 N N . GLY B 1 284 ? 18.391 26.875 6.285 1 87.88 284 GLY B N 1
ATOM 6089 C CA . GLY B 1 284 ? 17.406 27.703 6.961 1 87.88 284 GLY B CA 1
ATOM 6090 C C . GLY B 1 284 ? 16.047 27.047 7.074 1 87.88 284 GLY B C 1
ATOM 6091 O O . GLY B 1 284 ? 15.844 25.938 6.578 1 87.88 284 GLY B O 1
ATOM 6092 N N . THR B 1 285 ? 15.227 27.734 7.801 1 91.25 285 THR B N 1
ATOM 6093 C CA . THR B 1 285 ? 13.875 27.234 8.023 1 91.25 285 THR B CA 1
ATOM 6094 C C . THR B 1 285 ? 12.844 28.109 7.332 1 91.25 285 THR B C 1
ATOM 6096 O O . THR B 1 285 ? 12.969 29.344 7.344 1 91.25 285 THR B O 1
ATOM 6099 N N . ALA B 1 286 ? 12.055 27.531 6.598 1 92.44 286 ALA B N 1
ATOM 6100 C CA . ALA B 1 286 ? 10.844 28.188 6.109 1 92.44 286 ALA B CA 1
ATOM 6101 C C . ALA B 1 286 ? 9.617 27.719 6.879 1 92.44 286 ALA B C 1
ATOM 6103 O O . ALA B 1 286 ? 9.477 26.516 7.168 1 92.44 286 ALA B O 1
ATOM 6104 N N . MET B 1 287 ? 8.789 28.578 7.262 1 92.69 287 MET B N 1
ATOM 6105 C CA . MET B 1 287 ? 7.605 28.266 8.07 1 92.69 287 MET B CA 1
ATOM 6106 C C . MET B 1 287 ? 6.336 28.719 7.363 1 92.69 287 MET B C 1
ATOM 6108 O O . MET B 1 287 ? 6.277 29.844 6.84 1 92.69 287 MET B O 1
ATOM 6112 N N . ALA B 1 288 ? 5.375 27.875 7.328 1 93.88 288 ALA B N 1
ATOM 6113 C CA . ALA B 1 288 ? 4.109 28.188 6.664 1 93.88 288 ALA B CA 1
ATOM 6114 C C . ALA B 1 288 ? 2.922 27.75 7.516 1 93.88 288 ALA B C 1
ATOM 6116 O O . ALA B 1 288 ? 2.945 26.672 8.117 1 93.88 288 ALA B O 1
ATOM 6117 N N . ARG B 1 289 ? 1.957 28.609 7.602 1 93.19 289 ARG B N 1
ATOM 6118 C CA . ARG B 1 289 ? 0.697 28.25 8.242 1 93.19 289 ARG B CA 1
ATOM 6119 C C . ARG B 1 289 ? -0.147 27.375 7.324 1 93.19 289 ARG B C 1
ATOM 6121 O O . ARG B 1 289 ? -0.04 27.469 6.098 1 93.19 289 ARG B O 1
ATOM 6128 N N . ILE B 1 290 ? -1.01 26.531 7.941 1 95.12 290 ILE B N 1
ATOM 6129 C CA . ILE B 1 290 ? -1.931 25.672 7.199 1 95.12 290 ILE B CA 1
ATOM 6130 C C . ILE B 1 290 ? -3.346 26.25 7.289 1 95.12 290 ILE B C 1
ATOM 6132 O O . ILE B 1 290 ? -4.082 25.953 8.227 1 95.12 290 ILE B O 1
ATOM 6136 N N . PRO B 1 291 ? -3.711 27.016 6.312 1 93.56 291 PRO B N 1
ATOM 6137 C CA . PRO B 1 291 ? -5.051 27.609 6.371 1 93.56 291 PRO B CA 1
ATOM 6138 C C . PRO B 1 291 ? -6.156 26.594 6.121 1 93.56 291 PRO B C 1
ATOM 6140 O O . PRO B 1 291 ? -7.277 26.75 6.613 1 93.56 291 PRO B O 1
ATOM 6143 N N . LYS B 1 292 ? -5.902 25.625 5.324 1 95.31 292 LYS B N 1
ATOM 6144 C CA . LYS B 1 292 ? -6.805 24.5 5.055 1 95.31 292 LYS B CA 1
ATOM 6145 C C . LYS B 1 292 ? -6.043 23.188 4.957 1 95.31 292 LYS B C 1
ATOM 6147 O O . LYS B 1 292 ? -5.25 22.984 4.035 1 95.31 292 LYS B O 1
ATOM 6152 N N . GLY B 1 293 ? -6.254 22.375 5.895 1 96.69 293 GLY B N 1
ATOM 6153 C CA . GLY B 1 293 ? -5.559 21.109 5.922 1 96.69 293 GLY B CA 1
ATOM 6154 C C . GLY B 1 293 ? -6.5 19.906 5.887 1 96.69 293 GLY B C 1
ATOM 6155 O O . GLY B 1 293 ? -7.707 20.078 5.703 1 96.69 293 GLY B O 1
ATOM 6156 N N . ASN B 1 294 ? -5.848 18.719 5.852 1 97.56 294 ASN B N 1
ATOM 6157 C CA . ASN B 1 294 ? -6.551 17.453 6.059 1 97.56 294 ASN B CA 1
ATOM 6158 C C . ASN B 1 294 ? -7.473 17.125 4.887 1 97.56 294 ASN B C 1
ATOM 6160 O O . ASN B 1 294 ? -8.625 16.734 5.09 1 97.56 294 ASN B O 1
ATOM 6164 N N . ILE B 1 295 ? -7.055 17.359 3.688 1 98 295 ILE B N 1
ATOM 6165 C CA . ILE B 1 295 ? -7.781 16.938 2.494 1 98 295 ILE B CA 1
ATOM 6166 C C . ILE B 1 295 ? -7.34 15.539 2.094 1 98 295 ILE B C 1
ATOM 6168 O O . ILE B 1 295 ? -6.25 15.352 1.544 1 98 295 ILE B O 1
ATOM 6172 N N . PRO B 1 296 ? -8.164 14.578 2.324 1 98.19 296 PRO B N 1
ATOM 6173 C CA . PRO B 1 296 ? -7.754 13.203 2.006 1 98.19 296 PRO B CA 1
ATOM 6174 C C . PRO B 1 296 ? -7.762 12.922 0.505 1 98.19 296 PRO B C 1
ATOM 6176 O O . PRO B 1 296 ? -8.672 13.359 -0.206 1 98.19 296 PRO B O 1
ATOM 6179 N N . VAL B 1 297 ? -6.762 12.32 0.007 1 98 297 VAL B N 1
ATOM 6180 C CA . VAL B 1 297 ? -6.676 11.852 -1.371 1 98 297 VAL B CA 1
ATOM 6181 C C . VAL B 1 297 ? -6.277 10.375 -1.389 1 98 297 VAL B C 1
ATOM 6183 O O . VAL B 1 297 ? -5.91 9.812 -0.355 1 98 297 VAL B O 1
ATOM 6186 N N . LYS B 1 298 ? -6.395 9.789 -2.533 1 96.62 298 LYS B N 1
ATOM 6187 C CA . LYS B 1 298 ? -6.164 8.359 -2.689 1 96.62 298 LYS B CA 1
ATOM 6188 C C . LYS B 1 298 ? -4.75 7.977 -2.264 1 96.62 298 LYS B C 1
ATOM 6190 O O . LYS B 1 298 ? -4.527 6.891 -1.723 1 96.62 298 LYS B O 1
ATOM 6195 N N . ASN B 1 299 ? -3.818 8.836 -2.564 1 97.19 299 ASN B N 1
ATOM 6196 C CA . ASN B 1 299 ? -2.426 8.531 -2.246 1 97.19 299 ASN B CA 1
ATOM 6197 C C . ASN B 1 299 ? -1.936 9.344 -1.052 1 97.19 299 ASN B C 1
ATOM 6199 O O . ASN B 1 299 ? -0.758 9.695 -0.978 1 97.19 299 ASN B O 1
ATOM 6203 N N . GLY B 1 300 ? -2.865 9.734 -0.146 1 98.25 300 GLY B N 1
ATOM 6204 C CA . GLY B 1 300 ? -2.422 10.344 1.099 1 98.25 300 GLY B CA 1
ATOM 6205 C C . GLY B 1 300 ? -3.285 11.516 1.534 1 98.25 300 GLY B C 1
ATOM 6206 O O . GLY B 1 300 ? -4.512 11.398 1.581 1 98.25 300 GLY B O 1
ATOM 6207 N N . VAL B 1 301 ? -2.605 12.633 1.953 1 98.75 301 VAL B N 1
ATOM 6208 C CA . VAL B 1 301 ? -3.322 13.797 2.467 1 98.75 301 VAL B CA 1
ATOM 6209 C C . VAL B 1 301 ? -2.668 15.078 1.949 1 98.75 301 VAL B C 1
ATOM 6211 O O . VAL B 1 301 ? -1.447 15.133 1.777 1 98.75 301 VAL B O 1
ATOM 6214 N N . VAL B 1 302 ? -3.486 16.078 1.704 1 98.75 302 VAL B N 1
ATOM 6215 C CA . VAL B 1 302 ? -3.021 17.359 1.202 1 98.75 302 VAL B CA 1
ATOM 6216 C C . VAL B 1 302 ? -3.307 18.453 2.234 1 98.75 302 VAL B C 1
ATOM 6218 O O . VAL B 1 302 ? -4.387 18.484 2.83 1 98.75 302 VAL B O 1
ATOM 6221 N N . HIS B 1 303 ? -2.359 19.266 2.504 1 98.56 303 HIS B N 1
ATOM 6222 C CA . HIS B 1 303 ? -2.492 20.5 3.279 1 98.56 303 HIS B CA 1
ATOM 6223 C C . HIS B 1 303 ? -2.168 21.719 2.432 1 98.56 303 HIS B C 1
ATOM 6225 O O . HIS B 1 303 ? -1.143 21.75 1.748 1 98.56 303 HIS B O 1
ATOM 6231 N N . LEU B 1 304 ? -3.035 22.719 2.445 1 98.38 304 LEU B N 1
ATOM 6232 C CA . LEU B 1 304 ? -2.709 24 1.828 1 98.38 304 LEU B CA 1
ATOM 6233 C C . LEU B 1 304 ? -1.896 24.875 2.779 1 98.38 304 LEU B C 1
ATOM 6235 O O . LEU B 1 304 ? -2.156 24.891 3.984 1 98.38 304 LEU B O 1
ATOM 6239 N N . ILE B 1 305 ? -0.954 25.578 2.188 1 96.88 305 ILE B N 1
ATOM 6240 C CA . ILE B 1 305 ? -0.076 26.391 3.029 1 96.88 305 ILE B CA 1
ATOM 6241 C C . ILE B 1 305 ? 0 27.812 2.479 1 96.88 305 ILE B C 1
ATOM 6243 O O . ILE B 1 305 ? -0.189 28.031 1.28 1 96.88 305 ILE B O 1
ATOM 6247 N N . ASP B 1 306 ? 0.292 28.766 3.299 1 93.44 306 ASP B N 1
ATOM 6248 C CA . ASP B 1 306 ? 0.185 30.172 2.9 1 93.44 306 ASP B CA 1
ATOM 6249 C C . ASP B 1 306 ? 1.561 30.766 2.602 1 93.44 306 ASP B C 1
ATOM 6251 O O . ASP B 1 306 ? 1.687 31.969 2.371 1 93.44 306 ASP B O 1
ATOM 6255 N N . ARG B 1 307 ? 2.621 29.969 2.66 1 92.06 307 ARG B N 1
ATOM 6256 C CA . ARG B 1 307 ? 3.979 30.297 2.227 1 92.06 307 ARG B CA 1
ATOM 6257 C C . ARG B 1 307 ? 4.664 29.062 1.635 1 92.06 307 ARG B C 1
ATOM 6259 O O . ARG B 1 307 ? 4.426 27.938 2.074 1 92.06 307 ARG B O 1
ATOM 6266 N N . PRO B 1 308 ? 5.496 29.281 0.677 1 94.06 308 PRO B N 1
ATOM 6267 C CA . PRO B 1 308 ? 6.211 28.109 0.15 1 94.06 308 PRO B CA 1
ATOM 6268 C C . PRO B 1 308 ? 7.297 27.609 1.098 1 94.06 308 PRO B C 1
ATOM 6270 O O . PRO B 1 308 ? 7.852 28.391 1.878 1 94.06 308 PRO B O 1
ATOM 6273 N N . LEU B 1 309 ? 7.527 26.391 0.981 1 95.69 309 LEU B N 1
ATOM 6274 C CA . LEU B 1 309 ? 8.609 25.781 1.755 1 95.69 309 LEU B CA 1
ATOM 6275 C C . LEU B 1 309 ? 9.93 25.875 1.005 1 95.69 309 LEU B C 1
ATOM 6277 O O . LEU B 1 309 ? 9.945 26.016 -0.22 1 95.69 309 LEU B O 1
ATOM 6281 N N . MET B 1 310 ? 10.969 25.938 1.744 1 93.81 310 MET B N 1
ATOM 6282 C CA . MET B 1 310 ? 12.344 25.859 1.255 1 93.81 310 MET B CA 1
ATOM 6283 C C . MET B 1 310 ? 12.758 27.172 0.592 1 93.81 310 MET B C 1
ATOM 6285 O O . MET B 1 310 ? 13.891 27.297 0.137 1 93.81 310 MET B O 1
ATOM 6289 N N . ILE B 1 311 ? 11.859 28.109 0.471 1 89.69 311 ILE B N 1
ATOM 6290 C CA . ILE B 1 311 ? 12.164 29.375 -0.18 1 89.69 311 ILE B CA 1
ATOM 6291 C C . ILE B 1 311 ? 12.047 30.516 0.831 1 89.69 311 ILE B C 1
ATOM 6293 O O . ILE B 1 311 ? 11.164 30.516 1.688 1 89.69 311 ILE B O 1
ATOM 6297 N N . VAL B 1 312 ? 13.062 31.406 0.651 1 83.31 312 VAL B N 1
ATOM 6298 C CA . VAL B 1 312 ? 12.977 32.625 1.432 1 83.31 312 VAL B CA 1
ATOM 6299 C C . VAL B 1 312 ? 12.141 33.656 0.681 1 83.31 312 VAL B C 1
ATOM 6301 O O . VAL B 1 312 ? 12.641 34.344 -0.225 1 83.31 312 VAL B O 1
ATOM 6304 N N . ALA B 1 313 ? 10.914 33.719 1.045 1 74.69 313 ALA B N 1
ATOM 6305 C CA . ALA B 1 313 ? 10 34.562 0.26 1 74.69 313 ALA B CA 1
ATOM 6306 C C . ALA B 1 313 ? 9.445 35.688 1.098 1 74.69 313 ALA B C 1
ATOM 6308 O O . ALA B 1 313 ? 8.922 36.688 0.556 1 74.69 313 ALA B O 1
ATOM 6309 N N . SER B 1 314 ? 9.68 35.719 2.365 1 82.69 314 SER B N 1
ATOM 6310 C CA . SER B 1 314 ? 9 36.625 3.26 1 82.69 314 SER B CA 1
ATOM 6311 C C . SER B 1 314 ? 10.008 37.469 4.047 1 82.69 314 SER B C 1
ATOM 6313 O O . SER B 1 314 ? 11.164 37.094 4.207 1 82.69 314 SER B O 1
ATOM 6315 N N . THR B 1 315 ? 9.578 38.625 4.395 1 88.38 315 THR B N 1
ATOM 6316 C CA . THR B 1 315 ? 10.359 39.469 5.277 1 88.38 315 THR B CA 1
ATOM 6317 C C . THR B 1 315 ? 10.047 39.188 6.738 1 88.38 315 THR B C 1
ATOM 6319 O O . THR B 1 315 ? 9.109 38.438 7.043 1 88.38 315 THR B O 1
ATOM 6322 N N . ILE B 1 316 ? 10.828 39.75 7.562 1 92.25 316 ILE B N 1
ATOM 6323 C CA . ILE B 1 316 ? 10.641 39.562 9 1 92.25 316 ILE B CA 1
ATOM 6324 C C . ILE B 1 316 ? 9.234 40.031 9.398 1 92.25 316 ILE B C 1
ATOM 6326 O O . ILE B 1 316 ? 8.5 39.281 10.062 1 92.25 316 ILE B O 1
ATOM 6330 N N . ILE B 1 317 ? 8.859 41.156 8.891 1 91.94 317 ILE B N 1
ATOM 6331 C CA . ILE B 1 317 ? 7.59 41.75 9.305 1 91.94 317 ILE B CA 1
ATOM 6332 C C . ILE B 1 317 ? 6.434 40.906 8.773 1 91.94 317 ILE B C 1
ATOM 6334 O O . ILE B 1 317 ? 5.402 40.75 9.43 1 91.94 317 ILE B O 1
ATOM 6338 N N . SER B 1 318 ? 6.609 40.344 7.613 1 88.56 318 SER B N 1
ATOM 6339 C CA . SER B 1 318 ? 5.574 39.5 7.035 1 88.56 318 SER B CA 1
ATOM 6340 C C . SER B 1 318 ? 5.262 38.312 7.941 1 88.56 318 SER B C 1
ATOM 6342 O O . SER B 1 318 ? 4.109 37.906 8.047 1 88.56 318 SER B O 1
ATOM 6344 N N . TYR B 1 319 ? 6.262 37.75 8.578 1 90.19 319 TYR B N 1
ATOM 6345 C CA . TYR B 1 319 ? 6.066 36.688 9.523 1 90.19 319 TYR B CA 1
ATOM 6346 C C . TYR B 1 319 ? 5.348 37.156 10.781 1 90.19 319 TYR B C 1
ATOM 6348 O O . TYR B 1 319 ? 4.488 36.469 11.32 1 90.19 319 TYR B O 1
ATOM 6356 N N . LEU B 1 320 ? 5.656 38.344 11.188 1 92.69 320 LEU B N 1
ATOM 6357 C CA . LEU B 1 320 ? 5.141 38.875 12.445 1 92.69 320 LEU B CA 1
ATOM 6358 C C . LEU B 1 320 ? 3.684 39.281 12.297 1 92.69 320 LEU B C 1
ATOM 6360 O O . LEU B 1 320 ? 2.898 39.156 13.242 1 92.69 320 LEU B O 1
ATOM 6364 N N . GLN B 1 321 ? 3.314 39.781 11.188 1 89.56 321 GLN B N 1
ATOM 6365 C CA . GLN B 1 321 ? 2.02 40.438 11.016 1 89.56 321 GLN B CA 1
ATOM 6366 C C . GLN B 1 321 ? 0.938 39.438 10.656 1 89.56 321 GLN B C 1
ATOM 6368 O O . GLN B 1 321 ? -0.221 39.781 10.453 1 89.56 321 GLN B O 1
ATOM 6373 N N . GLU B 1 322 ? 1.271 38.25 10.625 1 86.12 322 GLU B N 1
ATOM 6374 C CA . GLU B 1 322 ? 0.281 37.219 10.32 1 86.12 322 GLU B CA 1
ATOM 6375 C C . GLU B 1 322 ? -0.876 37.25 11.312 1 86.12 322 GLU B C 1
ATOM 6377 O O . GLU B 1 322 ? -0.664 37.188 12.523 1 86.12 322 GLU B O 1
ATOM 6382 N N . LYS B 1 323 ? -2.072 37.375 10.672 1 80.44 323 LYS B N 1
ATOM 6383 C CA . LYS B 1 323 ? -3.248 37.406 11.531 1 80.44 323 LYS B CA 1
ATOM 6384 C C . LYS B 1 323 ? -3.391 36.125 12.328 1 80.44 323 LYS B C 1
ATOM 6386 O O . LYS B 1 323 ? -3.396 35.031 11.75 1 80.44 323 LYS B O 1
ATOM 6391 N N . ASP B 1 324 ? -3.418 36.25 13.625 1 77.62 324 ASP B N 1
ATOM 6392 C CA . ASP B 1 324 ? -3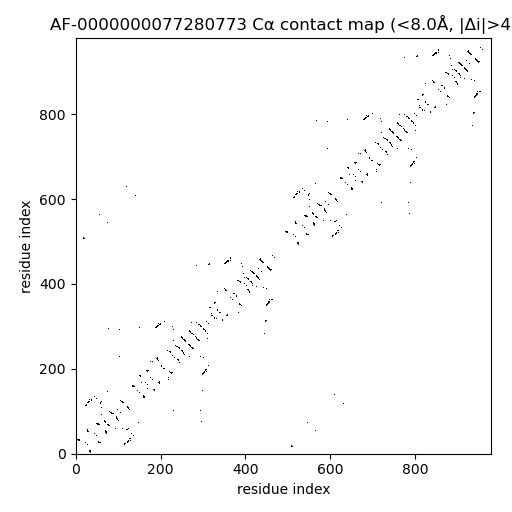.564 35.156 14.555 1 77.62 324 ASP B CA 1
ATOM 6393 C C . ASP B 1 324 ? -2.377 34.188 14.453 1 77.62 324 ASP B C 1
ATOM 6395 O O . ASP B 1 324 ? -2.51 33 14.727 1 77.62 324 ASP B O 1
ATOM 6399 N N . GLY B 1 325 ? -1.329 34.75 13.953 1 86.38 325 GLY B N 1
ATOM 6400 C CA . GLY B 1 325 ? -0.106 33.969 13.875 1 86.38 325 GLY B CA 1
ATOM 6401 C C . GLY B 1 325 ? 0.568 33.781 15.219 1 86.38 325 GLY B C 1
ATOM 6402 O O . GLY B 1 325 ? 0.171 34.406 16.203 1 86.38 325 GLY B O 1
ATOM 6403 N N . GLN B 1 326 ? 1.537 32.938 15.242 1 87.62 326 GLN B N 1
ATOM 6404 C CA . GLN B 1 326 ? 2.162 32.562 16.516 1 87.62 326 GLN B CA 1
ATOM 6405 C C . GLN B 1 326 ? 3.006 33.719 17.062 1 87.62 326 GLN B C 1
ATOM 6407 O O . GLN B 1 326 ? 3.4 33.688 18.219 1 87.62 326 GLN B O 1
ATOM 6412 N N . LEU B 1 327 ? 3.24 34.719 16.203 1 93.38 327 LEU B N 1
ATOM 6413 C CA . LEU B 1 327 ? 4.043 35.875 16.641 1 93.38 327 LEU B CA 1
ATOM 6414 C C . LEU B 1 327 ? 3.201 37.156 16.672 1 93.38 327 LEU B C 1
ATOM 6416 O O . LEU B 1 327 ? 3.744 38.25 16.766 1 93.38 327 LEU B O 1
ATOM 6420 N N . SER B 1 328 ? 1.937 37.031 16.672 1 91.12 328 SER B N 1
ATOM 6421 C CA . SER B 1 328 ? 1.037 38.156 16.5 1 91.12 328 SER B CA 1
ATOM 6422 C C . SER B 1 328 ? 1.058 39.062 17.719 1 91.12 328 SER B C 1
ATOM 6424 O O . SER B 1 328 ? 0.946 40.281 17.594 1 91.12 328 SER B O 1
ATOM 6426 N N . LYS B 1 329 ? 1.206 38.594 18.922 1 92.31 329 LYS B N 1
ATOM 6427 C CA . LYS B 1 329 ? 1.203 39.406 20.125 1 92.31 329 LYS B CA 1
ATOM 6428 C C . LYS B 1 329 ? 2.414 40.344 20.141 1 92.31 329 LYS B C 1
ATOM 6430 O O . LYS B 1 329 ? 2.303 41.5 20.547 1 92.31 329 LYS B O 1
ATOM 6435 N N . PHE B 1 330 ? 3.541 39.812 19.734 1 95.44 330 PHE B N 1
ATOM 6436 C CA . PHE B 1 330 ? 4.742 40.625 19.656 1 95.44 330 PHE B CA 1
ATOM 6437 C C . PHE B 1 330 ? 4.57 41.75 18.625 1 95.44 330 PHE B C 1
ATOM 6439 O O . PHE B 1 330 ? 4.941 42.875 18.859 1 95.44 330 PHE B O 1
ATOM 6446 N N . HIS B 1 331 ? 4.102 41.375 17.5 1 95.19 331 HIS B N 1
ATOM 6447 C CA . HIS B 1 331 ? 3.818 42.344 16.453 1 95.19 331 HIS B CA 1
ATOM 6448 C C . HIS B 1 331 ? 2.863 43.438 16.953 1 95.19 331 HIS B C 1
ATOM 6450 O O . HIS B 1 331 ? 3.09 44.625 16.719 1 95.19 331 HIS B O 1
ATOM 6456 N N . ASN B 1 332 ? 1.76 43.031 17.594 1 94.38 332 ASN B N 1
ATOM 6457 C CA . ASN B 1 332 ? 0.755 43.969 18.078 1 94.38 332 ASN B CA 1
ATOM 6458 C C . ASN B 1 332 ? 1.34 44.938 19.109 1 94.38 332 ASN B C 1
ATOM 6460 O O . ASN B 1 332 ? 0.989 46.125 19.125 1 94.38 332 ASN B O 1
ATOM 6464 N N . LEU B 1 333 ? 2.164 44.406 19.969 1 94.75 333 LEU B N 1
ATOM 6465 C CA . LEU B 1 333 ? 2.838 45.25 20.953 1 94.75 333 LEU B CA 1
ATOM 6466 C C . LEU B 1 333 ? 3.6 46.375 20.266 1 94.75 333 LEU B C 1
ATOM 6468 O O . LEU B 1 333 ? 3.49 47.531 20.672 1 94.75 333 LEU B O 1
ATOM 6472 N N . MET B 1 334 ? 4.367 46.062 19.188 1 95.38 334 MET B N 1
ATOM 6473 C CA . MET B 1 334 ? 5.133 47.062 18.453 1 95.38 334 MET B CA 1
ATOM 6474 C C . MET B 1 334 ? 4.203 48 17.703 1 95.38 334 MET B C 1
ATOM 6476 O O . MET B 1 334 ? 4.414 49.219 17.688 1 95.38 334 MET B O 1
ATOM 6480 N N . ARG B 1 335 ? 3.242 47.438 17.094 1 94.38 335 ARG B N 1
ATOM 6481 C CA . ARG B 1 335 ? 2.311 48.219 16.281 1 94.38 335 ARG B CA 1
ATOM 6482 C C . ARG B 1 335 ? 1.597 49.281 17.125 1 94.38 335 ARG B C 1
ATOM 6484 O O . ARG B 1 335 ? 1.424 50.406 16.703 1 94.38 335 ARG B O 1
ATOM 6491 N N . GLU B 1 336 ? 1.24 48.969 18.328 1 94.62 336 GLU B N 1
ATOM 6492 C CA . GLU B 1 336 ? 0.445 49.844 19.188 1 94.62 336 GLU B CA 1
ATOM 6493 C C . GLU B 1 336 ? 1.328 50.844 19.938 1 94.62 336 GLU B C 1
ATOM 6495 O O . GLU B 1 336 ? 0.91 51.969 20.203 1 94.62 336 GLU B O 1
ATOM 6500 N N . HIS B 1 337 ? 2.602 50.438 20.266 1 93.94 337 HIS B N 1
ATOM 6501 C CA . HIS B 1 337 ? 3.334 51.25 21.234 1 93.94 337 HIS B CA 1
ATOM 6502 C C . HIS B 1 337 ? 4.695 51.656 20.688 1 93.94 337 HIS B C 1
ATOM 6504 O O . HIS B 1 337 ? 5.363 52.531 21.266 1 93.94 337 HIS B O 1
ATOM 6510 N N . TYR B 1 338 ? 5.09 51.094 19.594 1 95.12 338 TYR B N 1
ATOM 6511 C CA . TYR B 1 338 ? 6.406 51.375 19.031 1 95.12 338 TYR B CA 1
ATOM 6512 C C . TYR B 1 338 ? 6.402 51.219 17.516 1 95.12 338 TYR B C 1
ATOM 6514 O O . TYR B 1 338 ? 7.223 50.5 16.953 1 95.12 338 TYR B O 1
ATOM 6522 N N . GLN B 1 339 ? 5.641 51.906 16.766 1 93.75 339 GLN B N 1
ATOM 6523 C CA . GLN B 1 339 ? 5.422 51.812 15.328 1 93.75 339 GLN B CA 1
ATOM 6524 C C . GLN B 1 339 ? 6.715 52.062 14.555 1 93.75 339 GLN B C 1
ATOM 6526 O O . GLN B 1 339 ? 6.938 51.438 13.5 1 93.75 339 GLN B O 1
ATOM 6531 N N . ASP B 1 340 ? 7.547 52.844 15.055 1 94.12 340 ASP B N 1
ATOM 6532 C CA . ASP B 1 340 ? 8.812 53.156 14.391 1 94.12 340 ASP B CA 1
ATOM 6533 C C . ASP B 1 340 ? 9.656 51.906 14.219 1 94.12 340 ASP B C 1
ATOM 6535 O O . ASP B 1 340 ? 10.406 51.781 13.242 1 94.12 340 ASP B O 1
ATOM 6539 N N . MET B 1 341 ? 9.57 51.062 15.172 1 94.44 341 MET B N 1
ATOM 6540 C CA . MET B 1 341 ? 10.336 49.844 15.086 1 94.44 341 MET B CA 1
ATOM 6541 C C . MET B 1 341 ? 9.852 48.969 13.922 1 94.44 341 MET B C 1
ATOM 6543 O O . MET B 1 341 ? 10.648 48.312 13.266 1 94.44 341 MET B O 1
ATOM 6547 N N . ILE B 1 342 ? 8.562 48.875 13.648 1 94.19 342 ILE B N 1
ATOM 6548 C CA . ILE B 1 342 ? 8.008 48.156 12.516 1 94.19 342 ILE B CA 1
ATOM 6549 C C . ILE B 1 342 ? 8.617 48.688 11.219 1 94.19 342 ILE B C 1
ATOM 6551 O O . ILE B 1 342 ? 9.039 47.906 10.359 1 94.19 342 ILE B O 1
ATOM 6555 N N . HIS B 1 343 ? 8.703 49.969 11.117 1 92.75 343 HIS B N 1
ATOM 6556 C CA . HIS B 1 343 ? 9.305 50.594 9.945 1 92.75 343 HIS B CA 1
ATOM 6557 C C . HIS B 1 343 ? 10.781 50.25 9.82 1 92.75 343 HIS B C 1
ATOM 6559 O O . HIS B 1 343 ? 11.266 49.969 8.727 1 92.75 343 HIS B O 1
ATOM 6565 N N . GLU B 1 344 ? 11.43 50.281 10.922 1 92.88 344 GLU B N 1
ATOM 6566 C CA . GLU B 1 344 ? 12.852 49.938 10.914 1 92.88 344 GLU B CA 1
ATOM 6567 C C . GLU B 1 344 ? 13.062 48.5 10.445 1 92.88 344 GLU B C 1
ATOM 6569 O O . GLU B 1 344 ? 13.992 48.219 9.68 1 92.88 344 GLU B O 1
ATOM 6574 N N . LEU B 1 345 ? 12.227 47.625 10.891 1 93.25 345 LEU B N 1
ATOM 6575 C CA . LEU B 1 345 ? 12.352 46.219 10.539 1 93.25 345 LEU B CA 1
ATOM 6576 C C . LEU B 1 345 ? 11.992 46 9.078 1 93.25 345 LEU B C 1
ATOM 6578 O O . LEU B 1 345 ? 12.359 44.969 8.5 1 93.25 345 LEU B O 1
ATOM 6582 N N . MET B 1 346 ? 11.312 46.844 8.5 1 89.69 346 MET B N 1
ATOM 6583 C CA . MET B 1 346 ? 10.945 46.75 7.086 1 89.69 346 MET B CA 1
ATOM 6584 C C . MET B 1 346 ? 12.086 47.219 6.188 1 89.69 346 MET B C 1
ATOM 6586 O O . MET B 1 346 ? 12.266 46.688 5.086 1 89.69 346 MET B O 1
ATOM 6590 N N . VAL B 1 347 ? 12.852 48.156 6.664 1 87.88 347 VAL B N 1
ATOM 6591 C CA . VAL B 1 347 ? 13.797 48.844 5.789 1 87.88 347 VAL B CA 1
ATOM 6592 C C . VAL B 1 347 ? 15.211 48.312 6.027 1 87.88 347 VAL B C 1
ATOM 6594 O O . VAL B 1 347 ? 16 48.188 5.09 1 87.88 347 VAL B O 1
ATOM 6597 N N . GLU B 1 348 ? 15.5 47.969 7.215 1 84.38 348 GLU B N 1
ATOM 6598 C CA . GLU B 1 348 ? 16.844 47.531 7.547 1 84.38 348 GLU B CA 1
ATOM 6599 C C . GLU B 1 348 ? 17.109 46.125 7.07 1 84.38 348 GLU B C 1
ATOM 6601 O O . GLU B 1 348 ? 16.172 45.312 6.945 1 84.38 348 GLU B O 1
ATOM 6606 N N . LYS B 1 349 ? 18.391 45.906 6.816 1 89.88 349 LYS B N 1
ATOM 6607 C CA . LYS B 1 349 ? 18.797 44.594 6.332 1 89.88 349 LYS B CA 1
ATOM 6608 C C . LYS B 1 349 ? 19.672 43.875 7.355 1 89.88 349 LYS B C 1
ATOM 6610 O O . LYS B 1 349 ? 20.266 44.5 8.227 1 89.88 349 LYS B O 1
ATOM 6615 N N . ASP B 1 350 ? 19.656 42.562 7.281 1 91.38 350 ASP B N 1
ATOM 6616 C CA . ASP B 1 350 ? 20.547 41.656 8.016 1 91.38 350 ASP B CA 1
ATOM 6617 C C . ASP B 1 350 ? 20.344 41.812 9.523 1 91.38 350 ASP B C 1
ATOM 6619 O O . ASP B 1 350 ? 21.297 42.062 10.266 1 91.38 350 ASP B O 1
ATOM 6623 N N . ARG B 1 351 ? 19.156 41.656 9.914 1 94.81 351 ARG B N 1
ATOM 6624 C CA . ARG B 1 351 ? 18.797 41.625 11.328 1 94.81 351 ARG B CA 1
ATOM 6625 C C . ARG B 1 351 ? 18.453 40.219 11.797 1 94.81 351 ARG B C 1
ATOM 6627 O O . ARG B 1 351 ? 18.031 39.375 11.008 1 94.81 351 ARG B O 1
ATOM 6634 N N . THR B 1 352 ? 18.75 39.969 13.008 1 96.88 352 THR B N 1
ATOM 6635 C CA . THR B 1 352 ? 18.25 38.75 13.664 1 96.88 352 THR B CA 1
ATOM 6636 C C . THR B 1 352 ? 17.234 39.125 14.75 1 96.88 352 THR B C 1
ATOM 6638 O O . THR B 1 352 ? 17.562 39.875 15.68 1 96.88 352 THR B O 1
ATOM 6641 N N . LEU B 1 353 ? 16.141 38.688 14.539 1 97.5 353 LEU B N 1
ATOM 6642 C CA . LEU B 1 353 ? 15.07 38.938 15.5 1 97.5 353 LEU B CA 1
ATOM 6643 C C . LEU B 1 353 ? 14.828 37.719 16.375 1 97.5 353 LEU B C 1
ATOM 6645 O O . LEU B 1 353 ? 14.555 36.625 15.852 1 97.5 353 LEU B O 1
ATOM 6649 N N . PHE B 1 354 ? 14.984 37.812 17.625 1 97.5 354 PHE B N 1
ATOM 6650 C CA . PHE B 1 354 ? 14.539 36.781 18.594 1 97.5 354 PHE B CA 1
ATOM 6651 C C . PHE B 1 354 ? 13.109 37.094 19.047 1 97.5 354 PHE B C 1
ATOM 6653 O O . PHE B 1 354 ? 12.906 37.781 20.047 1 97.5 354 PHE B O 1
ATOM 6660 N N . ALA B 1 355 ? 12.211 36.469 18.391 1 97.31 355 ALA B N 1
ATOM 6661 C CA . ALA B 1 355 ? 10.805 36.812 18.531 1 97.31 355 ALA B CA 1
ATOM 6662 C C . ALA B 1 355 ? 10.117 35.938 19.562 1 97.31 355 ALA B C 1
ATOM 6664 O O . ALA B 1 355 ? 10.062 34.719 19.391 1 97.31 355 ALA B O 1
ATOM 6665 N N . PRO B 1 356 ? 9.578 36.5 20.641 1 96.38 356 PRO B N 1
ATOM 6666 C CA . PRO B 1 356 ? 8.789 35.688 21.562 1 96.38 356 PRO B CA 1
ATOM 6667 C C . PRO B 1 356 ? 7.477 35.188 20.953 1 96.38 356 PRO B C 1
ATOM 6669 O O . PRO B 1 356 ? 6.809 35.969 20.25 1 96.38 356 PRO B O 1
ATOM 6672 N N . SER B 1 357 ? 7.164 34.031 21.219 1 93.38 357 SER B N 1
ATOM 6673 C CA . SER B 1 357 ? 5.914 33.438 20.75 1 93.38 357 SER B CA 1
ATOM 6674 C C . SER B 1 357 ? 4.719 33.969 21.531 1 93.38 357 SER B C 1
ATOM 6676 O O . SER B 1 357 ? 4.887 34.625 22.578 1 93.38 357 SER B O 1
ATOM 6678 N N . ASN B 1 358 ? 3.51 33.719 21 1 90.75 358 ASN B N 1
ATOM 6679 C CA . ASN B 1 358 ? 2.295 34.031 21.734 1 90.75 358 ASN B CA 1
ATOM 6680 C C . ASN B 1 358 ? 2.254 33.312 23.078 1 90.75 358 ASN B C 1
ATOM 6682 O O . ASN B 1 358 ? 1.727 33.844 24.062 1 90.75 358 ASN B O 1
ATOM 6686 N N . THR B 1 359 ? 2.793 32.156 23.125 1 88.25 359 THR B N 1
ATOM 6687 C CA . THR B 1 359 ? 2.863 31.406 24.391 1 88.25 359 THR B CA 1
ATOM 6688 C C . THR B 1 359 ? 3.73 32.156 25.406 1 88.25 359 THR B C 1
ATOM 6690 O O . THR B 1 359 ? 3.396 32.188 26.594 1 88.25 359 THR B O 1
ATOM 6693 N N . ALA B 1 360 ? 4.816 32.719 24.953 1 91.75 360 ALA B N 1
ATOM 6694 C CA . ALA B 1 360 ? 5.676 33.5 25.828 1 91.75 360 ALA B CA 1
ATOM 6695 C C . ALA B 1 360 ? 4.906 34.656 26.453 1 91.75 360 ALA B C 1
ATOM 6697 O O . ALA B 1 360 ? 5.09 35 27.625 1 91.75 360 ALA B O 1
ATOM 6698 N N . PHE B 1 361 ? 4.062 35.25 25.688 1 92 361 PHE B N 1
ATOM 6699 C CA . PHE B 1 361 ? 3.266 36.375 26.141 1 92 361 PHE B CA 1
ATOM 6700 C C . PHE B 1 361 ? 2.23 35.938 27.172 1 92 361 PHE B C 1
ATOM 6702 O O . PHE B 1 361 ? 1.808 36.719 28.016 1 92 361 PHE B O 1
ATOM 6709 N N . ARG B 1 362 ? 1.847 34.688 27.094 1 87.94 362 ARG B N 1
ATOM 6710 C CA . ARG B 1 362 ? 0.891 34.156 28.062 1 87.94 362 ARG B CA 1
ATOM 6711 C C . ARG B 1 362 ? 1.576 33.812 29.375 1 87.94 362 ARG B C 1
ATOM 6713 O O . ARG B 1 362 ? 0.966 33.906 30.453 1 87.94 362 ARG B O 1
ATOM 6720 N N . MET B 1 363 ? 2.773 33.5 29.266 1 87.81 363 MET B N 1
ATOM 6721 C CA . MET B 1 363 ? 3.488 33 30.438 1 87.81 363 MET B CA 1
ATOM 6722 C C . MET B 1 363 ? 4.125 34.156 31.203 1 87.81 363 MET B C 1
ATOM 6724 O O . MET B 1 363 ? 4.465 34 32.375 1 87.81 363 MET B O 1
ATOM 6728 N N . VAL B 1 364 ? 4.25 35.281 30.609 1 90.88 364 VAL B N 1
ATOM 6729 C CA . VAL B 1 364 ? 4.953 36.438 31.188 1 90.88 364 VAL B CA 1
ATOM 6730 C C . VAL B 1 364 ? 4.141 37 32.344 1 90.88 364 VAL B C 1
ATOM 6732 O O . VAL B 1 364 ? 2.922 36.812 32.406 1 90.88 364 VAL B O 1
ATOM 6735 N N . ASN B 1 365 ? 4.84 37.656 33.312 1 89.31 365 ASN B N 1
ATOM 6736 C CA . ASN B 1 365 ? 4.145 38.438 34.344 1 89.31 365 ASN B CA 1
ATOM 6737 C C . ASN B 1 365 ? 3.387 39.625 33.75 1 89.31 365 ASN B C 1
ATOM 6739 O O . ASN B 1 365 ? 3.994 40.594 33.312 1 89.31 365 ASN B O 1
ATOM 6743 N N . GLN B 1 366 ? 2.105 39.625 33.844 1 90.56 366 GLN B N 1
ATOM 6744 C CA . GLN B 1 366 ? 1.266 40.562 33.125 1 90.56 366 GLN B CA 1
ATOM 6745 C C . GLN B 1 366 ? 1.406 41.969 33.688 1 90.56 366 GLN B C 1
ATOM 6747 O O . GLN B 1 366 ? 1.365 42.969 32.969 1 90.56 366 GLN B O 1
ATOM 6752 N N . GLU B 1 367 ? 1.577 42.031 34.969 1 90.81 367 GLU B N 1
ATOM 6753 C CA . GLU B 1 367 ? 1.747 43.344 35.625 1 90.81 367 GLU B CA 1
ATOM 6754 C C . GLU B 1 367 ? 3.043 44.031 35.156 1 90.81 367 GLU B C 1
ATOM 6756 O O . GLU B 1 367 ? 3.059 45.219 34.844 1 90.81 367 GLU B O 1
ATOM 6761 N N . ARG B 1 368 ? 4.043 43.25 35.125 1 91.06 368 ARG B N 1
ATOM 6762 C CA . ARG B 1 368 ? 5.332 43.781 34.688 1 91.06 368 ARG B CA 1
ATOM 6763 C C . ARG B 1 368 ? 5.293 44.156 33.219 1 91.06 368 ARG B C 1
ATOM 6765 O O . ARG B 1 368 ? 5.859 45.188 32.812 1 91.06 368 ARG B O 1
ATOM 6772 N N . LEU B 1 369 ? 4.656 43.344 32.406 1 94.12 369 LEU B N 1
ATOM 6773 C CA . LEU B 1 369 ? 4.523 43.656 31 1 94.12 369 LEU B CA 1
ATOM 6774 C C . LEU B 1 369 ? 3.76 44.938 30.797 1 94.12 369 LEU B C 1
ATOM 6776 O O . LEU B 1 369 ? 4.145 45.781 29.984 1 94.12 369 LEU B O 1
ATOM 6780 N N . GLN B 1 370 ? 2.738 45.156 31.594 1 93.69 370 GLN B N 1
ATOM 6781 C CA . GLN B 1 370 ? 1.944 46.375 31.5 1 93.69 370 GLN B CA 1
ATOM 6782 C C . GLN B 1 370 ? 2.768 47.594 31.891 1 93.69 370 GLN B C 1
ATOM 6784 O O . GLN B 1 370 ? 2.678 48.625 31.25 1 93.69 370 GLN B O 1
ATOM 6789 N N . LYS B 1 371 ? 3.514 47.438 32.906 1 93.75 371 LYS B N 1
ATOM 6790 C CA . LYS B 1 371 ? 4.352 48.531 33.375 1 93.75 371 LYS B CA 1
ATOM 6791 C C . LYS B 1 371 ? 5.367 48.938 32.312 1 93.75 371 LYS B C 1
ATOM 6793 O O . LYS B 1 371 ? 5.594 50.125 32.062 1 93.75 371 LYS B O 1
ATOM 6798 N N . VAL B 1 372 ? 5.906 47.938 31.719 1 93.94 372 VAL B N 1
ATOM 6799 C CA . VAL B 1 372 ? 6.902 48.188 30.688 1 93.94 372 VAL B CA 1
ATOM 6800 C C . VAL B 1 372 ? 6.227 48.812 29.469 1 93.94 372 VAL B C 1
ATOM 6802 O O . VAL B 1 372 ? 6.773 49.75 28.844 1 93.94 372 VAL B O 1
ATOM 6805 N N . THR B 1 373 ? 5.059 48.344 29.125 1 94.31 373 THR B N 1
ATOM 6806 C CA . THR B 1 373 ? 4.328 48.812 27.953 1 94.31 373 THR B CA 1
ATOM 6807 C C . THR B 1 373 ? 3.904 50.25 28.109 1 94.31 373 THR B C 1
ATOM 6809 O O . THR B 1 373 ? 3.881 51.031 27.141 1 94.31 373 THR B O 1
ATOM 6812 N N . LEU B 1 374 ? 3.633 50.656 29.359 1 93.69 374 LEU B N 1
ATOM 6813 C CA . LEU B 1 374 ? 3.148 52 29.641 1 93.69 374 LEU B CA 1
ATOM 6814 C C . LEU B 1 374 ? 4.309 53 29.719 1 93.69 374 LEU B C 1
ATOM 6816 O O . LEU B 1 374 ? 4.094 54.188 29.672 1 93.69 374 LEU B O 1
ATOM 6820 N N . ASN B 1 375 ? 5.488 52.469 29.844 1 94.62 375 ASN B N 1
ATOM 6821 C CA . ASN B 1 375 ? 6.695 53.312 29.812 1 94.62 375 ASN B CA 1
ATOM 6822 C C . ASN B 1 375 ? 7.406 53.219 28.469 1 94.62 375 ASN B C 1
ATOM 6824 O O . ASN B 1 375 ? 8.109 52.25 28.203 1 94.62 375 ASN B O 1
ATOM 6828 N N . SER B 1 376 ? 7.27 54.219 27.688 1 94.19 376 SER B N 1
ATOM 6829 C CA . SER B 1 376 ? 7.738 54.219 26.312 1 94.19 376 SER B CA 1
ATOM 6830 C C . SER B 1 376 ? 9.227 53.906 26.234 1 94.19 376 SER B C 1
ATOM 6832 O O . SER B 1 376 ? 9.656 53.125 25.391 1 94.19 376 SER B O 1
ATOM 6834 N N . GLU B 1 377 ? 9.992 54.5 27.062 1 94.44 377 GLU B N 1
ATOM 6835 C CA . GLU B 1 377 ? 11.438 54.281 27.031 1 94.44 377 GLU B CA 1
ATOM 6836 C C . GLU B 1 377 ? 11.789 52.844 27.406 1 94.44 377 GLU B C 1
ATOM 6838 O O . GLU B 1 377 ? 12.672 52.25 26.797 1 94.44 377 GLU B O 1
ATOM 6843 N N . ARG B 1 378 ? 11.141 52.344 28.375 1 94 378 ARG B N 1
ATOM 6844 C CA . ARG B 1 378 ? 11.391 50.969 28.797 1 94 378 ARG B CA 1
ATOM 6845 C C . ARG B 1 378 ? 10.961 49.969 27.719 1 94 378 ARG B C 1
ATOM 6847 O O . ARG B 1 378 ? 11.625 48.969 27.5 1 94 378 ARG B O 1
ATOM 6854 N N . LEU B 1 379 ? 9.859 50.281 27.078 1 96.38 379 LEU B N 1
ATOM 6855 C CA . LEU B 1 379 ? 9.375 49.438 26.016 1 96.38 379 LEU B CA 1
ATOM 6856 C C . LEU B 1 379 ? 10.344 49.406 24.844 1 96.38 379 LEU B C 1
ATOM 6858 O O . LEU B 1 379 ? 10.633 48.344 24.281 1 96.38 379 LEU B O 1
ATOM 6862 N N . LYS B 1 380 ? 10.812 50.531 24.469 1 96.06 380 LYS B N 1
ATOM 6863 C CA . LYS B 1 380 ? 11.773 50.625 23.375 1 96.06 380 LYS B CA 1
ATOM 6864 C C . LYS B 1 380 ? 13.031 49.812 23.672 1 96.06 380 LYS B C 1
ATOM 6866 O O . LYS B 1 380 ? 13.516 49.062 22.812 1 96.06 380 LYS B O 1
ATOM 6871 N N . ARG B 1 381 ? 13.516 49.938 24.922 1 95.25 381 ARG B N 1
ATOM 6872 C CA . ARG B 1 381 ? 14.703 49.188 25.312 1 95.25 381 ARG B CA 1
ATOM 6873 C C . ARG B 1 381 ? 14.438 47.688 25.281 1 95.25 381 ARG B C 1
ATOM 6875 O O . ARG B 1 381 ? 15.289 46.938 24.844 1 95.25 381 ARG B O 1
ATOM 6882 N N . LEU B 1 382 ? 13.312 47.344 25.703 1 95.69 382 LEU B N 1
ATOM 6883 C CA . LEU B 1 382 ? 12.945 45.938 25.734 1 95.69 382 LEU B CA 1
ATOM 6884 C C . LEU B 1 382 ? 12.891 45.344 24.312 1 95.69 382 LEU B C 1
ATOM 6886 O O . LEU B 1 382 ? 13.492 44.312 24.031 1 95.69 382 LEU B O 1
ATOM 6890 N N . VAL B 1 383 ? 12.141 45.969 23.422 1 97.31 383 VAL B N 1
ATOM 6891 C CA . VAL B 1 383 ? 11.961 45.5 22.047 1 97.31 383 VAL B CA 1
ATOM 6892 C C . VAL B 1 383 ? 13.305 45.438 21.344 1 97.31 383 VAL B C 1
ATOM 6894 O O . VAL B 1 383 ? 13.617 44.469 20.656 1 97.31 383 VAL B O 1
ATOM 6897 N N . ARG B 1 384 ? 14.086 46.438 21.469 1 96.56 384 ARG B N 1
ATOM 6898 C CA . ARG B 1 384 ? 15.375 46.531 20.812 1 96.56 384 ARG B CA 1
ATOM 6899 C C . ARG B 1 384 ? 16.344 45.469 21.312 1 96.56 384 ARG B C 1
ATOM 6901 O O . ARG B 1 384 ? 17.234 45.031 20.578 1 96.56 384 ARG B O 1
ATOM 6908 N N . MET B 1 385 ? 16.141 45.031 22.531 1 97.06 385 MET B N 1
ATOM 6909 C CA . MET B 1 385 ? 16.984 43.969 23.094 1 97.06 385 MET B CA 1
ATOM 6910 C C . MET B 1 385 ? 16.734 42.625 22.375 1 97.06 385 MET B C 1
ATOM 6912 O O . MET B 1 385 ? 17.578 41.75 22.391 1 97.06 385 MET B O 1
ATOM 6916 N N . HIS B 1 386 ? 15.641 42.531 21.719 1 98.06 386 HIS B N 1
ATOM 6917 C CA . HIS B 1 386 ? 15.289 41.312 21 1 98.06 386 HIS B CA 1
ATOM 6918 C C . HIS B 1 386 ? 15.867 41.312 19.594 1 98.06 386 HIS B C 1
ATOM 6920 O O . HIS B 1 386 ? 15.594 40.406 18.797 1 98.06 386 HIS B O 1
ATOM 6926 N N . ILE B 1 387 ? 16.641 42.312 19.203 1 97.38 387 ILE B N 1
ATOM 6927 C CA . ILE B 1 387 ? 17.141 42.438 17.844 1 97.38 387 ILE B CA 1
ATOM 6928 C C . ILE B 1 387 ? 18.656 42.562 17.844 1 97.38 387 ILE B C 1
ATOM 6930 O O . ILE B 1 387 ? 19.203 43.438 18.516 1 97.38 387 ILE B O 1
ATOM 6934 N N . VAL B 1 388 ? 19.25 41.656 17.141 1 96.25 388 VAL B N 1
ATOM 6935 C CA . VAL B 1 388 ? 20.688 41.75 16.906 1 96.25 388 VAL B CA 1
ATOM 6936 C C . VAL B 1 388 ? 20.969 42.312 15.523 1 96.25 388 VAL B C 1
ATOM 6938 O O . VAL B 1 388 ? 20.359 41.906 14.539 1 96.25 388 VAL B O 1
ATOM 6941 N N . PRO B 1 389 ? 21.859 43.312 15.344 1 94.44 389 PRO B N 1
ATOM 6942 C CA . PRO B 1 389 ? 22.062 44.031 14.078 1 94.44 389 PRO B CA 1
ATOM 6943 C C . PRO B 1 389 ? 22.969 43.281 13.109 1 94.44 389 PRO B C 1
ATOM 6945 O O . PRO B 1 389 ? 23.844 43.875 12.484 1 94.44 389 PRO B O 1
ATOM 6948 N N . ASN B 1 390 ? 22.922 42.062 12.977 1 93.31 390 ASN B N 1
ATOM 6949 C CA . ASN B 1 390 ? 23.578 41.188 12.008 1 93.31 390 ASN B CA 1
ATOM 6950 C C . ASN B 1 390 ? 22.859 39.844 11.883 1 93.31 390 ASN B C 1
ATOM 6952 O O . ASN B 1 390 ? 22.016 39.5 12.719 1 93.31 390 ASN B O 1
ATOM 6956 N N . ARG B 1 391 ? 23.156 39.156 10.852 1 91.88 391 ARG B N 1
ATOM 6957 C CA . ARG B 1 391 ? 22.594 37.844 10.672 1 91.88 391 ARG B CA 1
ATOM 6958 C C . ARG B 1 391 ? 23.297 36.812 11.57 1 91.88 391 ARG B C 1
ATOM 6960 O O . ARG B 1 391 ? 24.516 36.688 11.523 1 91.88 391 ARG B O 1
ATOM 6967 N N . LEU B 1 392 ? 22.531 36.188 12.359 1 93.19 392 LEU B N 1
ATOM 6968 C CA . LEU B 1 392 ? 23.062 35.219 13.32 1 93.19 392 LEU B CA 1
ATOM 6969 C C . LEU B 1 392 ? 22.219 33.938 13.352 1 93.19 392 LEU B C 1
ATOM 6971 O O . LEU B 1 392 ? 21.234 33.875 14.086 1 93.19 392 LEU B O 1
ATOM 6975 N N . THR B 1 393 ? 22.656 32.906 12.672 1 90.5 393 THR B N 1
ATOM 6976 C CA . THR B 1 393 ? 22 31.625 12.703 1 90.5 393 THR B CA 1
ATOM 6977 C C . THR B 1 393 ? 22.562 30.75 13.812 1 90.5 393 THR B C 1
ATOM 6979 O O . THR B 1 393 ? 23.594 31.078 14.406 1 90.5 393 THR B O 1
ATOM 6982 N N . THR B 1 394 ? 21.844 29.703 14.133 1 88.81 394 THR B N 1
ATOM 6983 C CA . THR B 1 394 ? 22.359 28.797 15.156 1 88.81 394 THR B CA 1
ATOM 6984 C C . THR B 1 394 ? 23.688 28.188 14.719 1 88.81 394 THR B C 1
ATOM 6986 O O . THR B 1 394 ? 24.562 27.922 15.547 1 88.81 394 THR B O 1
ATOM 6989 N N . ASP B 1 395 ? 23.844 27.906 13.461 1 82.75 395 ASP B N 1
ATOM 6990 C CA . ASP B 1 395 ? 25.109 27.422 12.945 1 82.75 395 ASP B CA 1
ATOM 6991 C C . ASP B 1 395 ? 26.234 28.438 13.188 1 82.75 395 ASP B C 1
ATOM 6993 O O . ASP B 1 395 ? 27.344 28.047 13.555 1 82.75 395 ASP B O 1
ATOM 6997 N N . GLU B 1 396 ? 25.906 29.688 12.898 1 86.38 396 GLU B N 1
ATOM 6998 C CA . GLU B 1 396 ? 26.891 30.75 13.125 1 86.38 396 GLU B CA 1
ATOM 6999 C C . GLU B 1 396 ? 27.234 30.875 14.602 1 86.38 396 GLU B C 1
ATOM 7001 O O . GLU B 1 396 ? 28.391 31.109 14.961 1 86.38 396 GLU B O 1
ATOM 7006 N N . ILE B 1 397 ? 26.219 30.719 15.422 1 87.69 397 ILE B N 1
ATOM 7007 C CA . ILE B 1 397 ? 26.438 30.797 16.859 1 87.69 397 ILE B CA 1
ATOM 7008 C C . ILE B 1 397 ? 27.391 29.703 17.312 1 87.69 397 ILE B C 1
ATOM 7010 O O . ILE B 1 397 ? 28.297 29.953 18.109 1 87.69 397 ILE B O 1
ATOM 7014 N N . VAL B 1 398 ? 27.219 28.547 16.797 1 84.12 398 VAL B N 1
ATOM 7015 C CA . VAL B 1 398 ? 28.047 27.406 17.156 1 84.12 398 VAL B CA 1
ATOM 7016 C C . VAL B 1 398 ? 29.438 27.562 16.516 1 84.12 398 VAL B C 1
ATOM 7018 O O . VAL B 1 398 ? 30.453 27.422 17.203 1 84.12 398 VAL B O 1
ATOM 7021 N N . ALA B 1 399 ? 29.453 27.828 15.219 1 82.75 399 ALA B N 1
ATOM 7022 C CA . ALA B 1 399 ? 30.703 27.891 14.461 1 82.75 399 ALA B CA 1
ATOM 7023 C C . ALA B 1 399 ? 31.625 28.969 15.016 1 82.75 399 ALA B C 1
ATOM 7025 O O . ALA B 1 399 ? 32.844 28.797 15.078 1 82.75 399 ALA B O 1
ATOM 7026 N N . ARG B 1 400 ? 31.047 30.094 15.336 1 84.19 400 ARG B N 1
ATOM 7027 C CA . ARG B 1 400 ? 31.828 31.234 15.812 1 84.19 400 ARG B CA 1
ATOM 7028 C C . ARG B 1 400 ? 31.953 31.234 17.328 1 84.19 400 ARG B C 1
ATOM 7030 O O . ARG B 1 400 ? 32.531 32.125 17.922 1 84.19 400 ARG B O 1
ATOM 7037 N N . THR B 1 401 ? 31.438 30.188 17.984 1 84.5 401 THR B N 1
ATOM 7038 C CA . THR B 1 401 ? 31.422 30.094 19.438 1 84.5 401 THR B CA 1
ATOM 7039 C C . THR B 1 401 ? 30.938 31.391 20.062 1 84.5 401 THR B C 1
ATOM 7041 O O . THR B 1 401 ? 31.594 31.953 20.938 1 84.5 401 THR B O 1
ATOM 7044 N N . VAL B 1 402 ? 29.906 31.875 19.453 1 83 402 VAL B N 1
ATOM 7045 C CA . VAL B 1 402 ? 29.328 33.125 19.922 1 83 402 VAL B CA 1
ATOM 7046 C C . VAL B 1 402 ? 28.781 32.938 21.344 1 83 402 VAL B C 1
ATOM 7048 O O . VAL B 1 402 ? 27.875 32.125 21.562 1 83 402 VAL B O 1
ATOM 7051 N N . THR B 1 403 ? 29.312 33.656 22.312 1 88.62 403 THR B N 1
ATOM 7052 C CA . THR B 1 403 ? 28.844 33.594 23.688 1 88.62 403 THR B CA 1
ATOM 7053 C C . THR B 1 403 ? 28.047 34.844 24.062 1 88.62 403 THR B C 1
ATOM 7055 O O . THR B 1 403 ? 27.203 34.812 24.969 1 88.62 403 THR B O 1
ATOM 7058 N N . GLN B 1 404 ? 28.359 35.875 23.359 1 92.94 404 GLN B N 1
ATOM 7059 C CA . GLN B 1 404 ? 27.672 37.125 23.625 1 92.94 404 GLN B CA 1
ATOM 7060 C C . GLN B 1 404 ? 27.547 37.969 22.359 1 92.94 404 GLN B C 1
ATOM 7062 O O . GLN B 1 404 ? 28.422 37.906 21.484 1 92.94 404 GLN B O 1
ATOM 7067 N N . GLU B 1 405 ? 26.469 38.688 22.203 1 94.38 405 GLU B N 1
ATOM 7068 C CA . GLU B 1 405 ? 26.25 39.594 21.078 1 94.38 405 GLU B CA 1
ATOM 7069 C C . GLU B 1 405 ? 25.547 40.875 21.547 1 94.38 405 GLU B C 1
ATOM 7071 O O . GLU B 1 405 ? 24.672 40.844 22.406 1 94.38 405 GLU B O 1
ATOM 7076 N N . ASP B 1 406 ? 25.938 42 20.891 1 94.88 406 ASP B N 1
ATOM 7077 C CA . ASP B 1 406 ? 25.25 43.25 21.141 1 94.88 406 ASP B CA 1
ATOM 7078 C C . ASP B 1 406 ? 23.859 43.281 20.516 1 94.88 406 ASP B C 1
ATOM 7080 O O . ASP B 1 406 ? 23.656 42.656 19.469 1 94.88 406 ASP B O 1
ATOM 7084 N N . THR B 1 407 ? 22.953 43.969 21.141 1 97 407 THR B N 1
ATOM 7085 C CA . THR B 1 407 ? 21.625 44.188 20.594 1 97 407 THR B CA 1
ATOM 7086 C C . THR B 1 407 ? 21.438 45.625 20.156 1 97 407 THR B C 1
ATOM 7088 O O . THR B 1 407 ? 22.359 46.438 20.234 1 97 407 THR B O 1
ATOM 7091 N N . LEU B 1 408 ? 20.297 45.938 19.672 1 95.69 408 LEU B N 1
ATOM 7092 C CA . LEU B 1 408 ? 19.984 47.312 19.312 1 95.69 408 LEU B CA 1
ATOM 7093 C C . LEU B 1 408 ? 19.734 48.156 20.562 1 95.69 408 LEU B C 1
ATOM 7095 O O . LEU B 1 408 ? 19.703 49.375 20.484 1 95.69 408 LEU B O 1
ATOM 7099 N N . SER B 1 409 ? 19.484 47.5 21.719 1 95.12 409 SER B N 1
ATOM 7100 C CA . SER B 1 409 ? 19.375 48.219 22.984 1 95.12 409 SER B CA 1
ATOM 7101 C C . SER B 1 409 ? 20.75 48.562 23.547 1 95.12 409 SER B C 1
ATOM 7103 O O . SER B 1 409 ? 21.547 47.656 23.828 1 95.12 409 SER B O 1
ATOM 7105 N N . PRO B 1 410 ? 21.047 49.812 23.734 1 91.75 410 PRO B N 1
ATOM 7106 C CA . PRO B 1 410 ? 22.375 50.188 24.203 1 91.75 410 PRO B CA 1
ATOM 7107 C C . PRO B 1 410 ? 22.766 49.5 25.516 1 91.75 410 PRO B C 1
ATOM 7109 O O . PRO B 1 410 ? 21.953 49.469 26.453 1 91.75 410 PRO B O 1
ATOM 7112 N N . ARG B 1 411 ? 23.938 48.938 25.594 1 89.06 411 ARG B N 1
ATOM 7113 C CA . ARG B 1 411 ? 24.562 48.312 26.766 1 89.06 411 ARG B CA 1
ATOM 7114 C C . ARG B 1 411 ? 23.828 47.062 27.188 1 89.06 411 ARG B C 1
ATOM 7116 O O . ARG B 1 411 ? 23.859 46.688 28.359 1 89.06 411 ARG B O 1
ATOM 7123 N N . ARG B 1 412 ? 23.094 46.531 26.312 1 91.81 412 ARG B N 1
ATOM 7124 C CA . ARG B 1 412 ? 22.422 45.25 26.562 1 91.81 412 ARG B CA 1
ATOM 7125 C C . ARG B 1 412 ? 22.891 44.188 25.594 1 91.81 412 ARG B C 1
ATOM 7127 O O . ARG B 1 412 ? 22.781 44.344 24.375 1 91.81 412 ARG B O 1
ATOM 7134 N N . ASN B 1 413 ? 23.359 43.125 26.188 1 94.06 413 ASN B N 1
ATOM 7135 C CA . ASN B 1 413 ? 23.859 42 25.391 1 94.06 413 ASN B CA 1
ATOM 7136 C C . ASN B 1 413 ? 22.984 40.781 25.578 1 94.06 413 ASN B C 1
ATOM 7138 O O . ASN B 1 413 ? 22.266 40.656 26.562 1 94.06 413 ASN B O 1
ATOM 7142 N N . LEU B 1 414 ? 23.016 39.938 24.547 1 95.75 414 LEU B N 1
ATOM 7143 C CA . LEU B 1 414 ? 22.5 38.594 24.672 1 95.75 414 LEU B CA 1
ATOM 7144 C C . LEU B 1 414 ? 23.625 37.594 24.875 1 95.75 414 LEU B C 1
ATOM 7146 O O . LEU B 1 414 ? 24.703 37.719 24.297 1 95.75 414 LEU B O 1
ATOM 7150 N N . TYR B 1 415 ? 23.391 36.656 25.781 1 94.12 415 TYR B N 1
ATOM 7151 C CA . TYR B 1 415 ? 24.344 35.562 26.047 1 94.12 415 TYR B CA 1
ATOM 7152 C C . TYR B 1 415 ? 23.797 34.219 25.562 1 94.12 415 TYR B C 1
ATOM 7154 O O . TYR B 1 415 ? 22.609 33.938 25.766 1 94.12 415 TYR B O 1
ATOM 7162 N N . PHE B 1 416 ? 24.625 33.469 24.891 1 93.88 416 PHE B N 1
ATOM 7163 C CA . PHE B 1 416 ? 24.156 32.25 24.25 1 93.88 416 PHE B CA 1
ATOM 7164 C C . PHE B 1 416 ? 24.828 31.031 24.875 1 93.88 416 PHE B C 1
ATOM 7166 O O . PHE B 1 416 ? 25.984 31.094 25.297 1 93.88 416 PHE B O 1
ATOM 7173 N N . ALA B 1 417 ? 24.047 29.984 25 1 90.69 417 ALA B N 1
ATOM 7174 C CA . ALA B 1 417 ? 24.5 28.656 25.406 1 90.69 417 ALA B CA 1
ATOM 7175 C C . ALA B 1 417 ? 24.031 27.578 24.438 1 90.69 417 ALA B C 1
ATOM 7177 O O . ALA B 1 417 ? 22.844 27.531 24.078 1 90.69 417 ALA B O 1
ATOM 7178 N N . VAL B 1 418 ? 24.984 26.75 24.047 1 87.62 418 VAL B N 1
ATOM 7179 C CA . VAL B 1 418 ? 24.656 25.688 23.094 1 87.62 418 VAL B CA 1
ATOM 7180 C C . VAL B 1 418 ? 24.531 24.359 23.828 1 87.62 418 VAL B C 1
ATOM 7182 O O . VAL B 1 418 ? 25.453 23.938 24.531 1 87.62 418 VAL B O 1
ATOM 7185 N N . ASN B 1 419 ? 23.438 23.672 23.953 1 75.75 419 ASN B N 1
ATOM 7186 C CA . ASN B 1 419 ? 23.188 22.453 24.719 1 75.75 419 ASN B CA 1
ATOM 7187 C C . ASN B 1 419 ? 23.406 21.203 23.875 1 75.75 419 ASN B C 1
ATOM 7189 O O . ASN B 1 419 ? 23.891 20.188 24.359 1 75.75 419 ASN B O 1
ATOM 7193 N N . ASN B 1 420 ? 23.047 21 22.578 1 71.31 420 ASN B N 1
ATOM 7194 C CA . ASN B 1 420 ? 23.156 19.828 21.703 1 71.31 420 ASN B CA 1
ATOM 7195 C C . ASN B 1 420 ? 23.828 20.188 20.375 1 71.31 420 ASN B C 1
ATOM 7197 O O . ASN B 1 420 ? 23.188 20.109 19.328 1 71.31 420 ASN B O 1
ATOM 7201 N N . PRO B 1 421 ? 25.078 20.234 20.5 1 69.44 421 PRO B N 1
ATOM 7202 C CA . PRO B 1 421 ? 25.766 20.734 19.297 1 69.44 421 PRO B CA 1
ATOM 7203 C C . PRO B 1 421 ? 25.828 19.703 18.172 1 69.44 421 PRO B C 1
ATOM 7205 O O . PRO B 1 421 ? 26.031 20.078 17.016 1 69.44 421 PRO B O 1
ATOM 7208 N N . ASN B 1 422 ? 25.5 18.547 18.547 1 67.25 422 ASN B N 1
ATOM 7209 C CA . ASN B 1 422 ? 25.703 17.484 17.547 1 67.25 422 ASN B CA 1
ATOM 7210 C C . ASN B 1 422 ? 24.422 17.203 16.766 1 67.25 422 ASN B C 1
ATOM 7212 O O . ASN B 1 422 ? 24.438 16.438 15.805 1 67.25 422 ASN B O 1
ATOM 7216 N N . GLU B 1 423 ? 23.469 17.875 17.141 1 69.19 423 GLU B N 1
ATOM 7217 C CA . GLU B 1 423 ? 22.234 17.703 16.375 1 69.19 423 GLU B CA 1
ATOM 7218 C C . GLU B 1 423 ? 22.234 18.516 15.094 1 69.19 423 GLU B C 1
ATOM 7220 O O . GLU B 1 423 ? 22.922 19.531 15.008 1 69.19 423 GLU B O 1
ATOM 7225 N N . PRO B 1 424 ? 21.609 18.016 14.062 1 66.69 424 PRO B N 1
ATOM 7226 C CA . PRO B 1 424 ? 21.578 18.766 12.812 1 66.69 424 PRO B CA 1
ATOM 7227 C C . PRO B 1 424 ? 21.172 20.219 13.008 1 66.69 424 PRO B C 1
ATOM 7229 O O . PRO B 1 424 ? 21.672 21.109 12.32 1 66.69 424 PRO B O 1
ATOM 7232 N N . VAL B 1 425 ? 20.312 20.422 13.906 1 69.81 425 VAL B N 1
ATOM 7233 C CA . VAL B 1 425 ? 19.969 21.766 14.352 1 69.81 425 VAL B CA 1
ATOM 7234 C C . VAL B 1 425 ? 20.188 21.875 15.859 1 69.81 425 VAL B C 1
ATOM 7236 O O . VAL B 1 425 ? 19.422 21.344 16.656 1 69.81 425 VAL B O 1
ATOM 7239 N N . PRO B 1 426 ? 21.203 22.609 16.172 1 74.12 426 PRO B N 1
ATOM 7240 C CA . PRO B 1 426 ? 21.531 22.719 17.594 1 74.12 426 PRO B CA 1
ATOM 7241 C C . PRO B 1 426 ? 20.422 23.406 18.391 1 74.12 426 PRO B C 1
ATOM 7243 O O . PRO B 1 426 ? 19.766 24.312 17.875 1 74.12 426 PRO B O 1
ATOM 7246 N N . ILE B 1 427 ? 20.281 22.953 19.547 1 78.69 427 ILE B N 1
ATOM 7247 C CA . ILE B 1 427 ? 19.406 23.641 20.5 1 78.69 427 ILE B CA 1
ATOM 7248 C C . ILE B 1 427 ? 20.188 24.75 21.203 1 78.69 427 ILE B C 1
ATOM 7250 O O . ILE B 1 427 ? 21.219 24.5 21.828 1 78.69 427 ILE B O 1
ATOM 7254 N N . VAL B 1 428 ? 19.75 25.969 21.062 1 87.19 428 VAL B N 1
ATOM 7255 C CA . VAL B 1 428 ? 20.438 27.141 21.609 1 87.19 428 VAL B CA 1
ATOM 7256 C C . VAL B 1 428 ? 19.531 27.844 22.625 1 87.19 428 VAL B C 1
ATOM 7258 O O . VAL B 1 428 ? 18.328 28 22.375 1 87.19 428 VAL B O 1
ATOM 7261 N N . SER B 1 429 ? 20.031 28.078 23.719 1 91.88 429 SER B N 1
ATOM 7262 C CA . SER B 1 429 ? 19.391 28.953 24.688 1 91.88 429 SER B CA 1
ATOM 7263 C C . SER B 1 429 ? 20.094 30.312 24.75 1 91.88 429 SER B C 1
ATOM 7265 O O . SER B 1 429 ? 21.25 30.438 24.344 1 91.88 429 SER B O 1
ATOM 7267 N N . LEU B 1 430 ? 19.312 31.328 25.125 1 92.94 430 LEU B N 1
ATOM 7268 C CA . LEU B 1 430 ? 19.906 32.656 25.266 1 92.94 430 LEU B CA 1
ATOM 7269 C C . LEU B 1 430 ? 19.391 33.344 26.516 1 92.94 430 LEU B C 1
ATOM 7271 O O . LEU B 1 430 ? 18.344 32.969 27.062 1 92.94 430 LEU B O 1
ATOM 7275 N N . GLU B 1 431 ? 20.219 34.281 27 1 93.19 431 GLU B N 1
ATOM 7276 C CA . GLU B 1 431 ? 19.859 35.125 28.141 1 93.19 431 GLU B CA 1
ATOM 7277 C C . GLU B 1 431 ? 19.922 36.594 27.766 1 93.19 431 GLU B C 1
ATOM 7279 O O . GLU B 1 431 ? 20.875 37.062 27.109 1 93.19 431 GLU B O 1
ATOM 7284 N N . GLY B 1 432 ? 18.938 37.312 28.141 1 93.19 432 GLY B N 1
ATOM 7285 C CA . GLY B 1 432 ? 18.859 38.75 27.984 1 93.19 432 GLY B CA 1
ATOM 7286 C C . GLY B 1 432 ? 18 39.438 29.031 1 93.19 432 GLY B C 1
ATOM 7287 O O . GLY B 1 432 ? 16.906 38.969 29.344 1 93.19 432 GLY B O 1
ATOM 7288 N N . GLY B 1 433 ? 18.594 40.531 29.578 1 92.06 433 GLY B N 1
ATOM 7289 C CA . GLY B 1 433 ? 17.828 41.281 30.578 1 92.06 433 GLY B CA 1
ATOM 7290 C C . GLY B 1 433 ? 17.484 40.406 31.797 1 92.06 433 GLY B C 1
ATOM 7291 O O . GLY B 1 433 ? 16.406 40.594 32.375 1 92.06 433 GLY B O 1
ATOM 7292 N N . GLY B 1 434 ? 18.234 39.438 32.062 1 90 434 GLY B N 1
ATOM 7293 C CA . GLY B 1 434 ? 18.031 38.625 33.25 1 90 434 GLY B CA 1
ATOM 7294 C C . GLY B 1 434 ? 17.078 37.469 33.031 1 90 434 GLY B C 1
ATOM 7295 O O . GLY B 1 434 ? 16.672 36.781 33.969 1 90 434 GLY B O 1
ATOM 7296 N N . VAL B 1 435 ? 16.656 37.219 31.859 1 93.5 435 VAL B N 1
ATOM 7297 C CA . VAL B 1 435 ? 15.727 36.125 31.547 1 93.5 435 VAL B CA 1
ATOM 7298 C C . VAL B 1 435 ? 16.375 35.125 30.609 1 93.5 435 VAL B C 1
ATOM 7300 O O . VAL B 1 435 ? 16.969 35.5 29.594 1 93.5 435 VAL B O 1
ATOM 7303 N N . ASN B 1 436 ? 16.281 33.906 31 1 92.38 436 ASN B N 1
ATOM 7304 C CA . ASN B 1 436 ? 16.75 32.812 30.156 1 92.38 436 ASN B CA 1
ATOM 7305 C C . ASN B 1 436 ? 15.633 32.312 29.219 1 92.38 436 ASN B C 1
ATOM 7307 O O . ASN B 1 436 ? 14.516 32.062 29.672 1 92.38 436 ASN B O 1
ATOM 7311 N N . ALA B 1 437 ? 15.914 32.281 27.922 1 93.88 437 ALA B N 1
ATOM 7312 C CA . ALA B 1 437 ? 14.969 31.781 26.922 1 93.88 437 ALA B CA 1
ATOM 7313 C C . ALA B 1 437 ? 15.602 30.688 26.062 1 93.88 437 ALA B C 1
ATOM 7315 O O . ALA B 1 437 ? 16.828 30.562 26.016 1 93.88 437 ALA B O 1
ATOM 7316 N N . THR B 1 438 ? 14.781 29.859 25.5 1 92 438 THR B N 1
ATOM 7317 C CA . THR B 1 438 ? 15.219 28.844 24.547 1 92 438 THR B CA 1
ATOM 7318 C C . THR B 1 438 ? 14.648 29.109 23.156 1 92 438 THR B C 1
ATOM 7320 O O . THR B 1 438 ? 13.492 29.516 23.031 1 92 438 THR B O 1
ATOM 7323 N N . ILE B 1 439 ? 15.469 28.891 22.141 1 92 439 ILE B N 1
ATOM 7324 C CA . ILE B 1 439 ? 14.992 28.984 20.766 1 92 439 ILE B CA 1
ATOM 7325 C C . ILE B 1 439 ? 14.156 27.75 20.438 1 92 439 ILE B C 1
ATOM 7327 O O . ILE B 1 439 ? 14.664 26.625 20.469 1 92 439 ILE B O 1
ATOM 7331 N N . THR B 1 440 ? 12.898 27.938 20.156 1 88.06 440 THR B N 1
ATOM 7332 C CA . THR B 1 440 ? 12.008 26.828 19.859 1 88.06 440 THR B CA 1
ATOM 7333 C C . THR B 1 440 ? 11.953 26.562 18.359 1 88.06 440 THR B C 1
ATOM 7335 O O . THR B 1 440 ? 11.75 25.422 17.938 1 88.06 440 THR B O 1
ATOM 7338 N N . THR B 1 441 ? 12.016 27.578 17.578 1 89.56 441 THR B N 1
ATOM 7339 C CA . THR B 1 441 ? 12.117 27.484 16.125 1 89.56 441 THR B CA 1
ATOM 7340 C C . THR B 1 441 ? 13.281 28.312 15.602 1 89.56 441 THR B C 1
ATOM 7342 O O . THR B 1 441 ? 13.18 29.547 15.5 1 89.56 441 THR B O 1
ATOM 7345 N N . PRO B 1 442 ? 14.273 27.578 15.25 1 90.38 442 PRO B N 1
ATOM 7346 C CA . PRO B 1 442 ? 15.469 28.312 14.828 1 90.38 442 PRO B CA 1
ATOM 7347 C C . PRO B 1 442 ? 15.461 28.656 13.344 1 90.38 442 PRO B C 1
ATOM 7349 O O . PRO B 1 442 ? 14.781 28 12.555 1 90.38 442 PRO B O 1
ATOM 7352 N N . ASN B 1 443 ? 16.156 29.734 13.023 1 92.31 443 ASN B N 1
ATOM 7353 C CA . ASN B 1 443 ? 16.672 30.016 11.688 1 92.31 443 ASN B CA 1
ATOM 7354 C C . ASN B 1 443 ? 15.539 30.188 10.672 1 92.31 443 ASN B C 1
ATOM 7356 O O . ASN B 1 443 ? 15.602 29.641 9.57 1 92.31 443 ASN B O 1
ATOM 7360 N N . ILE B 1 444 ? 14.492 30.797 11.102 1 93.75 444 ILE B N 1
ATOM 7361 C CA . ILE B 1 444 ? 13.516 31.188 10.094 1 93.75 444 ILE B CA 1
ATOM 7362 C C . ILE B 1 444 ? 14.117 32.219 9.156 1 93.75 444 ILE B C 1
ATOM 7364 O O . ILE B 1 444 ? 14.43 33.344 9.578 1 93.75 444 ILE B O 1
ATOM 7368 N N . ALA B 1 445 ? 14.289 31.844 7.965 1 91.5 445 ALA B N 1
ATOM 7369 C CA . ALA B 1 445 ? 14.953 32.719 6.988 1 91.5 445 ALA B CA 1
ATOM 7370 C C . ALA B 1 445 ? 13.984 33.75 6.449 1 91.5 445 ALA B C 1
ATOM 7372 O O . ALA B 1 445 ? 12.844 33.438 6.094 1 91.5 445 ALA B O 1
ATOM 7373 N N . ALA B 1 446 ? 14.414 34.969 6.473 1 91.19 446 ALA B N 1
ATOM 7374 C CA . ALA B 1 446 ? 13.703 36.094 5.875 1 91.19 446 ALA B CA 1
ATOM 7375 C C . ALA B 1 446 ? 14.602 36.844 4.895 1 91.19 446 ALA B C 1
ATOM 7377 O O . ALA B 1 446 ? 15.828 36.75 4.98 1 91.19 446 ALA B O 1
ATOM 7378 N N . LYS B 1 447 ? 14.008 37.531 3.967 1 86.19 447 LYS B N 1
ATOM 7379 C CA . LYS B 1 447 ? 14.758 38.25 2.959 1 86.19 447 LYS B CA 1
ATOM 7380 C C . LYS B 1 447 ? 15.711 39.25 3.609 1 86.19 447 LYS B C 1
ATOM 7382 O O . LYS B 1 447 ? 16.797 39.5 3.098 1 86.19 447 LYS B O 1
ATOM 7387 N N . ASN B 1 448 ? 15.266 39.844 4.68 1 91.56 448 ASN B N 1
ATOM 7388 C CA . ASN B 1 448 ? 16.047 40.938 5.297 1 91.56 448 ASN B CA 1
ATOM 7389 C C . ASN B 1 448 ? 16.609 40.5 6.652 1 91.56 448 ASN B C 1
ATOM 7391 O O . ASN B 1 448 ? 16.875 41.344 7.508 1 91.56 448 ASN B O 1
ATOM 7395 N N . GLY B 1 449 ? 16.719 39.156 6.832 1 93.5 449 GLY B N 1
ATOM 7396 C CA . GLY B 1 449 ? 17.328 38.719 8.078 1 93.5 449 GLY B CA 1
ATOM 7397 C C . GLY B 1 449 ? 16.906 37.312 8.477 1 93.5 449 GLY B C 1
ATOM 7398 O O . GLY B 1 449 ? 16.656 36.469 7.621 1 93.5 449 GLY B O 1
ATOM 7399 N N . VAL B 1 450 ? 17 37.062 9.859 1 94.94 450 VAL B N 1
ATOM 7400 C CA . VAL B 1 450 ? 16.688 35.781 10.438 1 94.94 450 VAL B CA 1
ATOM 7401 C C . VAL B 1 450 ? 15.797 35.938 11.664 1 94.94 450 VAL B C 1
ATOM 7403 O O . VAL B 1 450 ? 15.938 36.938 12.406 1 94.94 450 VAL B O 1
ATOM 7406 N N . ILE B 1 451 ? 14.844 35.062 11.773 1 95.88 451 ILE B N 1
ATOM 7407 C CA . ILE B 1 451 ? 13.992 35.062 12.953 1 95.88 451 ILE B CA 1
ATOM 7408 C C . ILE B 1 451 ? 14.242 33.781 13.758 1 95.88 451 ILE B C 1
ATOM 7410 O O . ILE B 1 451 ? 14.312 32.688 13.188 1 95.88 451 ILE B O 1
ATOM 7414 N N . HIS B 1 452 ? 14.469 33.906 15.008 1 95.69 452 HIS B N 1
ATOM 7415 C CA . HIS B 1 452 ? 14.391 32.812 15.969 1 95.69 452 HIS B CA 1
ATOM 7416 C C . HIS B 1 452 ? 13.188 32.969 16.891 1 95.69 452 HIS B C 1
ATOM 7418 O O . HIS B 1 452 ? 13.07 33.969 17.594 1 95.69 452 HIS B O 1
ATOM 7424 N N . ILE B 1 453 ? 12.359 31.984 16.922 1 94.62 453 ILE B N 1
ATOM 7425 C CA . ILE B 1 453 ? 11.266 32.031 17.875 1 94.62 453 ILE B CA 1
ATOM 7426 C C . ILE B 1 453 ? 11.742 31.562 19.25 1 94.62 453 ILE B C 1
ATOM 7428 O O . ILE B 1 453 ? 12.398 30.516 19.344 1 94.62 453 ILE B O 1
ATOM 7432 N N . ILE B 1 454 ? 11.414 32.312 20.25 1 94.75 454 ILE B N 1
ATOM 7433 C CA . ILE B 1 454 ? 11.859 31.984 21.594 1 94.75 454 ILE B CA 1
ATOM 7434 C C . ILE B 1 454 ? 10.648 31.828 22.516 1 94.75 454 ILE B C 1
ATOM 7436 O O . ILE B 1 454 ? 9.578 32.375 22.234 1 94.75 454 ILE B O 1
ATOM 7440 N N . ASN B 1 455 ? 10.844 31.141 23.672 1 93 455 ASN B N 1
ATOM 7441 C CA . ASN B 1 455 ? 9.711 30.734 24.5 1 93 455 ASN B CA 1
ATOM 7442 C C . ASN B 1 455 ? 9.516 31.672 25.688 1 93 455 ASN B C 1
ATOM 7444 O O . ASN B 1 455 ? 8.648 31.453 26.531 1 93 455 ASN B O 1
ATOM 7448 N N . ARG B 1 456 ? 10.305 32.781 25.75 1 94.75 456 ARG B N 1
ATOM 7449 C CA . ARG B 1 456 ? 10.188 33.781 26.797 1 94.75 456 ARG B CA 1
ATOM 7450 C C . ARG B 1 456 ? 10.406 35.188 26.25 1 94.75 456 ARG B C 1
ATOM 7452 O O . ARG B 1 456 ? 11.055 35.344 25.203 1 94.75 456 ARG B O 1
ATOM 7459 N N . ILE B 1 457 ? 9.859 36.188 26.938 1 95.94 457 ILE B N 1
ATOM 7460 C CA . ILE B 1 457 ? 10.156 37.562 26.625 1 95.94 457 ILE B CA 1
ATOM 7461 C C . ILE B 1 457 ? 11.406 38 27.375 1 95.94 457 ILE B C 1
ATOM 7463 O O . ILE B 1 457 ? 11.43 38 28.609 1 95.94 457 ILE B O 1
ATOM 7467 N N . LEU B 1 458 ? 12.375 38.406 26.641 1 95.31 458 LEU B N 1
ATOM 7468 C CA . LEU B 1 458 ? 13.609 38.875 27.297 1 95.31 458 LEU B CA 1
ATOM 7469 C C . LEU B 1 458 ? 13.367 40.094 28.141 1 95.31 458 LEU B C 1
ATOM 7471 O O . LEU B 1 458 ? 12.633 41 27.719 1 95.31 458 LEU B O 1
ATOM 7475 N N . GLY B 1 459 ? 13.953 40.156 29.391 1 93 459 GLY B N 1
ATOM 7476 C CA . GLY B 1 459 ? 13.875 41.312 30.234 1 93 459 GLY B CA 1
ATOM 7477 C C . GLY B 1 459 ? 12.664 41.312 31.156 1 93 459 GLY B C 1
ATOM 7478 O O . GLY B 1 459 ? 12.555 42.156 32.062 1 93 459 GLY B O 1
ATOM 7479 N N . ILE B 1 460 ? 11.734 40.438 30.844 1 92.56 460 ILE B N 1
ATOM 7480 C CA . ILE B 1 460 ? 10.578 40.312 31.719 1 92.56 460 ILE B CA 1
ATOM 7481 C C . ILE B 1 460 ? 10.461 38.906 32.25 1 92.56 460 ILE B C 1
ATOM 7483 O O . ILE B 1 460 ? 10.125 37.969 31.5 1 92.56 460 ILE B O 1
ATOM 7487 N N . PRO B 1 461 ? 10.727 38.75 33.562 1 81.19 461 PRO B N 1
ATOM 7488 C CA . PRO B 1 461 ? 10.68 37.375 34.094 1 81.19 461 PRO B CA 1
ATOM 7489 C C . PRO B 1 461 ? 9.32 36.719 33.906 1 81.19 461 PRO B C 1
ATOM 7491 O O . PRO B 1 461 ? 8.305 37.406 33.719 1 81.19 461 PRO B O 1
ATOM 7494 N N . SER B 1 462 ? 9.406 35.375 33.719 1 75.69 462 SER B N 1
ATOM 7495 C CA . SER B 1 462 ? 8.195 34.594 33.562 1 75.69 462 SER B CA 1
ATOM 7496 C C . SER B 1 462 ? 7.582 34.25 34.906 1 75.69 462 SER B C 1
ATOM 7498 O O . SER B 1 462 ? 8.258 34.344 35.938 1 75.69 462 SER B O 1
ATOM 7500 N N . GLN B 1 463 ? 6.32 34.219 34.969 1 64.5 463 GLN B N 1
ATOM 7501 C CA . GLN B 1 463 ? 5.641 33.812 36.188 1 64.5 463 GLN B CA 1
ATOM 7502 C C . GLN B 1 463 ? 5.742 32.281 36.375 1 64.5 463 GLN B C 1
ATOM 7504 O O . GLN B 1 463 ? 5.68 31.531 35.406 1 64.5 463 GLN B O 1
ATOM 7509 N N . THR B 1 464 ? 6.375 31.766 37.438 1 54.59 464 THR B N 1
ATOM 7510 C CA . THR B 1 464 ? 6.34 30.344 37.75 1 54.59 464 THR B CA 1
ATOM 7511 C C . THR B 1 464 ? 4.93 29.797 37.594 1 54.59 464 THR B C 1
ATOM 7513 O O . THR B 1 464 ? 3.953 30.547 37.625 1 54.59 464 THR B O 1
ATOM 7516 N N . VAL B 1 465 ? 4.875 28.484 37.219 1 50.56 465 VAL B N 1
ATOM 7517 C CA . VAL B 1 465 ? 3.594 27.797 37.188 1 50.56 465 VAL B CA 1
ATOM 7518 C C . VAL B 1 465 ? 2.738 28.219 38.375 1 50.56 465 VAL B C 1
ATOM 7520 O O . VAL B 1 465 ? 1.535 28.453 38.219 1 50.56 465 VAL B O 1
ATOM 7523 N N . TYR B 1 466 ? 3.404 28.312 39.469 1 45.53 466 TYR B N 1
ATOM 7524 C CA . TYR B 1 466 ? 2.732 28.656 40.719 1 45.53 466 TYR B CA 1
ATOM 7525 C C . TYR B 1 466 ? 2.217 30.094 40.688 1 45.53 466 TYR B C 1
ATOM 7527 O O . TYR B 1 466 ? 1.088 30.359 41.094 1 45.53 466 TYR B O 1
ATOM 7535 N N . GLU B 1 467 ? 2.854 30.953 40.188 1 48.28 467 GLU B N 1
ATOM 7536 C CA . GLU B 1 467 ? 2.426 32.344 40.156 1 48.28 467 GLU B CA 1
ATOM 7537 C C . GLU B 1 467 ? 1.347 32.562 39.125 1 48.28 467 GLU B C 1
ATOM 7539 O O . GLU B 1 467 ? 0.451 33.406 39.281 1 48.28 467 GLU B O 1
ATOM 7544 N N . LYS B 1 468 ? 1.468 31.844 38.062 1 51.5 468 LYS B N 1
ATOM 7545 C CA . LYS B 1 468 ? 0.402 31.875 37.062 1 51.5 468 LYS B CA 1
ATOM 7546 C C . LYS B 1 468 ? -0.913 31.375 37.656 1 51.5 468 LYS B C 1
ATOM 7548 O O . LYS B 1 468 ? -1.978 31.922 37.375 1 51.5 468 LYS B O 1
ATOM 7553 N N . LEU B 1 469 ? -0.845 30.25 38.438 1 51.75 469 LEU B N 1
ATOM 7554 C CA . LEU B 1 469 ? -2.033 29.75 39.094 1 51.75 469 LEU B CA 1
ATOM 7555 C C . LEU B 1 469 ? -2.6 30.812 40.062 1 51.75 469 LEU B C 1
ATOM 7557 O O . LEU B 1 469 ? -3.818 30.922 40.219 1 51.75 469 LEU B O 1
ATOM 7561 N N . ALA B 1 470 ? -1.848 31.609 40.625 1 48.66 470 ALA B N 1
ATOM 7562 C CA . ALA B 1 470 ? -2.266 32.594 41.625 1 48.66 470 ALA B CA 1
ATOM 7563 C C . ALA B 1 470 ? -2.932 33.781 41 1 48.66 470 ALA B C 1
ATOM 7565 O O . ALA B 1 470 ? -3.82 34.406 41.594 1 48.66 470 ALA B O 1
ATOM 7566 N N . THR B 1 471 ? -2.643 34.062 39.844 1 48.84 471 THR B N 1
ATOM 7567 C CA . THR B 1 471 ? -3.152 35.281 39.25 1 48.84 471 THR B CA 1
ATOM 7568 C C . THR B 1 471 ? -4.246 35 38.219 1 48.84 471 THR B C 1
ATOM 7570 O O . THR B 1 471 ? -4.961 35.906 37.812 1 48.84 471 THR B O 1
ATOM 7573 N N . ASP B 1 472 ? -4.289 33.812 37.656 1 44.62 472 ASP B N 1
ATOM 7574 C CA . ASP B 1 472 ? -5.363 33.469 36.75 1 44.62 472 ASP B CA 1
ATOM 7575 C C . ASP B 1 472 ? -6.586 32.938 37.5 1 44.62 472 ASP B C 1
ATOM 7577 O O . ASP B 1 472 ? -6.539 31.859 38.094 1 44.62 472 ASP B O 1
ATOM 7581 N N . PRO B 1 473 ? -7.59 33.688 37.594 1 45.66 473 PRO B N 1
ATOM 7582 C CA . PRO B 1 473 ? -8.766 33.219 38.344 1 45.66 473 PRO B CA 1
ATOM 7583 C C . PRO B 1 473 ? -9.305 31.891 37.844 1 45.66 473 PRO B C 1
ATOM 7585 O O . PRO B 1 473 ? -9.812 31.094 38.625 1 45.66 473 PRO B O 1
ATOM 7588 N N . MET B 1 474 ? -9.281 31.688 36.531 1 43.34 474 MET B N 1
ATOM 7589 C CA . MET B 1 474 ? -9.906 30.469 36 1 43.34 474 MET B CA 1
ATOM 7590 C C . MET B 1 474 ? -9.062 29.25 36.344 1 43.34 474 MET B C 1
ATOM 7592 O O . MET B 1 474 ? -9.609 28.188 36.656 1 43.34 474 MET B O 1
ATOM 7596 N N . LEU B 1 475 ? -7.766 29.312 36.312 1 45.56 475 LEU B N 1
ATOM 7597 C CA . LEU B 1 475 ? -6.898 28.188 36.656 1 45.56 475 LEU B CA 1
ATOM 7598 C C . LEU B 1 475 ? -6.703 28.094 38.156 1 45.56 475 LEU B C 1
ATOM 7600 O O . LEU B 1 475 ? -6.453 27 38.688 1 45.56 475 LEU B O 1
ATOM 7604 N N . SER B 1 476 ? -6.812 29.188 38.875 1 44.03 476 SER B N 1
ATOM 7605 C CA . SER B 1 476 ? -6.777 29.188 40.312 1 44.03 476 SER B CA 1
ATOM 7606 C C . SER B 1 476 ? -7.844 28.266 40.906 1 44.03 476 SER B C 1
ATOM 7608 O O . SER B 1 476 ? -7.66 27.703 42 1 44.03 476 SER B O 1
ATOM 7610 N N . ALA B 1 477 ? -8.93 28.234 40.188 1 44.56 477 ALA B N 1
ATOM 7611 C CA . ALA B 1 477 ? -10 27.359 40.656 1 44.56 477 ALA B CA 1
ATOM 7612 C C . ALA B 1 477 ? -9.625 25.891 40.5 1 44.56 477 ALA B C 1
ATOM 7614 O O . ALA B 1 477 ? -9.867 25.062 41.375 1 44.56 477 ALA B O 1
ATOM 7615 N N . THR B 1 478 ? -9.008 25.562 39.406 1 42.66 478 THR B N 1
ATOM 7616 C CA . THR B 1 478 ? -8.656 24.156 39.188 1 42.66 478 THR B CA 1
ATOM 7617 C C . THR B 1 478 ? -7.453 23.766 40.031 1 42.66 478 THR B C 1
ATOM 7619 O O . THR B 1 478 ? -7.398 22.641 40.531 1 42.66 478 THR B O 1
ATOM 7622 N N . PHE B 1 479 ? -6.57 24.672 40.281 1 40.81 479 PHE B N 1
ATOM 7623 C CA . PHE B 1 479 ? -5.414 24.406 41.125 1 40.81 479 PHE B CA 1
ATOM 7624 C C . PHE B 1 479 ? -5.836 24.281 42.594 1 40.81 479 PHE B C 1
ATOM 7626 O O . PHE B 1 479 ? -5.363 23.391 43.312 1 40.81 479 PHE B O 1
ATOM 7633 N N . ALA B 1 480 ? -6.621 25.156 43.094 1 41.88 480 ALA B N 1
ATOM 7634 C CA . ALA B 1 480 ? -7.168 25.031 44.438 1 41.88 480 ALA B CA 1
ATOM 7635 C C . ALA B 1 480 ? -7.887 23.688 44.594 1 41.88 480 ALA B C 1
ATOM 7637 O O . ALA B 1 480 ? -7.816 23.062 45.656 1 41.88 480 ALA B O 1
ATOM 7638 N N . LEU B 1 481 ? -8.492 23.281 43.5 1 40.66 481 LEU B N 1
ATOM 7639 C CA . LEU B 1 481 ? -9.172 22 43.594 1 40.66 481 LEU B CA 1
ATOM 7640 C C . LEU B 1 481 ? -8.164 20.844 43.594 1 40.66 481 LEU B C 1
ATOM 7642 O O . LEU B 1 481 ? -8.352 19.844 44.281 1 40.66 481 LEU B O 1
ATOM 7646 N N . SER B 1 482 ? -7.051 21.078 42.875 1 38.41 482 SER B N 1
ATOM 7647 C CA . SER B 1 482 ? -6.055 20.016 42.906 1 38.41 482 SER B CA 1
ATOM 7648 C C . SER B 1 482 ? -5.289 19.984 44.219 1 38.41 482 SER B C 1
ATOM 7650 O O . SER B 1 482 ? -4.934 18.922 44.719 1 38.41 482 SER B O 1
ATOM 7652 N N . GLU B 1 483 ? -4.996 21.141 44.812 1 40.22 483 GLU B N 1
ATOM 7653 C CA . GLU B 1 483 ? -4.336 21.172 46.125 1 40.22 483 GLU B CA 1
ATOM 7654 C C . GLU B 1 483 ? -5.234 20.578 47.188 1 40.22 483 GLU B C 1
ATOM 7656 O O . GLU B 1 483 ? -4.746 19.969 48.156 1 40.22 483 GLU B O 1
ATOM 7661 N N . GLN B 1 484 ? -6.531 20.891 47.094 1 37.47 484 GLN B N 1
ATOM 7662 C CA . GLN B 1 484 ? -7.402 20.328 48.125 1 37.47 484 GLN B CA 1
ATOM 7663 C C . GLN B 1 484 ? -7.387 18.797 48.094 1 37.47 484 GLN B C 1
ATOM 7665 O O . GLN B 1 484 ? -7.496 18.156 49.125 1 37.47 484 GLN B O 1
ATOM 7670 N N . ASN B 1 485 ? -7.27 18.266 46.875 1 36.16 485 ASN B N 1
ATOM 7671 C CA . ASN B 1 485 ? -7.371 16.812 46.875 1 36.16 485 ASN B CA 1
ATOM 7672 C C . ASN B 1 485 ? -6.062 16.156 47.312 1 36.16 485 ASN B C 1
ATOM 7674 O O . ASN B 1 485 ? -5.965 14.93 47.375 1 36.16 485 ASN B O 1
ATOM 7678 N N . THR B 1 486 ? -4.984 16.938 47.25 1 37.12 486 THR B N 1
ATOM 7679 C CA . THR B 1 486 ? -3.803 16.234 47.75 1 37.12 486 THR B CA 1
ATOM 7680 C C . THR B 1 486 ? -3.773 16.219 49.25 1 37.12 486 THR B C 1
ATOM 7682 O O . THR B 1 486 ? -2.908 15.57 49.875 1 37.12 486 THR B O 1
ATOM 7685 N N . GLY B 1 487 ? -4.586 17.031 49.969 1 30.25 487 GLY B N 1
ATOM 7686 C CA . GLY B 1 487 ? -4.473 17.031 51.438 1 30.25 487 GLY B CA 1
ATOM 7687 C C . GLY B 1 487 ? -5.027 15.766 52.062 1 30.25 487 GLY B C 1
ATOM 7688 O O . GLY B 1 487 ? -4.875 15.555 53.25 1 30.25 487 GLY B O 1
ATOM 7689 N N . THR B 1 488 ? -6.074 15.219 51.562 1 29.62 488 THR B N 1
ATOM 7690 C CA . THR B 1 488 ? -6.754 14.289 52.438 1 29.62 488 THR B CA 1
ATOM 7691 C C . THR B 1 488 ? -6.016 12.953 52.5 1 29.62 488 THR B C 1
ATOM 7693 O O . THR B 1 488 ? -6.449 12.023 53.156 1 29.62 488 THR B O 1
ATOM 7696 N N . SER B 1 489 ? -5.102 12.688 51.531 1 25.56 489 SER B N 1
ATOM 7697 C CA . SER B 1 489 ? -4.555 11.383 51.875 1 25.56 489 SER B CA 1
ATOM 7698 C C . SER B 1 489 ? -3.449 11.5 52.906 1 25.56 489 SER B C 1
ATOM 7700 O O . SER B 1 489 ? -2.648 10.578 53.094 1 25.56 489 SER B O 1
ATOM 7702 N N . ALA B 1 490 ? -3.709 12.273 53.969 1 20.41 490 ALA B N 1
ATOM 7703 C CA . ALA B 1 490 ? -3.021 11.867 55.188 1 20.41 490 ALA B CA 1
ATOM 7704 C C . ALA B 1 490 ? -3.744 10.695 55.875 1 20.41 490 ALA B C 1
ATOM 7706 O O . ALA B 1 490 ? -4.977 10.664 55.906 1 20.41 490 ALA B O 1
#